Protein 6JQ9 (pdb70)

Structure (mmCIF, N/CA/C/O backbone):
data_6JQ9
#
_entry.id   6JQ9
#
_cell.length_a   83.048
_cell.length_b   121.768
_cell.length_c   124.304
_cell.angle_alpha   90.000
_cell.angle_beta   90.000
_cell.angle_gamma   90.000
#
_symmetry.space_group_name_H-M   'P 21 21 21'
#
loop_
_entity.id
_entity.type
_entity.pdbx_description
1 polymer 'Short ulvan lyase'
2 non-polymer 'CALCIUM ION'
3 non-polymer 'SULFATE ION'
4 water water
#
loop_
_atom_site.group_PDB
_atom_site.id
_atom_site.type_symbol
_atom_site.label_atom_id
_atom_site.label_alt_id
_atom_site.label_comp_id
_atom_site.label_asym_id
_atom_site.label_entity_id
_atom_site.label_seq_id
_atom_site.pdbx_PDB_ins_code
_atom_site.Cartn_x
_atom_site.Cartn_y
_atom_site.Cartn_z
_atom_site.occupancy
_atom_site.B_iso_or_equiv
_atom_site.auth_seq_id
_atom_site.auth_comp_id
_atom_site.auth_asym_id
_atom_site.auth_atom_id
_atom_site.pdbx_PDB_model_num
ATOM 1 N N . SER A 1 2 ? 4.509 -2.569 -18.504 1.00 43.32 40 SER A N 1
ATOM 2 C CA . SER A 1 2 ? 3.275 -1.748 -18.261 1.00 39.66 40 SER A CA 1
ATOM 3 C C . SER A 1 2 ? 3.313 -0.485 -19.135 1.00 36.18 40 SER A C 1
ATOM 4 O O . SER A 1 2 ? 2.405 -0.317 -19.995 1.00 32.45 40 SER A O 1
ATOM 7 N N . GLY A 1 3 ? 4.309 0.367 -18.895 1.00 31.54 41 GLY A N 1
ATOM 8 C CA . GLY A 1 3 ? 4.462 1.705 -19.503 1.00 33.31 41 GLY A CA 1
ATOM 9 C C . GLY A 1 3 ? 3.628 2.763 -18.789 1.00 31.22 41 GLY A C 1
ATOM 10 O O . GLY A 1 3 ? 3.614 3.912 -19.286 1.00 33.70 41 GLY A O 1
ATOM 11 N N . VAL A 1 4 ? 2.950 2.406 -17.690 1.00 29.19 42 VAL A N 1
ATOM 12 C CA . VAL A 1 4 ? 1.970 3.287 -16.971 1.00 29.50 42 VAL A CA 1
ATOM 13 C C . VAL A 1 4 ? 2.662 4.125 -15.889 1.00 27.31 42 VAL A C 1
ATOM 14 O O . VAL A 1 4 ? 3.229 3.557 -14.957 1.00 26.57 42 VAL A O 1
ATOM 18 N N . LEU A 1 5 ? 2.567 5.447 -15.970 1.00 28.63 43 LEU A N 1
ATOM 19 C CA . LEU A 1 5 ? 3.244 6.320 -14.978 1.00 29.52 43 LEU A CA 1
ATOM 20 C C . LEU A 1 5 ? 2.744 7.758 -15.082 1.00 30.35 43 LEU A C 1
ATOM 21 O O . LEU A 1 5 ? 2.110 8.099 -16.099 1.00 29.81 43 LEU A O 1
ATOM 26 N N . LEU A 1 6 ? 3.109 8.584 -14.100 1.00 30.09 44 LEU A N 1
ATOM 27 C CA . LEU A 1 6 ? 2.558 9.951 -13.918 1.00 28.21 44 LEU A CA 1
ATOM 28 C C . LEU A 1 6 ? 3.402 10.930 -14.736 1.00 28.76 44 LEU A C 1
ATOM 29 O O . LEU A 1 6 ? 4.617 10.995 -14.490 1.00 28.31 44 LEU A O 1
ATOM 34 N N . GLU A 1 7 ? 2.803 11.558 -15.747 1.00 26.34 45 GLU A N 1
ATOM 35 C CA . GLU A 1 7 ? 3.494 12.460 -16.705 1.00 27.62 45 GLU A CA 1
ATOM 36 C C . GLU A 1 7 ? 3.577 13.851 -16.063 1.00 29.33 45 GLU A C 1
ATOM 37 O O . GLU A 1 7 ? 4.551 14.576 -16.321 1.00 27.42 45 GLU A O 1
ATOM 43 N N . SER A 1 8 ? 2.573 14.235 -15.273 1.00 25.15 46 SER A N 1
ATOM 44 C CA . SER A 1 8 ? 2.499 15.576 -14.650 1.00 23.79 46 SER A CA 1
ATOM 45 C C . SER A 1 8 ? 1.386 15.603 -13.601 1.00 22.06 46 SER A C 1
ATOM 46 O O . SER A 1 8 ? 0.326 14.937 -13.829 1.00 20.62 46 SER A O 1
ATOM 49 N N . GLN A 1 9 ? 1.620 16.361 -12.529 1.00 20.66 47 GLN A N 1
ATOM 50 C CA . GLN A 1 9 ? 0.591 16.827 -11.573 1.00 21.78 47 GLN A CA 1
ATOM 51 C C . GLN A 1 9 ? 0.688 18.351 -11.473 1.00 21.57 47 GLN A C 1
ATOM 52 O O . GLN A 1 9 ? 1.753 18.861 -11.060 1.00 22.21 47 GLN A O 1
ATOM 58 N N . THR A 1 10 ? -0.426 19.032 -11.703 1.00 20.21 48 THR A N 1
ATOM 59 C CA . THR A 1 10 ? -0.556 20.506 -11.665 1.00 22.49 48 THR A CA 1
ATOM 60 C C . THR A 1 10 ? -1.692 20.881 -10.721 1.00 23.84 48 THR A C 1
ATOM 61 O O . THR A 1 10 ? -2.784 20.324 -10.882 1.00 26.39 48 THR A O 1
ATOM 65 N N . LYS A 1 11 ? -1.458 21.808 -9.794 1.00 24.87 49 LYS A N 1
ATOM 66 C CA . LYS A 1 11 ? -2.541 22.376 -8.951 1.00 27.86 49 LYS A CA 1
ATOM 67 C C . LYS A 1 11 ? -3.329 23.407 -9.780 1.00 25.03 49 LYS A C 1
ATOM 68 O O . LYS A 1 11 ? -2.724 24.296 -10.387 1.00 26.99 49 LYS A O 1
ATOM 74 N N . ILE A 1 12 ? -4.651 23.296 -9.819 1.00 23.66 50 ILE A N 1
ATOM 75 C CA . ILE A 1 12 ? -5.516 24.188 -10.651 1.00 24.45 50 ILE A CA 1
ATOM 76 C C . ILE A 1 12 ? -6.033 25.331 -9.772 1.00 25.19 50 ILE A C 1
ATOM 77 O O . ILE A 1 12 ? -6.257 26.438 -10.320 1.00 25.63 50 ILE A O 1
ATOM 82 N N . THR A 1 13 ? -6.252 25.067 -8.476 1.00 22.99 51 THR A N 1
ATOM 83 C CA . THR A 1 13 ? -6.835 26.027 -7.523 1.00 22.46 51 THR A CA 1
ATOM 84 C C . THR A 1 13 ? -6.763 25.429 -6.124 1.00 22.64 51 THR A C 1
ATOM 85 O O . THR A 1 13 ? -6.789 24.183 -5.999 1.00 19.12 51 THR A O 1
ATOM 89 N N . ASP A 1 14 ? -6.716 26.316 -5.127 1.00 24.51 52 ASP A N 1
ATOM 90 C CA . ASP A 1 14 ? -6.726 25.989 -3.689 1.00 24.69 52 ASP A CA 1
ATOM 91 C C . ASP A 1 14 ? -8.174 25.949 -3.197 1.00 26.37 52 ASP A C 1
ATOM 92 O O . ASP A 1 14 ? -8.378 25.499 -2.070 1.00 26.87 52 ASP A O 1
ATOM 97 N N . GLY A 1 15 ? -9.140 26.436 -3.992 1.00 21.64 53 GLY A N 1
ATOM 98 C CA . GLY A 1 15 ? -10.486 26.704 -3.458 1.00 21.30 53 GLY A CA 1
ATOM 99 C C . GLY A 1 15 ? -11.611 26.379 -4.431 1.00 21.06 53 GLY A C 1
ATOM 100 O O . GLY A 1 15 ? -12.203 27.343 -4.940 1.00 21.26 53 GLY A O 1
ATOM 101 N N . ALA A 1 16 ? -11.959 25.093 -4.590 1.00 19.08 54 ALA A N 1
ATOM 102 C CA . ALA A 1 16 ? -13.202 24.644 -5.277 1.00 18.99 54 ALA A CA 1
ATOM 103 C C . ALA A 1 16 ? -14.268 24.223 -4.252 1.00 19.65 54 ALA A C 1
ATOM 104 O O . ALA A 1 16 ? -13.903 23.818 -3.110 1.00 17.91 54 ALA A O 1
ATOM 106 N N . LEU A 1 17 ? -15.545 24.241 -4.662 1.00 16.87 55 LEU A N 1
ATOM 107 C CA . LEU A 1 17 ? -16.701 23.969 -3.779 1.00 17.06 55 LEU A CA 1
ATOM 108 C C . LEU A 1 17 ? -16.744 22.473 -3.437 1.00 17.33 55 LEU A C 1
ATOM 109 O O . LEU A 1 17 ? -16.480 21.658 -4.335 1.00 16.65 55 LEU A O 1
ATOM 114 N N . HIS A 1 18 ? -17.058 22.145 -2.184 1.00 17.60 56 HIS A N 1
ATOM 115 C CA . HIS A 1 18 ? -17.314 20.775 -1.687 1.00 17.72 56 HIS A CA 1
ATOM 116 C C . HIS A 1 18 ? -18.349 20.879 -0.554 1.00 20.16 56 HIS A C 1
ATOM 117 O O . HIS A 1 18 ? -18.282 21.882 0.157 1.00 20.03 56 HIS A O 1
ATOM 124 N N . PHE A 1 19 ? -19.309 19.952 -0.434 1.00 20.12 57 PHE A N 1
ATOM 125 C CA . PHE A 1 19 ? -20.340 19.996 0.649 1.00 19.63 57 PHE A CA 1
ATOM 126 C C . PHE A 1 19 ? -19.781 19.295 1.893 1.00 20.68 57 PHE A C 1
ATOM 127 O O . PHE A 1 19 ? -19.835 18.074 1.973 1.00 21.10 57 PHE A O 1
ATOM 135 N N . ASP A 1 20 ? -19.274 20.080 2.835 1.00 23.76 58 ASP A N 1
ATOM 136 C CA . ASP A 1 20 ? -18.634 19.622 4.104 1.00 27.15 58 ASP A CA 1
ATOM 137 C C . ASP A 1 20 ? -19.634 19.510 5.271 1.00 28.06 58 ASP A C 1
ATOM 138 O O . ASP A 1 20 ? -19.171 19.134 6.365 1.00 30.44 58 ASP A O 1
ATOM 143 N N . GLY A 1 21 ? -20.927 19.817 5.066 1.00 26.51 59 GLY A N 1
ATOM 144 C CA . GLY A 1 21 ? -21.982 19.834 6.111 1.00 26.77 59 GLY A CA 1
ATOM 145 C C . GLY A 1 21 ? -22.627 18.476 6.305 1.00 25.39 59 GLY A C 1
ATOM 146 O O . GLY A 1 21 ? -21.907 17.481 6.177 1.00 27.75 59 GLY A O 1
ATOM 147 N N . LYS A 1 22 ? -23.927 18.406 6.630 1.00 28.41 60 LYS A N 1
ATOM 148 C CA . LYS A 1 22 ? -24.615 17.094 6.822 1.00 30.07 60 LYS A CA 1
ATOM 149 C C . LYS A 1 22 ? -25.648 16.811 5.721 1.00 27.48 60 LYS A C 1
ATOM 150 O O . LYS A 1 22 ? -26.080 17.740 4.994 1.00 23.06 60 LYS A O 1
ATOM 156 N N . LYS A 1 23 ? -25.963 15.524 5.607 1.00 26.32 61 LYS A N 1
ATOM 157 C CA . LYS A 1 23 ? -26.948 14.960 4.668 1.00 28.69 61 LYS A CA 1
ATOM 158 C C . LYS A 1 23 ? -28.340 15.233 5.239 1.00 29.57 61 LYS A C 1
ATOM 159 O O . LYS A 1 23 ? -28.639 14.756 6.355 1.00 31.89 61 LYS A O 1
ATOM 165 N N . LEU A 1 24 ? -29.129 16.011 4.505 1.00 28.62 62 LEU A N 1
ATOM 166 C CA . LEU A 1 24 ? -30.559 16.272 4.801 1.00 28.92 62 LEU A CA 1
ATOM 167 C C . LEU A 1 24 ? -31.404 15.199 4.109 1.00 29.78 62 LEU A C 1
ATOM 168 O O . LEU A 1 24 ? -30.843 14.407 3.314 1.00 31.83 62 LEU A O 1
ATOM 173 N N . ASN A 1 25 ? -32.672 15.204 4.416 1.00 31.54 63 ASN A N 1
ATOM 174 C CA . ASN A 1 25 ? -33.593 14.271 3.747 1.00 33.65 63 ASN A CA 1
ATOM 175 C C . ASN A 1 25 ? -34.920 14.993 3.562 1.00 36.50 63 ASN A C 1
ATOM 176 O O . ASN A 1 25 ? -35.007 16.200 3.797 1.00 35.83 63 ASN A O 1
ATOM 181 N N . HIS A 1 26 ? -35.955 14.242 3.228 1.00 39.59 64 HIS A N 1
ATOM 182 C CA . HIS A 1 26 ? -37.276 14.872 2.988 1.00 41.82 64 HIS A CA 1
ATOM 183 C C . HIS A 1 26 ? -37.740 15.620 4.239 1.00 45.00 64 HIS A C 1
ATOM 184 O O . HIS A 1 26 ? -38.189 16.758 4.081 1.00 46.32 64 HIS A O 1
ATOM 191 N N . ASN A 1 27 ? -37.523 15.028 5.422 1.00 46.36 65 ASN A N 1
ATOM 192 C CA . ASN A 1 27 ? -37.880 15.591 6.738 1.00 43.65 65 ASN A CA 1
ATOM 193 C C . ASN A 1 27 ? -37.083 16.836 7.106 1.00 42.75 65 ASN A C 1
ATOM 194 O O . ASN A 1 27 ? -37.652 17.617 7.847 1.00 43.32 65 ASN A O 1
ATOM 199 N N . THR A 1 28 ? -35.843 17.012 6.643 1.00 39.34 66 THR A N 1
ATOM 200 C CA . THR A 1 28 ? -35.024 18.142 7.156 1.00 39.00 66 THR A CA 1
ATOM 201 C C . THR A 1 28 ? -34.515 19.139 6.108 1.00 36.91 66 THR A C 1
ATOM 202 O O . THR A 1 28 ? -33.954 20.100 6.495 1.00 36.83 66 THR A O 1
ATOM 206 N N . PHE A 1 29 ? -34.811 18.965 4.831 1.00 39.42 67 PHE A N 1
ATOM 207 C CA . PHE A 1 29 ? -34.201 19.790 3.749 1.00 36.80 67 PHE A CA 1
ATOM 208 C C . PHE A 1 29 ? -34.749 21.224 3.764 1.00 34.81 67 PHE A C 1
ATOM 209 O O . PHE A 1 29 ? -34.056 22.108 3.237 1.00 31.09 67 PHE A O 1
ATOM 217 N N . GLU A 1 30 ? -35.932 21.456 4.350 1.00 34.31 68 GLU A N 1
ATOM 218 C CA . GLU A 1 30 ? -36.522 22.818 4.494 1.00 39.20 68 GLU A CA 1
ATOM 219 C C . GLU A 1 30 ? -35.830 23.583 5.646 1.00 38.13 68 GLU A C 1
ATOM 220 O O . GLU A 1 30 ? -35.982 24.832 5.699 1.00 33.72 68 GLU A O 1
ATOM 226 N N . ASN A 1 31 ? -35.024 22.914 6.482 1.00 39.59 69 ASN A N 1
ATOM 227 C CA . ASN A 1 31 ? -34.231 23.604 7.537 1.00 44.41 69 ASN A CA 1
ATOM 228 C C . ASN A 1 31 ? -32.737 23.262 7.465 1.00 42.12 69 ASN A C 1
ATOM 229 O O . ASN A 1 31 ? -32.210 22.606 8.364 1.00 42.00 69 ASN A O 1
ATOM 234 N N . PRO A 1 32 ? -31.983 23.744 6.444 1.00 42.48 70 PRO A N 1
ATOM 235 C CA . PRO A 1 32 ? -30.541 23.498 6.368 1.00 40.37 70 PRO A CA 1
ATOM 236 C C . PRO A 1 32 ? -29.748 24.410 7.313 1.00 39.95 70 PRO A C 1
ATOM 237 O O . PRO A 1 32 ? -30.244 25.460 7.625 1.00 39.46 70 PRO A O 1
ATOM 241 N N . SER A 1 33 ? -28.539 24.008 7.716 1.00 41.71 71 SER A N 1
ATOM 242 C CA . SER A 1 33 ? -27.621 24.825 8.558 1.00 43.84 71 SER A CA 1
ATOM 243 C C . SER A 1 33 ? -27.335 26.151 7.849 1.00 45.80 71 SER A C 1
ATOM 244 O O . SER A 1 33 ? -27.086 26.128 6.629 1.00 43.48 71 SER A O 1
ATOM 247 N N . LYS A 1 34 ? -27.356 27.260 8.588 1.00 43.60 72 LYS A N 1
ATOM 248 C CA . LYS A 1 34 ? -26.953 28.594 8.076 1.00 41.96 72 LYS A CA 1
ATOM 249 C C . LYS A 1 34 ? -25.517 28.903 8.535 1.00 40.78 72 LYS A C 1
ATOM 250 O O . LYS A 1 34 ? -25.024 29.996 8.200 1.00 38.13 72 LYS A O 1
ATOM 256 N N . SER A 1 35 ? -24.867 27.967 9.240 1.00 41.31 73 SER A N 1
ATOM 257 C CA . SER A 1 35 ? -23.507 28.124 9.828 1.00 43.08 73 SER A CA 1
ATOM 258 C C . SER A 1 35 ? -22.435 27.947 8.738 1.00 41.39 73 SER A C 1
ATOM 259 O O . SER A 1 35 ? -22.773 28.112 7.537 1.00 35.52 73 SER A O 1
ATOM 262 N N . GLN A 1 36 ? -21.194 27.630 9.130 1.00 37.41 74 GLN A N 1
ATOM 263 C CA . GLN A 1 36 ? -20.016 27.584 8.216 1.00 34.46 74 GLN A CA 1
ATOM 264 C C . GLN A 1 36 ? -20.145 26.379 7.277 1.00 30.12 74 GLN A C 1
ATOM 265 O O . GLN A 1 36 ? -19.788 26.542 6.088 1.00 35.73 74 GLN A O 1
ATOM 267 N N . ALA A 1 37 ? -20.619 25.243 7.803 1.00 29.95 75 ALA A N 1
ATOM 268 C CA . ALA A 1 37 ? -20.819 23.924 7.143 1.00 29.89 75 ALA A CA 1
ATOM 269 C C . ALA A 1 37 ? -21.864 24.003 6.011 1.00 28.54 75 ALA A C 1
ATOM 270 O O . ALA A 1 37 ? -22.864 24.732 6.144 1.00 26.64 75 ALA A O 1
ATOM 272 N N . TYR A 1 38 ? -21.661 23.239 4.933 1.00 26.76 76 TYR A N 1
ATOM 273 C CA . TYR A 1 38 ? -22.550 23.220 3.743 1.00 25.05 76 TYR A CA 1
ATOM 274 C C . TYR A 1 38 ? -23.295 21.887 3.684 1.00 23.55 76 TYR A C 1
ATOM 275 O O . TYR A 1 38 ? -22.694 20.885 3.263 1.00 21.68 76 TYR A O 1
ATOM 284 N N . ASP A 1 39 ? -24.568 21.873 4.089 1.00 24.52 77 ASP A N 1
ATOM 285 C CA . ASP A 1 39 ? -25.447 20.676 4.045 1.00 24.72 77 ASP A CA 1
ATOM 286 C C . ASP A 1 39 ? -25.844 20.376 2.587 1.00 24.03 77 ASP A C 1
ATOM 287 O O . ASP A 1 39 ? -25.695 21.273 1.728 1.00 23.01 77 ASP A O 1
ATOM 292 N N . TYR A 1 40 ? -26.313 19.155 2.341 1.00 23.92 78 TYR A N 1
ATOM 293 C CA . TYR A 1 40 ? -26.461 18.535 0.997 1.00 26.62 78 TYR A CA 1
ATOM 294 C C . TYR A 1 40 ? -27.507 17.433 1.106 1.00 25.70 78 TYR A C 1
ATOM 295 O O . TYR A 1 40 ? -27.681 16.884 2.196 1.00 24.57 78 TYR A O 1
ATOM 304 N N . PHE A 1 41 ? -28.161 17.123 -0.015 1.00 24.23 79 PHE A N 1
ATOM 305 C CA . PHE A 1 41 ? -29.328 16.217 -0.099 1.00 25.28 79 PHE A CA 1
ATOM 306 C C . PHE A 1 41 ? -28.924 14.856 -0.682 1.00 22.87 79 PHE A C 1
ATOM 307 O O . PHE A 1 41 ? -29.510 13.870 -0.222 1.00 24.54 79 PHE A O 1
ATOM 315 N N . PHE A 1 42 ? -27.969 14.788 -1.629 1.00 21.55 80 PHE A N 1
ATOM 316 C CA . PHE A 1 42 ? -27.449 13.514 -2.201 1.00 19.82 80 PHE A CA 1
ATOM 317 C C . PHE A 1 42 ? -26.008 13.275 -1.739 1.00 21.96 80 PHE A C 1
ATOM 318 O O . PHE A 1 42 ? -25.807 12.643 -0.661 1.00 19.85 80 PHE A O 1
ATOM 326 N N . GLY A 1 43 ? -25.053 13.740 -2.553 1.00 20.61 81 GLY A N 1
ATOM 327 C CA . GLY A 1 43 ? -23.614 13.523 -2.388 1.00 20.98 81 GLY A CA 1
ATOM 328 C C . GLY A 1 43 ? -22.905 14.805 -2.029 1.00 19.93 81 GLY A C 1
ATOM 329 O O . GLY A 1 43 ? -23.451 15.873 -2.228 1.00 22.71 81 GLY A O 1
ATOM 330 N N . ARG A 1 44 ? -21.743 14.650 -1.466 1.00 19.45 82 ARG A N 1
ATOM 331 C CA A ARG A 1 44 ? -20.911 15.896 -1.157 0.50 19.83 82 ARG A CA 1
ATOM 332 C CA B ARG A 1 44 ? -20.940 15.867 -1.216 0.50 19.83 82 ARG A CA 1
ATOM 333 C C . ARG A 1 44 ? -20.061 16.456 -2.390 1.00 21.18 82 ARG A C 1
ATOM 334 O O . ARG A 1 44 ? -19.614 17.662 -2.469 1.00 21.62 82 ARG A O 1
ATOM 349 N N . ASN A 1 45 ? -20.077 15.671 -3.486 1.00 22.30 83 ASN A N 1
ATOM 350 C CA . ASN A 1 45 ? -19.132 16.019 -4.586 1.00 21.88 83 ASN A CA 1
ATOM 351 C C . ASN A 1 45 ? -19.825 16.917 -5.602 1.00 21.62 83 ASN A C 1
ATOM 352 O O . ASN A 1 45 ? -20.970 16.574 -6.014 1.00 22.20 83 ASN A O 1
ATOM 357 N N . ILE A 1 46 ? -19.176 18.001 -6.026 1.00 21.48 84 ILE A N 1
ATOM 358 C CA . ILE A 1 46 ? -19.772 18.889 -7.073 1.00 21.94 84 ILE A CA 1
ATOM 359 C C . ILE A 1 46 ? -18.665 19.409 -7.979 1.00 21.69 84 ILE A C 1
ATOM 360 O O . ILE A 1 46 ? -18.986 19.704 -9.126 1.00 22.00 84 ILE A O 1
ATOM 365 N N . SER A 1 47 ? -17.427 19.526 -7.482 1.00 20.34 85 SER A N 1
ATOM 366 C CA . SER A 1 47 ? -16.240 19.954 -8.263 1.00 21.26 85 SER A CA 1
ATOM 367 C C . SER A 1 47 ? -15.377 18.719 -8.584 1.00 20.84 85 SER A C 1
ATOM 368 O O . SER A 1 47 ? -15.412 17.771 -7.796 1.00 19.52 85 SER A O 1
ATOM 371 N N . ALA A 1 48 ? -14.644 18.704 -9.706 1.00 23.01 86 ALA A N 1
ATOM 372 C CA . ALA A 1 48 ? -13.949 17.482 -10.179 1.00 18.95 86 ALA A CA 1
ATOM 373 C C . ALA A 1 48 ? -14.953 16.315 -10.221 1.00 20.28 86 ALA A C 1
ATOM 374 O O . ALA A 1 48 ? -14.661 15.223 -9.674 1.00 21.57 86 ALA A O 1
ATOM 376 N N . HIS A 1 49 ? -16.097 16.554 -10.881 1.00 20.30 87 HIS A N 1
ATOM 377 C CA . HIS A 1 49 ? -17.298 15.691 -10.950 1.00 21.01 87 HIS A CA 1
ATOM 378 C C . HIS A 1 49 ? -18.042 15.904 -12.276 1.00 16.74 87 HIS A C 1
ATOM 379 O O . HIS A 1 49 ? -18.248 17.062 -12.668 1.00 14.82 87 HIS A O 1
ATOM 386 N N . GLY A 1 50 ? -18.427 14.821 -12.929 1.00 16.06 88 GLY A N 1
ATOM 387 C CA . GLY A 1 50 ? -19.110 14.903 -14.226 1.00 14.61 88 GLY A CA 1
ATOM 388 C C . GLY A 1 50 ? -18.111 15.150 -15.342 1.00 14.62 88 GLY A C 1
ATOM 389 O O . GLY A 1 50 ? -16.911 14.912 -15.138 1.00 13.56 88 GLY A O 1
ATOM 390 N N . ASP A 1 51 ? -18.599 15.688 -16.463 1.00 14.56 89 ASP A N 1
ATOM 391 C CA . ASP A 1 51 ? -17.831 15.833 -17.725 1.00 15.62 89 ASP A CA 1
ATOM 392 C C . ASP A 1 51 ? -17.110 17.173 -17.659 1.00 15.53 89 ASP A C 1
ATOM 393 O O . ASP A 1 51 ? -17.351 18.028 -18.538 1.00 15.28 89 ASP A O 1
ATOM 398 N N . ALA A 1 52 ? -16.218 17.311 -16.673 1.00 14.78 90 ALA A N 1
ATOM 399 C CA . ALA A 1 52 ? -15.578 18.589 -16.253 1.00 14.80 90 ALA A CA 1
ATOM 400 C C . ALA A 1 52 ? -14.109 18.717 -16.697 1.00 14.20 90 ALA A C 1
ATOM 401 O O . ALA A 1 52 ? -13.481 19.731 -16.282 1.00 16.99 90 ALA A O 1
ATOM 403 N N . VAL A 1 53 ? -13.591 17.836 -17.550 1.00 14.72 91 VAL A N 1
ATOM 404 C CA . VAL A 1 53 ? -12.163 17.905 -18.010 1.00 15.94 91 VAL A CA 1
ATOM 405 C C . VAL A 1 53 ? -11.949 17.468 -19.461 1.00 17.79 91 VAL A C 1
ATOM 406 O O . VAL A 1 53 ? -12.202 16.306 -19.760 1.00 17.58 91 VAL A O 1
ATOM 410 N N . LYS A 1 54 ? -11.403 18.347 -20.303 1.00 17.02 92 LYS A N 1
ATOM 411 C CA . LYS A 1 54 ? -11.256 18.062 -21.746 1.00 18.09 92 LYS A CA 1
ATOM 412 C C . LYS A 1 54 ? -9.932 18.612 -22.258 1.00 17.28 92 LYS A C 1
ATOM 413 O O . LYS A 1 54 ? -9.653 19.820 -22.186 1.00 15.58 92 LYS A O 1
ATOM 419 N N . PRO A 1 55 ? -9.116 17.753 -22.873 1.00 17.24 93 PRO A N 1
ATOM 420 C CA . PRO A 1 55 ? -7.883 18.201 -23.503 1.00 17.83 93 PRO A CA 1
ATOM 421 C C . PRO A 1 55 ? -8.268 18.793 -24.852 1.00 19.58 93 PRO A C 1
ATOM 422 O O . PRO A 1 55 ? -9.277 18.372 -25.403 1.00 19.64 93 PRO A O 1
ATOM 426 N N . TYR A 1 56 ? -7.535 19.799 -25.296 1.00 22.06 94 TYR A N 1
ATOM 427 C CA . TYR A 1 56 ? -7.690 20.402 -26.646 1.00 21.86 94 TYR A CA 1
ATOM 428 C C . TYR A 1 56 ? -6.299 20.847 -27.123 1.00 21.32 94 TYR A C 1
ATOM 429 O O . TYR A 1 56 ? -5.761 21.775 -26.537 1.00 22.56 94 TYR A O 1
ATOM 438 N N . LYS A 1 57 ? -5.752 20.215 -28.161 1.00 23.33 95 LYS A N 1
ATOM 439 C CA . LYS A 1 57 ? -4.389 20.503 -28.680 1.00 23.82 95 LYS A CA 1
ATOM 440 C C . LYS A 1 57 ? -3.440 20.333 -27.487 1.00 22.50 95 LYS A C 1
ATOM 441 O O . LYS A 1 57 ? -3.537 19.292 -26.836 1.00 24.49 95 LYS A O 1
ATOM 447 N N . HIS A 1 58 ? -2.677 21.363 -27.122 1.00 23.14 96 HIS A N 1
ATOM 448 C CA . HIS A 1 58 ? -1.720 21.335 -25.976 1.00 23.04 96 HIS A CA 1
ATOM 449 C C . HIS A 1 58 ? -2.336 21.886 -24.689 1.00 21.55 96 HIS A C 1
ATOM 450 O O . HIS A 1 58 ? -1.600 22.048 -23.707 1.00 22.76 96 HIS A O 1
ATOM 457 N N . PHE A 1 59 ? -3.620 22.198 -24.666 1.00 21.84 97 PHE A N 1
ATOM 458 C CA . PHE A 1 59 ? -4.289 22.673 -23.422 1.00 20.61 97 PHE A CA 1
ATOM 459 C C . PHE A 1 59 ? -5.108 21.554 -22.771 1.00 22.68 97 PHE A C 1
ATOM 460 O O . PHE A 1 59 ? -5.524 20.602 -23.510 1.00 23.23 97 PHE A O 1
ATOM 468 N N . VAL A 1 60 ? -5.396 21.704 -21.468 1.00 19.66 98 VAL A N 1
ATOM 469 C CA . VAL A 1 60 ? -6.511 21.012 -20.755 1.00 21.25 98 VAL A CA 1
ATOM 470 C C . VAL A 1 60 ? -7.506 22.043 -20.220 1.00 18.05 98 VAL A C 1
ATOM 471 O O . VAL A 1 60 ? -7.070 22.974 -19.547 1.00 20.15 98 VAL A O 1
ATOM 475 N N . PHE A 1 61 ? -8.799 21.928 -20.549 1.00 15.81 99 PHE A N 1
ATOM 476 C CA . PHE A 1 61 ? -9.850 22.810 -20.021 1.00 16.31 99 PHE A CA 1
ATOM 477 C C . PHE A 1 61 ? -10.515 22.071 -18.861 1.00 16.21 99 PHE A C 1
ATOM 478 O O . PHE A 1 61 ? -10.709 20.852 -18.940 1.00 16.45 99 PHE A O 1
ATOM 486 N N . MET A 1 62 ? -10.851 22.795 -17.823 1.00 16.05 100 MET A N 1
ATOM 487 C CA . MET A 1 62 ? -11.478 22.193 -16.623 1.00 15.74 100 MET A CA 1
ATOM 488 C C . MET A 1 62 ? -12.542 23.131 -16.091 1.00 14.47 100 MET A C 1
ATOM 489 O O . MET A 1 62 ? -12.282 24.328 -16.037 1.00 15.93 100 MET A O 1
ATOM 494 N N . THR A 1 63 ? -13.659 22.586 -15.625 1.00 14.41 101 THR A N 1
ATOM 495 C CA . THR A 1 63 ? -14.738 23.354 -14.956 1.00 13.49 101 THR A CA 1
ATOM 496 C C . THR A 1 63 ? -14.770 22.975 -13.475 1.00 13.39 101 THR A C 1
ATOM 497 O O . THR A 1 63 ? -14.365 21.889 -13.144 1.00 13.02 101 THR A O 1
ATOM 501 N N . TRP A 1 64 ? -15.231 23.898 -12.644 1.00 14.95 102 TRP A N 1
ATOM 502 C CA . TRP A 1 64 ? -15.388 23.654 -11.197 1.00 15.40 102 TRP A CA 1
ATOM 503 C C . TRP A 1 64 ? -16.240 24.777 -10.639 1.00 15.80 102 TRP A C 1
ATOM 504 O O . TRP A 1 64 ? -16.417 25.792 -11.315 1.00 17.69 102 TRP A O 1
ATOM 515 N N . TYR A 1 65 ? -16.729 24.599 -9.423 1.00 14.01 103 TYR A N 1
ATOM 516 C CA . TYR A 1 65 ? -17.478 25.695 -8.795 1.00 15.84 103 TYR A CA 1
ATOM 517 C C . TYR A 1 65 ? -16.523 26.328 -7.796 1.00 17.09 103 TYR A C 1
ATOM 518 O O . TYR A 1 65 ? -15.815 25.633 -7.154 1.00 17.52 103 TYR A O 1
ATOM 527 N N . LYS A 1 66 ? -16.598 27.636 -7.676 1.00 19.93 104 LYS A N 1
ATOM 528 C CA . LYS A 1 66 ? -15.674 28.372 -6.810 1.00 20.84 104 LYS A CA 1
ATOM 529 C C . LYS A 1 66 ? -16.016 28.077 -5.358 1.00 20.51 104 LYS A C 1
ATOM 530 O O . LYS A 1 66 ? -17.143 28.112 -4.961 1.00 19.71 104 LYS A O 1
ATOM 536 N N . GLY A 1 67 ? -14.960 27.777 -4.646 1.00 22.11 105 GLY A N 1
ATOM 537 C CA . GLY A 1 67 ? -14.985 27.469 -3.230 1.00 23.27 105 GLY A CA 1
ATOM 538 C C . GLY A 1 67 ? -15.310 28.678 -2.418 1.00 24.29 105 GLY A C 1
ATOM 539 O O . GLY A 1 67 ? -14.831 29.770 -2.714 1.00 20.65 105 GLY A O 1
ATOM 540 N N . GLY A 1 68 ? -16.028 28.306 -1.374 1.00 29.37 106 GLY A N 1
ATOM 541 C CA . GLY A 1 68 ? -16.728 29.055 -0.354 1.00 30.77 106 GLY A CA 1
ATOM 542 C C . GLY A 1 68 ? -18.211 28.732 -0.473 1.00 27.39 106 GLY A C 1
ATOM 543 O O . GLY A 1 68 ? -18.735 28.923 -1.541 1.00 26.41 106 GLY A O 1
ATOM 544 N N . LYS 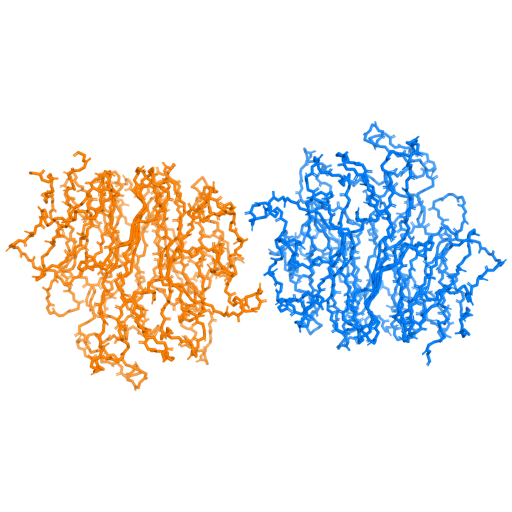A 1 69 ? -18.817 28.207 0.581 1.00 25.44 107 LYS A N 1
ATOM 545 C CA . LYS A 1 69 ? -20.280 28.047 0.638 1.00 26.73 107 LYS A CA 1
ATOM 546 C C . LYS A 1 69 ? -20.957 29.344 0.158 1.00 25.71 107 LYS A C 1
ATOM 547 O O . LYS A 1 69 ? -22.020 29.253 -0.431 1.00 22.18 107 LYS A O 1
ATOM 553 N N . GLU A 1 70 ? -20.326 30.492 0.379 1.00 29.25 108 GLU A N 1
ATOM 554 C CA . GLU A 1 70 ? -20.894 31.816 -0.044 1.00 26.66 108 GLU A CA 1
ATOM 555 C C . GLU A 1 70 ? -20.481 32.259 -1.481 1.00 27.74 108 GLU A C 1
ATOM 556 O O . GLU A 1 70 ? -20.893 33.366 -1.912 1.00 24.23 108 GLU A O 1
ATOM 559 N N . GLU A 1 71 ? -19.731 31.461 -2.242 1.00 24.95 109 GLU A N 1
ATOM 560 C CA . GLU A 1 71 ? -19.166 31.870 -3.560 1.00 26.63 109 GLU A CA 1
ATOM 561 C C . GLU A 1 71 ? -19.934 31.132 -4.679 1.00 28.29 109 GLU A C 1
ATOM 562 O O . GLU A 1 71 ? -20.989 31.667 -5.125 1.00 29.05 109 GLU A O 1
ATOM 568 N N . ARG A 1 72 ? -19.475 29.928 -5.044 1.00 24.72 110 ARG A N 1
ATOM 569 C CA . ARG A 1 72 ? -20.229 28.907 -5.817 1.00 22.95 110 ARG A CA 1
ATOM 570 C C . ARG A 1 72 ? -20.249 29.275 -7.294 1.00 23.25 110 ARG A C 1
ATOM 571 O O . ARG A 1 72 ? -21.008 28.614 -8.041 1.00 24.02 110 ARG A O 1
ATOM 579 N N . ASN A 1 73 ? -19.421 30.234 -7.713 1.00 20.83 111 ASN A N 1
ATOM 580 C CA . ASN A 1 73 ? -19.376 30.687 -9.122 1.00 21.26 111 ASN A CA 1
ATOM 581 C C . ASN A 1 73 ? -18.968 29.534 -10.053 1.00 20.33 111 ASN A C 1
ATOM 582 O O . ASN A 1 73 ? -17.942 28.862 -9.787 1.00 17.29 111 ASN A O 1
ATOM 587 N N . VAL A 1 74 ? -19.672 29.389 -11.186 1.00 17.87 112 VAL A N 1
ATOM 588 C CA . VAL A 1 74 ? -19.178 28.552 -12.309 1.00 18.81 112 VAL A CA 1
ATOM 589 C C . VAL A 1 74 ? -17.825 29.120 -12.762 1.00 18.35 112 VAL A C 1
ATOM 590 O O . VAL A 1 74 ? -17.704 30.375 -13.020 1.00 17.26 112 VAL A O 1
ATOM 594 N N . MET A 1 75 ? -16.838 28.237 -12.869 1.00 17.47 113 MET A N 1
ATOM 595 C CA . MET A 1 75 ? -15.452 28.584 -13.275 1.00 17.51 113 MET A CA 1
ATOM 596 C C . MET A 1 75 ? -14.994 27.705 -14.442 1.00 17.84 113 MET A C 1
ATOM 597 O O . MET A 1 75 ? -15.359 26.503 -14.502 1.00 17.68 113 MET A O 1
ATOM 602 N N . LEU A 1 76 ? -14.181 28.293 -15.315 1.00 15.47 114 LEU A N 1
ATOM 603 C CA . LEU A 1 76 ? -13.526 27.600 -16.438 1.00 15.53 114 LEU A CA 1
ATOM 604 C C . LEU A 1 76 ? -12.037 27.945 -16.398 1.00 16.85 114 LEU A C 1
ATOM 605 O O . LEU A 1 76 ? -11.703 29.148 -16.561 1.00 17.48 114 LEU A O 1
ATOM 610 N N . SER A 1 77 ? -11.190 26.935 -16.238 1.00 15.46 115 SER A N 1
ATOM 611 C CA . SER A 1 77 ? -9.714 27.087 -16.321 1.00 16.41 115 SER A CA 1
ATOM 612 C C . SER A 1 77 ? -9.170 26.476 -17.616 1.00 18.98 115 SER A C 1
ATOM 613 O O . SER A 1 77 ? -9.552 25.327 -17.929 1.00 15.35 115 SER A O 1
ATOM 616 N N . ARG A 1 78 ? -8.166 27.137 -18.210 1.00 18.29 116 ARG A N 1
ATOM 617 C CA . ARG A 1 78 ? -7.337 26.584 -19.295 1.00 19.60 116 ARG A CA 1
ATOM 618 C C . ARG A 1 78 ? -5.914 26.402 -18.772 1.00 20.37 116 ARG A C 1
ATOM 619 O O . ARG A 1 78 ? -5.314 27.393 -18.368 1.00 17.66 116 ARG A O 1
ATOM 627 N N . PHE A 1 79 ? -5.423 25.177 -18.837 1.00 19.33 117 PHE A N 1
ATOM 628 C CA . PHE A 1 79 ? -4.039 24.801 -18.486 1.00 21.40 117 PHE A CA 1
ATOM 629 C C . PHE A 1 79 ? -3.262 24.640 -19.790 1.00 21.96 117 PHE A C 1
ATOM 630 O O . PHE A 1 79 ? -3.609 23.769 -20.588 1.00 20.12 117 PHE A O 1
ATOM 638 N N . ASN A 1 80 ? -2.233 25.470 -19.983 1.00 20.99 118 ASN A N 1
ATOM 639 C CA . ASN A 1 80 ? -1.219 25.317 -21.056 1.00 22.45 118 ASN A CA 1
ATOM 640 C C . ASN A 1 80 ? -0.167 24.310 -20.578 1.00 21.86 118 ASN A C 1
ATOM 641 O O . ASN A 1 80 ? 0.666 24.677 -19.739 1.00 23.56 118 ASN A O 1
ATOM 646 N N . THR A 1 81 ? -0.236 23.067 -21.059 1.00 22.31 119 THR A N 1
ATOM 647 C CA . THR A 1 81 ? 0.647 21.981 -20.581 1.00 25.77 119 THR A CA 1
ATOM 648 C C . THR A 1 81 ? 2.107 22.322 -20.924 1.00 27.25 119 THR A C 1
ATOM 649 O O . THR A 1 81 ? 2.993 21.701 -20.318 1.00 31.95 119 THR A O 1
ATOM 653 N N . LYS A 1 82 ? 2.346 23.285 -21.832 1.00 28.53 120 LYS A N 1
ATOM 654 C CA . LYS A 1 82 ? 3.709 23.642 -22.319 1.00 30.83 120 LYS A CA 1
ATOM 655 C C . LYS A 1 82 ? 4.321 24.698 -21.402 1.00 32.64 120 LYS A C 1
ATOM 656 O O . LYS A 1 82 ? 5.529 24.578 -21.095 1.00 31.24 120 LYS A O 1
ATOM 662 N N . THR A 1 83 ? 3.534 25.708 -21.034 1.00 29.32 121 THR A N 1
ATOM 663 C CA . THR A 1 83 ? 3.991 26.903 -20.282 1.00 30.70 121 THR A CA 1
ATOM 664 C C . THR A 1 83 ? 3.706 26.714 -18.792 1.00 29.38 121 THR A C 1
ATOM 665 O O . THR A 1 83 ? 4.377 27.386 -18.005 1.00 31.40 121 THR A O 1
ATOM 669 N N . GLY A 1 84 ? 2.752 25.841 -18.434 1.00 30.39 122 GLY A N 1
ATOM 670 C CA . GLY A 1 84 ? 2.364 25.554 -17.041 1.00 29.02 122 GLY A CA 1
ATOM 671 C C . GLY A 1 84 ? 1.297 26.513 -16.545 1.00 28.15 122 GLY A C 1
ATOM 672 O O . GLY A 1 84 ? 0.927 26.429 -15.382 1.00 26.32 122 GLY A O 1
ATOM 673 N N . VAL A 1 85 ? 0.854 27.440 -17.398 1.00 28.10 123 VAL A N 1
ATOM 674 C CA . VAL A 1 85 ? -0.039 28.560 -17.009 1.00 25.52 123 VAL A CA 1
ATOM 675 C C . VAL A 1 85 ? -1.488 28.046 -16.938 1.00 25.55 123 VAL A C 1
ATOM 676 O O . VAL A 1 85 ? -1.943 27.345 -17.866 1.00 25.35 123 VAL A O 1
ATOM 680 N N . VAL A 1 86 ? -2.112 28.282 -15.793 1.00 23.88 124 VAL A N 1
ATOM 681 C CA . VAL A 1 86 ? -3.575 28.137 -15.555 1.00 23.40 124 VAL A CA 1
ATOM 682 C C . VAL A 1 86 ? -4.171 29.533 -15.646 1.00 24.93 124 VAL A C 1
ATOM 683 O O . VAL A 1 86 ? -3.672 30.427 -14.958 1.00 25.03 124 VAL A O 1
ATOM 687 N N . LYS A 1 87 ? -5.119 29.729 -16.554 1.00 24.52 125 LYS A N 1
ATOM 688 C CA . LYS A 1 87 ? -5.867 30.998 -16.693 1.00 25.22 125 LYS A CA 1
ATOM 689 C C . LYS A 1 87 ? -7.339 30.655 -16.491 1.00 23.81 125 LYS A C 1
ATOM 690 O O . LYS A 1 87 ? -7.782 29.704 -17.151 1.00 23.58 125 LYS A O 1
ATOM 696 N N . THR A 1 88 ? -8.009 31.331 -15.546 1.00 22.62 126 THR A N 1
ATOM 697 C CA . THR A 1 88 ? -9.373 31.014 -15.062 1.00 20.91 126 THR A CA 1
ATOM 698 C C . THR A 1 88 ? -10.360 32.133 -15.409 1.00 20.55 126 THR A C 1
ATOM 699 O O . THR A 1 88 ? -10.053 33.349 -15.250 1.00 17.20 126 THR A O 1
ATOM 703 N N . ILE A 1 89 ? -11.531 31.723 -15.879 1.00 19.56 127 ILE A N 1
ATOM 704 C CA . ILE A 1 89 ? -12.645 32.649 -16.174 1.00 18.82 127 ILE A CA 1
ATOM 705 C C . ILE A 1 89 ? -13.668 32.415 -15.060 1.00 19.10 127 ILE A C 1
ATOM 706 O O . ILE A 1 89 ? -13.960 31.237 -14.767 1.00 20.05 127 ILE A O 1
ATOM 711 N N . GLN A 1 90 ? -14.085 33.479 -14.383 1.00 21.17 128 GLN A N 1
ATOM 712 C CA . GLN A 1 90 ? -15.187 33.422 -13.382 1.00 21.25 128 GLN A CA 1
ATOM 713 C C . GLN A 1 90 ? -16.504 33.857 -14.034 1.00 21.06 128 GLN A C 1
ATOM 714 O O . GLN A 1 90 ? -16.590 35.028 -14.462 1.00 18.86 128 GLN A O 1
ATOM 720 N N . PHE A 1 91 ? -17.505 32.970 -14.043 1.00 19.28 129 PHE A N 1
ATOM 721 C CA . PHE A 1 91 ? -18.863 33.222 -14.586 1.00 19.67 129 PHE A CA 1
ATOM 722 C C . PHE A 1 91 ? -19.728 33.808 -13.471 1.00 20.57 129 PHE A C 1
ATOM 723 O O . PHE A 1 91 ? -19.462 33.622 -12.285 1.00 20.06 129 PHE A O 1
ATOM 731 N N . PRO A 1 92 ? -20.767 34.593 -13.822 1.00 21.67 130 PRO A N 1
ATOM 732 C CA . PRO A 1 92 ? -21.669 35.154 -12.813 1.00 22.46 130 PRO A CA 1
ATOM 733 C C . PRO A 1 92 ? -22.561 34.125 -12.108 1.00 23.58 130 PRO A C 1
ATOM 734 O O . PRO A 1 92 ? -22.952 34.354 -10.956 1.00 22.61 130 PRO A O 1
ATOM 738 N N . HIS A 1 93 ? -22.912 33.036 -12.800 1.00 21.31 131 HIS A N 1
ATOM 739 C CA . HIS A 1 93 ? -23.877 32.046 -12.279 1.00 21.26 131 HIS A CA 1
ATOM 740 C C . HIS A 1 93 ? -23.236 31.355 -11.089 1.00 20.46 131 HIS A C 1
ATOM 741 O O . HIS A 1 93 ? -22.037 31.029 -11.204 1.00 16.91 131 HIS A O 1
ATOM 748 N N . ARG A 1 94 ? -24.012 31.168 -10.023 1.00 18.65 132 ARG A N 1
ATOM 749 C CA . ARG A 1 94 ? -23.562 30.548 -8.756 1.00 19.66 132 ARG A CA 1
ATOM 750 C C . ARG A 1 94 ? -24.491 29.365 -8.461 1.00 20.97 132 ARG A C 1
ATOM 751 O O . ARG A 1 94 ? -25.754 29.484 -8.708 1.00 20.29 132 ARG A O 1
ATOM 759 N N . HIS A 1 95 ? -23.922 28.241 -8.007 1.00 19.73 133 HIS A N 1
ATOM 760 C CA . HIS A 1 95 ? -24.670 27.001 -7.694 1.00 19.35 133 HIS A CA 1
ATOM 761 C C . HIS A 1 95 ? -25.966 27.326 -6.936 1.00 20.41 133 HIS A C 1
ATOM 762 O O . HIS A 1 95 ? -25.902 27.990 -5.844 1.00 18.39 133 HIS A O 1
ATOM 769 N N . THR A 1 96 ? -27.109 26.889 -7.495 1.00 19.73 134 THR A N 1
ATOM 770 C CA . THR A 1 96 ? -28.468 27.213 -6.973 1.00 20.73 134 THR A CA 1
ATOM 771 C C . THR A 1 96 ? -29.035 26.110 -6.086 1.00 19.79 134 THR A C 1
ATOM 772 O O . THR A 1 96 ? -30.033 26.369 -5.478 1.00 21.69 134 THR A O 1
ATOM 776 N N . GLY A 1 97 ? -28.388 24.957 -5.949 1.00 22.57 135 GLY A N 1
ATOM 777 C CA . GLY A 1 97 ? -28.632 24.035 -4.814 1.00 20.55 135 GLY A CA 1
ATOM 778 C C . GLY A 1 97 ? -29.878 23.193 -5.024 1.00 22.59 135 GLY A C 1
ATOM 779 O O . GLY A 1 97 ? -30.465 23.246 -6.140 1.00 21.47 135 GLY A O 1
ATOM 780 N N . PHE A 1 98 ? -30.261 22.397 -4.025 1.00 20.38 136 PHE A N 1
ATOM 781 C CA . PHE A 1 98 ? -31.368 21.423 -4.145 1.00 21.65 136 PHE A CA 1
ATOM 782 C C . PHE A 1 98 ? -32.687 22.187 -4.347 1.00 21.78 136 PHE A C 1
ATOM 783 O O . PHE A 1 98 ? -33.066 23.080 -3.546 1.00 18.39 136 PHE A O 1
ATOM 791 N N . ARG A 1 99 ? -33.293 21.974 -5.516 1.00 21.95 137 ARG A N 1
ATOM 792 C CA . ARG A 1 99 ? -34.538 22.649 -5.956 1.00 21.39 137 ARG A CA 1
ATOM 793 C C . ARG A 1 99 ? -34.412 24.173 -5.836 1.00 21.50 137 ARG A C 1
ATOM 794 O O . ARG A 1 99 ? -35.435 24.858 -5.645 1.00 22.64 137 ARG A O 1
ATOM 802 N N . GLY A 1 100 ? -33.208 24.705 -6.021 1.00 20.60 138 GLY A N 1
ATOM 803 C CA . GLY A 1 100 ? -32.969 26.154 -6.092 1.00 21.28 138 GLY A CA 1
ATOM 804 C C . GLY A 1 100 ? -32.779 26.804 -4.730 1.00 20.88 138 GLY A C 1
ATOM 805 O O . GLY A 1 100 ? -32.764 28.060 -4.700 1.00 21.50 138 GLY A O 1
ATOM 806 N N . ASP A 1 101 ? -32.584 26.015 -3.667 1.00 23.57 139 ASP A N 1
ATOM 807 C CA . ASP A 1 101 ? -32.129 26.524 -2.342 1.00 22.03 139 ASP A CA 1
ATOM 808 C C . ASP A 1 101 ? -30.600 26.386 -2.249 1.00 20.42 139 ASP A C 1
ATOM 809 O O . ASP A 1 101 ? -30.068 25.284 -2.164 1.00 17.45 139 ASP A O 1
ATOM 814 N N . PRO A 1 102 ? -29.832 27.483 -2.274 1.00 21.90 140 PRO A N 1
ATOM 815 C CA . PRO A 1 102 ? -28.375 27.386 -2.375 1.00 23.42 140 PRO A CA 1
ATOM 816 C C . PRO A 1 102 ? -27.739 26.995 -1.021 1.00 23.35 140 PRO A C 1
ATOM 817 O O . PRO A 1 102 ? -26.559 26.770 -0.982 1.00 25.28 140 PRO A O 1
ATOM 821 N N . LEU A 1 103 ? -28.549 26.861 0.036 1.00 24.19 141 LEU A N 1
ATOM 822 C CA . LEU A 1 103 ? -28.113 26.344 1.359 1.00 24.00 141 LEU A CA 1
ATOM 823 C C . LEU A 1 103 ? -28.072 24.815 1.357 1.00 24.02 141 LEU A C 1
ATOM 824 O O . LEU A 1 103 ? -27.563 24.278 2.317 1.00 26.45 141 LEU A O 1
ATOM 829 N N . VAL A 1 104 ? -28.571 24.139 0.313 1.00 25.02 142 VAL A N 1
ATOM 830 C CA . VAL A 1 104 ? -28.542 22.640 0.237 1.00 24.04 142 VAL A CA 1
ATOM 831 C C . VAL A 1 104 ? -27.768 22.206 -1.016 1.00 22.57 142 VAL A C 1
ATOM 832 O O . VAL A 1 104 ? -28.317 22.359 -2.124 1.00 21.44 142 VAL A O 1
ATOM 836 N N . GLY A 1 105 ? -26.538 21.694 -0.852 1.00 21.74 143 GLY A N 1
ATOM 837 C CA . GLY A 1 105 ? -25.666 21.270 -1.960 1.00 21.55 143 GLY A CA 1
ATOM 838 C C . GLY A 1 105 ? -26.335 20.211 -2.819 1.00 19.71 143 GLY A C 1
ATOM 839 O O . GLY A 1 105 ? -26.830 19.260 -2.247 1.00 17.86 143 GLY A O 1
ATOM 840 N N . GLU A 1 106 ? -26.219 20.303 -4.157 1.00 20.35 144 GLU A N 1
ATOM 841 C CA . GLU A 1 106 ? -26.905 19.368 -5.086 1.00 20.84 144 GLU A CA 1
ATOM 842 C C . GLU A 1 106 ? -25.831 18.724 -5.974 1.00 21.20 144 GLU A C 1
ATOM 843 O O . GLU A 1 106 ? -25.426 19.405 -6.952 1.00 21.14 144 GLU A O 1
ATOM 849 N N . SER A 1 107 ? -25.388 17.486 -5.670 1.00 18.28 145 SER A N 1
ATOM 850 C CA . SER A 1 107 ? -24.260 16.794 -6.369 1.00 18.50 145 SER A CA 1
ATOM 851 C C . SER A 1 107 ? -24.624 16.412 -7.817 1.00 16.76 145 SER A C 1
ATOM 852 O O . SER A 1 107 ? -23.747 15.929 -8.553 1.00 16.70 145 SER A O 1
ATOM 855 N N . HIS A 1 108 ? -25.880 16.523 -8.226 1.00 15.71 146 HIS A N 1
ATOM 856 C CA . HIS A 1 108 ? -26.259 16.207 -9.623 1.00 16.16 146 HIS A CA 1
ATOM 857 C C . HIS A 1 108 ? -25.783 17.309 -10.571 1.00 15.60 146 HIS A C 1
ATOM 858 O O . HIS A 1 108 ? -25.712 17.029 -11.818 1.00 15.19 146 HIS A O 1
ATOM 865 N N . ASN A 1 109 ? -25.453 18.493 -10.031 1.00 15.66 147 ASN A N 1
ATOM 866 C CA . ASN A 1 109 ? -25.448 19.803 -10.770 1.00 15.12 147 ASN A CA 1
ATOM 867 C C . ASN A 1 109 ? -24.052 20.109 -11.355 1.00 14.86 147 ASN A C 1
ATOM 868 O O . ASN A 1 109 ? -23.548 21.243 -11.287 1.00 15.46 147 ASN A O 1
ATOM 873 N N . THR A 1 110 ? -23.475 19.133 -12.035 1.00 13.84 148 THR A N 1
ATOM 874 C CA . THR A 1 110 ? -22.099 19.189 -12.579 1.00 18.27 148 THR A CA 1
ATOM 875 C C . THR A 1 110 ? -22.032 20.227 -13.707 1.00 17.09 148 THR A C 1
ATOM 876 O O . THR A 1 110 ? -23.080 20.587 -14.215 1.00 16.34 148 THR A O 1
ATOM 880 N N . ILE A 1 111 ? -20.830 20.633 -14.090 1.00 17.04 149 ILE A N 1
ATOM 881 C CA . ILE A 1 111 ? -20.547 21.526 -15.246 1.00 16.60 149 ILE A CA 1
ATOM 882 C C . ILE A 1 111 ? -19.913 20.709 -16.362 1.00 16.21 149 ILE A C 1
ATOM 883 O O . ILE A 1 111 ? -18.693 20.463 -16.255 1.00 17.01 149 ILE A O 1
ATOM 888 N N . GLY A 1 112 ? -20.704 20.296 -17.343 1.00 14.76 150 GLY A N 1
ATOM 889 C CA . GLY A 1 112 ? -20.246 19.557 -18.521 1.00 15.99 150 GLY A CA 1
ATOM 890 C C . GLY A 1 112 ? -19.605 20.500 -19.524 1.00 15.35 150 GLY A C 1
ATOM 891 O O . GLY A 1 112 ? -20.111 21.654 -19.697 1.00 14.32 150 GLY A O 1
ATOM 892 N N . LEU A 1 113 ? -18.505 20.063 -20.139 1.00 17.69 151 LEU A N 1
ATOM 893 C CA . LEU A 1 113 ? -17.580 20.922 -20.904 1.00 16.03 151 LEU A CA 1
ATOM 894 C C . LEU A 1 113 ? -17.252 20.245 -22.240 1.00 15.34 151 LEU A C 1
ATOM 895 O O . LEU A 1 113 ? -17.085 19.030 -22.255 1.00 12.98 151 LEU A O 1
ATOM 900 N N . ALA A 1 114 ? -17.059 21.032 -23.290 1.00 14.09 152 ALA A N 1
ATOM 901 C CA . ALA A 1 114 ? -16.541 20.543 -24.591 1.00 15.54 152 ALA A CA 1
ATOM 902 C C . ALA A 1 114 ? -15.909 21.691 -25.364 1.00 15.67 152 ALA A C 1
ATOM 903 O O . ALA A 1 114 ? -16.325 22.857 -25.175 1.00 15.63 152 ALA A O 1
ATOM 905 N N . VAL A 1 115 ? -14.989 21.343 -26.249 1.00 15.44 153 VAL A N 1
ATOM 906 C CA . VAL A 1 115 ? -14.372 22.343 -27.147 1.00 16.76 153 VAL A CA 1
ATOM 907 C C . VAL A 1 115 ? -14.454 21.767 -28.548 1.00 18.67 153 VAL A C 1
ATOM 908 O O . VAL A 1 115 ? -13.977 20.627 -28.699 1.00 20.44 153 VAL A O 1
ATOM 912 N N . SER A 1 116 ? -15.064 22.498 -29.487 1.00 19.95 154 SER A N 1
ATOM 913 C CA . SER A 1 116 ? -15.126 22.135 -30.928 1.00 19.90 154 SER A CA 1
ATOM 914 C C . SER A 1 116 ? -13.709 22.161 -31.519 1.00 19.37 154 SER A C 1
ATOM 915 O O . SER A 1 116 ? -13.057 23.195 -31.493 1.00 21.11 154 SER A O 1
ATOM 918 N N . PRO A 1 117 ? -13.184 21.044 -32.061 1.00 19.71 155 PRO A N 1
ATOM 919 C CA . PRO A 1 117 ? -11.907 21.072 -32.793 1.00 20.84 155 PRO A CA 1
ATOM 920 C C . PRO A 1 117 ? -12.053 21.719 -34.179 1.00 22.74 155 PRO A C 1
ATOM 921 O O . PRO A 1 117 ? -11.036 21.940 -34.834 1.00 26.80 155 PRO A O 1
ATOM 925 N N . LEU A 1 118 ? -13.289 21.956 -34.631 1.00 22.72 156 LEU A N 1
ATOM 926 C CA . LEU A 1 118 ? -13.558 22.504 -35.989 1.00 22.62 156 LEU A CA 1
ATOM 927 C C . LEU A 1 118 ? -13.533 24.037 -35.950 1.00 23.15 156 LEU A C 1
ATOM 928 O O . LEU A 1 118 ? -13.112 24.639 -36.979 1.00 24.66 156 LEU A O 1
ATOM 933 N N . ASN A 1 119 ? -13.997 24.677 -34.876 1.00 18.81 157 ASN A N 1
ATOM 934 C CA . ASN A 1 119 ? -14.033 26.165 -34.879 1.00 19.39 157 ASN A CA 1
ATOM 935 C C . ASN A 1 119 ? -13.500 26.751 -33.578 1.00 20.40 157 ASN A C 1
ATOM 936 O O . ASN A 1 119 ? -13.555 27.982 -33.439 1.00 23.25 157 ASN A O 1
ATOM 941 N N . GLY A 1 120 ? -13.034 25.916 -32.651 1.00 23.32 158 GLY A N 1
ATOM 942 C CA . GLY A 1 120 ? -12.412 26.372 -31.393 1.00 22.78 158 GLY A CA 1
ATOM 943 C C . GLY A 1 120 ? -13.401 27.034 -30.449 1.00 21.53 158 GLY A C 1
ATOM 944 O O . GLY A 1 120 ? -12.965 27.769 -29.548 1.00 22.97 158 GLY A O 1
ATOM 945 N N . THR A 1 121 ? -14.690 26.769 -30.591 1.00 19.53 159 THR A N 1
ATOM 946 C CA . THR A 1 121 ? -15.723 27.216 -29.618 1.00 18.13 159 THR A CA 1
ATOM 947 C C . THR A 1 121 ? -15.663 26.359 -28.351 1.00 16.77 159 THR A C 1
ATOM 948 O O . THR A 1 121 ? -15.289 25.170 -28.421 1.00 15.19 159 THR A O 1
ATOM 952 N N . ILE A 1 122 ? -16.127 26.945 -27.248 1.00 17.30 160 ILE A N 1
ATOM 953 C CA . ILE A 1 122 ? -16.225 26.294 -25.917 1.00 16.10 160 ILE A CA 1
ATOM 954 C C . ILE A 1 122 ? -17.706 26.239 -25.509 1.00 16.00 160 ILE A C 1
ATOM 955 O O . ILE A 1 122 ? -18.401 27.208 -25.732 1.00 14.72 160 ILE A O 1
ATOM 960 N N . HIS A 1 123 ? -18.142 25.117 -24.932 1.00 14.53 161 HIS A N 1
ATOM 961 C CA . HIS A 1 123 ? -19.555 24.847 -24.563 1.00 16.21 161 HIS A CA 1
ATOM 962 C C . HIS A 1 123 ? -19.577 24.370 -23.120 1.00 16.54 161 HIS A C 1
ATOM 963 O O . HIS A 1 123 ? -18.723 23.555 -22.764 1.00 17.40 161 HIS A O 1
ATOM 970 N N . MET A 1 124 ? -20.519 24.883 -22.343 1.00 15.89 162 MET A N 1
ATOM 971 C CA . MET A 1 124 ? -20.731 24.437 -20.949 1.00 15.90 162 MET A CA 1
ATOM 972 C C . MET A 1 124 ? -22.239 24.325 -20.763 1.00 15.01 162 MET A C 1
ATOM 973 O O . MET A 1 124 ? -22.923 25.250 -21.115 1.00 14.39 162 MET A O 1
ATOM 978 N N . VAL A 1 125 ? -22.685 23.235 -20.149 1.00 14.49 163 VAL A N 1
ATOM 979 C CA . VAL A 1 125 ? -24.083 23.011 -19.701 1.00 15.34 163 VAL A CA 1
ATOM 980 C C . VAL A 1 125 ? -23.964 22.614 -18.232 1.00 15.17 163 VAL A C 1
ATOM 981 O O . VAL A 1 125 ? -23.140 21.717 -17.919 1.00 15.09 163 VAL A O 1
ATOM 985 N N . TYR A 1 126 ? -24.648 23.335 -17.364 1.00 14.97 164 TYR A N 1
ATOM 986 C CA . TYR A 1 126 ? -24.275 23.304 -15.931 1.00 14.20 164 TYR A CA 1
ATOM 987 C C . TYR A 1 126 ? -25.493 23.543 -15.057 1.00 14.75 164 TYR A C 1
ATOM 988 O O . TYR A 1 126 ? -26.550 24.063 -15.533 1.00 13.94 164 TYR A O 1
ATOM 997 N N . ASP A 1 127 ? -25.357 23.036 -13.834 1.00 14.99 165 ASP A N 1
ATOM 998 C CA . ASP A 1 127 ? -26.238 23.295 -12.661 1.00 13.91 165 ASP A CA 1
ATOM 999 C C . ASP A 1 127 ? -27.703 22.958 -12.960 1.00 14.60 165 ASP A C 1
ATOM 1000 O O . ASP A 1 127 ? -28.587 23.806 -12.742 1.00 14.45 165 ASP A O 1
ATOM 1005 N N . MET A 1 128 ? -27.970 21.706 -13.348 1.00 14.16 166 MET A N 1
ATOM 1006 C CA . MET A 1 128 ? -29.289 21.253 -13.833 1.00 13.44 166 MET A CA 1
ATOM 1007 C C . MET A 1 128 ? -29.692 19.944 -13.161 1.00 14.27 166 MET A C 1
ATOM 1008 O O . MET A 1 128 ? -28.883 19.054 -13.144 1.00 15.62 166 MET A O 1
ATOM 1013 N N . HIS A 1 129 ? -30.910 19.861 -12.619 1.00 15.64 167 HIS A N 1
ATOM 1014 C CA . HIS A 1 129 ? -31.522 18.599 -12.122 1.00 13.97 167 HIS A CA 1
ATOM 1015 C C . HIS A 1 129 ? -33.024 18.603 -12.419 1.00 13.74 167 HIS A C 1
ATOM 1016 O O . HIS A 1 129 ? -33.818 18.702 -11.503 1.00 16.37 167 HIS A O 1
ATOM 1023 N N . ALA A 1 130 ? -33.371 18.381 -13.686 1.00 15.72 168 ALA A N 1
ATOM 1024 C CA . ALA A 1 130 ? -34.746 18.124 -14.170 1.00 14.06 168 ALA A CA 1
ATOM 1025 C C . ALA A 1 130 ? -35.638 19.355 -14.008 1.00 14.52 168 ALA A C 1
ATOM 1026 O O . ALA A 1 130 ? -36.838 19.215 -13.683 1.00 16.34 168 ALA A O 1
ATOM 1028 N N . TYR A 1 131 ? -35.077 20.540 -14.165 1.00 14.62 169 TYR A N 1
ATOM 1029 C CA . TYR A 1 131 ? -35.830 21.785 -13.886 1.00 15.47 169 TYR A CA 1
ATOM 1030 C C . TYR A 1 131 ? -36.801 22.066 -15.033 1.00 16.10 169 TYR A C 1
ATOM 1031 O O . TYR A 1 131 ? -36.485 21.686 -16.197 1.00 16.20 169 TYR A O 1
ATOM 1040 N N . VAL A 1 132 ? -37.905 22.744 -14.701 1.00 17.35 170 VAL A N 1
ATOM 1041 C CA . VAL A 1 132 ? -38.933 23.228 -15.665 1.00 17.27 170 VAL A CA 1
ATOM 1042 C C . VAL A 1 132 ? -39.395 24.616 -15.233 1.00 19.76 170 VAL A C 1
ATOM 1043 O O . VAL A 1 132 ? -39.136 24.972 -14.054 1.00 19.27 170 VAL A O 1
ATOM 1047 N N . ASP A 1 133 ? -40.100 25.321 -16.117 1.00 20.54 171 ASP A N 1
ATOM 1048 C CA . ASP A 1 133 ? -40.912 26.503 -15.719 1.00 22.51 171 ASP A CA 1
ATOM 1049 C C . ASP A 1 133 ? -42.048 25.976 -14.830 1.00 23.66 171 ASP A C 1
ATOM 1050 O O . ASP A 1 133 ? -42.790 25.070 -15.282 1.00 24.86 171 ASP A O 1
ATOM 1055 N N . ASP A 1 134 ? -42.179 26.497 -13.604 1.00 26.38 172 ASP A N 1
ATOM 1056 C CA . ASP A 1 134 ? -43.349 26.201 -12.724 1.00 25.68 172 ASP A CA 1
ATOM 1057 C C . ASP A 1 134 ? -43.660 27.448 -11.877 1.00 28.90 172 ASP A C 1
ATOM 1058 O O . ASP A 1 134 ? -43.071 28.526 -12.156 1.00 27.32 172 ASP A O 1
ATOM 1063 N N . ASP A 1 135 ? -44.605 27.347 -10.933 1.00 33.28 173 ASP A N 1
ATOM 1064 C CA . ASP A 1 135 ? -45.054 28.513 -10.120 1.00 34.22 173 ASP A CA 1
ATOM 1065 C C . ASP A 1 135 ? -44.810 28.212 -8.637 1.00 38.16 173 ASP A C 1
ATOM 1066 O O . ASP A 1 135 ? -44.309 27.105 -8.331 1.00 34.93 173 ASP A O 1
ATOM 1071 N N . GLU A 1 136 ? -45.125 29.181 -7.763 1.00 40.20 174 GLU A N 1
ATOM 1072 C CA . GLU A 1 136 ? -44.978 29.097 -6.283 1.00 40.80 174 GLU A CA 1
ATOM 1073 C C . GLU A 1 136 ? -45.465 27.733 -5.777 1.00 38.96 174 GLU A C 1
ATOM 1074 O O . GLU A 1 136 ? -44.849 27.211 -4.836 1.00 40.07 174 GLU A O 1
ATOM 1077 N N . THR A 1 137 ? -46.509 27.164 -6.389 1.00 38.64 175 THR A N 1
ATOM 1078 C CA . THR A 1 137 ? -47.134 25.889 -5.942 1.00 40.54 175 THR A CA 1
ATOM 1079 C C . THR A 1 137 ? -46.328 24.688 -6.433 1.00 38.28 175 THR A C 1
ATOM 1080 O O . THR A 1 137 ? -46.652 23.559 -6.035 1.00 38.95 175 THR A O 1
ATOM 1084 N N . GLY A 1 138 ? -45.350 24.907 -7.307 1.00 38.23 176 GLY A N 1
ATOM 1085 C CA . GLY A 1 138 ? -44.582 23.811 -7.915 1.00 36.30 176 GLY A CA 1
ATOM 1086 C C . GLY A 1 138 ? -43.514 23.319 -6.962 1.00 33.48 176 GLY A C 1
ATOM 1087 O O . GLY A 1 138 ? -43.253 23.998 -5.958 1.00 35.06 176 GLY A O 1
ATOM 1088 N N . ARG A 1 139 ? -42.954 22.154 -7.265 1.00 29.49 177 ARG A N 1
ATOM 1089 C CA . ARG A 1 139 ? -41.806 21.556 -6.556 1.00 32.45 177 ARG A CA 1
ATOM 1090 C C . ARG A 1 139 ? -40.629 22.541 -6.550 1.00 27.89 177 ARG A C 1
ATOM 1091 O O . ARG A 1 139 ? -39.915 22.585 -5.565 1.00 26.61 177 ARG A O 1
ATOM 1099 N N . PHE A 1 140 ? -40.445 23.327 -7.611 1.00 25.52 178 PHE A N 1
ATOM 1100 C CA . PHE A 1 140 ? -39.275 24.226 -7.768 1.00 23.69 178 PHE A CA 1
ATOM 1101 C C . PHE A 1 140 ? -39.636 25.645 -7.310 1.00 24.96 178 PHE A C 1
ATOM 1102 O O . PHE A 1 140 ? -38.729 26.501 -7.295 1.00 25.72 178 PHE A O 1
ATOM 1110 N N . LYS A 1 141 ? -40.914 25.902 -6.969 1.00 25.45 179 LYS A N 1
ATOM 1111 C CA . LYS A 1 141 ? -41.414 27.197 -6.423 1.00 26.13 179 LYS A CA 1
ATOM 1112 C C . LYS A 1 141 ? -41.076 28.377 -7.343 1.00 25.34 179 LYS A C 1
ATOM 1113 O O . LYS A 1 141 ? -40.879 29.483 -6.806 1.00 29.94 179 LYS A O 1
ATOM 1119 N N . GLY A 1 142 ? -41.043 28.168 -8.673 1.00 27.17 180 GLY A N 1
ATOM 1120 C CA . GLY A 1 142 ? -40.884 29.206 -9.719 1.00 24.80 180 GLY A CA 1
ATOM 1121 C C . GLY A 1 142 ? -39.445 29.639 -9.915 1.00 23.20 180 GLY A C 1
ATOM 1122 O O . GLY A 1 142 ? -39.198 30.620 -10.652 1.00 23.92 180 GLY A O 1
ATOM 1123 N N . ARG A 1 143 ? -38.504 28.901 -9.344 1.00 22.98 181 ARG A N 1
ATOM 1124 C CA . ARG A 1 143 ? -37.095 29.352 -9.205 1.00 23.20 181 ARG A CA 1
ATOM 1125 C C . ARG A 1 143 ? -36.332 29.188 -10.533 1.00 23.24 181 ARG A C 1
ATOM 1126 O O . ARG A 1 143 ? -35.200 29.732 -10.635 1.00 23.06 181 ARG A O 1
ATOM 1134 N N . PHE A 1 144 ? -36.923 28.531 -11.530 1.00 22.05 182 PHE A N 1
ATOM 1135 C CA . PHE A 1 144 ? -36.219 28.142 -12.775 1.00 20.04 182 PHE A CA 1
ATOM 1136 C C . PHE A 1 144 ? -36.917 28.712 -14.011 1.00 23.07 182 PHE A C 1
ATOM 1137 O O . PHE A 1 144 ? -36.525 28.355 -15.139 1.00 21.81 182 PHE A O 1
ATOM 1145 N N . VAL A 1 145 ? -37.820 29.679 -13.821 1.00 20.69 183 VAL A N 1
ATOM 1146 C CA . VAL A 1 145 ? -38.537 30.323 -14.945 1.00 22.56 183 VAL A CA 1
ATOM 1147 C C . VAL A 1 145 ? -37.489 30.963 -15.873 1.00 21.16 183 VAL A C 1
ATOM 1148 O O . VAL A 1 145 ? -36.624 31.752 -15.417 1.00 18.01 183 VAL A O 1
ATOM 1152 N N . ASP A 1 146 ? -37.560 30.592 -17.144 1.00 19.60 184 ASP A N 1
ATOM 1153 C CA . ASP A 1 146 ? -36.706 31.111 -18.249 1.00 18.77 184 ASP A CA 1
ATOM 1154 C C . ASP A 1 146 ? -35.237 30.723 -18.003 1.00 18.96 184 ASP A C 1
ATOM 1155 O O . ASP A 1 146 ? -34.358 31.403 -18.574 1.00 18.98 184 ASP A O 1
ATOM 1160 N N . ASP A 1 147 ? -34.962 29.683 -17.198 1.00 17.37 185 ASP A N 1
ATOM 1161 C CA . ASP A 1 147 ? -33.573 29.366 -16.751 1.00 16.98 185 ASP A CA 1
ATOM 1162 C C . ASP A 1 147 ? -33.478 27.903 -16.324 1.00 15.43 185 ASP A C 1
ATOM 1163 O O . ASP A 1 147 ? -32.690 27.608 -15.429 1.00 14.99 185 ASP A O 1
ATOM 1168 N N . PHE A 1 148 ? -34.296 27.043 -16.915 1.00 15.70 186 PHE A N 1
ATOM 1169 C CA . PHE A 1 148 ? -34.406 25.610 -16.521 1.00 16.16 186 PHE A CA 1
ATOM 1170 C C . PHE A 1 148 ? -33.414 24.733 -17.287 1.00 17.00 186 PHE A C 1
ATOM 1171 O O . PHE A 1 148 ? -33.259 23.540 -16.911 1.00 18.24 186 PHE A O 1
ATOM 1179 N N . PHE A 1 149 ? -32.804 25.272 -18.347 1.00 16.61 187 PHE A N 1
ATOM 1180 C CA . PHE A 1 149 ? -31.696 24.674 -19.121 1.00 14.83 187 PHE A CA 1
ATOM 1181 C C . PHE A 1 149 ? -30.667 25.789 -19.173 1.00 14.65 187 PHE A C 1
ATOM 1182 O O . PHE A 1 149 ? -31.099 26.943 -19.469 1.00 16.91 187 PHE A O 1
ATOM 1190 N N . ARG A 1 150 ? -29.411 25.481 -18.813 1.00 13.81 188 ARG A N 1
ATOM 1191 C CA . ARG A 1 150 ? -28.296 26.458 -18.586 1.00 14.03 188 ARG A CA 1
ATOM 1192 C C . ARG A 1 150 ? -27.069 26.162 -19.466 1.00 15.07 188 ARG A C 1
ATOM 1193 O O . ARG A 1 150 ? -26.308 25.319 -19.144 1.00 15.26 188 ARG A O 1
ATOM 1201 N N . TYR A 1 151 ? -26.958 26.909 -20.547 1.00 13.09 189 TYR A N 1
ATOM 1202 C CA . TYR A 1 151 ? -25.923 26.722 -21.585 1.00 13.72 189 TYR A CA 1
ATOM 1203 C C . TYR A 1 151 ? -25.132 28.022 -21.740 1.00 14.48 189 TYR A C 1
ATOM 1204 O O . TYR A 1 151 ? -25.754 29.085 -21.971 1.00 15.07 189 TYR A O 1
ATOM 1213 N N . SER A 1 152 ? -23.811 27.914 -21.670 1.00 14.84 190 SER A N 1
ATOM 1214 C CA . SER A 1 152 ? -22.855 29.014 -21.994 1.00 14.69 190 SER A CA 1
ATOM 1215 C C . SER A 1 152 ? -21.934 28.560 -23.128 1.00 15.65 190 SER A C 1
ATOM 1216 O O . SER A 1 152 ? -21.612 27.365 -23.246 1.00 14.45 190 SER A O 1
ATOM 1219 N N . PHE A 1 153 ? -21.581 29.485 -24.004 1.00 15.09 191 PHE A N 1
ATOM 1220 C CA . PHE A 1 153 ? -20.760 29.163 -25.192 1.00 16.68 191 PHE A CA 1
ATOM 1221 C C . PHE A 1 153 ? -20.002 30.401 -25.653 1.00 15.87 191 PHE A C 1
ATOM 1222 O O . PHE A 1 153 ? -20.442 31.530 -25.380 1.00 16.03 191 PHE A O 1
ATOM 1230 N N . SER A 1 154 ? -18.894 30.175 -26.358 1.00 15.81 192 SER A N 1
ATOM 1231 C CA . SER A 1 154 ? -17.977 31.262 -26.747 1.00 18.42 192 SER A CA 1
ATOM 1232 C C . SER A 1 154 ? -18.036 31.483 -28.265 1.00 19.60 192 SER A C 1
ATOM 1233 O O . SER A 1 154 ? -18.555 30.644 -29.022 1.00 18.24 192 SER A O 1
ATOM 1236 N N . VAL A 1 155 ? -17.514 32.619 -28.696 1.00 20.11 193 VAL A N 1
ATOM 1237 C CA . VAL A 1 155 ? -17.270 32.889 -30.143 1.00 22.28 193 VAL A CA 1
ATOM 1238 C C . VAL A 1 155 ? -16.236 31.884 -30.656 1.00 21.88 193 VAL A C 1
ATOM 1239 O O . VAL A 1 155 ? -15.511 31.258 -29.853 1.00 21.94 193 VAL A O 1
ATOM 1243 N N . ALA A 1 156 ? -16.207 31.699 -31.967 1.00 23.25 194 ALA A N 1
ATOM 1244 C CA . ALA A 1 156 ? -15.211 30.892 -32.696 1.00 23.52 194 ALA A CA 1
ATOM 1245 C C . ALA A 1 156 ? -13.809 31.361 -32.298 1.00 22.12 194 ALA A C 1
ATOM 1246 O O . ALA A 1 156 ? -13.635 32.588 -32.006 1.00 21.52 194 ALA A O 1
ATOM 1248 N N . GLY A 1 157 ? -12.871 30.421 -32.225 1.00 21.78 195 GLY A N 1
ATOM 1249 C CA . GLY A 1 157 ? -11.437 30.666 -31.962 1.00 23.27 195 GLY A CA 1
ATOM 1250 C C . GLY A 1 157 ? -11.105 30.915 -30.485 1.00 22.70 195 GLY A C 1
ATOM 1251 O O . GLY A 1 157 ? -9.907 31.024 -30.182 1.00 23.31 195 GLY A O 1
ATOM 1252 N N . ALA A 1 158 ? -12.077 31.003 -29.570 1.00 22.16 196 ALA A N 1
ATOM 1253 C CA . ALA A 1 158 ? -11.808 31.390 -28.154 1.00 21.71 196 ALA A CA 1
ATOM 1254 C C . ALA A 1 158 ? -10.842 30.405 -27.482 1.00 22.92 196 ALA A C 1
ATOM 1255 O O . ALA A 1 158 ? -9.995 30.833 -26.691 1.00 22.73 196 ALA A O 1
ATOM 1257 N N . ALA A 1 159 ? -10.979 29.110 -27.736 1.00 23.11 197 ALA A N 1
ATOM 1258 C CA . ALA A 1 159 ? -10.173 28.076 -27.054 1.00 22.14 197 ALA A CA 1
ATOM 1259 C C . ALA A 1 159 ? -8.677 28.347 -27.264 1.00 24.15 197 ALA A C 1
ATOM 1260 O O . ALA A 1 159 ? -7.897 27.934 -26.403 1.00 21.32 197 ALA A O 1
ATOM 1262 N N . ASP A 1 160 ? -8.307 29.042 -28.355 1.00 26.34 198 ASP A N 1
ATOM 1263 C CA . ASP A 1 160 ? -6.917 29.215 -28.859 1.00 25.63 198 ASP A CA 1
ATOM 1264 C C . ASP A 1 160 ? -6.330 30.609 -28.576 1.00 27.49 198 ASP A C 1
ATOM 1265 O O . ASP A 1 160 ? -5.146 30.816 -28.930 1.00 31.55 198 ASP A O 1
ATOM 1270 N N . VAL A 1 161 ? -7.077 31.544 -27.993 1.00 26.86 199 VAL A N 1
ATOM 1271 C CA . VAL A 1 161 ? -6.591 32.950 -27.830 1.00 26.99 199 VAL A CA 1
ATOM 1272 C C . VAL A 1 161 ? -5.426 32.957 -26.837 1.00 26.67 199 VAL A C 1
ATOM 1273 O O . VAL A 1 161 ? -5.226 31.989 -26.095 1.00 23.78 199 VAL A O 1
ATOM 1277 N N . PRO A 1 162 ? -4.575 34.012 -26.829 1.00 28.57 200 PRO A N 1
ATOM 1278 C CA . PRO A 1 162 ? -3.595 34.214 -25.752 1.00 29.53 200 PRO A CA 1
ATOM 1279 C C . PRO A 1 162 ? -4.226 34.301 -24.357 1.00 27.59 200 PRO A C 1
ATOM 1280 O O . PRO A 1 162 ? -5.362 34.727 -24.266 1.00 26.46 200 PRO A O 1
ATOM 1284 N N . ASP A 1 163 ? -3.471 33.957 -23.306 1.00 26.80 201 ASP A N 1
ATOM 1285 C CA . ASP A 1 163 ? -3.973 33.938 -21.896 1.00 28.56 201 ASP A CA 1
ATOM 1286 C C . ASP A 1 163 ? -4.658 35.266 -21.556 1.00 28.48 201 ASP A C 1
ATOM 1287 O O . ASP A 1 163 ? -5.719 35.226 -20.909 1.00 24.40 201 ASP A O 1
ATOM 1292 N N . ASP A 1 164 ? -4.047 36.395 -21.960 1.00 31.77 202 ASP A N 1
ATOM 1293 C CA . ASP A 1 164 ? -4.543 37.788 -21.763 1.00 34.04 202 ASP A CA 1
ATOM 1294 C C . ASP A 1 164 ? -5.987 37.919 -22.249 1.00 31.22 202 ASP A C 1
ATOM 1295 O O . ASP A 1 164 ? -6.828 38.539 -21.501 1.00 31.13 202 ASP A O 1
ATOM 1300 N N . GLU A 1 165 ? -6.236 37.379 -23.448 1.00 28.61 203 GLU A N 1
ATOM 1301 C CA . GLU A 1 165 ? -7.526 37.398 -24.174 1.00 29.10 203 GLU A CA 1
ATOM 1302 C C . GLU A 1 165 ? -8.462 36.298 -23.627 1.00 27.80 203 GLU A C 1
ATOM 1303 O O . GLU A 1 165 ? -9.668 36.343 -23.958 1.00 26.18 203 GLU A O 1
ATOM 1309 N N . PHE A 1 166 ? -7.975 35.345 -22.819 1.00 22.81 204 PHE A N 1
ATOM 1310 C CA . PHE A 1 166 ? -8.825 34.223 -22.327 1.00 23.91 204 PHE A CA 1
ATOM 1311 C C . PHE A 1 166 ? -9.674 34.725 -21.156 1.00 23.17 204 PHE A C 1
ATOM 1312 O O . PHE A 1 166 ? -9.332 34.509 -19.975 1.00 24.20 204 PHE A O 1
ATOM 1320 N N . THR A 1 167 ? -10.790 35.372 -21.488 1.00 21.07 205 THR A N 1
ATOM 1321 C CA . THR A 1 167 ? -11.642 36.117 -20.534 1.00 20.67 205 THR A CA 1
ATOM 1322 C C . THR A 1 167 ? -13.119 35.824 -20.817 1.00 19.02 205 THR A C 1
ATOM 1323 O O . THR A 1 167 ? -13.394 35.259 -21.865 1.00 20.72 205 THR A O 1
ATOM 1327 N N . LEU A 1 168 ? -14.001 36.215 -19.888 1.00 20.22 206 LEU A N 1
ATOM 1328 C CA . LEU A 1 168 ? -15.483 36.139 -19.988 1.00 22.85 206 LEU A CA 1
ATOM 1329 C C . LEU A 1 168 ? -15.962 36.820 -21.275 1.00 25.00 206 LEU A C 1
ATOM 1330 O O . LEU A 1 168 ? -17.004 36.433 -21.845 1.00 27.31 206 LEU A O 1
ATOM 1335 N N . GLU A 1 169 ? -15.261 37.867 -21.677 1.00 26.07 207 GLU A N 1
ATOM 1336 C CA . GLU A 1 169 ? -15.615 38.668 -22.866 1.00 26.89 207 GLU A CA 1
ATOM 1337 C C . GLU A 1 169 ? -15.591 37.771 -24.123 1.00 25.99 207 GLU A C 1
ATOM 1338 O O . GLU A 1 169 ? -16.113 38.234 -25.126 1.00 23.09 207 GLU A O 1
ATOM 1344 N N . GLN A 1 170 ? -15.041 36.542 -24.075 1.00 23.76 208 GLN A N 1
ATOM 1345 C CA . GLN A 1 170 ? -15.106 35.543 -25.188 1.00 23.29 208 GLN A CA 1
ATOM 1346 C C . GLN A 1 170 ? -16.455 34.811 -25.231 1.00 22.33 208 GLN A C 1
ATOM 1347 O O . GLN A 1 170 ? -16.729 34.141 -26.255 1.00 23.48 208 GLN A O 1
ATOM 1353 N N . PHE A 1 171 ? -17.284 34.943 -24.194 1.00 20.17 209 PHE A N 1
ATOM 1354 C CA . PHE A 1 171 ? -18.565 34.195 -24.050 1.00 21.81 209 PHE A CA 1
ATOM 1355 C C . PHE A 1 171 ? -19.764 35.067 -24.446 1.00 21.38 209 PHE A C 1
ATOM 1356 O O . PHE A 1 171 ? -19.758 36.308 -24.171 1.00 22.82 209 PHE A O 1
ATOM 1364 N N . VAL A 1 172 ? -20.754 34.429 -25.076 1.00 20.27 210 VAL A N 1
ATOM 1365 C CA . VAL A 1 172 ? -21.928 35.091 -25.727 1.00 21.66 210 VAL A CA 1
ATOM 1366 C C . VAL A 1 172 ? -23.036 35.280 -24.690 1.00 21.68 210 VAL A C 1
ATOM 1367 O O . VAL A 1 172 ? -23.464 34.295 -24.055 1.00 21.36 210 VAL A O 1
ATOM 1371 N N . LYS A 1 173 ? -23.479 36.522 -24.491 1.00 19.38 211 LYS A N 1
ATOM 1372 C CA . LYS A 1 173 ? -24.532 36.833 -23.492 1.00 19.11 211 LYS A CA 1
ATOM 1373 C C . LYS A 1 173 ? -25.906 36.437 -24.057 1.00 17.30 211 LYS A C 1
ATOM 1374 O O . LYS A 1 173 ? -26.080 36.359 -25.289 1.00 17.70 211 LYS A O 1
ATOM 1380 N N . ASP A 1 174 ? -26.841 36.165 -23.155 1.00 18.82 212 ASP A N 1
ATOM 1381 C CA . ASP A 1 174 ? -28.285 35.994 -23.472 1.00 18.79 212 ASP A CA 1
ATOM 1382 C C . ASP A 1 174 ? -28.878 37.381 -23.717 1.00 20.82 212 ASP A C 1
ATOM 1383 O O . ASP A 1 174 ? -29.001 38.125 -22.737 1.00 20.71 212 ASP A O 1
ATOM 1388 N N . THR A 1 175 ? -29.197 37.701 -24.983 1.00 22.79 213 THR A N 1
ATOM 1389 C CA . THR A 1 175 ? -29.858 38.968 -25.406 1.00 25.57 213 THR A CA 1
ATOM 1390 C C . THR A 1 175 ? -31.263 38.664 -25.974 1.00 24.35 213 THR A C 1
ATOM 1391 O O . THR A 1 175 ? -31.834 39.545 -26.619 1.00 23.88 213 THR A O 1
ATOM 1395 N N . SER A 1 176 ? -31.782 37.459 -25.730 1.00 23.24 214 SER A N 1
ATOM 1396 C CA . SER A 1 176 ? -33.173 37.007 -25.998 1.00 24.12 214 SER A CA 1
ATOM 1397 C C . SER A 1 176 ? -34.201 37.868 -25.253 1.00 23.49 214 SER A C 1
ATOM 1398 O O . SER A 1 176 ? -33.823 38.618 -24.334 1.00 21.36 214 SER A O 1
ATOM 1401 N N . GLU A 1 177 ? -35.471 37.768 -25.674 1.00 23.98 215 GLU A N 1
ATOM 1402 C CA . GLU A 1 177 ? -36.637 38.392 -25.001 1.00 24.59 215 GLU A CA 1
ATOM 1403 C C . GLU A 1 177 ? -36.698 37.884 -23.552 1.00 26.73 215 GLU A C 1
ATOM 1404 O O . GLU A 1 177 ? -37.304 38.563 -22.710 1.00 29.41 215 GLU A O 1
ATOM 1406 N N . LEU A 1 178 ? -36.101 36.717 -23.247 1.00 24.76 216 LEU A N 1
ATOM 1407 C CA . LEU A 1 178 ? -36.183 36.114 -21.894 1.00 22.67 216 LEU A CA 1
ATOM 1408 C C . LEU A 1 178 ? -34.914 36.422 -21.075 1.00 22.00 216 LEU A C 1
ATOM 1409 O O . LEU A 1 178 ? -34.878 35.995 -19.900 1.00 20.68 216 LEU A O 1
ATOM 1414 N N . SER A 1 179 ? -33.970 37.207 -21.611 1.00 23.11 217 SER A N 1
ATOM 1415 C CA . SER A 1 179 ? -32.720 37.612 -20.908 1.00 22.83 217 SER A CA 1
ATOM 1416 C C . SER A 1 179 ? -33.019 38.108 -19.485 1.00 23.85 217 SER A C 1
ATOM 1417 O O . SER A 1 179 ? -33.927 38.960 -19.305 1.00 23.32 217 SER A O 1
ATOM 1420 N N . GLN A 1 180 ? -32.251 37.642 -18.497 1.00 21.44 218 GLN A N 1
ATOM 1421 C CA . GLN A 1 180 ? -32.340 38.158 -17.107 1.00 24.15 218 GLN A CA 1
ATOM 1422 C C . GLN A 1 180 ? -31.373 39.347 -16.942 1.00 25.13 218 GLN A C 1
ATOM 1423 O O . GLN A 1 180 ? -31.231 39.800 -15.817 1.00 24.79 218 GLN A O 1
ATOM 1429 N N . GLY A 1 181 ? -30.708 39.806 -18.012 1.00 24.30 219 GLY A N 1
ATOM 1430 C CA . GLY A 1 181 ? -30.036 41.128 -18.004 1.00 25.20 219 GLY A CA 1
ATOM 1431 C C . GLY A 1 181 ? -28.549 41.096 -18.324 1.00 22.75 219 GLY A C 1
ATOM 1432 O O . GLY A 1 181 ? -28.096 40.152 -18.951 1.00 19.72 219 GLY A O 1
ATOM 1433 N N . ALA A 1 182 ? -27.819 42.149 -17.932 1.00 20.57 220 ALA A N 1
ATOM 1434 C CA . ALA A 1 182 ? -26.492 42.487 -18.484 1.00 22.39 220 ALA A CA 1
ATOM 1435 C C . ALA A 1 182 ? -25.456 41.434 -18.073 1.00 22.56 220 ALA A C 1
ATOM 1436 O O . ALA A 1 182 ? -24.418 41.417 -18.722 1.00 22.88 220 ALA A O 1
ATOM 1438 N N . ASP A 1 183 ? -25.751 40.585 -17.083 1.00 21.79 221 ASP A N 1
ATOM 1439 C CA . ASP A 1 183 ? -24.809 39.561 -16.554 1.00 23.47 221 ASP A CA 1
ATOM 1440 C C . ASP A 1 183 ? -25.314 38.147 -16.873 1.00 22.99 221 ASP A C 1
ATOM 1441 O O . ASP A 1 183 ? -24.785 37.172 -16.292 1.00 24.51 221 ASP A O 1
ATOM 1446 N N . ASP A 1 184 ? -26.350 38.027 -17.697 1.00 21.66 222 ASP A N 1
ATOM 1447 C CA . ASP A 1 184 ? -26.951 36.701 -18.011 1.00 19.86 222 ASP A CA 1
ATOM 1448 C C . ASP A 1 184 ? -26.186 36.080 -19.185 1.00 19.97 222 ASP A C 1
ATOM 1449 O O . ASP A 1 184 ? -26.272 36.616 -20.336 1.00 16.83 222 ASP A O 1
ATOM 1454 N N . TYR A 1 185 ? -25.433 35.003 -18.899 1.00 18.39 223 TYR A N 1
ATOM 1455 C CA . TYR A 1 185 ? -24.617 34.248 -19.888 1.00 18.05 223 TYR A CA 1
ATOM 1456 C C . TYR A 1 185 ? -25.259 32.880 -20.143 1.00 16.11 223 TYR A C 1
ATOM 1457 O O . TYR A 1 185 ? -24.629 32.076 -20.880 1.00 17.53 223 TYR A O 1
ATOM 1466 N N . LYS A 1 186 ? -26.460 32.637 -19.596 1.00 16.87 224 LYS A N 1
ATOM 1467 C CA . LYS A 1 186 ? -27.133 31.305 -19.641 1.00 16.07 224 LYS A CA 1
ATOM 1468 C C . LYS A 1 186 ? -28.244 31.308 -20.689 1.00 16.97 224 LYS A C 1
ATOM 1469 O O . LYS A 1 186 ? -29.221 32.025 -20.458 1.00 17.34 224 LYS A O 1
ATOM 1475 N N . HIS A 1 187 ? -28.053 30.503 -21.744 1.00 17.37 225 HIS A N 1
ATOM 1476 C CA . HIS A 1 187 ? -28.961 30.276 -22.891 1.00 19.37 225 HIS A CA 1
ATOM 1477 C C . HIS A 1 187 ? -29.921 29.133 -22.554 1.00 18.94 225 HIS A C 1
ATOM 1478 O O . HIS A 1 187 ? -29.461 28.104 -21.992 1.00 16.74 225 HIS A O 1
ATOM 1485 N N . LEU A 1 188 ? -31.193 29.287 -22.918 1.00 17.49 226 LEU A N 1
ATOM 1486 C CA . LEU A 1 188 ? -32.246 28.324 -22.519 1.00 17.68 226 LEU A CA 1
ATOM 1487 C C . LEU A 1 188 ? -32.318 27.172 -23.542 1.00 16.76 226 LEU A C 1
ATOM 1488 O O . LEU A 1 188 ? -32.839 26.124 -23.194 1.00 19.76 226 LEU A O 1
ATOM 1493 N N . THR A 1 189 ? -31.780 27.361 -24.746 1.00 15.92 227 THR A N 1
ATOM 1494 C CA . THR A 1 189 ? -31.688 26.331 -25.797 1.00 15.22 227 THR A CA 1
ATOM 1495 C C . THR A 1 189 ? -30.252 26.337 -26.331 1.00 15.36 227 THR A C 1
ATOM 1496 O O . THR A 1 189 ? -29.530 27.326 -26.201 1.00 17.50 227 THR A O 1
ATOM 1500 N N . MET A 1 190 ? -29.853 25.236 -26.911 1.00 13.25 228 MET A N 1
ATOM 1501 C CA . MET A 1 190 ? -28.566 25.137 -27.637 1.00 13.57 228 MET A CA 1
ATOM 1502 C C . MET A 1 190 ? -28.846 25.453 -29.121 1.00 14.25 228 MET A C 1
ATOM 1503 O O . MET A 1 190 ? -27.871 25.548 -29.898 1.00 14.41 228 MET A O 1
ATOM 1508 N N . THR A 1 191 ? -30.122 25.615 -29.517 1.00 14.95 229 THR A N 1
ATOM 1509 C CA . THR A 1 191 ? -30.472 25.846 -30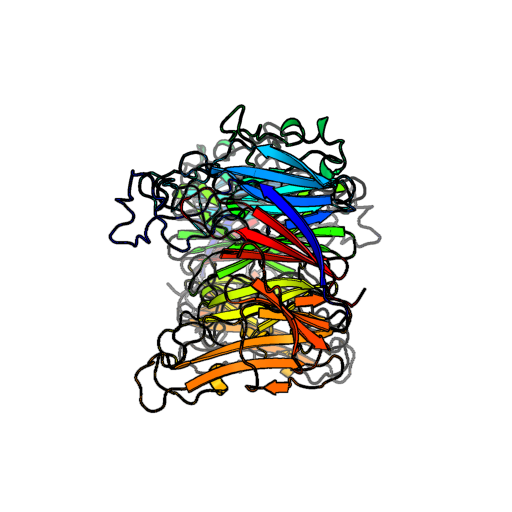.947 1.00 15.62 229 THR A CA 1
ATOM 1510 C C . THR A 1 191 ? -30.360 27.340 -31.247 1.00 17.18 229 THR A C 1
ATOM 1511 O O . THR A 1 191 ? -30.167 27.686 -32.443 1.00 19.22 229 THR A O 1
ATOM 1515 N N . GLY A 1 192 ? -30.509 28.160 -30.209 1.00 16.77 230 GLY A N 1
ATOM 1516 C CA . GLY A 1 192 ? -30.534 29.632 -30.335 1.00 19.09 230 GLY A CA 1
ATOM 1517 C C . GLY A 1 192 ? -31.896 30.116 -30.749 1.00 18.70 230 GLY A C 1
ATOM 1518 O O . GLY A 1 192 ? -32.054 31.316 -31.026 1.00 21.51 230 GLY A O 1
ATOM 1519 N N . ASN A 1 193 ? -32.857 29.212 -30.799 1.00 22.28 231 ASN A N 1
ATOM 1520 C CA . ASN A 1 193 ? -34.268 29.548 -31.081 1.00 21.83 231 ASN A CA 1
ATOM 1521 C C . ASN A 1 193 ? -35.092 29.196 -29.844 1.00 21.58 231 ASN A C 1
ATOM 1522 O O . ASN A 1 193 ? -35.196 28.004 -29.538 1.00 20.33 231 ASN A O 1
ATOM 1527 N N . LEU A 1 194 ? -35.686 30.194 -29.187 1.00 22.68 232 LEU A N 1
ATOM 1528 C CA . LEU A 1 194 ? -36.536 29.972 -27.975 1.00 23.58 232 LEU A CA 1
ATOM 1529 C C . LEU A 1 194 ? -37.798 29.174 -28.331 1.00 21.93 232 LEU A C 1
ATOM 1530 O O . LEU A 1 194 ? -38.420 28.607 -27.392 1.00 19.74 232 LEU A O 1
ATOM 1535 N N . GLN A 1 195 ? -38.166 29.113 -29.621 1.00 24.05 233 GLN A N 1
ATOM 1536 C CA . GLN A 1 195 ? -39.304 28.282 -30.101 1.00 23.19 233 GLN A CA 1
ATOM 1537 C C . GLN A 1 195 ? -39.093 26.846 -29.603 1.00 22.48 233 GLN A C 1
ATOM 1538 O O . GLN A 1 195 ? -40.084 26.134 -29.422 1.00 24.20 233 GLN A O 1
ATOM 1540 N N . ASP A 1 196 ? -37.832 26.461 -29.376 1.00 21.34 234 ASP A N 1
ATOM 1541 C CA . ASP A 1 196 ? -37.395 25.085 -29.012 1.00 19.16 234 ASP A CA 1
ATOM 1542 C C . ASP A 1 196 ? -37.312 24.887 -27.479 1.00 17.92 234 ASP A C 1
ATOM 1543 O O . ASP A 1 196 ? -36.879 23.821 -27.087 1.00 18.28 234 ASP A O 1
ATOM 1548 N N . LYS A 1 197 ? -37.743 25.810 -26.614 1.00 17.12 235 LYS A N 1
ATOM 1549 C CA . LYS A 1 197 ? -37.428 25.705 -25.162 1.00 20.07 235 LYS A CA 1
ATOM 1550 C C . LYS A 1 197 ? -37.999 24.423 -24.528 1.00 21.34 235 LYS A C 1
ATOM 1551 O O . LYS A 1 197 ? -37.304 23.817 -23.714 1.00 19.02 235 LYS A O 1
ATOM 1557 N N . GLU A 1 198 ? -39.184 23.953 -24.911 1.00 21.95 236 GLU A N 1
ATOM 1558 C CA . GLU A 1 198 ? -39.790 22.754 -24.273 1.00 21.35 236 GLU A CA 1
ATOM 1559 C C . GLU A 1 198 ? -38.943 21.502 -24.541 1.00 18.15 236 GLU A C 1
ATOM 1560 O O . GLU A 1 198 ? -38.988 20.561 -23.717 1.00 19.11 236 GLU A O 1
ATOM 1566 N N . ASN A 1 199 ? -38.209 21.468 -25.666 1.00 16.25 237 ASN A N 1
ATOM 1567 C CA . ASN A 1 199 ? -37.376 20.303 -26.095 1.00 16.20 237 ASN A CA 1
ATOM 1568 C C . ASN A 1 199 ? -36.148 20.228 -25.190 1.00 14.02 237 ASN A C 1
ATOM 1569 O O . ASN A 1 199 ? -35.501 19.207 -25.180 1.00 13.44 237 ASN A O 1
ATOM 1574 N N . PHE A 1 200 ? -35.847 21.324 -24.495 1.00 14.34 238 PHE A N 1
ATOM 1575 C CA . PHE A 1 200 ? -34.690 21.482 -23.569 1.00 13.81 238 PHE A CA 1
ATOM 1576 C C . PHE A 1 200 ? -35.199 21.423 -22.112 1.00 14.64 238 PHE A C 1
ATOM 1577 O O . PHE A 1 200 ? -34.413 21.721 -21.180 1.00 14.69 238 PHE A O 1
ATOM 1585 N N . SER A 1 201 ? -36.428 20.986 -21.883 1.00 13.24 239 SER A N 1
ATOM 1586 C CA . SER A 1 201 ? -37.082 20.996 -20.541 1.00 15.23 239 SER A CA 1
ATOM 1587 C C . SER A 1 201 ? -36.812 19.710 -19.753 1.00 13.58 239 SER A C 1
ATOM 1588 O O . SER A 1 201 ? -36.877 18.639 -20.344 1.00 13.24 239 SER A O 1
ATOM 1591 N N . ALA A 1 202 ? -36.627 19.783 -18.422 1.00 15.08 240 ALA A N 1
ATOM 1592 C CA . ALA A 1 202 ? -36.625 18.608 -17.507 1.00 14.34 240 ALA A CA 1
ATOM 1593 C C . ALA A 1 202 ? -35.461 17.650 -17.773 1.00 15.28 240 ALA A C 1
ATOM 1594 O O . ALA A 1 202 ? -35.676 16.372 -17.727 1.00 16.55 240 ALA A O 1
ATOM 1596 N N . LEU A 1 203 ? -34.253 18.177 -17.945 1.00 13.01 241 LEU A N 1
ATOM 1597 C CA . LEU A 1 203 ? -33.084 17.348 -18.313 1.00 11.47 241 LEU A CA 1
ATOM 1598 C C . LEU A 1 203 ? -32.019 17.425 -17.214 1.00 11.87 241 LEU A C 1
ATOM 1599 O O . LEU A 1 203 ? -32.007 18.438 -16.502 1.00 13.39 241 LEU A O 1
ATOM 1604 N N . THR A 1 204 ? -31.180 16.394 -17.118 1.00 11.54 242 THR A N 1
ATOM 1605 C CA . THR A 1 204 ? -30.068 16.223 -16.129 1.00 12.01 242 THR A CA 1
ATOM 1606 C C . THR A 1 204 ? -28.875 15.521 -16.792 1.00 14.08 242 THR A C 1
ATOM 1607 O O . THR A 1 204 ? -29.169 14.719 -17.731 1.00 14.04 242 THR A O 1
ATOM 1611 N N . TYR A 1 205 ? -27.629 15.736 -16.287 1.00 12.10 243 TYR A N 1
ATOM 1612 C CA . TYR A 1 205 ? -26.339 15.023 -16.609 1.00 13.75 243 TYR A CA 1
ATOM 1613 C C . TYR A 1 205 ? -25.836 15.387 -17.998 1.00 13.78 243 TYR A C 1
ATOM 1614 O O . TYR A 1 205 ? -25.953 14.614 -18.959 1.00 12.76 243 TYR A O 1
ATOM 1623 N N . PRO A 1 206 ? -25.197 16.559 -18.125 1.00 13.86 244 PRO A N 1
ATOM 1624 C CA . PRO A 1 206 ? -24.656 16.984 -19.406 1.00 14.43 244 PRO A CA 1
ATOM 1625 C C . PRO A 1 206 ? -23.382 16.187 -19.658 1.00 13.40 244 PRO A C 1
ATOM 1626 O O . PRO A 1 206 ? -22.567 16.052 -18.765 1.00 15.61 244 PRO A O 1
ATOM 1630 N N . LYS A 1 207 ? -23.276 15.638 -20.857 1.00 13.63 245 LYS A N 1
ATOM 1631 C CA . LYS A 1 207 ? -22.135 14.810 -21.265 1.00 13.44 245 LYS A CA 1
ATOM 1632 C C . LYS A 1 207 ? -21.828 15.102 -22.731 1.00 13.87 245 LYS A C 1
ATOM 1633 O O . LYS A 1 207 ? -22.746 14.956 -23.538 1.00 13.93 245 LYS A O 1
ATOM 1639 N N . PHE A 1 208 ? -20.569 15.374 -23.049 1.00 13.42 246 PHE A N 1
ATOM 1640 C CA . PHE A 1 208 ? -20.170 15.670 -24.444 1.00 14.70 246 PHE A CA 1
ATOM 1641 C C . PHE A 1 208 ? -19.222 14.603 -24.990 1.00 14.46 246 PHE A C 1
ATOM 1642 O O . PHE A 1 208 ? -18.407 14.060 -24.259 1.00 14.19 246 PHE A O 1
ATOM 1650 N N . TYR A 1 209 ? -19.224 14.428 -26.319 1.00 13.79 247 TYR A N 1
ATOM 1651 C CA . TYR A 1 209 ? -18.305 13.551 -27.050 1.00 15.04 247 TYR A CA 1
ATOM 1652 C C . TYR A 1 209 ? -17.804 14.293 -28.288 1.00 15.83 247 TYR A C 1
ATOM 1653 O O . TYR A 1 209 ? -18.502 15.165 -28.826 1.00 16.50 247 TYR A O 1
ATOM 1662 N N . THR A 1 210 ? -16.644 13.868 -28.772 1.00 18.19 248 THR A N 1
ATOM 1663 C CA . THR A 1 210 ? -16.080 14.380 -30.048 1.00 19.48 248 THR A CA 1
ATOM 1664 C C . THR A 1 210 ? -16.070 13.226 -31.066 1.00 21.32 248 THR A C 1
ATOM 1665 O O . THR A 1 210 ? -15.380 12.220 -30.820 1.00 22.75 248 THR A O 1
ATOM 1669 N N . SER A 1 211 ? -16.781 13.368 -32.183 1.00 21.22 249 SER A N 1
ATOM 1670 C CA . SER A 1 211 ? -16.830 12.322 -33.232 1.00 22.86 249 SER A CA 1
ATOM 1671 C C . SER A 1 211 ? -15.441 12.189 -33.893 1.00 23.29 249 SER A C 1
ATOM 1672 O O . SER A 1 211 ? -14.605 13.109 -33.788 1.00 24.33 249 SER A O 1
ATOM 1675 N N . ASP A 1 212 ? -15.195 11.065 -34.552 1.00 24.59 250 ASP A N 1
ATOM 1676 C CA . ASP A 1 212 ? -13.944 10.809 -35.317 1.00 28.28 250 ASP A CA 1
ATOM 1677 C C . ASP A 1 212 ? -13.672 11.912 -36.356 1.00 27.62 250 ASP A C 1
ATOM 1678 O O . ASP A 1 212 ? -12.488 12.102 -36.679 1.00 29.50 250 ASP A O 1
ATOM 1683 N N . ASP A 1 213 ? -14.709 12.581 -36.874 1.00 28.05 251 ASP A N 1
ATOM 1684 C CA . ASP A 1 213 ? -14.590 13.699 -37.853 1.00 31.78 251 ASP A CA 1
ATOM 1685 C C . ASP A 1 213 ? -14.676 15.052 -37.132 1.00 30.62 251 ASP A C 1
ATOM 1686 O O . ASP A 1 213 ? -14.878 16.072 -37.834 1.00 29.74 251 ASP A O 1
ATOM 1691 N N . GLY A 1 214 ? -14.621 15.067 -35.792 1.00 25.44 252 GLY A N 1
ATOM 1692 C CA . GLY A 1 214 ? -14.466 16.301 -35.000 1.00 25.42 252 GLY A CA 1
ATOM 1693 C C . GLY A 1 214 ? -15.774 17.032 -34.746 1.00 23.24 252 GLY A C 1
ATOM 1694 O O . GLY A 1 214 ? -15.723 18.228 -34.359 1.00 21.88 252 GLY A O 1
ATOM 1695 N N . GLU A 1 215 ? -16.899 16.347 -34.934 1.00 24.07 253 GLU A N 1
ATOM 1696 C CA . GLU A 1 215 ? -18.259 16.837 -34.595 1.00 24.73 253 GLU A CA 1
ATOM 1697 C C . GLU A 1 215 ? -18.485 16.620 -33.095 1.00 21.15 253 GLU A C 1
ATOM 1698 O O . GLU A 1 215 ? -18.142 15.525 -32.601 1.00 25.09 253 GLU A O 1
ATOM 1704 N N . LEU A 1 216 ? -19.034 17.613 -32.409 1.00 19.50 254 LEU A N 1
ATOM 1705 C CA . LEU A 1 216 ? -19.445 17.446 -30.992 1.00 16.84 254 LEU A CA 1
ATOM 1706 C C . LEU A 1 216 ? -20.835 16.816 -30.977 1.00 17.93 254 LEU A C 1
ATOM 1707 O O . LEU A 1 216 ? -21.686 17.231 -31.783 1.00 16.49 254 LEU A O 1
ATOM 1712 N N . LEU A 1 217 ? -20.997 15.790 -30.141 1.00 17.65 255 LEU A N 1
ATOM 1713 C CA . LEU A 1 217 ? -22.270 15.183 -29.724 1.00 17.75 255 LEU A CA 1
ATOM 1714 C C . LEU A 1 217 ? -22.435 15.469 -28.240 1.00 17.57 255 LEU A C 1
ATOM 1715 O O . LEU A 1 217 ? -21.414 15.671 -27.573 1.00 16.78 255 LEU A O 1
ATOM 1720 N N . HIS A 1 218 ? -23.685 15.497 -27.792 1.00 15.42 256 HIS A N 1
ATOM 1721 C CA . HIS A 1 218 ? -24.122 15.785 -26.409 1.00 14.69 256 HIS A CA 1
ATOM 1722 C C . HIS A 1 218 ? -25.326 14.916 -26.129 1.00 14.70 256 HIS A C 1
ATOM 1723 O O . HIS A 1 218 ? -26.178 14.723 -27.079 1.00 14.07 256 HIS A O 1
ATOM 1730 N N . TYR A 1 219 ? -25.455 14.448 -24.892 1.00 13.91 257 TYR A N 1
ATOM 1731 C CA . TYR A 1 219 ? -26.692 13.818 -24.451 1.00 12.00 257 TYR A CA 1
ATOM 1732 C C . TYR A 1 219 ? -26.898 14.085 -22.967 1.00 12.67 257 TYR A C 1
ATOM 1733 O O . TYR A 1 219 ? -25.944 14.371 -22.298 1.00 11.78 257 TYR A O 1
ATOM 1742 N N . MET A 1 220 ? -28.169 14.087 -22.598 1.00 12.72 258 MET A N 1
ATOM 1743 C CA . MET A 1 220 ? -28.690 14.229 -21.223 1.00 13.16 258 MET A CA 1
ATOM 1744 C C . MET A 1 220 ? -29.801 13.205 -21.059 1.00 16.97 258 MET A C 1
ATOM 1745 O O . MET A 1 220 ? -30.115 12.527 -22.066 1.00 13.96 258 MET A O 1
ATOM 1750 N N . ARG A 1 221 ? -30.389 13.170 -19.853 1.00 15.82 259 ARG A N 1
ATOM 1751 C CA . ARG A 1 221 ? -31.244 12.115 -19.315 1.00 17.48 259 ARG A CA 1
ATOM 1752 C C . ARG A 1 221 ? -32.538 12.790 -18.850 1.00 15.12 259 ARG A C 1
ATOM 1753 O O . ARG A 1 221 ? -32.447 13.885 -18.219 1.00 15.61 259 ARG A O 1
ATOM 1761 N N . TRP A 1 222 ? -33.680 12.238 -19.245 1.00 14.89 260 TRP A N 1
ATOM 1762 C CA . TRP A 1 222 ? -35.035 12.628 -18.761 1.00 14.99 260 TRP A CA 1
ATOM 1763 C C . TRP A 1 222 ? -35.575 11.586 -17.785 1.00 15.61 260 TRP A C 1
ATOM 1764 O O . TRP A 1 222 ? -35.411 10.368 -18.015 1.00 13.79 260 TRP A O 1
ATOM 1775 N N . GLY A 1 223 ? -36.267 12.040 -16.757 1.00 17.03 261 GLY A N 1
ATOM 1776 C CA . GLY A 1 223 ? -36.961 11.131 -15.841 1.00 20.47 261 GLY A CA 1
ATOM 1777 C C . GLY A 1 223 ? -35.997 10.540 -14.844 1.00 22.08 261 GLY A C 1
ATOM 1778 O O . GLY A 1 223 ? -34.909 11.100 -14.647 1.00 26.38 261 GLY A O 1
ATOM 1779 N N . GLY A 1 224 ? -36.387 9.424 -14.241 1.00 26.88 262 GLY A N 1
ATOM 1780 C CA . GLY A 1 224 ? -35.656 8.810 -13.115 1.00 24.55 262 GLY A CA 1
ATOM 1781 C C . GLY A 1 224 ? -36.308 7.512 -12.751 1.00 23.58 262 GLY A C 1
ATOM 1782 O O . GLY A 1 224 ? -37.268 7.150 -13.426 1.00 25.63 262 GLY A O 1
ATOM 1783 N N . ASN A 1 225 ? -35.797 6.820 -11.742 1.00 24.02 263 ASN A N 1
ATOM 1784 C CA . ASN A 1 225 ? -36.505 5.668 -11.132 1.00 24.57 263 ASN A CA 1
ATOM 1785 C C . ASN A 1 225 ? -36.942 4.747 -12.271 1.00 22.31 263 ASN A C 1
ATOM 1786 O O . ASN A 1 225 ? -36.033 4.295 -12.982 1.00 20.62 263 ASN A O 1
ATOM 1791 N N . ASN A 1 226 ? -38.250 4.512 -12.478 1.00 17.66 264 ASN A N 1
ATOM 1792 C CA . ASN A 1 226 ? -38.665 3.402 -13.371 1.00 16.92 264 ASN A CA 1
ATOM 1793 C C . ASN A 1 226 ? -39.234 3.971 -14.659 1.00 13.76 264 ASN A C 1
ATOM 1794 O O . ASN A 1 226 ? -39.973 3.234 -15.273 1.00 12.69 264 ASN A O 1
ATOM 1799 N N . ASN A 1 227 ? -38.869 5.205 -15.039 1.00 13.43 265 ASN A N 1
ATOM 1800 C CA . ASN A 1 227 ? -39.432 5.822 -16.264 1.00 14.33 265 ASN A CA 1
ATOM 1801 C C . ASN A 1 227 ? -38.489 6.910 -16.757 1.00 14.37 265 ASN A C 1
ATOM 1802 O O . ASN A 1 227 ? -38.594 8.043 -16.216 1.00 14.77 265 ASN A O 1
ATOM 1807 N N . GLY A 1 228 ? -37.589 6.583 -17.727 1.00 13.46 266 GLY A N 1
ATOM 1808 C CA . GLY A 1 228 ? -36.544 7.503 -18.177 1.00 13.90 266 GLY A CA 1
ATOM 1809 C C . GLY A 1 228 ? -36.279 7.367 -19.672 1.00 14.17 266 GLY A C 1
ATOM 1810 O O . GLY A 1 228 ? -36.703 6.395 -20.322 1.00 11.27 266 GLY A O 1
ATOM 1811 N N . ALA A 1 229 ? -35.609 8.360 -20.213 1.00 14.16 267 ALA A N 1
ATOM 1812 C CA . ALA A 1 229 ? -35.191 8.344 -21.617 1.00 13.79 267 ALA A CA 1
ATOM 1813 C C . ALA A 1 229 ? -33.865 9.079 -21.710 1.00 14.69 267 ALA A C 1
ATOM 1814 O O . ALA A 1 229 ? -33.682 10.049 -20.935 1.00 14.21 267 ALA A O 1
ATOM 1816 N N . TYR A 1 230 ? -33.011 8.677 -22.667 1.00 13.25 268 TYR A N 1
ATOM 1817 C CA . TYR A 1 230 ? -31.837 9.455 -23.084 1.00 13.72 268 TYR A CA 1
ATOM 1818 C C . TYR A 1 230 ? -32.161 10.278 -24.334 1.00 14.04 268 TYR A C 1
ATOM 1819 O O . TYR A 1 230 ? -32.896 9.794 -25.188 1.00 11.23 268 TYR A O 1
ATOM 1828 N N . TYR A 1 231 ? -31.657 11.505 -24.377 1.00 14.28 269 TYR A N 1
ATOM 1829 C CA . TYR A 1 231 ? -31.868 12.469 -25.495 1.00 14.79 269 TYR A CA 1
ATOM 1830 C C . TYR A 1 231 ? -30.506 12.927 -25.961 1.00 13.50 269 TYR A C 1
ATOM 1831 O O . TYR A 1 231 ? -29.657 13.280 -25.134 1.00 12.34 269 TYR A O 1
ATOM 1840 N N . PHE A 1 232 ? -30.290 13.022 -27.279 1.00 12.15 270 PHE A N 1
ATOM 1841 C CA . PHE A 1 232 ? -28.954 13.372 -27.803 1.00 12.59 270 PHE A CA 1
ATOM 1842 C C . PHE A 1 232 ? -29.128 14.425 -28.895 1.00 13.59 270 PHE A C 1
ATOM 1843 O O . PHE A 1 232 ? -30.259 14.499 -29.482 1.00 11.00 270 PHE A O 1
ATOM 1851 N N . ASN A 1 233 ? -28.082 15.220 -29.111 1.00 14.94 271 ASN A N 1
ATOM 1852 C CA . ASN A 1 233 ? -28.056 16.254 -30.185 1.00 15.13 271 ASN A CA 1
ATOM 1853 C C . ASN A 1 233 ? -26.613 16.444 -30.686 1.00 15.71 271 ASN A C 1
ATOM 1854 O O . ASN A 1 233 ? -25.724 15.700 -30.295 1.00 14.63 271 ASN A O 1
ATOM 1859 N N . LYS A 1 234 ? -26.403 17.381 -31.609 1.00 16.10 272 LYS A N 1
ATOM 1860 C CA . LYS A 1 234 ? -25.125 17.460 -32.361 1.00 17.25 272 LYS A CA 1
ATOM 1861 C C . LYS A 1 234 ? -24.817 18.930 -32.644 1.00 16.08 272 LYS A C 1
ATOM 1862 O O . LYS A 1 234 ? -25.776 19.712 -32.766 1.00 15.99 272 LYS A O 1
ATOM 1868 N N . TYR A 1 235 ? -23.533 19.282 -32.689 1.00 14.92 273 TYR A N 1
ATOM 1869 C CA . TYR A 1 235 ? -23.107 20.680 -32.899 1.00 14.42 273 TYR A CA 1
ATOM 1870 C C . TYR A 1 235 ? -22.952 20.893 -34.413 1.00 17.43 273 TYR A C 1
ATOM 1871 O O . TYR A 1 235 ? -22.264 20.079 -35.087 1.00 17.08 273 TYR A O 1
ATOM 1880 N N . ASP A 1 236 ? -23.612 21.927 -34.927 1.00 21.25 274 ASP A N 1
ATOM 1881 C CA . ASP A 1 236 ? -23.501 22.432 -36.330 1.00 23.13 274 ASP A CA 1
ATOM 1882 C C . ASP A 1 236 ? -22.471 23.566 -36.285 1.00 22.58 274 ASP A C 1
ATOM 1883 O O . ASP A 1 236 ? -22.852 24.734 -35.966 1.00 22.75 274 ASP A O 1
ATOM 1888 N N . ALA A 1 237 ? -21.200 23.206 -36.500 1.00 22.97 275 ALA A N 1
ATOM 1889 C CA . ALA A 1 237 ? -20.038 24.099 -36.346 1.00 24.08 275 ALA A CA 1
ATOM 1890 C C . ALA A 1 237 ? -20.223 25.264 -37.315 1.00 25.85 275 ALA A C 1
ATOM 1891 O O . ALA A 1 237 ? -19.940 26.413 -36.925 1.00 26.12 275 ALA A O 1
ATOM 1893 N N . LYS A 1 238 ? -20.735 24.979 -38.513 1.00 26.65 276 LYS A N 1
ATOM 1894 C CA . LYS A 1 238 ? -20.795 26.003 -39.593 1.00 30.85 276 LYS A CA 1
ATOM 1895 C C . LYS A 1 238 ? -21.765 27.102 -39.178 1.00 26.79 276 LYS A C 1
ATOM 1896 O O . LYS A 1 238 ? -21.394 28.283 -39.352 1.00 29.13 276 LYS A O 1
ATOM 1902 N N . ASN A 1 239 ? -22.928 26.744 -38.620 1.00 24.76 277 ASN A N 1
ATOM 1903 C CA . ASN A 1 239 ? -23.977 27.710 -38.207 1.00 24.02 277 ASN A CA 1
ATOM 1904 C C . ASN A 1 239 ? -23.886 28.054 -36.702 1.00 21.80 277 ASN A C 1
ATOM 1905 O O . ASN A 1 239 ? -24.734 28.822 -36.255 1.00 23.32 277 ASN A O 1
ATOM 1910 N N . GLN A 1 240 ? -22.866 27.577 -35.968 1.00 19.69 278 GLN A N 1
ATOM 1911 C CA . GLN A 1 240 ? -22.628 27.889 -34.525 1.00 18.73 278 GLN A CA 1
ATOM 1912 C C . GLN A 1 240 ? -23.954 27.749 -33.777 1.00 18.00 278 GLN A C 1
ATOM 1913 O O . GLN A 1 240 ? -24.416 28.705 -33.141 1.00 17.72 278 GLN A O 1
ATOM 1919 N N . LYS A 1 241 ? -24.527 26.548 -33.861 1.00 17.37 279 LYS A N 1
ATOM 1920 C CA . LYS A 1 241 ? -25.695 26.156 -33.053 1.00 18.93 279 LYS A CA 1
ATOM 1921 C C . LYS A 1 241 ? -25.778 24.637 -33.046 1.00 17.09 279 LYS A C 1
ATOM 1922 O O . LYS A 1 241 ? -25.106 23.980 -33.839 1.00 16.03 279 LYS A O 1
ATOM 1928 N N . TRP A 1 242 ? -26.578 24.133 -32.131 1.00 17.45 280 TRP A N 1
ATOM 1929 C CA . TRP A 1 242 ? -26.872 22.683 -31.987 1.00 15.01 280 TRP A CA 1
ATOM 1930 C C . TRP A 1 242 ? -28.245 22.362 -32.566 1.00 14.84 280 TRP A C 1
ATOM 1931 O O . TRP A 1 242 ? -29.115 23.274 -32.690 1.00 14.53 280 TRP A O 1
ATOM 1942 N N . THR A 1 243 ? -28.462 21.074 -32.825 1.00 15.08 281 THR A N 1
ATOM 1943 C CA . THR A 1 243 ? -29.767 20.525 -33.220 1.00 15.95 281 THR A CA 1
ATOM 1944 C C . THR A 1 243 ? -30.613 20.358 -31.961 1.00 14.72 281 THR A C 1
ATOM 1945 O O . THR A 1 243 ? -30.074 20.356 -30.850 1.00 13.30 281 THR A O 1
ATOM 1949 N N . ARG A 1 244 ? -31.904 20.169 -32.166 1.00 16.39 282 ARG A N 1
ATOM 1950 C CA . ARG A 1 244 ? -32.871 19.786 -31.113 1.00 15.61 282 ARG A CA 1
ATOM 1951 C C . ARG A 1 244 ? -32.477 18.401 -30.592 1.00 15.40 282 ARG A C 1
ATOM 1952 O O . ARG A 1 244 ? -31.889 17.634 -31.390 1.00 14.73 282 ARG A O 1
ATOM 1960 N N . PHE A 1 245 ? -32.737 18.124 -29.311 1.00 13.09 283 PHE A N 1
ATOM 1961 C CA . PHE A 1 245 ? -32.680 16.759 -28.733 1.00 12.47 283 PHE A CA 1
ATOM 1962 C C . PHE A 1 245 ? -33.613 15.780 -29.457 1.00 12.83 283 PHE A C 1
ATOM 1963 O O . PHE A 1 245 ? -34.821 16.086 -29.684 1.00 14.51 283 PHE A O 1
ATOM 1971 N N . THR A 1 246 ? -33.089 14.571 -29.688 1.00 12.96 284 THR A N 1
ATOM 1972 C CA . THR A 1 246 ? -33.783 13.392 -30.246 1.00 13.61 284 THR A CA 1
ATOM 1973 C C . THR A 1 246 ? -33.667 12.264 -29.242 1.00 12.37 284 THR A C 1
ATOM 1974 O O . THR A 1 246 ? -32.580 12.054 -28.687 1.00 11.88 284 THR A O 1
ATOM 1978 N N . PRO A 1 247 ? -34.761 11.497 -29.030 1.00 13.14 285 PRO A N 1
ATOM 1979 C CA . PRO A 1 247 ? -34.776 10.401 -28.062 1.00 14.73 285 PRO A CA 1
ATOM 1980 C C . PRO A 1 247 ? -34.081 9.142 -28.563 1.00 14.88 285 PRO A C 1
ATOM 1981 O O . PRO A 1 247 ? -34.227 8.805 -29.756 1.00 13.72 285 PRO A O 1
ATOM 1985 N N . PHE A 1 248 ? -33.442 8.416 -27.643 1.00 13.47 286 PHE A N 1
ATOM 1986 C CA . PHE A 1 248 ? -32.912 7.050 -27.893 1.00 13.65 286 PHE A CA 1
ATOM 1987 C C . PHE A 1 248 ? -34.102 6.111 -27.739 1.00 15.81 286 PHE A C 1
ATOM 1988 O O . PHE A 1 248 ? -34.298 5.206 -28.590 1.00 16.33 286 PHE A O 1
ATOM 1996 N N . ASN A 1 249 ? -34.892 6.329 -26.683 1.00 14.72 287 ASN A N 1
ATOM 1997 C CA . ASN A 1 249 ? -36.052 5.461 -26.344 1.00 14.87 287 ASN A CA 1
ATOM 1998 C C . ASN A 1 249 ? -37.269 6.331 -26.004 1.00 12.33 287 ASN A C 1
ATOM 1999 O O . ASN A 1 249 ? -37.070 7.563 -25.710 1.00 12.64 287 ASN A O 1
ATOM 2004 N N . HIS A 1 250 ? -38.486 5.787 -26.107 1.00 12.86 288 HIS A N 1
ATOM 2005 C CA . HIS A 1 250 ? -39.718 6.485 -25.660 1.00 13.47 288 HIS A CA 1
ATOM 2006 C C . HIS A 1 250 ? -39.685 6.422 -24.132 1.00 12.32 288 HIS A C 1
ATOM 2007 O O . HIS A 1 250 ? -39.361 5.356 -23.662 1.00 11.88 288 HIS A O 1
ATOM 2014 N N . LYS A 1 251 ? -39.989 7.514 -23.446 1.00 13.96 289 LYS A N 1
ATOM 2015 C CA . LYS A 1 251 ? -40.517 7.480 -22.052 1.00 14.91 289 LYS A CA 1
ATOM 2016 C C . LYS A 1 251 ? -41.960 6.939 -22.103 1.00 15.43 289 LYS A C 1
ATOM 2017 O O . LYS A 1 251 ? -42.532 6.781 -23.223 1.00 16.13 289 LYS A O 1
ATOM 2023 N N . ASP A 1 252 ? -42.540 6.653 -20.942 1.00 13.37 290 ASP A N 1
ATOM 2024 C CA . ASP A 1 252 ? -43.932 6.180 -20.781 1.00 17.27 290 ASP A CA 1
ATOM 2025 C C . ASP A 1 252 ? -44.077 4.975 -21.711 1.00 16.52 290 ASP A C 1
ATOM 2026 O O . ASP A 1 252 ? -45.020 4.929 -22.509 1.00 16.17 290 ASP A O 1
ATOM 2031 N N . GLN A 1 253 ? -43.161 4.025 -21.592 1.00 16.69 291 GLN A N 1
ATOM 2032 C CA . GLN A 1 253 ? -43.083 2.914 -22.577 1.00 15.89 291 GLN A CA 1
ATOM 2033 C C . GLN A 1 253 ? -44.388 2.125 -22.544 1.00 16.96 291 GLN A C 1
ATOM 2034 O O . GLN A 1 253 ? -44.727 1.577 -23.613 1.00 14.94 291 GLN A O 1
ATOM 2040 N N . LYS A 1 254 ? -45.101 2.058 -21.405 1.00 15.14 292 LYS A N 1
ATOM 2041 C CA . LYS A 1 254 ? -46.382 1.316 -21.344 1.00 19.94 292 LYS A CA 1
ATOM 2042 C C . LYS A 1 254 ? -47.422 1.961 -22.280 1.00 17.99 292 LYS A C 1
ATOM 2043 O O . LYS A 1 254 ? -48.283 1.243 -22.704 1.00 23.30 292 LYS A O 1
ATOM 2049 N N . THR A 1 255 ? -47.372 3.263 -22.568 1.00 17.25 293 THR A N 1
ATOM 2050 C CA . THR A 1 255 ? -48.362 3.930 -23.462 1.00 16.49 293 THR A CA 1
ATOM 2051 C C . THR A 1 255 ? -47.917 3.762 -24.926 1.00 16.92 293 THR A C 1
ATOM 2052 O O . THR A 1 255 ? -48.772 4.012 -25.829 1.00 17.41 293 THR A O 1
ATOM 2056 N N . HIS A 1 256 ? -46.671 3.310 -25.153 1.00 14.94 294 HIS A N 1
ATOM 2057 C CA . HIS A 1 256 ? -46.094 3.147 -26.518 1.00 15.34 294 HIS A CA 1
ATOM 2058 C C . HIS A 1 256 ? -45.992 1.669 -26.874 1.00 15.43 294 HIS A C 1
ATOM 2059 O O . HIS A 1 256 ? -45.334 1.380 -27.881 1.00 17.42 294 HIS A O 1
ATOM 2066 N N . GLY A 1 257 ? -46.616 0.816 -26.070 1.00 18.31 295 GLY A N 1
ATOM 2067 C CA . GLY A 1 257 ? -46.906 -0.587 -26.420 1.00 19.77 295 GLY A CA 1
ATOM 2068 C C . GLY A 1 257 ? -46.211 -1.584 -25.517 1.00 21.16 295 GLY A C 1
ATOM 2069 O O . GLY A 1 257 ? -46.322 -2.813 -25.783 1.00 20.31 295 GLY A O 1
ATOM 2070 N N . ASN A 1 258 ? -45.399 -1.124 -24.569 1.00 20.59 296 ASN A N 1
ATOM 2071 C CA . ASN A 1 258 ? -44.593 -2.049 -23.733 1.00 18.49 296 ASN A CA 1
ATOM 2072 C C . ASN A 1 258 ? -45.480 -2.535 -22.585 1.00 17.28 296 ASN A C 1
ATOM 2073 O O . ASN A 1 258 ? -46.416 -1.832 -22.248 1.00 20.06 296 ASN A O 1
ATOM 2078 N N . ALA A 1 259 ? -45.129 -3.648 -21.928 1.00 17.49 297 ALA A N 1
ATOM 2079 C CA . ALA A 1 259 ? -45.850 -4.196 -20.745 1.00 17.45 297 ALA A CA 1
ATOM 2080 C C . ALA A 1 259 ? -45.651 -3.348 -19.484 1.00 19.15 297 ALA A C 1
ATOM 2081 O O . ALA A 1 259 ? -46.512 -3.418 -18.542 1.00 18.98 297 ALA A O 1
ATOM 2083 N N . TYR A 1 260 ? -44.543 -2.602 -19.417 1.00 18.32 298 TYR A N 1
ATOM 2084 C CA . TYR A 1 260 ? -44.138 -1.783 -18.247 1.00 18.66 298 TYR A CA 1
ATOM 2085 C C . TYR A 1 260 ? -43.296 -0.587 -18.684 1.00 14.80 298 TYR A C 1
ATOM 2086 O O . TYR A 1 260 ? -42.669 -0.573 -19.778 1.00 16.16 298 TYR A O 1
ATOM 2095 N N . ASN A 1 261 ? -43.300 0.449 -17.857 1.00 15.39 299 ASN A N 1
ATOM 2096 C CA . ASN A 1 261 ? -42.299 1.540 -17.957 1.00 15.35 299 ASN A CA 1
ATOM 2097 C C . ASN A 1 261 ? -40.950 1.015 -17.488 1.00 14.10 299 ASN A C 1
ATOM 2098 O O . ASN A 1 261 ? -40.928 0.079 -16.666 1.00 13.33 299 ASN A O 1
ATOM 2103 N N . TRP A 1 262 ? -39.878 1.557 -18.032 1.00 13.18 300 TRP A N 1
ATOM 2104 C CA . TRP A 1 262 ? -38.526 1.284 -17.486 1.00 13.86 300 TRP A CA 1
ATOM 2105 C C . TRP A 1 262 ? -37.734 2.583 -17.440 1.00 15.52 300 TRP A C 1
ATOM 2106 O O . TRP A 1 262 ? -37.939 3.468 -18.338 1.00 16.09 300 TRP A O 1
ATOM 2117 N N . GLY A 1 263 ? -36.801 2.648 -16.478 1.00 15.50 301 GLY A N 1
ATOM 2118 C CA . GLY A 1 263 ? -35.716 3.634 -16.453 1.00 15.15 301 GLY A CA 1
ATOM 2119 C C . GLY A 1 263 ? -34.439 3.024 -16.993 1.00 15.03 301 GLY A C 1
ATOM 2120 O O . GLY A 1 263 ? -34.342 1.779 -17.095 1.00 15.84 301 GLY A O 1
ATOM 2121 N N . LEU A 1 264 ? -33.468 3.870 -17.320 1.00 16.57 302 LEU A N 1
ATOM 2122 C CA . LEU A 1 264 ? -32.107 3.452 -17.731 1.00 15.97 302 LEU A CA 1
ATOM 2123 C C . LEU A 1 264 ? -31.072 3.850 -16.688 1.00 15.99 302 LEU A C 1
ATOM 2124 O O . LEU A 1 264 ? -31.121 5.023 -16.258 1.00 15.87 302 LEU A O 1
ATOM 2129 N N . TYR A 1 265 ? -30.127 2.943 -16.399 1.00 15.68 303 TYR A N 1
ATOM 2130 C CA . TYR A 1 265 ? -28.958 3.149 -15.485 1.00 16.02 303 TYR A CA 1
ATOM 2131 C C . TYR A 1 265 ? -27.681 2.692 -16.178 1.00 14.64 303 TYR A C 1
ATOM 2132 O O . TYR A 1 265 ? -27.445 1.532 -16.253 1.00 14.81 303 TYR A O 1
ATOM 2141 N N . GLY A 1 266 ? -26.931 3.656 -16.695 1.00 13.75 304 GLY A N 1
ATOM 2142 C CA . GLY A 1 266 ? -25.751 3.379 -17.523 1.00 11.19 304 GLY A CA 1
ATOM 2143 C C . GLY A 1 266 ? -25.452 4.580 -18.379 1.00 11.17 304 GLY A C 1
ATOM 2144 O O . GLY A 1 266 ? -25.698 5.656 -17.907 1.00 11.74 304 GLY A O 1
ATOM 2145 N N . GLN A 1 267 ? -24.914 4.408 -19.600 1.00 11.00 305 GLN A N 1
ATOM 2146 C CA . GLN A 1 267 ? -24.527 5.623 -20.335 1.00 12.16 305 GLN A CA 1
ATOM 2147 C C . GLN A 1 267 ? -24.613 5.462 -21.850 1.00 12.09 305 GLN A C 1
ATOM 2148 O O . GLN A 1 267 ? -24.533 4.374 -22.310 1.00 11.67 305 GLN A O 1
ATOM 2154 N N . MET A 1 268 ? -24.797 6.579 -22.543 1.00 12.19 306 MET A N 1
ATOM 2155 C CA . MET A 1 268 ? -24.519 6.602 -24.002 1.00 14.54 306 MET A CA 1
ATOM 2156 C C . MET A 1 268 ? -23.038 7.012 -24.132 1.00 15.11 306 MET A C 1
ATOM 2157 O O . MET A 1 268 ? -22.582 7.770 -23.323 1.00 13.23 306 MET A O 1
ATOM 2162 N N . LYS A 1 269 ? -22.304 6.480 -25.110 1.00 16.18 307 LYS A N 1
ATOM 2163 C CA . LYS A 1 269 ? -20.876 6.819 -25.305 1.00 14.23 307 LYS A CA 1
ATOM 2164 C C . LYS A 1 269 ? -20.558 6.781 -26.795 1.00 15.67 307 LYS A C 1
ATOM 2165 O O . LYS A 1 269 ? -21.063 5.912 -27.448 1.00 14.34 307 LYS A O 1
ATOM 2171 N N . TYR A 1 270 ? -19.864 7.801 -27.285 1.00 16.29 308 TYR A N 1
ATOM 2172 C CA . TYR A 1 270 ? -19.340 7.738 -28.664 1.00 16.20 308 TYR A CA 1
ATOM 2173 C C . TYR A 1 270 ? -18.024 7.003 -28.550 1.00 17.47 308 TYR A C 1
ATOM 2174 O O . TYR A 1 270 ? -17.114 7.543 -27.948 1.00 17.70 308 TYR A O 1
ATOM 2183 N N . ILE A 1 271 ? -17.959 5.786 -29.067 1.00 19.84 309 ILE A N 1
ATOM 2184 C CA . ILE A 1 271 ? -16.829 4.869 -28.784 1.00 25.16 309 ILE A CA 1
ATOM 2185 C C . ILE A 1 271 ? -16.644 4.032 -30.036 1.00 28.19 309 ILE A C 1
ATOM 2186 O O . ILE A 1 271 ? -17.655 3.530 -30.607 1.00 27.21 309 ILE A O 1
ATOM 2191 N N . ASN A 1 272 ? -15.389 3.961 -30.457 1.00 26.19 310 ASN A N 1
ATOM 2192 C CA . ASN A 1 272 ? -14.966 3.113 -31.574 1.00 26.64 310 ASN A CA 1
ATOM 2193 C C . ASN A 1 272 ? -15.833 3.514 -32.771 1.00 23.55 310 ASN A C 1
ATOM 2194 O O . ASN A 1 272 ? -16.314 2.607 -33.485 1.00 25.21 310 ASN A O 1
ATOM 2199 N N . GLY A 1 273 ? -16.056 4.827 -32.931 1.00 20.85 311 GLY A N 1
ATOM 2200 C CA . GLY A 1 273 ? -16.484 5.480 -34.182 1.00 19.76 311 GLY A CA 1
ATOM 2201 C C . GLY A 1 273 ? -17.990 5.532 -34.367 1.00 18.44 311 GLY A C 1
ATOM 2202 O O . GLY A 1 273 ? -18.435 5.886 -35.459 1.00 22.16 311 GLY A O 1
ATOM 2203 N N . LYS A 1 274 ? -18.766 5.204 -33.337 1.00 15.05 312 LYS A N 1
ATOM 2204 C CA . LYS A 1 274 ? -20.247 5.178 -33.413 1.00 15.87 312 LYS A CA 1
ATOM 2205 C C . LYS A 1 274 ? -20.816 5.654 -32.082 1.00 14.15 312 LYS A C 1
ATOM 2206 O O . LYS A 1 274 ? -20.174 5.424 -31.079 1.00 15.10 312 LYS A O 1
ATOM 2212 N N . LEU A 1 275 ? -21.995 6.264 -32.108 1.00 15.17 313 LEU A N 1
ATOM 2213 C CA . LEU A 1 275 ? -22.794 6.492 -30.879 1.00 15.17 313 LEU A CA 1
ATOM 2214 C C . LEU A 1 275 ? -23.364 5.150 -30.440 1.00 15.40 313 LEU A C 1
ATOM 2215 O O . LEU A 1 275 ? -23.970 4.424 -31.275 1.00 14.70 313 LEU A O 1
ATOM 2220 N N . ARG A 1 276 ? -23.190 4.823 -29.174 1.00 13.37 314 ARG A N 1
ATOM 2221 C CA . ARG A 1 276 ? -23.566 3.502 -28.648 1.00 12.93 314 ARG A CA 1
ATOM 2222 C C . ARG A 1 276 ? -24.112 3.753 -27.250 1.00 12.42 314 ARG A C 1
ATOM 2223 O O . ARG A 1 276 ? -24.010 4.883 -26.733 1.00 12.17 314 ARG A O 1
ATOM 2231 N N . VAL A 1 277 ? -24.732 2.743 -26.691 1.00 12.23 315 VAL A N 1
ATOM 2232 C CA . VAL A 1 277 ? -25.379 2.858 -25.361 1.00 11.95 315 VAL A CA 1
ATOM 2233 C C . VAL A 1 277 ? -25.278 1.496 -24.685 1.00 12.65 315 VAL A C 1
ATOM 2234 O O . VAL A 1 277 ? -25.238 0.533 -25.329 1.00 13.67 315 VAL A O 1
ATOM 2238 N N . GLY A 1 278 ? -25.276 1.505 -23.375 1.00 11.69 316 GLY A N 1
ATOM 2239 C CA . GLY A 1 278 ? -25.152 0.283 -22.596 1.00 12.48 316 GLY A CA 1
ATOM 2240 C C . GLY A 1 278 ? -25.614 0.648 -21.212 1.00 11.18 316 GLY A C 1
ATOM 2241 O O . GLY A 1 278 ? -25.269 1.695 -20.739 1.00 12.05 316 GLY A O 1
ATOM 2242 N N . PHE A 1 279 ? -26.489 -0.167 -20.692 1.00 13.83 317 PHE A N 1
ATOM 2243 C CA . PHE A 1 279 ? -27.141 0.162 -19.414 1.00 12.52 317 PHE A CA 1
ATOM 2244 C C . PHE A 1 279 ? -27.798 -1.067 -18.812 1.00 12.97 317 PHE A C 1
ATOM 2245 O O . PHE A 1 279 ? -27.786 -2.085 -19.430 1.00 13.11 317 PHE A O 1
ATOM 2253 N N . GLN A 1 280 ? -28.349 -0.862 -17.627 1.00 11.30 318 GLN A N 1
ATOM 2254 C CA . GLN A 1 280 ? -29.205 -1.810 -16.888 1.00 13.67 318 GLN A CA 1
ATOM 2255 C C . GLN A 1 280 ? -30.569 -1.125 -16.719 1.00 13.25 318 GLN A C 1
ATOM 2256 O O . GLN A 1 280 ? -30.573 0.068 -16.481 1.00 15.23 318 GLN A O 1
ATOM 2262 N N . GLN A 1 281 ? -31.670 -1.847 -16.866 1.00 13.05 319 GLN A N 1
ATOM 2263 C CA . GLN A 1 281 ? -32.958 -1.118 -16.779 1.00 12.07 319 GLN A CA 1
ATOM 2264 C C . GLN A 1 281 ? -33.538 -1.202 -15.368 1.00 11.07 319 GLN A C 1
ATOM 2265 O O . GLN A 1 281 ? -33.204 -2.117 -14.665 1.00 10.28 319 GLN A O 1
ATOM 2271 N N . ARG A 1 282 ? -34.372 -0.229 -15.028 1.00 10.65 320 ARG A N 1
ATOM 2272 C CA . ARG A 1 282 ? -35.235 -0.450 -13.836 1.00 11.29 320 ARG A CA 1
ATOM 2273 C C . ARG A 1 282 ? -36.698 -0.436 -14.272 1.00 11.18 320 ARG A C 1
ATOM 2274 O O . ARG A 1 282 ? -37.194 0.653 -14.574 1.00 10.61 320 ARG A O 1
ATOM 2282 N N . SER A 1 283 ? -37.317 -1.614 -14.294 1.00 11.60 321 SER A N 1
ATOM 2283 C CA . SER A 1 283 ? -38.743 -1.838 -14.641 1.00 12.78 321 SER A CA 1
ATOM 2284 C C . SER A 1 283 ? -39.612 -1.244 -13.537 1.00 14.50 321 SER A C 1
ATOM 2285 O O . SER A 1 283 ? -39.217 -1.341 -12.336 1.00 13.85 321 SER A O 1
ATOM 2288 N N . ALA A 1 284 ? -40.795 -0.738 -13.880 1.00 14.89 322 ALA A N 1
ATOM 2289 C CA . ALA A 1 284 ? -41.785 -0.288 -12.866 1.00 16.47 322 ALA A CA 1
ATOM 2290 C C . ALA A 1 284 ? -42.449 -1.493 -12.193 1.00 17.71 322 ALA A C 1
ATOM 2291 O O . ALA A 1 284 ? -43.228 -1.275 -11.299 1.00 20.84 322 ALA A O 1
ATOM 2293 N N . ASN A 1 285 ? -42.178 -2.720 -12.630 1.00 18.96 323 ASN A N 1
ATOM 2294 C CA . ASN A 1 285 ? -42.760 -3.936 -12.027 1.00 19.19 323 ASN A CA 1
ATOM 2295 C C . ASN A 1 285 ? -42.131 -4.134 -10.657 1.00 18.21 323 ASN A C 1
ATOM 2296 O O . ASN A 1 285 ? -40.877 -4.326 -10.592 1.00 19.34 323 ASN A O 1
ATOM 2301 N N . ASN A 1 286 ? -42.959 -4.103 -9.612 1.00 17.51 324 ASN A N 1
ATOM 2302 C CA . ASN A 1 286 ? -42.456 -4.182 -8.207 1.00 17.13 324 ASN A CA 1
ATOM 2303 C C . ASN A 1 286 ? -42.850 -5.529 -7.582 1.00 18.29 324 ASN A C 1
ATOM 2304 O O . ASN A 1 286 ? -42.698 -5.692 -6.350 1.00 15.84 324 ASN A O 1
ATOM 2309 N N . ASP A 1 287 ? -43.237 -6.512 -8.386 1.00 18.12 325 ASP A N 1
ATOM 2310 C CA . ASP A 1 287 ? -43.605 -7.850 -7.853 1.00 21.70 325 ASP A CA 1
ATOM 2311 C C . ASP A 1 287 ? -42.577 -8.900 -8.295 1.00 20.38 325 ASP A C 1
ATOM 2312 O O . ASP A 1 287 ? -42.595 -9.968 -7.754 1.00 18.20 325 ASP A O 1
ATOM 2317 N N . ASP A 1 288 ? -41.658 -8.553 -9.206 1.00 18.84 326 ASP A N 1
ATOM 2318 C CA . ASP A 1 288 ? -40.606 -9.505 -9.665 1.00 20.28 326 ASP A CA 1
ATOM 2319 C C . ASP A 1 288 ? -39.449 -9.528 -8.666 1.00 20.05 326 ASP A C 1
ATOM 2320 O O . ASP A 1 288 ? -39.429 -8.725 -7.810 1.00 22.26 326 ASP A O 1
ATOM 2325 N N . ARG A 1 289 ? -38.502 -10.447 -8.859 1.00 21.78 327 ARG A N 1
ATOM 2326 C CA . ARG A 1 289 ? -37.330 -10.668 -7.966 1.00 22.18 327 ARG A CA 1
ATOM 2327 C C . ARG A 1 289 ? -36.327 -9.505 -7.926 1.00 20.38 327 ARG A C 1
ATOM 2328 O O . ARG A 1 289 ? -35.610 -9.437 -7.019 1.00 16.84 327 ARG A O 1
ATOM 2336 N N . PHE A 1 290 ? -36.340 -8.607 -8.906 1.00 20.24 328 PHE A N 1
ATOM 2337 C CA . PHE A 1 290 ? -35.360 -7.502 -8.951 1.00 18.30 328 PHE A CA 1
ATOM 2338 C C . PHE A 1 290 ? -35.901 -6.274 -8.220 1.00 19.49 328 PHE A C 1
ATOM 2339 O O . PHE A 1 290 ? -36.783 -5.672 -8.737 1.00 15.66 328 PHE A O 1
ATOM 2347 N N . LYS A 1 291 ? -35.293 -5.903 -7.099 1.00 17.78 329 LYS A N 1
ATOM 2348 C CA . LYS A 1 291 ? -35.779 -4.733 -6.306 1.00 21.05 329 LYS A CA 1
ATOM 2349 C C . LYS A 1 291 ? -35.522 -3.442 -7.109 1.00 18.61 329 LYS A C 1
ATOM 2350 O O . LYS A 1 291 ? -36.434 -2.565 -7.115 1.00 17.76 329 LYS A O 1
ATOM 2356 N N . TYR A 1 292 ? -34.410 -3.375 -7.847 1.00 17.33 330 TYR A N 1
ATOM 2357 C CA . TYR A 1 292 ? -34.016 -2.181 -8.649 1.00 17.69 330 TYR A CA 1
ATOM 2358 C C . TYR A 1 292 ? -33.765 -2.576 -10.101 1.00 15.64 330 TYR A C 1
ATOM 2359 O O . TYR A 1 292 ? -34.746 -2.904 -10.799 1.00 16.42 330 TYR A O 1
ATOM 2368 N N . GLN A 1 293 ? -32.496 -2.682 -10.495 1.00 17.07 331 GLN A N 1
ATOM 2369 C CA . GLN A 1 293 ? -32.115 -2.931 -11.902 1.00 17.68 331 GLN A CA 1
ATOM 2370 C C . GLN A 1 293 ? -32.198 -4.426 -12.226 1.00 15.57 331 GLN A C 1
ATOM 2371 O O . GLN A 1 293 ? -32.275 -5.251 -11.299 1.00 13.38 331 GLN A O 1
ATOM 2377 N N . ASN A 1 294 ? -32.242 -4.727 -13.528 1.00 14.81 332 ASN A N 1
ATOM 2378 C CA . ASN A 1 294 ? -32.026 -6.094 -14.056 1.00 12.96 332 ASN A CA 1
ATOM 2379 C C . ASN A 1 294 ? -31.417 -5.948 -15.453 1.00 13.90 332 ASN A C 1
ATOM 2380 O O . ASN A 1 294 ? -31.553 -4.827 -16.042 1.00 12.28 332 ASN A O 1
ATOM 2385 N N . GLY A 1 295 ? -30.858 -7.027 -15.983 1.00 13.42 333 GLY A N 1
ATOM 2386 C CA . GLY A 1 295 ? -30.423 -7.079 -17.395 1.00 16.86 333 GLY A CA 1
ATOM 2387 C C . GLY A 1 295 ? -29.171 -6.282 -17.676 1.00 17.22 333 GLY A C 1
ATOM 2388 O O . GLY A 1 295 ? -28.769 -5.399 -16.851 1.00 23.29 333 GLY A O 1
ATOM 2389 N N . VAL A 1 296 ? -28.557 -6.598 -18.820 1.00 18.55 334 VAL A N 1
ATOM 2390 C CA . VAL A 1 296 ? -27.592 -5.727 -19.511 1.00 16.38 334 VAL A CA 1
ATOM 2391 C C . VAL A 1 296 ? -28.061 -5.549 -20.954 1.00 16.45 334 VAL A C 1
ATOM 2392 O O . VAL A 1 296 ? -28.397 -6.537 -21.620 1.00 13.43 334 VAL A O 1
ATOM 2396 N N . TYR A 1 297 ? -27.990 -4.306 -21.433 1.00 14.27 335 TYR A N 1
ATOM 2397 C CA . TYR A 1 297 ? -28.519 -3.852 -22.738 1.00 14.15 335 TYR A CA 1
ATOM 2398 C C . TYR A 1 297 ? -27.472 -3.017 -23.478 1.00 13.60 335 TYR A C 1
ATOM 2399 O O . TYR A 1 297 ? -26.735 -2.251 -22.829 1.00 17.13 335 TYR A O 1
ATOM 2408 N N . TYR A 1 298 ? -27.396 -3.170 -24.792 1.00 13.98 336 TYR A N 1
ATOM 2409 C CA . TYR A 1 298 ? -26.345 -2.556 -25.613 1.00 13.97 336 TYR A CA 1
ATOM 2410 C C . TYR A 1 298 ? -26.909 -2.396 -27.014 1.00 12.34 336 TYR A C 1
ATOM 2411 O O . TYR A 1 298 ? -27.532 -3.333 -27.541 1.00 11.60 336 TYR A O 1
ATOM 2420 N N . ALA A 1 299 ? -26.747 -1.207 -27.545 1.00 11.61 337 ALA A N 1
ATOM 2421 C CA . ALA A 1 299 ? -27.015 -0.970 -28.979 1.00 14.38 337 ALA A CA 1
ATOM 2422 C C . ALA A 1 299 ? -26.067 0.065 -29.555 1.00 14.10 337 ALA A C 1
ATOM 2423 O O . ALA A 1 299 ? -25.378 0.771 -28.815 1.00 15.83 337 ALA A O 1
ATOM 2425 N N . TYR A 1 300 ? -26.021 0.141 -30.875 1.00 13.51 338 TYR A N 1
ATOM 2426 C CA . TYR A 1 300 ? -25.175 1.118 -31.584 1.00 14.52 338 TYR A CA 1
ATOM 2427 C C . TYR A 1 300 ? -25.911 1.588 -32.835 1.00 14.64 338 TYR A C 1
ATOM 2428 O O . TYR A 1 300 ? -26.794 0.854 -33.284 1.00 14.43 338 TYR A O 1
ATOM 2437 N N . SER A 1 301 ? -25.534 2.761 -33.350 1.00 15.97 339 SER A N 1
ATOM 2438 C CA . SER A 1 301 ? -26.142 3.420 -34.526 1.00 14.52 339 SER A CA 1
ATOM 2439 C C . SER A 1 301 ? -25.069 3.487 -35.623 1.00 14.98 339 SER A C 1
ATOM 2440 O O . SER A 1 301 ? -23.883 3.958 -35.311 1.00 13.62 339 SER A O 1
ATOM 2443 N N . ASP A 1 302 ? -25.486 3.116 -36.840 1.00 15.90 340 ASP A N 1
ATOM 2444 C CA . ASP A 1 302 ? -24.671 3.233 -38.075 1.00 18.62 340 ASP A CA 1
ATOM 2445 C C . ASP A 1 302 ? -24.824 4.658 -38.616 1.00 20.79 340 ASP A C 1
ATOM 2446 O O . ASP A 1 302 ? -24.036 5.053 -39.497 1.00 20.87 340 ASP A O 1
ATOM 2451 N N . HIS A 1 303 ? -25.772 5.431 -38.086 1.00 19.67 341 HIS A N 1
ATOM 2452 C CA . HIS A 1 303 ? -25.985 6.846 -38.479 1.00 21.26 341 HIS A CA 1
ATOM 2453 C C . HIS A 1 303 ? -24.971 7.689 -37.715 1.00 24.50 341 HIS A C 1
ATOM 2454 O O . HIS A 1 303 ? -24.854 7.557 -36.496 1.00 21.40 341 HIS A O 1
ATOM 2461 N N . PRO A 1 304 ? -24.243 8.594 -38.413 1.00 26.75 342 PRO A N 1
ATOM 2462 C CA . PRO A 1 304 ? -23.257 9.473 -37.781 1.00 27.99 342 PRO A CA 1
ATOM 2463 C C . PRO A 1 304 ? -23.757 10.215 -36.529 1.00 26.49 342 PRO A C 1
ATOM 2464 O O . PRO A 1 304 ? -22.997 10.343 -35.588 1.00 27.37 342 PRO A O 1
ATOM 2468 N N . ASP A 1 305 ? -25.011 10.690 -36.566 1.00 25.51 343 ASP A N 1
ATOM 2469 C CA . ASP A 1 305 ? -25.642 11.583 -35.551 1.00 25.01 343 ASP A CA 1
ATOM 2470 C C . ASP A 1 305 ? -26.565 10.764 -34.630 1.00 24.15 343 ASP A C 1
ATOM 2471 O O . ASP A 1 305 ? -27.219 11.381 -33.725 1.00 22.83 343 ASP A O 1
ATOM 2476 N N . GLY A 1 306 ? -26.670 9.448 -34.870 1.00 18.77 344 GLY A N 1
ATOM 2477 C CA . GLY A 1 306 ? -27.551 8.540 -34.114 1.00 19.05 344 GLY A CA 1
ATOM 2478 C C . GLY A 1 306 ? -29.012 8.599 -34.531 1.00 18.48 344 GLY A C 1
ATOM 2479 O O . GLY A 1 306 ? -29.814 8.000 -33.843 1.00 15.65 344 GLY A O 1
ATOM 2480 N N . LEU A 1 307 ? -29.371 9.242 -35.649 1.00 17.76 345 LEU A N 1
ATOM 2481 C CA . LEU A 1 307 ? -30.799 9.379 -36.052 1.00 16.90 345 LEU A CA 1
ATOM 2482 C C . LEU A 1 307 ? -31.315 8.135 -36.779 1.00 16.50 345 LEU A C 1
ATOM 2483 O O . LEU A 1 307 ? -31.740 8.242 -37.982 1.00 18.87 345 LEU A O 1
ATOM 2488 N N . GLY A 1 308 ? -31.355 7.001 -36.099 1.00 15.46 346 GLY A N 1
ATOM 2489 C CA . GLY A 1 308 ? -31.804 5.711 -36.659 1.00 16.22 346 GLY A CA 1
ATOM 2490 C C . GLY A 1 308 ? -30.671 4.780 -37.065 1.00 17.39 346 GLY A C 1
ATOM 2491 O O . GLY A 1 308 ? -29.512 4.985 -36.640 1.00 18.90 346 GLY A O 1
ATOM 2492 N N . ASN A 1 309 ? -30.984 3.750 -37.870 1.00 17.06 347 ASN A N 1
ATOM 2493 C CA . ASN A 1 309 ? -30.072 2.634 -38.190 1.00 18.09 347 ASN A CA 1
ATOM 2494 C C . ASN A 1 309 ? -29.439 2.097 -36.898 1.00 16.85 347 ASN A C 1
ATOM 2495 O O . ASN A 1 309 ? -28.203 1.899 -36.856 1.00 14.82 347 ASN A O 1
ATOM 2500 N N . TRP A 1 310 ? -30.247 1.876 -35.854 1.00 16.12 348 TRP A N 1
ATOM 2501 C CA . TRP A 1 310 ? -29.723 1.309 -34.589 1.00 13.78 348 TRP A CA 1
ATOM 2502 C C . TRP A 1 310 ? -29.736 -0.216 -34.733 1.00 15.46 348 TRP A C 1
ATOM 2503 O O . TRP A 1 310 ? -30.640 -0.730 -35.451 1.00 16.00 348 TRP A O 1
ATOM 2514 N N . LYS A 1 311 ? -28.758 -0.862 -34.117 1.00 15.82 349 LYS A N 1
ATOM 2515 C CA . LYS A 1 311 ? -28.575 -2.337 -34.144 1.00 17.40 349 LYS A CA 1
ATOM 2516 C C . LYS A 1 311 ? -28.297 -2.847 -32.724 1.00 16.83 349 LYS A C 1
ATOM 2517 O O . LYS A 1 311 ? -27.746 -2.096 -31.867 1.00 18.59 349 LYS A O 1
ATOM 2523 N N . ASN A 1 312 ? -28.590 -4.117 -32.455 1.00 16.33 350 ASN A N 1
ATOM 2524 C CA . ASN A 1 312 ? -28.162 -4.751 -31.180 1.00 16.75 350 ASN A CA 1
ATOM 2525 C C . ASN A 1 312 ? -26.775 -5.365 -31.428 1.00 15.54 350 ASN A C 1
ATOM 2526 O O . ASN A 1 312 ? -26.253 -5.222 -32.543 1.00 17.04 350 ASN A O 1
ATOM 2531 N N . VAL A 1 313 ? -26.254 -6.145 -30.500 1.00 16.00 351 VAL A N 1
ATOM 2532 C CA . VAL A 1 313 ? -24.858 -6.678 -30.525 1.00 18.90 351 VAL A CA 1
ATOM 2533 C C . VAL A 1 313 ? -24.734 -7.708 -31.673 1.00 20.47 351 VAL A C 1
ATOM 2534 O O . VAL A 1 313 ? -23.632 -7.799 -32.295 1.00 20.70 351 VAL A O 1
ATOM 2538 N N . ASP A 1 314 ? -25.840 -8.390 -31.992 1.00 21.47 352 ASP A N 1
ATOM 2539 C CA . ASP A 1 314 ? -25.953 -9.426 -33.059 1.00 23.02 352 ASP A CA 1
ATOM 2540 C C . ASP A 1 314 ? -26.359 -8.780 -34.386 1.00 23.22 352 ASP A C 1
ATOM 2541 O O . ASP A 1 314 ? -26.584 -9.535 -35.351 1.00 24.91 352 ASP A O 1
ATOM 2546 N N . GLY A 1 315 ? -26.393 -7.447 -34.455 1.00 19.89 353 GLY A N 1
ATOM 2547 C CA . GLY A 1 315 ? -26.539 -6.687 -35.709 1.00 21.44 353 GLY A CA 1
ATOM 2548 C C . GLY A 1 315 ? -27.988 -6.67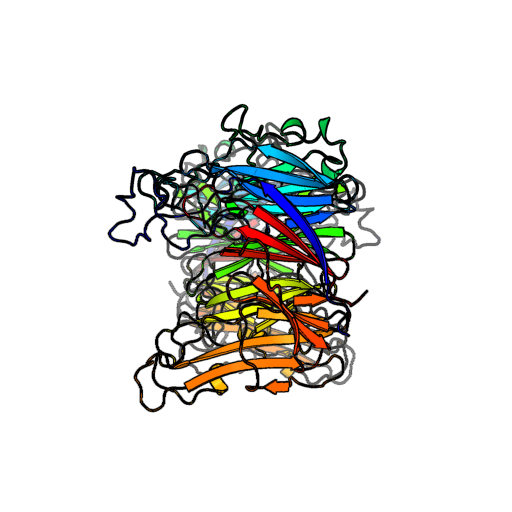6 -36.176 1.00 19.08 353 GLY A C 1
ATOM 2549 O O . GLY A 1 315 ? -28.216 -6.200 -37.282 1.00 23.11 353 GLY A O 1
ATOM 2550 N N . GLU A 1 316 ? -28.899 -7.198 -35.353 1.00 19.26 354 GLU A N 1
ATOM 2551 C CA . GLU A 1 316 ? -30.379 -7.173 -35.543 1.00 20.85 354 GLU A CA 1
ATOM 2552 C C . GLU A 1 316 ? -30.858 -5.719 -35.417 1.00 19.87 354 GLU A C 1
ATOM 2553 O O . GLU A 1 316 ? -30.413 -5.027 -34.452 1.00 18.60 354 GLU A O 1
ATOM 2559 N N . ASP A 1 317 ? -31.684 -5.289 -36.387 1.00 19.01 355 ASP A N 1
ATOM 2560 C CA . ASP A 1 317 ? -32.248 -3.919 -36.487 1.00 18.25 355 ASP A CA 1
ATOM 2561 C C . ASP A 1 317 ? -33.035 -3.681 -35.196 1.00 16.39 355 ASP A C 1
ATOM 2562 O O . ASP A 1 317 ? -33.853 -4.534 -34.830 1.00 16.84 355 ASP A O 1
ATOM 2567 N N . MET A 1 318 ? -32.836 -2.532 -34.556 1.00 16.04 356 MET A N 1
ATOM 2568 C CA . MET A 1 318 ? -33.526 -2.151 -33.288 1.00 15.98 356 MET A CA 1
ATOM 2569 C C . MET A 1 318 ? -34.678 -1.181 -33.627 1.00 15.75 356 MET A C 1
ATOM 2570 O O . MET A 1 318 ? -34.453 -0.249 -34.403 1.00 15.90 356 MET A O 1
ATOM 2575 N N . THR A 1 319 ? -35.866 -1.367 -33.053 1.00 17.72 357 THR A N 1
ATOM 2576 C CA . THR A 1 319 ? -37.002 -0.395 -33.077 1.00 15.20 357 THR A CA 1
ATOM 2577 C C . THR A 1 319 ? -36.532 0.935 -32.469 1.00 17.54 357 THR A C 1
ATOM 2578 O O . THR A 1 319 ? -36.158 0.945 -31.309 1.00 14.19 357 THR A O 1
ATOM 2582 N N . TRP A 1 320 ? -36.628 2.028 -33.208 1.00 16.24 358 TRP A N 1
ATOM 2583 C CA . TRP A 1 320 ? -36.139 3.343 -32.735 1.00 16.18 358 TRP A CA 1
ATOM 2584 C C . TRP A 1 320 ? -37.160 4.444 -33.030 1.00 15.92 358 TRP A C 1
ATOM 2585 O O . TRP A 1 320 ? -37.598 4.607 -34.181 1.00 18.21 358 TRP A O 1
ATOM 2596 N N . PRO A 1 321 ? -37.549 5.283 -32.022 1.00 15.22 359 PRO A N 1
ATOM 2597 C CA . PRO A 1 321 ? -37.117 5.148 -30.622 1.00 15.23 359 PRO A CA 1
ATOM 2598 C C . PRO A 1 321 ? -37.505 3.817 -29.991 1.00 14.15 359 PRO A C 1
ATOM 2599 O O . PRO A 1 321 ? -38.572 3.336 -30.289 1.00 15.62 359 PRO A O 1
ATOM 2603 N N . LEU A 1 322 ? -36.668 3.292 -29.100 1.00 14.02 360 LEU A N 1
ATOM 2604 C CA . LEU A 1 322 ? -36.837 1.957 -28.493 1.00 13.77 360 LEU A CA 1
ATOM 2605 C C . LEU A 1 322 ? -38.017 1.998 -27.521 1.00 14.41 360 LEU A C 1
ATOM 2606 O O . LEU A 1 322 ? -38.085 2.973 -26.739 1.00 15.40 360 LEU A O 1
ATOM 2611 N N . VAL A 1 323 ? -38.862 0.950 -27.541 1.00 13.95 361 VAL A N 1
ATOM 2612 C CA . VAL A 1 323 ? -39.977 0.737 -26.565 1.00 14.00 361 VAL A CA 1
ATOM 2613 C C . VAL A 1 323 ? -39.672 -0.479 -25.660 1.00 14.13 361 VAL A C 1
ATOM 2614 O O . VAL A 1 323 ? -39.950 -0.435 -24.398 1.00 10.28 361 VAL A O 1
ATOM 2618 N N . ASN A 1 324 ? -39.256 -1.586 -26.280 1.00 14.72 362 ASN A N 1
ATOM 2619 C CA . ASN A 1 324 ? -39.117 -2.895 -25.580 1.00 15.06 362 ASN A CA 1
ATOM 2620 C C . ASN A 1 324 ? -37.630 -3.197 -25.429 1.00 14.40 362 ASN A C 1
ATOM 2621 O O . ASN A 1 324 ? -36.942 -3.463 -26.435 1.00 15.25 362 ASN A O 1
ATOM 2626 N N . SER A 1 325 ? -37.155 -3.088 -24.217 1.00 14.30 363 SER A N 1
ATOM 2627 C CA . SER A 1 325 ? -35.719 -3.291 -23.858 1.00 14.16 363 SER A CA 1
ATOM 2628 C C . SER A 1 325 ? -35.260 -4.732 -24.210 1.00 14.84 363 SER A C 1
ATOM 2629 O O . SER A 1 325 ? -34.021 -4.957 -24.384 1.00 15.68 363 SER A O 1
ATOM 2632 N N . ASP A 1 326 ? -36.197 -5.666 -24.485 1.00 16.03 364 ASP A N 1
ATOM 2633 C CA . ASP A 1 326 ? -35.841 -7.077 -24.796 1.00 16.56 364 ASP A CA 1
ATOM 2634 C C . ASP A 1 326 ? -35.106 -7.166 -26.136 1.00 16.69 364 ASP A C 1
ATOM 2635 O O . ASP A 1 326 ? -34.340 -8.121 -26.285 1.00 19.58 364 ASP A O 1
ATOM 2640 N N . GLU A 1 327 ? -35.268 -6.191 -27.027 1.00 13.60 365 GLU A N 1
ATOM 2641 C CA . GLU A 1 327 ? -34.653 -6.177 -28.390 1.00 15.94 365 GLU A CA 1
ATOM 2642 C C . GLU A 1 327 ? -33.126 -6.171 -28.304 1.00 15.41 365 GLU A C 1
ATOM 2643 O O . GLU A 1 327 ? -32.481 -6.633 -29.294 1.00 18.21 365 GLU A O 1
ATOM 2649 N N . ILE A 1 328 ? -32.577 -5.565 -27.241 1.00 13.63 366 ILE A N 1
ATOM 2650 C CA . ILE A 1 328 ? -31.123 -5.249 -27.112 1.00 12.65 366 ILE A CA 1
ATOM 2651 C C . ILE A 1 328 ? -30.569 -5.811 -25.796 1.00 13.98 366 ILE A C 1
ATOM 2652 O O . ILE A 1 328 ? -29.447 -5.383 -25.298 1.00 12.86 366 ILE A O 1
ATOM 2657 N N . LYS A 1 329 ? -31.186 -6.860 -25.279 1.00 15.73 367 LYS A N 1
ATOM 2658 C CA . LYS A 1 329 ? -30.678 -7.434 -24.015 1.00 16.54 367 LYS A CA 1
ATOM 2659 C C . LYS A 1 329 ? -29.576 -8.458 -24.307 1.00 18.41 367 LYS A C 1
ATOM 2660 O O . LYS A 1 329 ? -29.797 -9.321 -25.168 1.00 17.92 367 LYS A O 1
ATOM 2666 N N . ILE A 1 330 ? -28.445 -8.367 -23.603 1.00 16.40 368 ILE A N 1
ATOM 2667 C CA . ILE A 1 330 ? -27.269 -9.270 -23.795 1.00 18.89 368 ILE A CA 1
ATOM 2668 C C . ILE A 1 330 ? -27.357 -10.458 -22.835 1.00 16.85 368 ILE A C 1
ATOM 2669 O O . ILE A 1 330 ? -27.235 -11.606 -23.315 1.00 18.23 368 ILE A O 1
ATOM 2674 N N . PHE A 1 331 ? -27.545 -10.223 -21.535 1.00 16.79 369 PHE A N 1
ATOM 2675 C CA . PHE A 1 331 ? -27.661 -11.307 -20.516 1.00 15.25 369 PHE A CA 1
ATOM 2676 C C . PHE A 1 331 ? -28.367 -10.759 -19.283 1.00 14.87 369 PHE A C 1
ATOM 2677 O O . PHE A 1 331 ? -28.574 -9.527 -19.219 1.00 14.59 369 PHE A O 1
ATOM 2685 N N . GLU A 1 332 ? -28.705 -11.642 -18.344 1.00 13.88 370 GLU A N 1
ATOM 2686 C CA . GLU A 1 332 ? -29.361 -11.303 -17.048 1.00 15.81 370 GLU A CA 1
ATOM 2687 C C . GLU A 1 332 ? -28.413 -11.609 -15.884 1.00 16.98 370 GLU A C 1
ATOM 2688 O O . GLU A 1 332 ? -28.230 -12.761 -15.487 1.00 14.80 370 GLU A O 1
ATOM 2694 N N . PRO A 1 333 ? -27.810 -10.577 -15.262 1.00 15.85 371 PRO A N 1
ATOM 2695 C CA . PRO A 1 333 ? -27.015 -10.795 -14.056 1.00 18.75 371 PRO A CA 1
ATOM 2696 C C . PRO A 1 333 ? -27.767 -11.568 -12.963 1.00 21.19 371 PRO A C 1
ATOM 2697 O O . PRO A 1 333 ? -27.129 -12.282 -12.245 1.00 22.86 371 PRO A O 1
ATOM 2701 N N . GLY A 1 334 ? -29.099 -11.442 -12.929 1.00 19.06 372 GLY A N 1
ATOM 2702 C CA . GLY A 1 334 ? -30.026 -12.217 -12.085 1.00 20.71 372 GLY A CA 1
ATOM 2703 C C . GLY A 1 334 ? -29.840 -13.719 -12.169 1.00 18.16 372 GLY A C 1
ATOM 2704 O O . GLY A 1 334 ? -30.281 -14.413 -11.242 1.00 19.07 372 GLY A O 1
ATOM 2705 N N . ASP A 1 335 ? -29.275 -14.211 -13.255 1.00 19.59 373 ASP A N 1
ATOM 2706 C CA . ASP A 1 335 ? -29.082 -15.667 -13.475 1.00 19.61 373 ASP A CA 1
ATOM 2707 C C . ASP A 1 335 ? -28.045 -16.187 -12.460 1.00 23.57 373 ASP A C 1
ATOM 2708 O O . ASP A 1 335 ? -28.068 -17.426 -12.185 1.00 20.07 373 ASP A O 1
ATOM 2713 N N . TYR A 1 336 ? -27.185 -15.285 -11.933 1.00 22.28 374 TYR A N 1
ATOM 2714 C CA . TYR A 1 336 ? -25.952 -15.616 -11.158 1.00 25.50 374 TYR A CA 1
ATOM 2715 C C . TYR A 1 336 ? -26.253 -15.650 -9.660 1.00 27.72 374 TYR A C 1
ATOM 2716 O O . TYR A 1 336 ? -25.298 -15.648 -8.863 1.00 28.20 374 TYR A O 1
ATOM 2725 N N . ILE A 1 337 ? -27.540 -15.697 -9.310 1.00 29.47 375 ILE A N 1
ATOM 2726 C CA . ILE A 1 337 ? -28.056 -15.764 -7.915 1.00 28.01 375 ILE A CA 1
ATOM 2727 C C . ILE A 1 337 ? -29.417 -16.453 -7.975 1.00 29.29 375 ILE A C 1
ATOM 2728 O O . ILE A 1 337 ? -30.145 -16.182 -8.938 1.00 29.24 375 ILE A O 1
ATOM 2733 N N . ASP A 1 338 ? -29.728 -17.370 -7.054 1.00 27.61 376 ASP A N 1
ATOM 2734 C CA . ASP A 1 338 ? -30.888 -18.282 -7.243 1.00 28.24 376 ASP A CA 1
ATOM 2735 C C . ASP A 1 338 ? -32.032 -17.953 -6.275 1.00 25.97 376 ASP A C 1
ATOM 2736 O O . ASP A 1 338 ? -32.815 -18.866 -5.928 1.00 28.99 376 ASP A O 1
ATOM 2741 N N . HIS A 1 339 ? -32.123 -16.701 -5.846 1.00 24.00 377 HIS A N 1
ATOM 2742 C CA . HIS A 1 339 ? -33.291 -16.190 -5.091 1.00 23.15 377 HIS A CA 1
ATOM 2743 C C . HIS A 1 339 ? -34.498 -16.092 -6.032 1.00 21.96 377 HIS A C 1
ATOM 2744 O O . HIS A 1 339 ? -34.328 -15.625 -7.182 1.00 22.54 377 HIS A O 1
ATOM 2751 N N . THR A 1 340 ? -35.682 -16.472 -5.567 1.00 23.18 378 THR A N 1
ATOM 2752 C CA . THR A 1 340 ? -36.913 -16.414 -6.407 1.00 25.70 378 THR A CA 1
ATOM 2753 C C . THR A 1 340 ? -37.946 -15.396 -5.891 1.00 26.21 378 THR A C 1
ATOM 2754 O O . THR A 1 340 ? -38.835 -15.037 -6.693 1.00 27.09 378 THR A O 1
ATOM 2758 N N . ALA A 1 341 ? -37.826 -14.915 -4.652 1.00 26.52 379 ALA A N 1
ATOM 2759 C CA . ALA A 1 341 ? -38.902 -14.174 -3.952 1.00 25.11 379 ALA A CA 1
ATOM 2760 C C . ALA A 1 341 ? -38.940 -12.744 -4.479 1.00 24.88 379 ALA A C 1
ATOM 2761 O O . ALA A 1 341 ? -37.906 -12.211 -4.832 1.00 19.74 379 ALA A O 1
ATOM 2763 N N . PRO A 1 342 ? -40.117 -12.087 -4.543 1.00 21.52 380 PRO A N 1
ATOM 2764 C CA . PRO A 1 342 ? -40.184 -10.685 -4.975 1.00 21.40 380 PRO A CA 1
ATOM 2765 C C . PRO A 1 342 ? -39.099 -9.832 -4.282 1.00 19.70 380 PRO A C 1
ATOM 2766 O O . PRO A 1 342 ? -38.825 -10.024 -3.139 1.00 18.49 380 PRO A O 1
ATOM 2770 N N . ASN A 1 343 ? -38.435 -8.977 -5.066 1.00 19.46 381 ASN A N 1
ATOM 2771 C CA . ASN A 1 343 ? -37.484 -7.947 -4.602 1.00 17.27 381 ASN A CA 1
ATOM 2772 C C . ASN A 1 343 ? -36.225 -8.550 -3.944 1.00 16.66 381 ASN A C 1
ATOM 2773 O O . ASN A 1 343 ? -35.534 -7.787 -3.268 1.00 15.39 381 ASN A O 1
ATOM 2778 N N . SER A 1 344 ? -35.922 -9.846 -4.131 1.00 16.78 382 SER A N 1
ATOM 2779 C CA . SER A 1 344 ? -34.790 -10.546 -3.459 1.00 17.85 382 SER A CA 1
ATOM 2780 C C . SER A 1 344 ? -33.430 -10.253 -4.073 1.00 17.11 382 SER A C 1
ATOM 2781 O O . SER A 1 344 ? -32.416 -10.604 -3.430 1.00 18.28 382 SER A O 1
ATOM 2784 N N . VAL A 1 345 ? -33.384 -9.678 -5.270 1.00 16.36 383 VAL A N 1
ATOM 2785 C CA . VAL A 1 345 ? -32.122 -9.504 -6.042 1.00 15.36 383 VAL A CA 1
ATOM 2786 C C . VAL A 1 345 ? -31.854 -8.010 -6.184 1.00 15.28 383 VAL A C 1
ATOM 2787 O O . VAL A 1 345 ? -32.686 -7.264 -6.715 1.00 13.25 383 VAL A O 1
ATOM 2791 N N . HIS A 1 346 ? -30.670 -7.612 -5.727 1.00 16.54 384 HIS A N 1
ATOM 2792 C CA . HIS A 1 346 ? -30.230 -6.204 -5.623 1.00 17.01 384 HIS A CA 1
ATOM 2793 C C . HIS A 1 346 ? -29.158 -5.941 -6.679 1.00 16.34 384 HIS A C 1
ATOM 2794 O O . HIS A 1 346 ? -28.016 -6.432 -6.528 1.00 18.63 384 HIS A O 1
ATOM 2801 N N . ILE A 1 347 ? -29.479 -5.131 -7.683 1.00 15.77 385 ILE A N 1
ATOM 2802 C CA . ILE A 1 347 ? -28.518 -4.679 -8.722 1.00 17.01 385 ILE A CA 1
ATOM 2803 C C . ILE A 1 347 ? -28.643 -3.153 -8.776 1.00 17.94 385 ILE A C 1
ATOM 2804 O O . ILE A 1 347 ? -29.755 -2.678 -9.098 1.00 14.61 385 ILE A O 1
ATOM 2809 N N . VAL A 1 348 ? -27.589 -2.458 -8.338 1.00 17.31 386 VAL A N 1
ATOM 2810 C CA . VAL A 1 348 ? -27.474 -0.969 -8.377 1.00 17.30 386 VAL A CA 1
ATOM 2811 C C . VAL A 1 348 ? -26.054 -0.591 -8.767 1.00 17.58 386 VAL A C 1
ATOM 2812 O O . VAL A 1 348 ? -25.855 -0.023 -9.835 1.00 19.33 386 VAL A O 1
ATOM 2816 N N . THR A 1 349 ? -25.101 -0.786 -7.872 1.00 21.61 387 THR A N 1
ATOM 2817 C CA . THR A 1 349 ? -23.716 -0.322 -8.076 1.00 21.31 387 THR A CA 1
ATOM 2818 C C . THR A 1 349 ? -22.988 -1.293 -9.002 1.00 21.70 387 THR A C 1
ATOM 2819 O O . THR A 1 349 ? -23.364 -2.479 -9.042 1.00 19.78 387 THR A O 1
ATOM 2823 N N . GLY A 1 350 ? -21.919 -0.818 -9.642 1.00 19.13 388 GLY A N 1
ATOM 2824 C CA . GLY A 1 350 ? -20.867 -1.678 -10.214 1.00 17.96 388 GLY A CA 1
ATOM 2825 C C . GLY A 1 350 ? -20.918 -1.821 -11.715 1.00 16.54 388 GLY A C 1
ATOM 2826 O O . GLY A 1 350 ? -20.118 -2.663 -12.226 1.00 15.76 388 GLY A O 1
ATOM 2827 N N . PHE A 1 351 ? -21.758 -1.036 -12.419 1.00 13.60 389 PHE A N 1
ATOM 2828 C CA . PHE A 1 351 ? -22.015 -1.252 -13.858 1.00 13.66 389 PHE A CA 1
ATOM 2829 C C . PHE A 1 351 ? -21.278 -0.213 -14.699 1.00 13.39 389 PHE A C 1
ATOM 2830 O O . PHE A 1 351 ? -21.359 1.017 -14.413 1.00 11.87 389 PHE A O 1
ATOM 2838 N N . ASP A 1 352 ? -20.650 -0.676 -15.772 1.00 13.37 390 ASP A N 1
ATOM 2839 C CA . ASP A 1 352 ? -20.102 0.215 -16.838 1.00 13.59 390 ASP A CA 1
ATOM 2840 C C . ASP A 1 352 ? -19.731 -0.672 -18.008 1.00 11.75 390 ASP A C 1
ATOM 2841 O O . ASP A 1 352 ? -19.848 -1.875 -17.885 1.00 9.51 390 ASP A O 1
ATOM 2846 N N . TRP A 1 353 ? -19.214 -0.113 -19.102 1.00 12.90 391 TRP A N 1
ATOM 2847 C CA . TRP A 1 353 ? -19.122 -0.877 -20.364 1.00 13.60 391 TRP A CA 1
ATOM 2848 C C . TRP A 1 353 ? -18.195 -0.091 -21.278 1.00 15.35 391 TRP A C 1
ATOM 2849 O O . TRP A 1 353 ? -18.046 1.142 -21.036 1.00 15.48 391 TRP A O 1
ATOM 2860 N N . THR A 1 354 ? -17.498 -0.774 -22.182 1.00 14.12 392 THR A N 1
ATOM 2861 C CA . THR A 1 354 ? -16.638 -0.093 -23.161 1.00 16.33 392 THR A CA 1
ATOM 2862 C C . THR A 1 354 ? -16.493 -0.983 -24.377 1.00 15.80 392 THR A C 1
ATOM 2863 O O . THR A 1 354 ? -16.753 -2.208 -24.306 1.00 16.03 392 THR A O 1
ATOM 2867 N N . VAL A 1 355 ? -16.127 -0.362 -25.481 1.00 18.42 393 VAL A N 1
ATOM 2868 C CA . VAL A 1 355 ? -15.817 -1.102 -26.725 1.00 18.41 393 VAL A CA 1
ATOM 2869 C C . VAL A 1 355 ? -14.406 -0.658 -27.107 1.00 19.18 393 VAL A C 1
ATOM 2870 O O . VAL A 1 355 ? -14.137 0.546 -27.104 1.00 18.45 393 VAL A O 1
ATOM 2874 N N . THR A 1 356 ? -13.510 -1.601 -27.356 1.00 19.83 394 THR A N 1
ATOM 2875 C CA . THR A 1 356 ? -12.098 -1.278 -27.632 1.00 19.15 394 THR A CA 1
ATOM 2876 C C . THR A 1 356 ? -11.990 -0.862 -29.109 1.00 19.68 394 THR A C 1
ATOM 2877 O O . THR A 1 356 ? -12.970 -1.107 -29.912 1.00 19.64 394 THR A O 1
ATOM 2881 N N . GLU A 1 357 ? -10.868 -0.250 -29.485 1.00 18.85 395 GLU A N 1
ATOM 2882 C CA . GLU A 1 357 ? -10.589 0.095 -30.907 1.00 21.27 395 GLU A CA 1
ATOM 2883 C C . GLU A 1 357 ? -10.802 -1.175 -31.742 1.00 22.63 395 GLU A C 1
ATOM 2884 O O . GLU A 1 357 ? -11.187 -1.028 -32.923 1.00 26.02 395 GLU A O 1
ATOM 2886 N N . ASN A 1 358 ? -10.586 -2.344 -31.121 1.00 23.65 396 ASN A N 1
ATOM 2887 C CA . ASN A 1 358 ? -10.546 -3.697 -31.746 1.00 26.44 396 ASN A CA 1
ATOM 2888 C C . ASN A 1 358 ? -11.950 -4.316 -31.781 1.00 27.63 396 ASN A C 1
ATOM 2889 O O . ASN A 1 358 ? -12.082 -5.461 -32.269 1.00 30.78 396 ASN A O 1
ATOM 2894 N N . ASP A 1 359 ? -12.966 -3.598 -31.303 1.00 26.67 397 ASP A N 1
ATOM 2895 C CA . ASP A 1 359 ? -14.380 -4.058 -31.262 1.00 25.87 397 ASP A CA 1
ATOM 2896 C C . ASP A 1 359 ? -14.535 -5.194 -30.237 1.00 24.81 397 ASP A C 1
ATOM 2897 O O . ASP A 1 359 ? -15.445 -5.995 -30.448 1.00 24.64 397 ASP A O 1
ATOM 2902 N N . ASP A 1 360 ? -13.716 -5.246 -29.163 1.00 22.20 398 ASP A N 1
ATOM 2903 C CA . ASP A 1 360 ? -13.958 -6.118 -27.974 1.00 20.83 398 ASP A CA 1
ATOM 2904 C C . ASP A 1 360 ? -14.983 -5.435 -27.059 1.00 22.04 398 ASP A C 1
ATOM 2905 O O . ASP A 1 360 ? -14.769 -4.259 -26.692 1.00 22.89 398 ASP A O 1
ATOM 2910 N N . VAL A 1 361 ? -16.082 -6.126 -26.745 1.00 21.69 399 VAL A N 1
ATOM 2911 C CA . VAL A 1 361 ? -17.250 -5.512 -26.047 1.00 19.68 399 VAL A CA 1
ATOM 2912 C C . VAL A 1 361 ? -17.191 -5.985 -24.598 1.00 18.11 399 VAL A C 1
ATOM 2913 O O . VAL A 1 361 ? -17.161 -7.225 -24.350 1.00 21.04 399 VAL A O 1
ATOM 2917 N N . HIS A 1 362 ? -17.121 -5.044 -23.654 1.00 18.04 400 HIS A N 1
ATOM 2918 C CA . HIS A 1 362 ? -16.936 -5.374 -22.218 1.00 16.35 400 HIS A CA 1
ATOM 2919 C C . HIS A 1 362 ? -18.057 -4.773 -21.378 1.00 16.10 400 HIS A C 1
ATOM 2920 O O . HIS A 1 362 ? -18.306 -3.574 -21.600 1.00 15.40 400 HIS A O 1
ATOM 2927 N N . PHE A 1 363 ? -18.580 -5.548 -20.415 1.00 13.85 401 PHE A N 1
ATOM 2928 C CA . PHE A 1 363 ? -19.602 -5.132 -19.424 1.00 15.59 401 PHE A CA 1
ATOM 2929 C C . PHE A 1 363 ? -19.151 -5.588 -18.031 1.00 16.42 401 PHE A C 1
ATOM 2930 O O . PHE A 1 363 ? -18.714 -6.740 -17.837 1.00 17.49 401 PHE A O 1
ATOM 2938 N N . ILE A 1 364 ? -19.252 -4.682 -17.065 1.00 14.78 402 ILE A N 1
ATOM 2939 C CA . ILE A 1 364 ? -19.020 -5.046 -15.646 1.00 14.38 402 ILE A CA 1
ATOM 2940 C C . ILE A 1 364 ? -20.317 -4.774 -14.891 1.00 16.22 402 ILE A C 1
ATOM 2941 O O . ILE A 1 364 ? -21.026 -3.806 -15.182 1.00 17.12 402 ILE A O 1
ATOM 2946 N N . THR A 1 365 ? -20.655 -5.667 -13.987 1.00 13.53 403 THR A N 1
ATOM 2947 C CA . THR A 1 365 ? -21.813 -5.517 -13.123 1.00 17.44 403 THR A CA 1
ATOM 2948 C C . THR A 1 365 ? -21.494 -6.244 -11.821 1.00 17.38 403 THR A C 1
ATOM 2949 O O . THR A 1 365 ? -20.326 -6.687 -11.635 1.00 18.30 403 THR A O 1
ATOM 2953 N N . HIS A 1 366 ? -22.513 -6.334 -10.991 1.00 18.65 404 HIS A N 1
ATOM 2954 C CA . HIS A 1 366 ? -22.496 -6.703 -9.542 1.00 19.77 404 HIS A CA 1
ATOM 2955 C C . HIS A 1 366 ? -23.919 -7.034 -9.142 1.00 21.39 404 HIS A C 1
ATOM 2956 O O . HIS A 1 366 ? -24.833 -6.328 -9.658 1.00 17.97 404 HIS A O 1
ATOM 2963 N N . VAL A 1 367 ? -24.116 -8.074 -8.316 1.00 18.63 405 VAL A N 1
ATOM 2964 C CA . VAL A 1 367 ? -25.457 -8.549 -7.900 1.00 19.64 405 VAL A CA 1
ATOM 2965 C C . VAL A 1 367 ? -25.280 -9.134 -6.515 1.00 20.09 405 VAL A C 1
ATOM 2966 O O . VAL A 1 367 ? -24.266 -9.803 -6.272 1.00 20.14 405 VAL A O 1
ATOM 2970 N N . ARG A 1 368 ? -26.221 -8.834 -5.635 1.00 18.70 406 ARG A N 1
ATOM 2971 C CA . ARG A 1 368 ? -26.228 -9.404 -4.270 1.00 19.69 406 ARG A CA 1
ATOM 2972 C C . ARG A 1 368 ? -27.673 -9.634 -3.862 1.00 20.84 406 ARG A C 1
ATOM 2973 O O . ARG A 1 368 ? -28.567 -9.088 -4.554 1.00 16.13 406 ARG A O 1
ATOM 2981 N N . SER A 1 369 ? -27.854 -10.418 -2.798 1.00 21.53 407 SER A N 1
ATOM 2982 C CA . SER A 1 369 ? -29.101 -10.525 -2.016 1.00 21.65 407 SER A CA 1
ATOM 2983 C C . SER A 1 369 ? -29.483 -9.136 -1.519 1.00 20.40 407 SER A C 1
ATOM 2984 O O . SER A 1 369 ? -28.612 -8.405 -0.924 1.00 20.16 407 SER A O 1
ATOM 2987 N N . THR A 1 370 ? -30.767 -8.798 -1.699 1.00 20.05 408 THR A N 1
ATOM 2988 C CA . THR A 1 370 ? -31.412 -7.619 -1.073 1.00 21.47 408 THR A CA 1
ATOM 2989 C C . THR A 1 370 ? -31.269 -7.756 0.450 1.00 24.52 408 THR A C 1
ATOM 2990 O O . THR A 1 370 ? -30.910 -6.766 1.126 1.00 25.04 408 THR A O 1
ATOM 2994 N N . ASP A 1 371 ? -31.520 -8.959 0.956 1.00 26.05 409 ASP A N 1
ATOM 2995 C CA . ASP A 1 371 ? -31.506 -9.259 2.408 1.00 28.85 409 ASP A CA 1
ATOM 2996 C C . ASP A 1 371 ? -30.094 -9.674 2.821 1.00 30.92 409 ASP A C 1
ATOM 2997 O O . ASP A 1 371 ? -29.733 -10.837 2.588 1.00 32.52 409 ASP A O 1
ATOM 3002 N N . THR A 1 372 ? -29.338 -8.774 3.450 1.00 35.27 410 THR A N 1
ATOM 3003 C CA . THR A 1 372 ? -27.901 -8.993 3.759 1.00 39.79 410 THR A CA 1
ATOM 3004 C C . THR A 1 372 ? -27.748 -9.951 4.945 1.00 42.23 410 THR A C 1
ATOM 3005 O O . THR A 1 372 ? -26.649 -10.476 5.096 1.00 41.83 410 THR A O 1
ATOM 3009 N N . LYS A 1 373 ? -28.816 -10.169 5.719 1.00 45.43 411 LYS A N 1
ATOM 3010 C CA . LYS A 1 373 ? -28.808 -10.950 6.988 1.00 43.24 411 LYS A CA 1
ATOM 3011 C C . LYS A 1 373 ? -29.249 -12.401 6.741 1.00 44.01 411 LYS A C 1
ATOM 3012 O O . LYS A 1 373 ? -29.075 -13.206 7.658 1.00 45.06 411 LYS A O 1
ATOM 3014 N N . ARG A 1 374 ? -29.768 -12.746 5.552 1.00 42.51 412 ARG A N 1
ATOM 3015 C CA . ARG A 1 374 ? -30.248 -14.124 5.248 1.00 38.95 412 ARG A CA 1
ATOM 3016 C C . ARG A 1 374 ? -29.066 -15.098 5.243 1.00 42.84 412 ARG A C 1
ATOM 3017 O O . ARG A 1 374 ? -27.974 -14.714 4.773 1.00 35.39 412 ARG A O 1
ATOM 3025 N N . SER A 1 375 ? -29.309 -16.330 5.694 1.00 43.22 413 SER A N 1
ATOM 3026 C CA . SER A 1 375 ? -28.299 -17.405 5.881 1.00 42.43 413 SER A CA 1
ATOM 3027 C C . SER A 1 375 ? -27.579 -17.744 4.563 1.00 43.30 413 SER A C 1
ATOM 3028 O O . SER A 1 375 ? -26.338 -17.884 4.595 1.00 49.90 413 SER A O 1
ATOM 3031 N N . ASP A 1 376 ? -28.319 -17.867 3.448 1.00 42.18 414 ASP A N 1
ATOM 3032 C CA . ASP A 1 376 ? -27.803 -18.189 2.086 1.00 34.04 414 ASP A CA 1
ATOM 3033 C C . ASP A 1 376 ? -27.544 -16.912 1.278 1.00 31.83 414 ASP A C 1
ATOM 3034 O O . ASP A 1 376 ? -27.849 -16.908 0.065 1.00 37.11 414 ASP A O 1
ATOM 3039 N N . TYR A 1 377 ? -26.950 -15.899 1.890 1.00 25.68 415 TYR A N 1
ATOM 3040 C CA . TYR A 1 377 ? -26.584 -14.621 1.230 1.00 25.94 415 TYR A CA 1
ATOM 3041 C C . TYR A 1 377 ? -25.621 -14.893 0.066 1.00 27.16 415 TYR A C 1
ATOM 3042 O O . TYR A 1 377 ? -24.808 -15.829 0.147 1.00 27.02 415 TYR A O 1
ATOM 3051 N N . LYS A 1 378 ? -25.718 -14.110 -1.016 1.00 23.98 416 LYS A N 1
ATOM 3052 C CA . LYS A 1 378 ? -24.797 -14.208 -2.165 1.00 24.77 416 LYS A CA 1
ATOM 3053 C C . LYS A 1 378 ? -24.492 -12.797 -2.653 1.00 25.65 416 LYS A C 1
ATOM 3054 O O . LYS A 1 378 ? -25.412 -11.918 -2.644 1.00 22.94 416 LYS A O 1
ATOM 3056 N N . GLU A 1 379 ? -23.234 -12.597 -3.020 1.00 24.01 417 GLU A N 1
ATOM 3057 C CA . GLU A 1 379 ? -22.704 -11.343 -3.609 1.00 24.47 417 GLU A CA 1
ATOM 3058 C C . GLU A 1 379 ? -21.718 -11.753 -4.694 1.00 24.00 417 GLU A C 1
ATOM 3059 O O . GLU A 1 379 ? -20.912 -12.648 -4.433 1.00 25.14 417 GLU A O 1
ATOM 3065 N N . VAL A 1 380 ? -21.797 -11.165 -5.888 1.00 22.43 418 VAL A N 1
ATOM 3066 C CA . VAL A 1 380 ? -20.885 -11.549 -6.982 1.00 22.50 418 VAL A CA 1
ATOM 3067 C C . VAL A 1 380 ? -20.618 -10.303 -7.832 1.00 23.03 418 VAL A C 1
ATOM 3068 O O . VAL A 1 380 ? -21.533 -9.511 -8.021 1.00 20.00 418 VAL A O 1
ATOM 3072 N N . SER A 1 381 ? -19.387 -10.134 -8.293 1.00 21.02 419 SER A N 1
ATOM 3073 C CA . SER A 1 381 ? -19.062 -9.220 -9.409 1.00 20.76 419 SER A CA 1
ATOM 3074 C C . SER A 1 381 ? -18.982 -10.051 -10.699 1.00 20.78 419 SER A C 1
ATOM 3075 O O . SER A 1 381 ? -18.751 -11.272 -10.624 1.00 21.96 419 SER A O 1
ATOM 3078 N N . ILE A 1 382 ? -19.228 -9.414 -11.843 1.00 19.17 420 ILE A N 1
ATOM 3079 C CA . ILE A 1 382 ? -19.346 -10.087 -13.149 1.00 16.65 420 ILE A CA 1
ATOM 3080 C C . ILE A 1 382 ? -18.618 -9.228 -14.160 1.00 18.32 420 ILE A C 1
ATOM 3081 O O . ILE A 1 382 ? -18.937 -7.998 -14.233 1.00 15.15 420 ILE A O 1
ATOM 3086 N N . HIS A 1 383 ? -17.744 -9.873 -14.954 1.00 16.39 421 HIS A N 1
ATOM 3087 C CA . HIS A 1 383 ? -17.174 -9.339 -16.206 1.00 18.37 421 HIS A CA 1
ATOM 3088 C C . HIS A 1 383 ? -17.708 -10.203 -17.352 1.00 21.37 421 HIS A C 1
ATOM 3089 O O . HIS A 1 383 ? -17.507 -11.464 -17.322 1.00 21.82 421 HIS A O 1
ATOM 3096 N N . ALA A 1 384 ? -18.427 -9.554 -18.259 1.00 18.20 422 ALA A N 1
ATOM 3097 C CA . ALA A 1 384 ? -18.975 -10.129 -19.497 1.00 17.10 422 ALA A CA 1
ATOM 3098 C C . ALA A 1 384 ? -18.270 -9.483 -20.670 1.00 18.71 422 ALA A C 1
ATOM 3099 O O . ALA A 1 384 ? -18.329 -8.237 -20.807 1.00 18.99 422 ALA A O 1
ATOM 3101 N N . PHE A 1 385 ? -17.617 -10.281 -21.509 1.00 18.12 423 PHE A N 1
ATOM 3102 C CA . PHE A 1 385 ? -16.825 -9.703 -22.609 1.00 18.58 423 PHE A CA 1
ATOM 3103 C C . PHE A 1 385 ? -16.942 -10.593 -23.833 1.00 19.47 423 PHE A C 1
ATOM 3104 O O . PHE A 1 385 ? -17.040 -11.836 -23.703 1.00 17.57 423 PHE A O 1
ATOM 3112 N N . LYS A 1 386 ? -16.967 -9.945 -24.985 1.00 22.59 424 LYS A N 1
ATOM 3113 C CA . LYS A 1 386 ? -16.970 -10.666 -26.269 1.00 23.81 424 LYS A CA 1
ATOM 3114 C C . LYS A 1 386 ? -15.754 -10.183 -27.022 1.00 21.83 424 LYS A C 1
ATOM 3115 O O . LYS A 1 386 ? -15.696 -9.011 -27.384 1.00 20.54 424 LYS A O 1
ATOM 3121 N N . PRO A 1 387 ? -14.700 -11.026 -27.112 1.00 26.64 425 PRO A N 1
ATOM 3122 C CA . PRO A 1 387 ? -13.537 -10.715 -27.928 1.00 28.13 425 PRO A CA 1
ATOM 3123 C C . PRO A 1 387 ? -13.967 -10.462 -29.377 1.00 29.82 425 PRO A C 1
ATOM 3124 O O . PRO A 1 387 ? -14.987 -10.982 -29.804 1.00 36.25 425 PRO A O 1
ATOM 3128 N N . ALA A 1 388 ? -13.196 -9.659 -30.099 1.00 32.89 426 ALA A N 1
ATOM 3129 C CA . ALA A 1 388 ? -13.570 -9.122 -31.426 1.00 39.18 426 ALA A CA 1
ATOM 3130 C C . ALA A 1 388 ? -14.155 -10.234 -32.318 1.00 41.22 426 ALA A C 1
ATOM 3131 O O . ALA A 1 388 ? -15.183 -9.978 -32.989 1.00 46.71 426 ALA A O 1
ATOM 3133 N N . ASN A 1 389 ? -13.555 -11.425 -32.323 1.00 36.12 427 ASN A N 1
ATOM 3134 C CA . ASN A 1 389 ? -13.922 -12.485 -33.302 1.00 40.31 427 ASN A CA 1
ATOM 3135 C C . ASN A 1 389 ? -14.449 -13.712 -32.552 1.00 36.84 427 ASN A C 1
ATOM 3136 O O . ASN A 1 389 ? -14.139 -14.857 -32.939 1.00 35.86 427 ASN A O 1
ATOM 3141 N N . ALA A 1 390 ? -15.309 -13.483 -31.564 1.00 34.42 428 ALA A N 1
ATOM 3142 C CA . ALA A 1 390 ? -15.966 -14.561 -30.795 1.00 35.07 428 ALA A CA 1
ATOM 3143 C C . ALA A 1 390 ? -17.463 -14.578 -31.119 1.00 35.10 428 ALA A C 1
ATOM 3144 O O . ALA A 1 390 ? -18.000 -13.526 -31.500 1.00 34.36 428 ALA A O 1
ATOM 3146 N N . VAL A 1 391 ? -18.098 -15.743 -30.974 1.00 36.72 429 VAL A N 1
ATOM 3147 C CA . VAL A 1 391 ? -19.556 -15.973 -31.222 1.00 40.68 429 VAL A CA 1
ATOM 3148 C C . VAL A 1 391 ? -20.341 -15.285 -30.109 1.00 39.95 429 VAL A C 1
ATOM 3149 O O . VAL A 1 391 ? -21.213 -14.428 -30.388 1.00 40.72 429 VAL A O 1
ATOM 3153 N N . ASP A 1 392 ? -20.015 -15.681 -28.884 1.00 40.01 430 ASP A N 1
ATOM 3154 C CA . ASP A 1 392 ? -20.831 -15.454 -27.666 1.00 37.70 430 ASP A CA 1
ATOM 3155 C C . ASP A 1 392 ? -19.982 -14.701 -26.641 1.00 30.52 430 ASP A C 1
ATOM 3156 O O . ASP A 1 392 ? -18.743 -14.598 -26.842 1.00 26.24 430 ASP A O 1
ATOM 3161 N N . PHE A 1 393 ? -20.629 -14.223 -25.577 1.00 26.88 431 PHE A N 1
ATOM 3162 C CA . PHE A 1 393 ? -19.952 -13.591 -24.413 1.00 22.50 431 PHE A CA 1
ATOM 3163 C C . PHE A 1 393 ? -19.291 -14.685 -23.571 1.00 20.82 431 PHE A C 1
ATOM 3164 O O . PHE A 1 393 ? -19.820 -15.807 -23.481 1.00 18.95 431 PHE A O 1
ATOM 3172 N N . THR A 1 394 ? -18.108 -14.380 -23.046 1.00 19.50 432 THR A N 1
ATOM 3173 C CA . THR A 1 394 ? -17.534 -15.039 -21.842 1.00 21.79 432 THR A CA 1
ATOM 3174 C C . THR A 1 394 ? -18.009 -14.276 -20.614 1.00 19.46 432 THR A C 1
ATOM 3175 O O . THR A 1 394 ? -17.780 -13.029 -20.576 1.00 19.59 432 THR A O 1
ATOM 3179 N N . ILE A 1 395 ? -18.635 -14.970 -19.670 1.00 21.02 433 ILE A N 1
ATOM 3180 C CA . ILE A 1 395 ? -19.202 -14.341 -18.429 1.00 19.06 433 ILE A CA 1
ATOM 3181 C C . ILE A 1 395 ? -18.634 -15.014 -17.181 1.00 18.77 433 ILE A C 1
ATOM 3182 O O . ILE A 1 395 ? -18.801 -16.263 -16.973 1.00 18.32 433 ILE A O 1
ATOM 3187 N N . THR A 1 396 ? -17.920 -14.199 -16.412 1.00 17.44 434 THR A N 1
ATOM 3188 C CA . THR A 1 396 ? -17.086 -14.653 -15.284 1.00 21.18 434 THR A CA 1
ATOM 3189 C C . THR A 1 396 ? -17.458 -13.916 -13.995 1.00 19.58 434 THR A C 1
ATOM 3190 O O . THR A 1 396 ? -17.674 -12.680 -14.022 1.00 22.23 434 THR A O 1
ATOM 3194 N N . THR A 1 397 ? -17.503 -14.639 -12.891 1.00 19.83 435 THR A N 1
ATOM 3195 C CA . THR A 1 397 ? -17.523 -14.065 -11.527 1.00 21.61 435 THR A CA 1
ATOM 3196 C C . THR A 1 397 ? -16.107 -13.920 -10.946 1.00 20.74 435 THR A C 1
ATOM 3197 O O . THR A 1 397 ? -16.023 -13.416 -9.834 1.00 19.87 435 THR A O 1
ATOM 3201 N N . ASP A 1 398 ? -15.052 -14.358 -11.641 1.00 22.55 436 ASP A N 1
ATOM 3202 C CA . ASP A 1 398 ? -13.636 -14.239 -11.171 1.00 24.04 436 ASP A CA 1
ATOM 3203 C C . ASP A 1 398 ? -13.172 -12.804 -11.404 1.00 23.80 436 ASP A C 1
ATOM 3204 O O . ASP A 1 398 ? -12.316 -12.565 -12.279 1.00 23.26 436 ASP A O 1
ATOM 3209 N N . PHE A 1 399 ? -13.735 -11.882 -10.650 1.00 21.98 437 PHE A N 1
ATOM 3210 C CA . PHE A 1 399 ? -13.634 -10.432 -10.914 1.00 21.93 437 PHE A CA 1
ATOM 3211 C C . PHE A 1 399 ? -13.903 -9.727 -9.590 1.00 24.36 437 PHE A C 1
ATOM 3212 O O . PHE A 1 399 ? -14.805 -10.167 -8.902 1.00 24.50 437 PHE A O 1
ATOM 3220 N N . THR A 1 400 ? -13.129 -8.720 -9.191 1.00 27.71 438 THR A N 1
ATOM 3221 C CA . THR A 1 400 ? -13.373 -8.122 -7.855 1.00 29.75 438 THR A CA 1
ATOM 3222 C C . THR A 1 400 ? -14.312 -6.914 -7.957 1.00 27.74 438 THR A C 1
ATOM 3223 O O . THR A 1 400 ? -14.729 -6.464 -6.896 1.00 30.62 438 THR A O 1
ATOM 3227 N N . GLY A 1 401 ? -14.681 -6.455 -9.157 1.00 26.57 439 GLY A N 1
ATOM 3228 C CA . GLY A 1 401 ? -15.676 -5.370 -9.322 1.00 23.83 439 GLY A CA 1
ATOM 3229 C C . GLY A 1 401 ? -14.992 -4.019 -9.390 1.00 22.56 439 GLY A C 1
ATOM 3230 O O . GLY A 1 401 ? -13.808 -3.930 -9.047 1.00 22.68 439 GLY A O 1
ATOM 3231 N N . ALA A 1 402 ? -15.700 -3.025 -9.895 1.00 24.08 440 ALA A N 1
ATOM 3232 C CA . ALA A 1 402 ? -15.223 -1.649 -10.157 1.00 21.24 440 ALA A CA 1
ATOM 3233 C C . ALA A 1 402 ? -16.433 -0.797 -10.541 1.00 19.40 440 ALA A C 1
ATOM 3234 O O . ALA A 1 402 ? -17.516 -1.343 -10.751 1.00 19.82 440 ALA A O 1
ATOM 3236 N N . ASP A 1 403 ? -16.265 0.511 -10.576 1.00 18.40 441 ASP A N 1
ATOM 3237 C CA . ASP A 1 403 ? -17.391 1.433 -10.848 1.00 21.07 441 ASP A CA 1
ATOM 3238 C C . ASP A 1 403 ? -17.302 1.926 -12.286 1.00 20.59 441 ASP A C 1
ATOM 3239 O O . ASP A 1 403 ? -18.281 2.492 -12.742 1.00 17.71 441 ASP A O 1
ATOM 3244 N N . SER A 1 404 ? -16.155 1.732 -12.935 1.00 19.19 442 SER A N 1
ATOM 3245 C CA . SER A 1 404 ? -15.899 2.309 -14.263 1.00 20.37 442 SER A CA 1
ATOM 3246 C C . SER A 1 404 ? -15.042 1.337 -15.068 1.00 20.64 442 SER A C 1
ATOM 3247 O O . SER A 1 404 ? -14.320 0.556 -14.432 1.00 21.37 442 SER A O 1
ATOM 3250 N N . ILE A 1 405 ? -15.101 1.380 -16.399 1.00 17.48 443 ILE A N 1
ATOM 3251 C CA . ILE A 1 405 ? -14.090 0.667 -17.208 1.00 17.21 443 ILE A CA 1
ATOM 3252 C C . ILE A 1 405 ? -13.669 1.629 -18.320 1.00 18.32 443 ILE A C 1
ATOM 3253 O O . ILE A 1 405 ? -14.551 2.361 -18.825 1.00 18.99 443 ILE A O 1
ATOM 3258 N N . TYR A 1 406 ? -12.382 1.656 -18.656 1.00 14.90 444 TYR A N 1
ATOM 3259 C CA . TYR A 1 406 ? -11.838 2.522 -19.738 1.00 17.26 444 TYR A CA 1
ATOM 3260 C C . TYR A 1 406 ? -11.102 1.683 -20.773 1.00 15.51 444 TYR A C 1
ATOM 3261 O O . TYR A 1 406 ? -10.889 0.520 -20.564 1.00 16.18 444 TYR A O 1
ATOM 3270 N N . THR A 1 407 ? -10.784 2.278 -21.918 1.00 17.64 445 THR A N 1
ATOM 3271 C CA . THR A 1 407 ? -10.025 1.613 -22.999 1.00 18.75 445 THR A CA 1
ATOM 3272 C C . THR A 1 407 ? -9.131 2.665 -23.626 1.00 21.59 445 THR A C 1
ATOM 3273 O O . THR A 1 407 ? -9.538 3.848 -23.696 1.00 22.48 445 THR A O 1
ATOM 3277 N N . SER A 1 408 ? -7.938 2.244 -24.019 1.00 21.49 446 SER A N 1
ATOM 3278 C CA . SER A 1 408 ? -7.004 3.020 -24.856 1.00 22.01 446 SER A CA 1
ATOM 3279 C C . SER A 1 408 ? -6.192 1.985 -25.626 1.00 23.20 446 SER A C 1
ATOM 3280 O O . SER A 1 408 ? -5.832 0.975 -25.019 1.00 26.10 446 SER A O 1
ATOM 3283 N N . GLY A 1 409 ? -5.948 2.199 -26.916 1.00 23.95 447 GLY A N 1
ATOM 3284 C CA . GLY A 1 409 ? -5.147 1.265 -27.724 1.00 26.10 447 GLY A CA 1
ATOM 3285 C C . GLY A 1 409 ? -5.621 -0.171 -27.548 1.00 25.13 447 GLY A C 1
ATOM 3286 O O . GLY A 1 409 ? -6.831 -0.406 -27.623 1.00 28.33 447 GLY A O 1
ATOM 3287 N N . ASP A 1 410 ? -4.697 -1.099 -27.297 1.00 25.31 448 ASP A N 1
ATOM 3288 C CA . ASP A 1 410 ? -4.959 -2.563 -27.269 1.00 25.81 448 ASP A CA 1
ATOM 3289 C C . ASP A 1 410 ? -5.637 -2.990 -25.963 1.00 23.61 448 ASP A C 1
ATOM 3290 O O . ASP A 1 410 ? -5.766 -4.216 -25.737 1.00 24.64 448 ASP A O 1
ATOM 3295 N N . SER A 1 411 ? -5.999 -2.055 -25.090 1.00 24.08 449 SER A N 1
ATOM 3296 C CA . SER A 1 411 ? -6.172 -2.380 -23.653 1.00 21.45 449 SER A CA 1
ATOM 3297 C C . SER A 1 411 ? -7.438 -1.770 -23.037 1.00 21.25 449 SER A C 1
ATOM 3298 O O . SER A 1 411 ? -7.998 -0.760 -23.588 1.00 21.13 449 SER A O 1
ATOM 3301 N N . ILE A 1 412 ? -7.856 -2.395 -21.934 1.00 16.88 450 ILE A N 1
ATOM 3302 C CA . ILE A 1 412 ? -8.923 -1.904 -21.016 1.00 17.77 450 ILE A CA 1
ATOM 3303 C C . ILE A 1 412 ? -8.281 -1.608 -19.657 1.00 18.03 450 ILE A C 1
ATOM 3304 O O . ILE A 1 412 ? -7.186 -2.163 -19.335 1.00 18.15 450 ILE A O 1
ATOM 3309 N N . PHE A 1 413 ? -8.886 -0.689 -18.909 1.00 16.26 451 PHE A N 1
ATOM 3310 C CA . PHE A 1 413 ? -8.313 -0.203 -17.631 1.00 16.90 451 PHE A CA 1
ATOM 3311 C C . PHE A 1 413 ? -9.402 -0.092 -16.574 1.00 16.61 451 PHE A C 1
ATOM 3312 O O . PHE A 1 413 ? -10.565 0.283 -16.872 1.00 17.38 451 PHE A O 1
ATOM 3320 N N . ILE A 1 414 ? -9.023 -0.395 -15.343 1.00 15.88 452 ILE A N 1
ATOM 3321 C CA . ILE A 1 414 ? -9.735 0.058 -14.119 1.00 16.17 452 ILE A CA 1
ATOM 3322 C C . ILE A 1 414 ? -8.882 1.183 -13.533 1.00 16.34 452 ILE A C 1
ATOM 3323 O O . ILE A 1 414 ? -7.743 0.932 -13.179 1.00 18.12 452 ILE A O 1
ATOM 3328 N N . ILE A 1 415 ? -9.424 2.382 -13.412 1.00 18.30 453 ILE A N 1
ATOM 3329 C CA . ILE A 1 415 ? -8.717 3.512 -12.744 1.00 16.68 453 ILE A CA 1
ATOM 3330 C C . ILE A 1 415 ? -9.588 4.051 -11.616 1.00 18.25 453 ILE A C 1
ATOM 3331 O O . ILE A 1 415 ? -10.816 4.244 -11.803 1.00 18.05 453 ILE A O 1
ATOM 3336 N N . GLY A 1 416 ? -8.995 4.290 -10.454 1.00 20.47 454 GLY A N 1
ATOM 3337 C CA . GLY A 1 416 ? -9.759 4.788 -9.303 1.00 20.90 454 GLY A CA 1
ATOM 3338 C C . GLY A 1 416 ? -8.862 5.232 -8.159 1.00 20.58 454 GLY A C 1
ATOM 3339 O O . GLY A 1 416 ? -7.646 5.403 -8.364 1.00 18.39 454 GLY A O 1
ATOM 3340 N N . LEU A 1 417 ? -9.450 5.418 -6.981 1.00 19.39 455 LEU A N 1
ATOM 3341 C CA . LEU A 1 417 ? -8.682 5.766 -5.756 1.00 18.58 455 LEU A CA 1
ATOM 3342 C C . LEU A 1 417 ? -8.666 4.560 -4.835 1.00 19.27 455 LEU A C 1
ATOM 3343 O O . LEU A 1 417 ? -9.648 3.862 -4.828 1.00 22.67 455 LEU A O 1
ATOM 3348 N N . LYS A 1 418 ? -7.548 4.330 -4.149 1.00 20.38 456 LYS A N 1
ATOM 3349 C CA . LYS A 1 418 ? -7.437 3.375 -3.010 1.00 23.18 456 LYS A CA 1
ATOM 3350 C C . LYS A 1 418 ? -6.668 4.049 -1.870 1.00 25.75 456 LYS A C 1
ATOM 3351 O O . LYS A 1 418 ? -5.498 4.451 -2.085 1.00 23.07 456 LYS A O 1
ATOM 3357 N N . ASN A 1 419 ? -7.303 4.152 -0.695 1.00 27.73 457 ASN A N 1
ATOM 3358 C CA . ASN A 1 419 ? -6.826 4.951 0.463 1.00 26.87 457 ASN A CA 1
ATOM 3359 C C . ASN A 1 419 ? -6.233 6.264 -0.074 1.00 25.69 457 ASN A C 1
ATOM 3360 O O . ASN A 1 419 ? -5.086 6.587 0.235 1.00 27.61 457 ASN A O 1
ATOM 3365 N N . GLY A 1 420 ? -6.962 6.977 -0.920 1.00 24.16 458 GLY A N 1
ATOM 3366 C CA . GLY A 1 420 ? -6.579 8.350 -1.304 1.00 21.98 458 GLY A CA 1
ATOM 3367 C C . GLY A 1 420 ? -5.650 8.438 -2.511 1.00 20.24 458 GLY A C 1
ATOM 3368 O O . GLY A 1 420 ? -5.403 9.571 -2.927 1.00 22.26 458 GLY A O 1
ATOM 3369 N N . TYR A 1 421 ? -5.168 7.337 -3.101 1.00 17.27 459 TYR A N 1
ATOM 3370 C CA . TYR A 1 421 ? -4.150 7.419 -4.188 1.00 17.18 459 TYR A CA 1
ATOM 3371 C C . TYR A 1 421 ? -4.626 6.747 -5.471 1.00 14.69 459 TYR A C 1
ATOM 3372 O O . TYR A 1 421 ? -5.014 5.588 -5.482 1.00 15.24 459 TYR A O 1
ATOM 3381 N N . PRO A 1 422 ? -4.477 7.408 -6.636 1.00 14.28 460 PRO A N 1
ATOM 3382 C CA . PRO A 1 422 ? -4.840 6.777 -7.905 1.00 16.69 460 PRO A CA 1
ATOM 3383 C C . PRO A 1 422 ? -4.092 5.454 -8.128 1.00 17.07 460 PRO A C 1
ATOM 3384 O O . PRO A 1 422 ? -2.924 5.334 -7.802 1.00 14.97 460 PRO A O 1
ATOM 3388 N N . PHE A 1 423 ? -4.800 4.473 -8.679 1.00 18.62 461 PHE A N 1
ATOM 3389 C CA . PHE A 1 423 ? -4.233 3.203 -9.214 1.00 19.58 461 PHE A CA 1
ATOM 3390 C C . PHE A 1 423 ? -4.755 2.977 -10.639 1.00 18.95 461 PHE A C 1
ATOM 3391 O O . PHE A 1 423 ? -5.837 3.503 -10.949 1.00 17.35 461 PHE A O 1
ATOM 3399 N N . VAL A 1 424 ? -3.981 2.276 -11.482 1.00 17.19 462 VAL A N 1
ATOM 3400 C CA . VAL A 1 424 ? -4.425 1.744 -12.795 1.00 16.86 462 VAL A CA 1
ATOM 3401 C C . VAL A 1 424 ? -4.297 0.216 -12.747 1.00 18.68 462 VAL A C 1
ATOM 3402 O O . VAL A 1 424 ? -3.227 -0.274 -12.323 1.00 18.12 462 VAL A O 1
ATOM 3406 N N . GLU A 1 425 ? -5.355 -0.488 -13.147 1.00 19.01 463 GLU A N 1
ATOM 3407 C CA . GLU A 1 425 ? -5.344 -1.929 -13.503 1.00 22.14 463 GLU A CA 1
ATOM 3408 C C . GLU A 1 425 ? -5.447 -1.999 -15.025 1.00 22.11 463 GLU A C 1
ATOM 3409 O O . GLU A 1 425 ? -6.225 -1.204 -15.611 1.00 18.89 463 GLU A O 1
ATOM 3415 N N . LYS A 1 426 ? -4.665 -2.886 -15.639 1.00 20.80 464 LYS A N 1
ATOM 3416 C CA . LYS A 1 426 ? -4.533 -2.988 -17.110 1.00 22.40 464 LYS A CA 1
ATOM 3417 C C . LYS A 1 426 ? -4.721 -4.461 -17.492 1.00 22.88 464 LYS A C 1
ATOM 3418 O O . LYS A 1 426 ? -4.190 -5.331 -16.755 1.00 24.11 464 LYS A O 1
ATOM 3424 N N . ALA A 1 427 ? -5.532 -4.700 -18.525 1.00 21.17 465 ALA A N 1
ATOM 3425 C CA . ALA A 1 427 ? -5.758 -6.005 -19.201 1.00 21.66 465 ALA A CA 1
ATOM 3426 C C . ALA A 1 427 ? -5.883 -5.796 -20.710 1.00 20.60 465 ALA A C 1
ATOM 3427 O O . ALA A 1 427 ? -6.235 -4.699 -21.173 1.00 20.19 465 ALA A O 1
ATOM 3429 N N . LYS A 1 428 ? -5.484 -6.800 -21.472 1.00 18.84 466 LYS A N 1
ATOM 3430 C CA . LYS A 1 428 ? -5.659 -6.780 -22.940 1.00 20.80 466 LYS A CA 1
ATOM 3431 C C . LYS A 1 428 ? -7.172 -6.725 -23.153 1.00 19.78 466 LYS A C 1
ATOM 3432 O O . LYS A 1 428 ? -7.879 -7.353 -22.347 1.00 22.31 466 LYS A O 1
ATOM 3435 N N . GLY A 1 429 ? -7.600 -5.950 -24.140 1.00 21.02 467 GLY A N 1
ATOM 3436 C CA . GLY A 1 429 ? -8.969 -5.966 -24.679 1.00 20.38 467 GLY A CA 1
ATOM 3437 C C . GLY A 1 429 ? -9.380 -7.379 -24.990 1.00 20.66 467 GLY A C 1
ATOM 3438 O O . GLY A 1 429 ? -8.529 -8.153 -25.448 1.00 19.87 467 GLY A O 1
ATOM 3439 N N . GLY A 1 430 ? -10.629 -7.736 -24.685 1.00 20.90 468 GLY A N 1
ATOM 3440 C CA . GLY A 1 430 ? -11.157 -9.099 -24.871 1.00 21.65 468 GLY A CA 1
ATOM 3441 C C . GLY A 1 430 ? -10.599 -10.122 -23.901 1.00 19.61 468 GLY A C 1
ATOM 3442 O O . GLY A 1 430 ? -10.743 -11.346 -24.158 1.00 18.15 468 GLY A O 1
ATOM 3443 N N . SER A 1 431 ? -9.949 -9.705 -22.822 1.00 20.86 469 SER A N 1
ATOM 3444 C CA . SER A 1 431 ? -9.499 -10.638 -21.755 1.00 20.23 469 SER A CA 1
ATOM 3445 C C . SER A 1 431 ? -10.167 -10.245 -20.445 1.00 21.66 469 SER A C 1
ATOM 3446 O O . SER A 1 431 ? -10.668 -9.106 -20.379 1.00 22.96 469 SER A O 1
ATOM 3449 N N . ASN A 1 432 ? -10.019 -11.095 -19.434 1.00 19.08 470 ASN A N 1
ATOM 3450 C CA . ASN A 1 432 ? -10.277 -10.814 -18.001 1.00 20.40 470 ASN A CA 1
ATOM 3451 C C . ASN A 1 432 ? -8.981 -10.783 -17.150 1.00 20.75 470 ASN A C 1
ATOM 3452 O O . ASN A 1 432 ? -9.084 -11.057 -15.943 1.00 22.64 470 ASN A O 1
ATOM 3457 N N . ASP A 1 433 ? -7.812 -10.507 -17.728 1.00 20.25 471 ASP A N 1
ATOM 3458 C CA . ASP A 1 433 ? -6.503 -10.646 -17.018 1.00 22.23 471 ASP A CA 1
ATOM 3459 C C . ASP A 1 433 ? -6.015 -9.302 -16.466 1.00 21.55 471 ASP A C 1
ATOM 3460 O O . ASP A 1 433 ? -5.008 -8.774 -17.031 1.00 22.28 471 ASP A O 1
ATOM 3465 N N . PHE A 1 434 ? -6.744 -8.749 -15.483 1.00 23.47 472 PHE A N 1
ATOM 3466 C CA . PHE A 1 434 ? -6.475 -7.445 -14.811 1.00 24.60 472 PHE A CA 1
ATOM 3467 C C . PHE A 1 434 ? -5.254 -7.634 -13.882 1.00 26.16 472 PHE A C 1
ATOM 3468 O O . PHE A 1 434 ? -5.117 -8.667 -13.190 1.00 23.81 472 PHE A O 1
ATOM 3476 N N . GLU A 1 435 ? -4.323 -6.682 -13.932 1.00 24.74 473 GLU A N 1
ATOM 3477 C CA . GLU A 1 435 ? -3.201 -6.604 -12.968 1.00 24.37 473 GLU A CA 1
ATOM 3478 C C . GLU A 1 435 ? -3.076 -5.150 -12.535 1.00 23.38 473 GLU A C 1
ATOM 3479 O O . GLU A 1 435 ? -3.149 -4.286 -13.435 1.00 24.72 473 GLU A O 1
ATOM 3481 N N . VAL A 1 436 ? -2.826 -4.879 -11.257 1.00 26.90 474 VAL A N 1
ATOM 3482 C CA . VAL A 1 436 ? -2.377 -3.519 -10.839 1.00 28.11 474 VAL A CA 1
ATOM 3483 C C . VAL A 1 436 ? -1.016 -3.291 -11.489 1.00 24.39 474 VAL A C 1
ATOM 3484 O O . VAL A 1 436 ? -0.182 -4.177 -11.382 1.00 27.61 474 VAL A O 1
ATOM 3488 N N . VAL A 1 437 ? -0.856 -2.166 -12.184 1.00 23.75 475 VAL A N 1
ATOM 3489 C CA . VAL A 1 437 ? 0.394 -1.775 -12.901 1.00 21.73 475 VAL A CA 1
ATOM 3490 C C . VAL A 1 437 ? 0.831 -0.385 -12.437 1.00 21.28 475 VAL A C 1
ATOM 3491 O O . VAL A 1 437 ? 1.883 0.053 -12.887 1.00 21.38 475 VAL A O 1
ATOM 3495 N N . TYR A 1 438 ? 0.015 0.316 -11.646 1.00 20.04 476 TYR A N 1
ATOM 3496 C CA . TYR A 1 438 ? 0.345 1.660 -11.139 1.00 20.08 476 TYR A CA 1
ATOM 3497 C C . TYR A 1 438 ? -0.382 1.921 -9.841 1.00 20.89 476 TYR A C 1
ATOM 3498 O O . TYR A 1 438 ? -1.592 1.693 -9.738 1.00 18.05 476 TYR A O 1
ATOM 3507 N N . GLN A 1 439 ? 0.357 2.426 -8.870 1.00 20.36 477 GLN A N 1
ATOM 3508 C CA . GLN A 1 439 ? -0.249 2.820 -7.589 1.00 18.94 477 GLN A CA 1
ATOM 3509 C C . GLN A 1 439 ? 0.586 3.961 -7.028 1.00 20.44 477 GLN A C 1
ATOM 3510 O O . GLN A 1 439 ? 1.752 3.711 -6.665 1.00 24.11 477 GLN A O 1
ATOM 3516 N N . GLN A 1 440 ? 0.041 5.173 -7.007 1.00 18.76 478 GLN A N 1
ATOM 3517 C CA . GLN A 1 440 ? 0.681 6.301 -6.298 1.00 19.51 478 GLN A CA 1
ATOM 3518 C C . GLN A 1 440 ? 0.738 5.916 -4.812 1.00 18.96 478 GLN A C 1
ATOM 3519 O O . GLN A 1 440 ? -0.128 5.211 -4.374 1.00 19.97 478 GLN A O 1
ATOM 3525 N N . ALA A 1 441 ? 1.792 6.262 -4.088 1.00 20.95 479 ALA A N 1
ATOM 3526 C CA . ALA A 1 441 ? 1.972 5.780 -2.690 1.00 21.40 479 ALA A CA 1
ATOM 3527 C C . ALA A 1 441 ? 2.503 6.872 -1.750 1.00 20.12 479 ALA A C 1
ATOM 3528 O O . ALA A 1 441 ? 2.697 6.591 -0.589 1.00 18.21 479 ALA A O 1
ATOM 3530 N N . SER A 1 442 ? 2.628 8.109 -2.195 1.00 17.83 480 SER A N 1
ATOM 3531 C CA . SER A 1 442 ? 2.928 9.232 -1.297 1.00 18.55 480 SER A CA 1
ATOM 3532 C C . SER A 1 442 ? 2.449 10.520 -1.936 1.00 18.95 480 SER A C 1
ATOM 3533 O O . SER A 1 442 ? 2.326 10.540 -3.178 1.00 22.29 480 SER A O 1
ATOM 3536 N N . GLY A 1 443 ? 2.373 11.574 -1.133 1.00 17.57 481 GLY A N 1
ATOM 3537 C CA . GLY A 1 443 ? 1.917 12.911 -1.556 1.00 17.85 481 GLY A CA 1
ATOM 3538 C C . GLY A 1 443 ? 0.552 13.158 -0.971 1.00 18.42 481 GLY A C 1
ATOM 3539 O O . GLY A 1 443 ? 0.118 12.270 -0.238 1.00 16.99 481 GLY A O 1
ATOM 3540 N N . VAL A 1 444 ? -0.047 14.333 -1.234 1.00 19.28 482 VAL A N 1
ATOM 3541 C CA . VAL A 1 444 ? -1.415 14.661 -0.756 1.00 22.33 482 VAL A CA 1
ATOM 3542 C C . VAL A 1 444 ? -2.352 13.594 -1.307 1.00 19.90 482 VAL A C 1
ATOM 3543 O O . VAL A 1 444 ? -2.128 13.142 -2.435 1.00 24.63 482 VAL A O 1
ATOM 3547 N N . LYS A 1 445 ? -3.345 13.217 -0.518 1.00 20.52 483 LYS A N 1
ATOM 3548 C CA . LYS A 1 445 ? -4.401 12.244 -0.891 1.00 20.64 483 LYS A CA 1
ATOM 3549 C C . LYS A 1 445 ? -5.609 12.986 -1.468 1.00 20.14 483 LYS A C 1
ATOM 3550 O O . LYS A 1 445 ? -5.760 14.199 -1.210 1.00 20.15 483 LYS A O 1
ATOM 3556 N N . PHE A 1 446 ? -6.428 12.286 -2.244 1.00 22.35 484 PHE A N 1
ATOM 3557 C CA . PHE A 1 446 ? -7.632 12.857 -2.893 1.00 20.34 484 PHE A CA 1
ATOM 3558 C C . PHE A 1 446 ? -8.902 12.264 -2.300 1.00 21.96 484 PHE A C 1
ATOM 3559 O O . PHE A 1 446 ? -8.919 11.070 -1.898 1.00 24.82 484 PHE A O 1
ATOM 3567 N N . ASP A 1 447 ? -9.968 13.061 -2.340 1.00 21.33 485 ASP A N 1
ATOM 3568 C CA . ASP A 1 447 ? -11.338 12.652 -1.925 1.00 20.71 485 ASP A CA 1
ATOM 3569 C C . ASP A 1 447 ? -12.029 11.961 -3.106 1.00 19.56 485 ASP A C 1
ATOM 3570 O O . ASP A 1 447 ? -12.554 10.874 -2.913 1.00 19.32 485 ASP A O 1
ATOM 3575 N N . HIS A 1 448 ? -11.931 12.523 -4.321 1.00 17.08 486 HIS A N 1
ATOM 3576 C CA . HIS A 1 448 ? -12.794 12.105 -5.450 1.00 17.08 486 HIS A CA 1
ATOM 3577 C C . HIS A 1 448 ? -12.192 12.713 -6.716 1.00 16.73 486 HIS A C 1
ATOM 3578 O O . HIS A 1 448 ? -11.334 13.619 -6.584 1.00 16.92 486 HIS A O 1
ATOM 3585 N N . GLY A 1 449 ? -12.596 12.223 -7.880 1.00 17.85 487 GLY A N 1
ATOM 3586 C CA . GLY A 1 449 ? -12.355 12.918 -9.156 1.00 17.39 487 GLY A CA 1
ATOM 3587 C C . GLY A 1 449 ? -13.110 12.374 -10.348 1.00 18.60 487 GLY A C 1
ATOM 3588 O O . GLY A 1 449 ? -14.035 11.579 -10.198 1.00 17.87 487 GLY A O 1
ATOM 3589 N N . THR A 1 450 ? -12.659 12.773 -11.534 1.00 16.86 488 THR A N 1
ATOM 3590 C CA . THR A 1 450 ? -13.265 12.378 -12.821 1.00 17.48 488 THR A CA 1
ATOM 3591 C C . THR A 1 450 ? -12.146 12.167 -13.833 1.00 17.49 488 THR A C 1
ATOM 3592 O O . THR A 1 450 ? -11.208 12.945 -13.876 1.00 17.05 488 THR A O 1
ATOM 3596 N N . ILE A 1 451 ? -12.318 11.143 -14.641 1.00 18.36 489 ILE A N 1
ATOM 3597 C CA . ILE A 1 451 ? -11.347 10.665 -15.645 1.00 16.39 489 ILE A CA 1
ATOM 3598 C C . ILE A 1 451 ? -11.887 10.971 -17.037 1.00 17.53 489 ILE A C 1
ATOM 3599 O O . ILE A 1 451 ? -13.087 10.681 -17.283 1.00 15.60 489 ILE A O 1
ATOM 3604 N N . HIS A 1 452 ? -11.017 11.483 -17.901 1.00 14.85 490 HIS A N 1
ATOM 3605 C CA . HIS A 1 452 ? -11.193 11.529 -19.368 1.00 16.30 490 HIS A CA 1
ATOM 3606 C C . HIS A 1 452 ? -9.986 10.864 -20.024 1.00 15.36 490 HIS A C 1
ATOM 3607 O O . HIS A 1 452 ? -8.832 11.176 -19.634 1.00 15.44 490 HIS A O 1
ATOM 3614 N N . ILE A 1 453 ? -10.227 9.999 -20.999 1.00 15.99 491 ILE A N 1
ATOM 3615 C CA . ILE A 1 453 ? -9.186 9.259 -21.714 1.00 16.99 491 ILE A CA 1
ATOM 3616 C C . ILE A 1 453 ? -8.991 9.930 -23.076 1.00 18.23 491 ILE A C 1
ATOM 3617 O O . ILE A 1 453 ? -9.998 10.044 -23.832 1.00 19.50 491 ILE A O 1
ATOM 3622 N N . GLU A 1 454 ? -7.791 10.382 -23.387 1.00 17.84 492 GLU A N 1
ATOM 3623 C CA . GLU A 1 454 ? -7.525 10.959 -24.742 1.00 21.52 492 GLU A CA 1
ATOM 3624 C C . GLU A 1 454 ? -6.058 10.725 -25.089 1.00 23.70 492 GLU A C 1
ATOM 3625 O O . GLU A 1 454 ? -5.240 10.750 -24.192 1.00 21.63 492 GLU A O 1
ATOM 3631 N N . ASN A 1 455 ? -5.700 10.526 -26.357 1.00 29.61 493 ASN A N 1
ATOM 3632 C CA . ASN A 1 455 ? -4.255 10.544 -26.709 1.00 30.08 493 ASN A CA 1
ATOM 3633 C C . ASN A 1 455 ? -3.507 9.422 -25.974 1.00 29.11 493 ASN A C 1
ATOM 3634 O O . ASN A 1 455 ? -2.291 9.578 -25.770 1.00 31.10 493 ASN A O 1
ATOM 3639 N N . GLY A 1 456 ? -4.179 8.328 -25.604 1.00 27.03 494 GLY A N 1
ATOM 3640 C CA . GLY A 1 456 ? -3.560 7.200 -24.878 1.00 25.73 494 GLY A CA 1
ATOM 3641 C C . GLY A 1 456 ? -3.103 7.592 -23.485 1.00 24.67 494 GLY A C 1
ATOM 3642 O O . GLY A 1 456 ? -2.173 6.955 -22.937 1.00 25.42 494 GLY A O 1
ATOM 3643 N N . LYS A 1 457 ? -3.677 8.648 -22.926 1.00 21.79 495 LYS A N 1
ATOM 3644 C CA . LYS A 1 457 ? -3.397 9.078 -21.534 1.00 21.51 495 LYS A CA 1
ATOM 3645 C C . LYS A 1 457 ? -4.712 9.140 -20.787 1.00 20.84 495 LYS A C 1
ATOM 3646 O O . LYS A 1 457 ? -5.733 9.187 -21.475 1.00 18.76 495 LYS A O 1
ATOM 3652 N N . ALA A 1 458 ? -4.665 9.114 -19.457 1.00 19.96 496 ALA A N 1
ATOM 3653 C CA . ALA A 1 458 ? -5.820 9.361 -18.560 1.00 17.67 496 ALA A CA 1
ATOM 3654 C C . ALA A 1 458 ? -5.665 10.769 -18.008 1.00 18.55 496 ALA A C 1
ATOM 3655 O O . ALA A 1 458 ? -4.634 11.025 -17.368 1.00 18.44 496 ALA A O 1
ATOM 3657 N N . TYR A 1 459 ? -6.637 11.643 -18.195 1.00 16.11 497 TYR A N 1
ATOM 3658 C CA . TYR A 1 459 ? -6.607 12.938 -17.478 1.00 15.94 497 TYR A CA 1
ATOM 3659 C C . TYR A 1 459 ? -7.442 12.764 -16.223 1.00 14.72 497 TYR A C 1
ATOM 3660 O O . TYR A 1 459 ? -8.638 12.593 -16.349 1.00 16.08 497 TYR A O 1
ATOM 3669 N N . TYR A 1 460 ? -6.771 12.684 -15.075 1.00 13.81 498 TYR A N 1
ATOM 3670 C CA . TYR A 1 460 ? -7.422 12.467 -13.752 1.00 14.15 498 TYR A CA 1
ATOM 3671 C C . TYR A 1 460 ? -7.562 13.811 -13.069 1.00 14.52 498 TYR A C 1
ATOM 3672 O O . TYR A 1 460 ? -6.554 14.357 -12.558 1.00 15.33 498 TYR A O 1
ATOM 3681 N N . TYR A 1 461 ? -8.804 14.293 -13.027 1.00 14.14 499 TYR A N 1
ATOM 3682 C CA . TYR A 1 461 ? -9.183 15.621 -12.469 1.00 15.92 499 TYR A CA 1
ATOM 3683 C C . TYR A 1 461 ? -9.714 15.411 -11.056 1.00 15.51 499 TYR A C 1
ATOM 3684 O O . TYR A 1 461 ? -10.798 14.840 -10.918 1.00 15.63 499 TYR A O 1
ATOM 3693 N N . LEU A 1 462 ? -8.927 15.833 -10.058 1.00 14.90 500 LEU A N 1
ATOM 3694 C CA . LEU A 1 462 ? -9.022 15.374 -8.641 1.00 16.28 500 LEU A CA 1
ATOM 3695 C C . LEU A 1 462 ? -9.228 16.537 -7.683 1.00 16.92 500 LEU A C 1
ATOM 3696 O O . LEU A 1 462 ? -8.637 17.609 -7.935 1.00 17.39 500 LEU A O 1
ATOM 3701 N N . MET A 1 463 ? -9.949 16.276 -6.576 1.00 20.02 501 MET A N 1
ATOM 3702 C CA . MET A 1 463 ? -10.067 17.191 -5.417 1.00 20.60 501 MET A CA 1
ATOM 3703 C C . MET A 1 463 ? -9.310 16.582 -4.228 1.00 21.56 501 MET A C 1
ATOM 3704 O O . MET A 1 463 ? -9.563 15.407 -3.882 1.00 18.67 501 MET A O 1
ATOM 3709 N N . GLU A 1 464 ? -8.424 17.387 -3.636 1.00 21.17 502 GLU A N 1
ATOM 3710 C CA . GLU A 1 464 ? -7.508 16.970 -2.548 1.00 25.12 502 GLU A CA 1
ATOM 3711 C C . GLU A 1 464 ? -8.364 16.779 -1.291 1.00 24.48 502 GLU A C 1
ATOM 3712 O O . GLU A 1 464 ? -9.383 17.524 -1.131 1.00 28.02 502 GLU A O 1
ATOM 3718 N N . LYS A 1 465 ? -8.020 15.807 -0.440 1.00 24.46 503 LYS A N 1
ATOM 3719 C CA . LYS A 1 465 ? -8.714 15.594 0.869 1.00 23.91 503 LYS A CA 1
ATOM 3720 C C . LYS A 1 465 ? -8.527 16.820 1.753 1.00 24.92 503 LYS A C 1
ATOM 3721 O O . LYS A 1 465 ? -7.458 17.426 1.680 1.00 24.30 503 LYS A O 1
ATOM 3727 N N . GLY A 1 466 ? -9.490 17.102 2.630 1.00 27.99 504 GLY A N 1
ATOM 3728 C CA . GLY A 1 466 ? -9.363 18.198 3.603 1.00 30.47 504 GLY A CA 1
ATOM 3729 C C . GLY A 1 466 ? -10.696 18.561 4.218 1.00 31.84 504 GLY A C 1
ATOM 3730 O O . GLY A 1 466 ? -11.728 18.016 3.788 1.00 32.36 504 GLY A O 1
ATOM 3731 N N . ALA A 1 467 ? -10.673 19.489 5.171 1.00 31.58 505 ALA A N 1
ATOM 3732 C CA . ALA A 1 467 ? -11.866 19.913 5.939 1.00 31.40 505 ALA A CA 1
ATOM 3733 C C . ALA A 1 467 ? -12.481 21.141 5.259 1.00 27.95 505 ALA A C 1
ATOM 3734 O O . ALA A 1 467 ? -11.718 21.921 4.674 1.00 29.40 505 ALA A O 1
ATOM 3736 N N . GLY A 1 468 ? -13.809 21.301 5.311 1.00 28.02 506 GLY A N 1
ATOM 3737 C CA . GLY A 1 468 ? -14.474 22.537 4.855 1.00 25.47 506 GLY A CA 1
ATOM 3738 C C . GLY A 1 468 ? -14.903 22.491 3.393 1.00 28.66 506 GLY A C 1
ATOM 3739 O O . GLY A 1 468 ? -14.815 21.404 2.738 1.00 27.08 506 GLY A O 1
ATOM 3740 N N . ASN A 1 469 ? -15.324 23.639 2.872 1.00 25.00 507 ASN A N 1
ATOM 3741 C CA . ASN A 1 469 ? -16.078 23.712 1.598 1.00 24.71 507 ASN A CA 1
ATOM 3742 C C . ASN A 1 469 ? -15.279 24.446 0.514 1.00 24.85 507 ASN A C 1
ATOM 3743 O O . ASN A 1 469 ? -15.884 24.773 -0.531 1.00 23.07 507 ASN A O 1
ATOM 3748 N N . ALA A 1 470 ? -13.953 24.586 0.660 1.00 23.01 508 ALA A N 1
ATOM 3749 C CA . ALA A 1 470 ? -13.082 25.189 -0.375 1.00 22.18 508 ALA A CA 1
ATOM 3750 C C . ALA A 1 470 ? -11.778 24.399 -0.476 1.00 23.46 508 ALA A C 1
ATOM 3751 O O . ALA A 1 470 ? -10.899 24.639 0.359 1.00 23.76 508 ALA A O 1
ATOM 3753 N N . LEU A 1 471 ? -11.645 23.474 -1.431 1.00 20.99 509 LEU A N 1
ATOM 3754 C CA . LEU A 1 471 ? -10.509 22.520 -1.379 1.00 19.63 509 LEU A CA 1
ATOM 3755 C C . LEU A 1 471 ? -9.768 22.518 -2.709 1.00 20.78 509 LEU A C 1
ATOM 3756 O O . LEU A 1 471 ? -10.315 22.899 -3.740 1.00 18.04 509 LEU A O 1
ATOM 3761 N N . PRO A 1 472 ? -8.467 22.158 -2.699 1.00 19.46 510 PRO A N 1
ATOM 3762 C CA . PRO A 1 472 ? -7.636 22.247 -3.891 1.00 19.09 510 PRO A CA 1
ATOM 3763 C C . PRO A 1 472 ? -8.011 21.211 -4.952 1.00 18.28 510 PRO A C 1
ATOM 3764 O O . PRO A 1 472 ? -8.370 20.082 -4.573 1.00 18.70 510 PRO A O 1
ATOM 3768 N N . LEU A 1 473 ? -7.915 21.627 -6.221 1.00 17.45 511 LEU A N 1
ATOM 3769 C CA . LEU A 1 473 ? -8.077 20.764 -7.415 1.00 18.88 511 LEU A CA 1
ATOM 3770 C C . LEU A 1 473 ? -6.711 20.545 -8.066 1.00 17.67 511 LEU A C 1
ATOM 3771 O O . LEU A 1 473 ? -5.894 21.493 -8.144 1.00 19.50 511 LEU A O 1
ATOM 3776 N N . HIS A 1 474 ? -6.437 19.296 -8.421 1.00 17.97 512 HIS A N 1
ATOM 3777 C CA . HIS A 1 474 ? -5.204 18.876 -9.117 1.00 19.42 512 HIS A CA 1
ATOM 3778 C C . HIS A 1 474 ? -5.589 18.133 -10.399 1.00 19.04 512 HIS A C 1
ATOM 3779 O O . HIS A 1 474 ? -6.637 17.486 -10.440 1.00 18.44 512 HIS A O 1
ATOM 3786 N N . LEU A 1 475 ? -4.758 18.221 -11.423 1.00 18.67 513 LEU A N 1
ATOM 3787 C CA . LEU A 1 475 ? -4.922 17.421 -12.645 1.00 17.01 513 LEU A CA 1
ATOM 3788 C C . LEU A 1 475 ? -3.700 16.541 -12.769 1.00 16.31 513 LEU A C 1
ATOM 3789 O O . LEU A 1 475 ? -2.575 17.112 -12.729 1.00 15.08 513 LEU A O 1
ATOM 3794 N N . GLN A 1 476 ? -3.920 15.237 -12.872 1.00 14.67 514 GLN A N 1
ATOM 3795 C CA . GLN A 1 476 ? -2.879 14.256 -13.174 1.00 16.52 514 GLN A CA 1
ATOM 3796 C C . GLN A 1 476 ? -3.048 13.861 -14.631 1.00 17.84 514 GLN A C 1
ATOM 3797 O O . GLN A 1 476 ? -4.221 13.661 -15.061 1.00 17.77 514 GLN A O 1
ATOM 3803 N N . VAL A 1 477 ? -1.933 13.831 -15.352 1.00 15.95 515 VAL A N 1
ATOM 3804 C CA . VAL A 1 477 ? -1.861 13.222 -16.702 1.00 19.19 515 VAL A CA 1
ATOM 3805 C C . VAL A 1 477 ? -1.058 11.950 -16.530 1.00 19.07 515 VAL A C 1
ATOM 3806 O O . VAL A 1 477 ? 0.142 12.012 -16.108 1.00 20.27 515 VAL A O 1
ATOM 3810 N N . ILE A 1 478 ? -1.725 10.831 -16.748 1.00 20.26 516 ILE A N 1
ATOM 3811 C CA . ILE A 1 478 ? -1.110 9.497 -16.541 1.00 20.21 516 ILE A CA 1
ATOM 3812 C C . ILE A 1 478 ? -1.005 8.832 -17.900 1.00 22.57 516 ILE A C 1
ATOM 3813 O O . ILE A 1 478 ? -2.053 8.615 -18.552 1.00 21.19 516 ILE A O 1
ATOM 3818 N N . ASP A 1 479 ? 0.220 8.542 -18.335 1.00 22.45 517 ASP A N 1
ATOM 3819 C CA . ASP A 1 479 ? 0.394 7.837 -19.615 1.00 23.79 517 ASP A CA 1
ATOM 3820 C C . ASP A 1 479 ? -0.042 6.409 -19.324 1.00 21.70 517 ASP A C 1
ATOM 3821 O O . ASP A 1 479 ? 0.341 5.876 -18.249 1.00 18.87 517 ASP A O 1
ATOM 3826 N N . LEU A 1 480 ? -0.831 5.826 -20.222 1.00 21.30 518 LEU A N 1
ATOM 3827 C CA . LEU A 1 480 ? -1.416 4.485 -20.016 1.00 19.88 518 LEU A CA 1
ATOM 3828 C C . LEU A 1 480 ? -0.610 3.384 -20.703 1.00 23.35 518 LEU A C 1
ATOM 3829 O O . LEU A 1 480 ? -1.024 2.207 -20.550 1.00 23.26 518 LEU A O 1
ATOM 3834 N N . GLY A 1 481 ? 0.454 3.735 -21.432 1.00 23.50 519 GLY A N 1
ATOM 3835 C CA . GLY A 1 481 ? 1.457 2.782 -21.956 1.00 26.64 519 GLY A CA 1
ATOM 3836 C C . GLY A 1 481 ? 0.963 2.031 -23.178 1.00 26.96 519 GLY A C 1
ATOM 3837 O O . GLY A 1 481 ? 1.200 0.803 -23.234 1.00 27.02 519 GLY A O 1
ATOM 3838 N N . VAL A 1 482 ? 0.274 2.726 -24.099 1.00 23.60 520 VAL A N 1
ATOM 3839 C CA . VAL A 1 482 ? -0.362 2.132 -25.316 1.00 25.36 520 VAL A CA 1
ATOM 3840 C C . VAL A 1 482 ? 0.082 2.916 -26.558 1.00 27.97 520 VAL A C 1
ATOM 3841 O O . VAL A 1 482 ? -0.226 2.485 -27.684 1.00 30.56 520 VAL A O 1
ATOM 3845 N N . THR A 1 483 ? 0.849 3.975 -26.316 1.00 29.90 521 THR A N 1
ATOM 3846 C CA . THR A 1 483 ? 1.009 5.202 -27.125 1.00 36.11 521 THR A CA 1
ATOM 3847 C C . THR A 1 483 ? 2.235 5.028 -28.036 1.00 41.27 521 THR A C 1
ATOM 3848 O O . THR A 1 483 ? 2.428 5.726 -29.036 1.00 53.21 521 THR A O 1
ATOM 3852 N N . THR B 1 1 ? -90.196 -3.174 -45.627 1.00 47.72 39 THR B N 1
ATOM 3853 C CA . THR B 1 1 ? -89.516 -4.425 -45.214 1.00 46.86 39 THR B CA 1
ATOM 3854 C C . THR B 1 1 ? -88.177 -4.053 -44.563 1.00 49.17 39 THR B C 1
ATOM 3855 O O . THR B 1 1 ? -87.985 -4.378 -43.371 1.00 53.10 39 THR B O 1
ATOM 3857 N N . SER B 1 2 ? -87.313 -3.358 -45.314 1.00 41.63 40 SER B N 1
ATOM 3858 C CA . SER B 1 2 ? -85.962 -2.908 -44.887 1.00 39.82 40 SER B CA 1
ATOM 3859 C C . SER B 1 2 ? -86.039 -1.647 -44.018 1.00 35.18 40 SER B C 1
ATOM 3860 O O . SER B 1 2 ? -85.085 -1.400 -43.253 1.00 35.09 40 SER B O 1
ATOM 3863 N N . GLY B 1 3 ? -87.087 -0.839 -44.192 1.00 31.09 41 GLY B N 1
ATOM 3864 C CA . GLY B 1 3 ? -87.173 0.518 -43.628 1.00 27.77 41 GLY B CA 1
ATOM 3865 C C . GLY B 1 3 ? -86.377 1.550 -44.429 1.00 27.75 41 GLY B C 1
ATOM 3866 O O . GLY B 1 3 ? -86.438 2.732 -44.041 1.00 26.48 41 GLY B O 1
ATOM 3867 N N . VAL B 1 4 ? -85.686 1.169 -45.517 1.00 24.01 42 VAL B N 1
ATOM 3868 C CA . VAL B 1 4 ? -84.824 2.136 -46.277 1.00 23.20 42 VAL B CA 1
ATOM 3869 C C . VAL B 1 4 ? -85.695 3.007 -47.193 1.00 22.57 42 VAL B C 1
ATOM 3870 O O . VAL B 1 4 ? -86.393 2.439 -48.058 1.00 24.60 42 VAL B O 1
ATOM 3874 N N . LEU B 1 5 ? -85.633 4.334 -47.066 1.00 21.06 43 LEU B N 1
ATOM 3875 C CA . LEU B 1 5 ? -86.405 5.229 -47.971 1.00 24.26 43 LEU B CA 1
ATOM 3876 C C . LEU B 1 5 ? -85.722 6.589 -48.151 1.00 25.60 43 LEU B C 1
ATOM 3877 O O . LEU B 1 5 ? -84.977 7.009 -47.249 1.00 28.09 43 LEU B O 1
ATOM 3882 N N . LEU B 1 6 ? -85.944 7.229 -49.304 1.00 25.84 44 LEU B N 1
ATOM 3883 C CA . LEU B 1 6 ? -85.465 8.606 -49.612 1.00 27.04 44 LEU B CA 1
ATOM 3884 C C . LEU B 1 6 ? -86.306 9.604 -48.809 1.00 28.86 44 LEU B C 1
ATOM 3885 O O . LEU B 1 6 ? -87.529 9.653 -49.026 1.00 29.72 44 LEU B O 1
ATOM 3890 N N . GLU B 1 7 ? -85.687 10.349 -47.897 1.00 26.32 45 GLU B N 1
ATOM 3891 C CA . GLU B 1 7 ? -86.391 11.356 -47.081 1.00 28.12 45 GLU B CA 1
ATOM 3892 C C . GLU B 1 7 ? -86.405 12.670 -47.854 1.00 26.32 45 GLU B C 1
ATOM 3893 O O . GLU B 1 7 ? -87.439 13.326 -47.820 1.00 28.32 45 GLU B O 1
ATOM 3899 N N . SER B 1 8 ? -85.340 13.002 -48.591 1.00 23.87 46 SER B N 1
ATOM 3900 C CA . SER B 1 8 ? -85.258 14.291 -49.318 1.00 22.75 46 SER B CA 1
ATOM 3901 C C . SER B 1 8 ? -84.217 14.253 -50.435 1.00 24.39 46 SER B C 1
ATOM 3902 O O . SER B 1 8 ? -83.266 13.437 -50.373 1.00 23.09 46 SER B O 1
ATOM 3905 N N . GLN B 1 9 ? -84.459 15.075 -51.457 1.00 23.80 47 GLN B N 1
ATOM 3906 C CA . GLN B 1 9 ? -83.468 15.465 -52.476 1.00 22.45 47 GLN B CA 1
ATOM 3907 C C . GLN B 1 9 ? -83.601 16.976 -52.642 1.00 21.93 47 GLN B C 1
ATOM 3908 O O . GLN B 1 9 ? -84.739 17.464 -52.832 1.00 22.91 47 GLN B O 1
ATOM 3914 N N . THR B 1 10 ? -82.475 17.664 -52.569 1.00 18.34 48 THR B N 1
ATOM 3915 C CA . THR B 1 10 ? -82.369 19.141 -52.584 1.00 18.94 48 THR B CA 1
ATOM 3916 C C . THR B 1 10 ? -81.247 19.541 -53.550 1.00 21.94 48 THR B C 1
ATOM 3917 O O . THR B 1 10 ? -80.104 19.063 -53.374 1.00 22.44 48 THR B O 1
ATOM 3921 N N . LYS B 1 11 ? -81.521 20.419 -54.515 1.00 23.30 49 LYS B N 1
ATOM 3922 C CA . LYS B 1 11 ? -80.455 20.949 -55.398 1.00 25.26 49 LYS B CA 1
ATOM 3923 C C . LYS B 1 11 ? -79.711 22.042 -54.611 1.00 24.63 49 LYS B C 1
ATOM 3924 O O . LYS B 1 11 ? -80.407 22.914 -54.056 1.00 24.35 49 LYS B O 1
ATOM 3930 N N . ILE B 1 12 ? -78.368 21.999 -54.616 1.00 23.11 50 ILE B N 1
ATOM 3931 C CA . ILE B 1 12 ? -77.454 22.893 -53.834 1.00 23.21 50 ILE B CA 1
ATOM 3932 C C . ILE B 1 12 ? -76.940 24.063 -54.681 1.00 21.58 50 ILE B C 1
ATOM 3933 O O . ILE B 1 12 ? -76.890 25.230 -54.174 1.00 18.58 50 ILE B O 1
ATOM 3938 N N . THR B 1 13 ? -76.466 23.749 -55.885 1.00 20.92 51 THR B N 1
ATOM 3939 C CA . THR B 1 13 ? -76.013 24.693 -56.924 1.00 24.46 51 THR B CA 1
ATOM 3940 C C . THR B 1 13 ? -76.369 24.080 -58.287 1.00 26.72 51 THR B C 1
ATOM 3941 O O . THR B 1 13 ? -76.591 22.858 -58.348 1.00 25.14 51 THR B O 1
ATOM 3945 N N . ASP B 1 14 ? -76.423 24.891 -59.340 1.00 26.58 52 ASP B N 1
ATOM 3946 C CA . ASP B 1 14 ? -76.522 24.408 -60.744 1.00 28.28 52 ASP B CA 1
ATOM 3947 C C . ASP B 1 14 ? -75.113 24.333 -61.378 1.00 27.70 52 ASP B C 1
ATOM 3948 O O . ASP B 1 14 ? -75.010 23.778 -62.487 1.00 25.81 52 ASP B O 1
ATOM 3953 N N . GLY B 1 15 ? -74.048 24.809 -60.711 1.00 26.85 53 GLY B N 1
ATOM 3954 C CA . GLY B 1 15 ? -72.709 24.977 -61.335 1.00 25.77 53 GLY B CA 1
ATOM 3955 C C . GLY B 1 15 ? -71.537 24.698 -60.384 1.00 23.95 53 GLY B C 1
ATOM 3956 O O . GLY B 1 15 ? -70.896 25.674 -59.897 1.00 21.72 53 GLY B O 1
ATOM 3957 N N . ALA B 1 16 ? -71.229 23.421 -60.139 1.00 21.21 54 ALA B N 1
ATOM 3958 C CA . ALA B 1 16 ? -70.025 23.001 -59.366 1.00 21.21 54 ALA B CA 1
ATOM 3959 C C . ALA B 1 16 ? -68.953 22.489 -60.341 1.00 20.92 54 ALA B C 1
ATOM 3960 O O . ALA B 1 16 ? -69.312 22.086 -61.472 1.00 21.60 54 ALA B O 1
ATOM 3962 N N . LEU B 1 17 ? -67.690 22.510 -59.915 1.00 20.71 55 LEU B N 1
ATOM 3963 C CA . LEU B 1 17 ? -66.491 22.269 -60.742 1.00 18.54 55 LEU B CA 1
ATOM 3964 C C . LEU B 1 17 ? -66.296 20.779 -61.020 1.00 21.90 55 LEU B C 1
ATOM 3965 O O . LEU B 1 17 ? -66.389 19.977 -60.094 1.00 16.72 55 LEU B O 1
ATOM 3970 N N . HIS B 1 18 ? -65.990 20.458 -62.286 1.00 21.84 56 HIS B N 1
ATOM 3971 C CA . HIS B 1 18 ? -65.732 19.091 -62.798 1.00 21.30 56 HIS B CA 1
ATOM 3972 C C . HIS B 1 18 ? -64.717 19.191 -63.943 1.00 24.50 56 HIS B C 1
ATOM 3973 O O . HIS B 1 18 ? -64.719 20.213 -64.665 1.00 24.03 56 HIS B O 1
ATOM 3980 N N . PHE B 1 19 ? -63.831 18.211 -64.062 1.00 20.19 57 PHE B N 1
ATOM 3981 C CA . PHE B 1 19 ? -62.757 18.201 -65.078 1.00 21.22 57 PHE B CA 1
ATOM 3982 C C . PHE B 1 19 ? -63.205 17.410 -66.323 1.00 19.84 57 PHE B C 1
ATOM 3983 O O . PHE B 1 19 ? -63.115 16.156 -66.340 1.00 18.66 57 PHE B O 1
ATOM 3991 N N . ASP B 1 20 ? -63.679 18.151 -67.341 1.00 21.80 58 ASP B N 1
ATOM 3992 C CA . ASP B 1 20 ? -64.359 17.621 -68.555 1.00 23.29 58 ASP B CA 1
ATOM 3993 C C . ASP B 1 20 ? -63.386 17.488 -69.733 1.00 26.26 58 ASP B C 1
ATOM 3994 O O . ASP B 1 20 ? -63.839 17.032 -70.808 1.00 26.49 58 ASP B O 1
ATOM 3999 N N . GLY B 1 21 ? -62.112 17.833 -69.557 1.00 25.16 59 GLY B N 1
ATOM 4000 C CA . GLY B 1 21 ? -61.115 17.754 -70.642 1.00 24.59 59 GLY B CA 1
ATOM 4001 C C . GLY B 1 21 ? -60.566 16.356 -70.811 1.00 25.67 59 GLY B C 1
ATOM 4002 O O . GLY B 1 21 ? -61.286 15.381 -70.582 1.00 22.00 59 GLY B O 1
ATOM 4003 N N . LYS B 1 22 ? -59.306 16.277 -71.230 1.00 28.60 60 LYS B N 1
ATOM 4004 C CA . LYS B 1 22 ? -58.599 15.007 -71.452 1.00 29.06 60 LYS B CA 1
ATOM 4005 C C . LYS B 1 22 ? -57.667 14.800 -70.257 1.00 28.15 60 LYS B C 1
ATOM 4006 O O . LYS B 1 22 ? -57.185 15.790 -69.696 1.00 26.02 60 LYS B O 1
ATOM 4008 N N . LYS B 1 23 ? -57.435 13.545 -69.902 1.00 29.33 61 LYS B N 1
ATOM 4009 C CA . LYS B 1 23 ? -56.395 13.145 -68.930 1.00 30.76 61 LYS B CA 1
ATOM 4010 C C . LYS B 1 23 ? -55.010 13.462 -69.508 1.00 32.10 61 LYS B C 1
ATOM 4011 O O . LYS B 1 23 ? -54.741 13.028 -70.656 1.00 27.41 61 LYS B O 1
ATOM 4017 N N . LEU B 1 24 ? -54.168 14.143 -68.725 1.00 29.67 62 LEU B N 1
ATOM 4018 C CA . LEU B 1 24 ? -52.739 14.421 -69.041 1.00 32.30 62 LEU B CA 1
ATOM 4019 C C . LEU B 1 24 ? -51.832 13.421 -68.315 1.00 34.58 62 LEU B C 1
ATOM 4020 O O . LEU B 1 24 ? -52.308 12.770 -67.346 1.00 35.24 62 LEU B O 1
ATOM 4025 N N . ASN B 1 25 ? -50.575 13.329 -68.776 1.00 34.56 63 ASN B N 1
ATOM 4026 C CA . ASN B 1 25 ? -49.520 12.410 -68.266 1.00 31.47 63 ASN B CA 1
ATOM 4027 C C . ASN B 1 25 ? -48.197 13.174 -68.191 1.00 29.01 63 ASN B C 1
ATOM 4028 O O . ASN B 1 25 ? -48.187 14.408 -68.451 1.00 25.27 63 ASN B O 1
ATOM 4033 N N . HIS B 1 26 ? -47.124 12.477 -67.812 1.00 31.85 64 HIS B N 1
ATOM 4034 C CA . HIS B 1 26 ? -45.739 13.019 -67.700 1.00 35.76 64 HIS B CA 1
ATOM 4035 C C . HIS B 1 26 ? -45.444 13.923 -68.901 1.00 37.82 64 HIS B C 1
ATOM 4036 O O . HIS B 1 26 ? -45.002 15.068 -68.705 1.00 36.32 64 HIS B O 1
ATOM 4038 N N . ASN B 1 27 ? -45.742 13.429 -70.103 1.00 42.40 65 ASN B N 1
ATOM 4039 C CA . ASN B 1 27 ? -45.333 14.035 -71.400 1.00 46.69 65 ASN B CA 1
ATOM 4040 C C . ASN B 1 27 ? -46.145 15.298 -71.726 1.00 49.37 65 ASN B C 1
ATOM 4041 O O . ASN B 1 27 ? -45.619 16.124 -72.507 1.00 50.27 65 ASN B O 1
ATOM 4046 N N . THR B 1 28 ? -47.368 15.448 -71.194 1.00 44.76 66 THR B N 1
ATOM 4047 C CA . THR B 1 28 ? -48.380 16.412 -71.715 1.00 45.86 66 THR B CA 1
ATOM 4048 C C . THR B 1 28 ? -48.841 17.444 -70.673 1.00 42.16 66 THR B C 1
ATOM 4049 O O . THR B 1 28 ? -49.512 18.412 -71.103 1.00 41.77 66 THR B O 1
ATOM 4053 N N . PHE B 1 29 ? -48.518 17.290 -69.381 1.00 39.48 67 PHE B N 1
ATOM 4054 C CA . PHE B 1 29 ? -49.130 18.112 -68.299 1.00 37.09 67 PHE B CA 1
ATOM 4055 C C . PHE B 1 29 ? -48.634 19.563 -68.383 1.00 31.94 67 PHE B C 1
ATOM 4056 O O . PHE B 1 29 ? -49.371 20.438 -67.974 1.00 29.58 67 PHE B O 1
ATOM 4064 N N . GLU B 1 30 ? -47.453 19.826 -68.951 1.00 33.94 68 GLU B N 1
ATOM 4065 C CA . GLU B 1 30 ? -46.924 21.213 -69.090 1.00 34.94 68 GLU B CA 1
ATOM 4066 C C . GLU B 1 30 ? -47.609 21.946 -70.265 1.00 40.37 68 GLU B C 1
ATOM 4067 O O . GLU B 1 30 ? -47.464 23.184 -70.349 1.00 41.61 68 GLU B O 1
ATOM 4069 N N . ASN B 1 31 ? -48.358 21.239 -71.119 1.00 38.29 69 ASN B N 1
ATOM 4070 C CA . ASN B 1 31 ? -49.120 21.839 -72.249 1.00 41.05 69 ASN B CA 1
ATOM 4071 C C . ASN B 1 31 ? -50.621 21.580 -72.089 1.00 40.33 69 ASN B C 1
ATOM 4072 O O . ASN B 1 31 ? -51.243 20.971 -72.965 1.00 42.33 69 ASN B O 1
ATOM 4074 N N . PRO B 1 32 ? -51.272 22.057 -71.000 1.00 36.51 70 PRO B N 1
ATOM 4075 C CA . PRO B 1 32 ? -52.714 21.851 -70.821 1.00 38.13 70 PRO B CA 1
ATOM 4076 C C . PRO B 1 32 ? -53.573 22.662 -71.807 1.00 39.38 70 PRO B C 1
ATOM 4077 O O . PRO B 1 32 ? -53.097 23.664 -72.324 1.00 42.36 70 PRO B O 1
ATOM 4081 N N . SER B 1 33 ? -54.814 22.236 -72.044 1.00 40.12 71 SER B N 1
ATOM 4082 C CA . SER B 1 33 ? -55.752 22.939 -72.961 1.00 42.10 71 SER B CA 1
ATOM 4083 C C . SER B 1 33 ? -56.129 24.303 -72.370 1.00 41.41 71 SER B C 1
ATOM 4084 O O . SER B 1 33 ? -56.536 24.358 -71.186 1.00 37.67 71 SER B O 1
ATOM 4087 N N . LYS B 1 34 ? -55.990 25.362 -73.175 1.00 42.72 72 LYS B N 1
ATOM 4088 C CA . LYS B 1 34 ? -56.348 26.759 -72.812 1.00 40.49 72 LYS B CA 1
ATOM 4089 C C . LYS B 1 34 ? -57.747 27.080 -73.373 1.00 43.50 72 LYS B C 1
ATOM 4090 O O . LYS B 1 34 ? -58.206 28.229 -73.208 1.00 40.86 72 LYS B O 1
ATOM 4092 N N . SER B 1 35 ? -58.439 26.092 -73.956 1.00 43.37 73 SER B N 1
ATOM 4093 C CA . SER B 1 35 ? -59.804 26.234 -74.533 1.00 42.97 73 SER B CA 1
ATOM 4094 C C . SER B 1 35 ? -60.874 26.049 -73.438 1.00 45.03 73 SER B C 1
ATOM 4095 O O . SER B 1 35 ? -60.550 26.268 -72.243 1.00 43.41 73 SER B O 1
ATOM 4098 N N . GLN B 1 36 ? -62.110 25.706 -73.826 1.00 42.58 74 GLN B N 1
ATOM 4099 C CA . GLN B 1 36 ? -63.291 25.622 -72.916 1.00 42.92 74 GLN B CA 1
ATOM 4100 C C . GLN B 1 36 ? -63.151 24.440 -71.945 1.00 38.74 74 GLN B C 1
ATOM 4101 O O . GLN B 1 36 ? -63.464 24.616 -70.743 1.00 39.17 74 GLN B O 1
ATOM 4103 N N . ALA B 1 37 ? -62.734 23.278 -72.454 1.00 36.82 75 ALA B N 1
ATOM 4104 C CA . ALA B 1 37 ? -62.691 22.001 -71.703 1.00 34.43 75 ALA B CA 1
ATOM 4105 C C . ALA B 1 37 ? -61.513 22.021 -70.721 1.00 31.24 75 ALA B C 1
ATOM 4106 O O . ALA B 1 37 ? -60.417 22.505 -71.079 1.00 32.88 75 ALA B O 1
ATOM 4108 N N . TYR B 1 38 ? -61.730 21.469 -69.529 1.00 29.23 76 TYR B N 1
ATOM 4109 C CA . TYR B 1 38 ? -60.769 21.461 -68.395 1.00 24.47 76 TYR B CA 1
ATOM 4110 C C . TYR B 1 38 ? -60.011 20.122 -68.386 1.00 22.44 76 TYR B C 1
ATOM 4111 O O . TYR B 1 38 ? -60.634 19.119 -68.052 1.00 22.43 76 TYR B O 1
ATOM 4120 N N . ASP B 1 39 ? -58.720 20.089 -68.745 1.00 21.01 77 ASP B N 1
ATOM 4121 C CA . ASP B 1 39 ? -57.883 18.857 -68.676 1.00 21.49 77 ASP B CA 1
ATOM 4122 C C . ASP B 1 39 ? -57.497 18.582 -67.209 1.00 19.28 77 ASP B C 1
ATOM 4123 O O . ASP B 1 39 ? -57.664 19.480 -66.385 1.00 16.14 77 ASP B O 1
ATOM 4128 N N . TYR B 1 40 ? -57.041 17.370 -66.924 1.00 18.76 78 TYR B N 1
ATOM 4129 C CA . TYR B 1 40 ? -56.805 16.890 -65.532 1.00 22.84 78 TYR B CA 1
ATOM 4130 C C . TYR B 1 40 ? -55.693 15.842 -65.540 1.00 24.26 78 TYR B C 1
ATOM 4131 O O . TYR B 1 40 ? -55.469 15.249 -66.599 1.00 25.95 78 TYR B O 1
ATOM 4140 N N . PHE B 1 41 ? -55.057 15.602 -64.384 1.00 24.09 79 PHE B N 1
ATOM 4141 C CA . PHE B 1 41 ? -53.868 14.714 -64.269 1.00 24.81 79 PHE B CA 1
ATOM 4142 C C . PHE B 1 41 ? -54.234 13.356 -63.667 1.00 23.03 79 PHE B C 1
ATOM 4143 O O . PHE B 1 41 ? -53.615 12.343 -64.059 1.00 19.50 79 PHE B O 1
ATOM 4151 N N . PHE B 1 42 ? -55.189 13.333 -62.732 1.00 22.15 80 PHE B N 1
ATOM 4152 C CA . PHE B 1 42 ? -55.548 12.125 -61.947 1.00 23.37 80 PHE B CA 1
ATOM 4153 C C . PHE B 1 42 ? -56.964 11.725 -62.366 1.00 22.70 80 PHE B C 1
ATOM 4154 O O . PHE B 1 42 ? -57.108 11.025 -63.386 1.00 24.79 80 PHE B O 1
ATOM 4162 N N . GLY B 1 43 ? -57.964 12.197 -61.630 1.00 21.69 81 GLY B N 1
ATOM 4163 C CA . GLY B 1 43 ? -59.401 11.948 -61.874 1.00 21.02 81 GLY B CA 1
ATOM 4164 C C . GLY B 1 43 ? -60.162 13.190 -62.302 1.00 21.30 81 GLY B C 1
ATOM 4165 O O . GLY B 1 43 ? -59.588 14.322 -62.205 1.00 22.51 81 GLY B O 1
ATOM 4166 N N . ARG B 1 44 ? -61.419 12.995 -62.726 1.00 19.53 82 ARG B N 1
ATOM 4167 C CA . ARG B 1 44 ? -62.347 14.080 -63.130 1.00 19.52 82 ARG B CA 1
ATOM 4168 C C . ARG B 1 44 ? -62.941 14.787 -61.919 1.00 19.80 82 ARG B C 1
ATOM 4169 O O . ARG B 1 44 ? -63.270 15.963 -62.088 1.00 17.68 82 ARG B O 1
ATOM 4177 N N . ASN B 1 45 ? -63.067 14.103 -60.763 1.00 19.20 83 ASN B N 1
ATOM 4178 C CA . ASN B 1 45 ? -63.976 14.513 -59.662 1.00 19.89 83 ASN B CA 1
ATOM 4179 C C . ASN B 1 45 ? -63.207 15.437 -58.732 1.00 19.47 83 ASN B C 1
ATOM 4180 O O . ASN B 1 45 ? -62.073 15.064 -58.328 1.00 20.50 83 ASN B O 1
ATOM 4185 N N . ILE B 1 46 ? -63.795 16.583 -58.388 1.00 21.38 84 ILE B N 1
ATOM 4186 C CA . ILE B 1 46 ? -63.285 17.400 -57.253 1.00 19.90 84 ILE B CA 1
ATOM 4187 C C . ILE B 1 46 ? -64.400 17.997 -56.404 1.00 18.74 84 ILE B C 1
ATOM 4188 O O . ILE B 1 46 ? -64.059 18.348 -55.272 1.00 19.81 84 ILE B O 1
ATOM 4193 N N . SER B 1 47 ? -65.646 18.097 -56.887 1.00 16.19 85 SER B N 1
ATOM 4194 C CA . SER B 1 47 ? -66.807 18.558 -56.093 1.00 19.94 85 SER B CA 1
ATOM 4195 C C . SER B 1 47 ? -67.645 17.332 -55.671 1.00 20.36 85 SER B C 1
ATOM 4196 O O . SER B 1 47 ? -67.795 16.388 -56.497 1.00 23.00 85 SER B O 1
ATOM 4199 N N . ALA B 1 48 ? -68.172 17.312 -54.441 1.00 18.92 86 ALA B N 1
ATOM 4200 C CA . ALA B 1 48 ? -68.972 16.174 -53.913 1.00 19.72 86 ALA B CA 1
ATOM 4201 C C . ALA B 1 48 ? -68.040 14.977 -53.908 1.00 18.14 86 ALA B C 1
ATOM 4202 O O . ALA B 1 48 ? -68.414 13.873 -54.414 1.00 19.03 86 ALA B O 1
ATOM 4204 N N . HIS B 1 49 ? -66.828 15.225 -53.394 1.00 19.31 87 HIS B N 1
ATOM 4205 C CA . HIS B 1 49 ? -65.659 14.316 -53.433 1.00 19.12 87 HIS B CA 1
ATOM 4206 C C . HIS B 1 49 ? -64.854 14.591 -52.171 1.00 17.12 87 HIS B C 1
ATOM 4207 O O . HIS B 1 49 ? -64.716 15.794 -51.848 1.00 14.70 87 HIS B O 1
ATOM 4214 N N . GLY B 1 50 ? -64.428 13.542 -51.473 1.00 15.85 88 GLY B N 1
ATOM 4215 C CA . GLY B 1 50 ? -63.757 13.667 -50.154 1.00 16.24 88 GLY B CA 1
ATOM 4216 C C . GLY B 1 50 ? -64.731 14.075 -49.055 1.00 14.43 88 GLY B C 1
ATOM 4217 O O . GLY B 1 50 ? -65.936 13.766 -49.155 1.00 13.11 88 GLY B O 1
ATOM 4218 N N . ASP B 1 51 ? -64.253 14.676 -47.964 1.00 14.53 89 ASP B N 1
ATOM 4219 C CA . ASP B 1 51 ? -65.089 14.779 -46.716 1.00 14.36 89 ASP B CA 1
ATOM 4220 C C . ASP B 1 51 ? -65.904 16.077 -46.701 1.00 15.51 89 ASP B C 1
ATOM 4221 O O . ASP B 1 51 ? -65.741 16.923 -45.735 1.00 15.56 89 ASP B O 1
ATOM 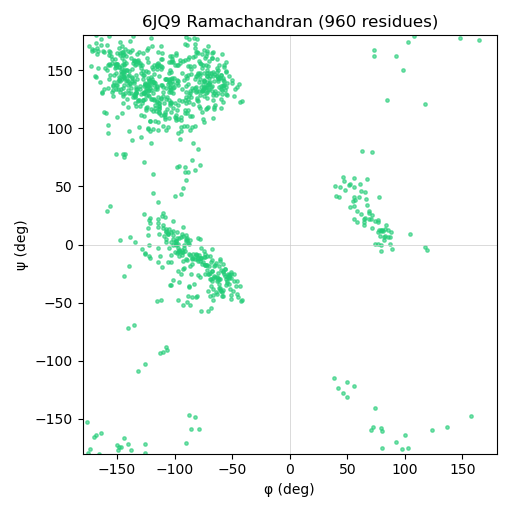4226 N N . ALA B 1 52 ? -66.798 16.219 -47.673 1.00 14.01 90 ALA B N 1
ATOM 4227 C CA . ALA B 1 52 ? -67.378 17.521 -48.053 1.00 15.40 90 ALA B CA 1
ATOM 4228 C C . ALA B 1 52 ? -68.822 17.705 -47.584 1.00 16.06 90 ALA B C 1
ATOM 4229 O O . ALA B 1 52 ? -69.387 18.751 -47.983 1.00 17.47 90 ALA B O 1
ATOM 4231 N N . VAL B 1 53 ? -69.392 16.820 -46.748 1.00 14.73 91 VAL B N 1
ATOM 4232 C CA . VAL B 1 53 ? -70.816 16.935 -46.286 1.00 16.13 91 VAL B CA 1
ATOM 4233 C C . VAL B 1 53 ? -70.925 16.556 -44.801 1.00 15.64 91 VAL B C 1
ATOM 4234 O O . VAL B 1 53 ? -70.652 15.390 -44.500 1.00 16.77 91 VAL B O 1
ATOM 4238 N N . LYS B 1 54 ? -71.358 17.484 -43.941 1.00 16.70 92 LYS B N 1
ATOM 4239 C CA . LYS B 1 54 ? -71.544 17.250 -42.471 1.00 17.05 92 LYS B CA 1
ATOM 4240 C C . LYS B 1 54 ? -72.894 17.787 -41.994 1.00 18.45 92 LYS B C 1
ATOM 4241 O O . LYS B 1 54 ? -73.152 18.982 -42.086 1.00 19.38 92 LYS B O 1
ATOM 4247 N N . PRO B 1 55 ? -73.779 16.930 -41.450 1.00 16.39 93 PRO B N 1
ATOM 4248 C CA . PRO B 1 55 ? -74.980 17.375 -40.739 1.00 17.68 93 PRO B CA 1
ATOM 4249 C C . PRO B 1 55 ? -74.558 17.954 -39.388 1.00 19.04 93 PRO B C 1
ATOM 4250 O O . PRO B 1 55 ? -73.574 17.521 -38.926 1.00 16.50 93 PRO B O 1
ATOM 4254 N N . TYR B 1 56 ? -75.380 18.852 -38.831 1.00 19.13 94 TYR B N 1
ATOM 4255 C CA . TYR B 1 56 ? -75.216 19.565 -37.543 1.00 19.75 94 TYR B CA 1
ATOM 4256 C C . TYR B 1 56 ? -76.600 20.083 -37.168 1.00 20.38 94 TYR B C 1
ATOM 4257 O O . TYR B 1 56 ? -77.164 20.917 -37.932 1.00 17.82 94 TYR B O 1
ATOM 4266 N N . LYS B 1 57 ? -77.162 19.557 -36.080 1.00 22.40 95 LYS B N 1
ATOM 4267 C CA . LYS B 1 57 ? -78.574 19.821 -35.721 1.00 24.24 95 LYS B CA 1
ATOM 4268 C C . LYS B 1 57 ? -79.431 19.641 -36.988 1.00 21.62 95 LYS B C 1
ATOM 4269 O O . LYS B 1 57 ? -79.363 18.559 -37.640 1.00 17.71 95 LYS B O 1
ATOM 4275 N N . HIS B 1 58 ? -80.235 20.652 -37.302 1.00 22.38 96 HIS B N 1
ATOM 4276 C CA . HIS B 1 58 ? -81.239 20.637 -38.390 1.00 22.36 96 HIS B CA 1
ATOM 4277 C C . HIS B 1 58 ? -80.580 21.127 -39.687 1.00 22.26 96 HIS B C 1
ATOM 4278 O O . HIS B 1 58 ? -81.300 21.254 -40.727 1.00 23.95 96 HIS B O 1
ATOM 4285 N N . PHE B 1 59 ? -79.263 21.392 -39.655 1.00 19.66 97 PHE B N 1
ATOM 4286 C CA . PHE B 1 59 ? -78.493 21.877 -40.828 1.00 20.60 97 PHE B CA 1
ATOM 4287 C C . PHE B 1 59 ? -77.740 20.725 -41.491 1.00 19.53 97 PHE B C 1
ATOM 4288 O O . PHE B 1 59 ? -77.476 19.692 -40.859 1.00 17.85 97 PHE B O 1
ATOM 4296 N N . VAL B 1 60 ? -77.456 20.879 -42.783 1.00 19.32 98 VAL B N 1
ATOM 4297 C CA . VAL B 1 60 ? -76.393 20.094 -43.461 1.00 20.05 98 VAL B CA 1
ATOM 4298 C C . VAL B 1 60 ? -75.451 21.056 -44.185 1.00 20.78 98 VAL B C 1
ATOM 4299 O O . VAL B 1 60 ? -75.902 21.871 -45.006 1.00 19.26 98 VAL B O 1
ATOM 4303 N N . PHE B 1 61 ? -74.163 20.972 -43.869 1.00 18.41 99 PHE B N 1
ATOM 4304 C CA . PHE B 1 61 ? -73.118 21.825 -44.473 1.00 19.04 99 PHE B CA 1
ATOM 4305 C C . PHE B 1 61 ? -72.448 21.042 -45.604 1.00 18.42 99 PHE B C 1
ATOM 4306 O O . PHE B 1 61 ? -72.216 19.821 -45.444 1.00 17.40 99 PHE B O 1
ATOM 4314 N N . MET B 1 62 ? -72.173 21.710 -46.716 1.00 17.16 100 MET B N 1
ATOM 4315 C CA . MET B 1 62 ? -71.581 21.089 -47.945 1.00 16.92 100 MET B CA 1
ATOM 4316 C C . MET B 1 62 ? -70.482 21.992 -48.506 1.00 18.05 100 MET B C 1
ATOM 4317 O O . MET B 1 62 ? -70.737 23.207 -48.688 1.00 18.02 100 MET B O 1
ATOM 4322 N N . THR B 1 63 ? -69.276 21.460 -48.723 1.00 16.11 101 THR B N 1
ATOM 4323 C CA . THR B 1 63 ? -68.187 22.236 -49.326 1.00 16.04 101 THR B CA 1
ATOM 4324 C C . THR B 1 63 ? -68.158 21.886 -50.821 1.00 16.81 101 THR B C 1
ATOM 4325 O O . THR B 1 63 ? -68.598 20.776 -51.229 1.00 16.54 101 THR B O 1
ATOM 4329 N N . TRP B 1 64 ? -67.655 22.784 -51.657 1.00 17.75 102 TRP B N 1
ATOM 4330 C CA . TRP B 1 64 ? -67.569 22.532 -53.118 1.00 17.43 102 TRP B CA 1
ATOM 4331 C C . TRP B 1 64 ? -66.729 23.606 -53.796 1.00 17.02 102 TRP B C 1
ATOM 4332 O O . TRP B 1 64 ? -66.432 24.614 -53.148 1.00 14.06 102 TRP B O 1
ATOM 4343 N N . TYR B 1 65 ? -66.362 23.350 -55.056 1.00 16.97 103 TYR B N 1
ATOM 4344 C CA . TYR B 1 65 ? -65.655 24.349 -55.893 1.00 18.10 103 TYR B CA 1
ATOM 4345 C C . TYR B 1 65 ? -66.661 24.922 -56.893 1.00 19.77 103 TYR B C 1
ATOM 4346 O O . TYR B 1 65 ? -67.428 24.136 -57.477 1.00 17.55 103 TYR B O 1
ATOM 4355 N N . LYS B 1 66 ? -66.646 26.243 -57.067 1.00 20.87 104 LYS B N 1
ATOM 4356 C CA . LYS B 1 66 ? -67.577 26.895 -58.010 1.00 22.69 104 LYS B CA 1
ATOM 4357 C C . LYS B 1 66 ? -67.140 26.503 -59.417 1.00 23.71 104 LYS B C 1
ATOM 4358 O O . LYS B 1 66 ? -65.910 26.528 -59.732 1.00 23.50 104 LYS B O 1
ATOM 4364 N N . GLY B 1 67 ? -68.109 26.191 -60.261 1.00 26.32 105 GLY B N 1
ATOM 4365 C CA . GLY B 1 67 ? -67.834 25.609 -61.581 1.00 26.28 105 GLY B CA 1
ATOM 4366 C C . GLY B 1 67 ? -67.677 26.668 -62.644 1.00 31.00 105 GLY B C 1
ATOM 4367 O O . GLY B 1 67 ? -68.018 27.857 -62.391 1.00 28.66 105 GLY B O 1
ATOM 4368 N N . GLY B 1 68 ? -67.270 26.187 -63.821 1.00 34.14 106 GLY B N 1
ATOM 4369 C CA . GLY B 1 68 ? -66.504 26.927 -64.816 1.00 27.38 106 GLY B CA 1
ATOM 4370 C C . GLY B 1 68 ? -65.046 26.848 -64.474 1.00 28.02 106 GLY B C 1
ATOM 4371 O O . GLY B 1 68 ? -64.665 27.269 -63.336 1.00 23.16 106 GLY B O 1
ATOM 4372 N N . LYS B 1 69 ? -64.271 26.367 -65.445 1.00 28.45 107 LYS B N 1
ATOM 4373 C CA . LYS B 1 69 ? -62.789 26.243 -65.428 1.00 28.39 107 LYS B CA 1
ATOM 4374 C C . LYS B 1 69 ? -62.128 27.553 -64.967 1.00 28.17 107 LYS B C 1
ATOM 4375 O O . LYS B 1 69 ? -60.963 27.504 -64.538 1.00 29.10 107 LYS B O 1
ATOM 4381 N N . GLU B 1 70 ? -62.801 28.697 -65.155 1.00 29.09 108 GLU B N 1
ATOM 4382 C CA . GLU B 1 70 ? -62.248 30.050 -64.888 1.00 28.00 108 GLU B CA 1
ATOM 4383 C C . GLU B 1 70 ? -62.733 30.562 -63.517 1.00 27.73 108 GLU B C 1
ATOM 4384 O O . GLU B 1 70 ? -62.392 31.706 -63.169 1.00 24.91 108 GLU B O 1
ATOM 4386 N N . GLU B 1 71 ? -63.491 29.766 -62.747 1.00 28.39 109 GLU B N 1
ATOM 4387 C CA . GLU B 1 71 ? -64.077 30.238 -61.449 1.00 32.08 109 GLU B CA 1
ATOM 4388 C C . GLU B 1 71 ? -63.305 29.574 -60.311 1.00 29.09 109 GLU B C 1
ATOM 4389 O O . GLU B 1 71 ? -62.235 30.117 -59.938 1.00 26.37 109 GLU B O 1
ATOM 4395 N N . ARG B 1 72 ? -63.779 28.410 -59.860 1.00 25.46 110 ARG B N 1
ATOM 4396 C CA . ARG B 1 72 ? -62.978 27.420 -59.069 1.00 24.85 110 ARG B CA 1
ATOM 4397 C C . ARG B 1 72 ? -62.825 27.871 -57.607 1.00 26.11 110 ARG B C 1
ATOM 4398 O O . ARG B 1 72 ? -61.975 27.242 -56.901 1.00 23.31 110 ARG B O 1
ATOM 4406 N N . ASN B 1 73 ? -63.562 28.904 -57.155 1.00 23.58 111 ASN B N 1
ATOM 4407 C CA . ASN B 1 73 ? -63.553 29.373 -55.746 1.00 24.65 111 ASN B CA 1
ATOM 4408 C C . ASN B 1 73 ? -64.044 28.273 -54.810 1.00 22.47 111 ASN B C 1
ATOM 4409 O O . ASN B 1 73 ? -65.011 27.562 -55.158 1.00 18.57 111 ASN B O 1
ATOM 4414 N N . VAL B 1 74 ? -63.441 28.195 -53.631 1.00 21.36 112 VAL B N 1
ATOM 4415 C CA . VAL B 1 74 ? -63.954 27.331 -52.532 1.00 21.06 112 VAL B CA 1
ATOM 4416 C C . VAL B 1 74 ? -65.312 27.870 -52.114 1.00 18.74 112 VAL B C 1
ATOM 4417 O O . VAL B 1 74 ? -65.411 29.114 -51.919 1.00 15.84 112 VAL B O 1
ATOM 4421 N N . MET B 1 75 ? -66.304 26.977 -51.995 1.00 17.91 113 MET B N 1
ATOM 4422 C CA . MET B 1 75 ? -67.684 27.331 -51.586 1.00 18.68 113 MET B CA 1
ATOM 4423 C C . MET B 1 75 ? -68.078 26.535 -50.331 1.00 19.24 113 MET B C 1
ATOM 4424 O O . MET B 1 75 ? -67.749 25.321 -50.247 1.00 19.90 113 MET B O 1
ATOM 4429 N N . LEU B 1 76 ? -68.798 27.183 -49.417 1.00 16.89 114 LEU B N 1
ATOM 4430 C CA . LEU B 1 76 ? -69.462 26.558 -48.239 1.00 18.37 114 LEU B CA 1
ATOM 4431 C C . LEU B 1 76 ? -70.970 26.864 -48.240 1.00 18.71 114 LEU B C 1
ATOM 4432 O O . LEU B 1 76 ? -71.346 28.068 -48.147 1.00 18.49 114 LEU B O 1
ATOM 4437 N N . SER B 1 77 ? -71.802 25.821 -48.314 1.00 18.65 115 SER B N 1
ATOM 4438 C CA . SER B 1 77 ? -73.286 25.913 -48.280 1.00 17.30 115 SER B CA 1
ATOM 4439 C C . SER B 1 77 ? -73.812 25.313 -46.981 1.00 19.45 115 SER B C 1
ATOM 4440 O O . SER B 1 77 ? -73.314 24.225 -46.550 1.00 17.23 115 SER B O 1
ATOM 4443 N N . ARG B 1 78 ? -74.778 26.009 -46.402 1.00 17.64 116 ARG B N 1
ATOM 4444 C CA . ARG B 1 78 ? -75.581 25.574 -45.229 1.00 19.11 116 ARG B CA 1
ATOM 4445 C C . ARG B 1 78 ? -77.016 25.401 -45.739 1.00 21.12 116 ARG B C 1
ATOM 4446 O O . ARG B 1 78 ? -77.650 26.401 -46.190 1.00 21.14 116 ARG B O 1
ATOM 4454 N N . PHE B 1 79 ? -77.491 24.159 -45.723 1.00 21.48 117 PHE B N 1
ATOM 4455 C CA . PHE B 1 79 ? -78.891 23.782 -46.035 1.00 20.20 117 PHE B CA 1
ATOM 4456 C C . PHE B 1 79 ? -79.664 23.670 -44.727 1.00 20.90 117 PHE B C 1
ATOM 4457 O O . PHE B 1 79 ? -79.302 22.850 -43.884 1.00 19.79 117 PHE B O 1
ATOM 4465 N N . ASN B 1 80 ? -80.763 24.415 -44.605 1.00 23.83 118 ASN B N 1
ATOM 4466 C CA . ASN B 1 80 ? -81.636 24.325 -43.412 1.00 23.95 118 ASN B CA 1
ATOM 4467 C C . ASN B 1 80 ? -82.705 23.274 -43.719 1.00 28.04 118 ASN B C 1
ATOM 4468 O O . ASN B 1 80 ? -83.439 23.474 -44.725 1.00 26.27 118 ASN B O 1
ATOM 4473 N N . THR B 1 81 ? -82.739 22.150 -42.977 1.00 25.28 119 THR B N 1
ATOM 4474 C CA . THR B 1 81 ? -83.662 21.031 -43.313 1.00 25.93 119 THR B CA 1
ATOM 4475 C C . THR B 1 81 ? -85.096 21.347 -42.882 1.00 26.70 119 THR B C 1
ATOM 4476 O O . THR B 1 81 ? -85.978 20.553 -43.257 1.00 25.80 119 THR B O 1
ATOM 4480 N N . LYS B 1 82 ? -85.304 22.402 -42.091 1.00 27.39 120 LYS B N 1
ATOM 4481 C CA . LYS B 1 82 ? -86.634 22.764 -41.540 1.00 31.82 120 LYS B CA 1
ATOM 4482 C C . LYS B 1 82 ? -87.325 23.698 -42.536 1.00 33.58 120 LYS B C 1
ATOM 4483 O O . LYS B 1 82 ? -88.483 23.419 -42.900 1.00 32.87 120 LYS B O 1
ATOM 4486 N N . THR B 1 83 ? -86.614 24.743 -42.979 1.00 33.83 121 THR B N 1
ATOM 4487 C CA . THR B 1 83 ? -87.130 25.842 -43.840 1.00 33.86 121 THR B CA 1
ATOM 4488 C C . THR B 1 83 ? -86.840 25.531 -45.312 1.00 36.67 121 THR B C 1
ATOM 4489 O O . THR B 1 83 ? -87.565 26.048 -46.183 1.00 37.44 121 THR B O 1
ATOM 4493 N N . GLY B 1 84 ? -85.810 24.722 -45.571 1.00 33.99 122 GLY B N 1
ATOM 4494 C CA . GLY B 1 84 ? -85.424 24.322 -46.931 1.00 32.32 122 GLY B CA 1
ATOM 4495 C C . GLY B 1 84 ? -84.477 25.325 -47.567 1.00 30.96 122 GLY B C 1
ATOM 4496 O O . GLY B 1 84 ? -84.176 25.148 -48.751 1.00 33.19 122 GLY B O 1
ATOM 4497 N N . VAL B 1 85 ? -84.002 26.339 -46.831 1.00 28.95 123 VAL B N 1
ATOM 4498 C CA . VAL B 1 85 ? -83.127 27.392 -47.417 1.00 29.20 123 VAL B CA 1
ATOM 4499 C C . VAL B 1 85 ? -81.677 26.890 -47.464 1.00 26.73 123 VAL B C 1
ATOM 4500 O O . VAL B 1 85 ? -81.208 26.318 -46.444 1.00 22.30 123 VAL B O 1
ATOM 4504 N N . VAL B 1 86 ? -81.019 27.109 -48.610 1.00 25.17 124 VAL B N 1
ATOM 4505 C CA . VAL B 1 86 ? -79.548 26.922 -48.821 1.00 26.44 124 VAL B CA 1
ATOM 4506 C C . VAL B 1 86 ? -78.899 28.309 -48.850 1.00 25.04 124 VAL B C 1
ATOM 4507 O O . VAL B 1 86 ? -79.323 29.148 -49.697 1.00 25.50 124 VAL B O 1
ATOM 4511 N N . LYS B 1 87 ? -77.911 28.560 -47.991 1.00 23.60 125 LYS B N 1
ATOM 4512 C CA . LYS B 1 87 ? -77.165 29.848 -47.923 1.00 24.74 125 LYS B CA 1
ATOM 4513 C C . LYS B 1 87 ? -75.687 29.504 -48.138 1.00 24.86 125 LYS B C 1
ATOM 4514 O O . LYS B 1 87 ? -75.202 28.583 -47.466 1.00 26.13 125 LYS B O 1
ATOM 4520 N N . THR B 1 88 ? -75.030 30.172 -49.074 1.00 24.27 126 THR B N 1
ATOM 4521 C CA . THR B 1 88 ? -73.680 29.816 -49.558 1.00 21.88 126 THR B CA 1
ATOM 4522 C C . THR B 1 88 ? -72.735 30.976 -49.286 1.00 24.72 126 THR B C 1
ATOM 4523 O O . THR B 1 88 ? -73.190 32.160 -49.389 1.00 22.47 126 THR B O 1
ATOM 4527 N N . ILE B 1 89 ? -71.491 30.645 -48.907 1.00 21.83 127 ILE B N 1
ATOM 4528 C CA . ILE B 1 89 ? -70.346 31.596 -48.758 1.00 22.96 127 ILE B CA 1
ATOM 4529 C C . ILE B 1 89 ? -69.297 31.240 -49.816 1.00 24.48 127 ILE B C 1
ATOM 4530 O O . ILE B 1 89 ? -68.901 30.040 -49.907 1.00 26.06 127 ILE B O 1
ATOM 4535 N N . GLN B 1 90 ? -68.887 32.239 -50.602 1.00 22.81 128 GLN B N 1
ATOM 4536 C CA . GLN B 1 90 ? -67.853 32.142 -51.652 1.00 21.17 128 GLN B CA 1
ATOM 4537 C C . GLN B 1 90 ? -66.546 32.650 -51.051 1.00 22.44 128 GLN B C 1
ATOM 4538 O O . GLN B 1 90 ? -66.494 33.832 -50.634 1.00 18.76 128 GLN B O 1
ATOM 4544 N N . PHE B 1 91 ? -65.555 31.765 -50.945 1.00 21.76 129 PHE B N 1
ATOM 4545 C CA . PHE B 1 91 ? -64.190 32.084 -50.443 1.00 21.26 129 PHE B CA 1
ATOM 4546 C C . PHE B 1 91 ? -63.363 32.661 -51.582 1.00 22.10 129 PHE B C 1
ATOM 4547 O O . PHE B 1 91 ? -63.634 32.370 -52.750 1.00 25.59 129 PHE B O 1
ATOM 4555 N N . PRO B 1 92 ? -62.346 33.497 -51.269 1.00 25.03 130 PRO B N 1
ATOM 4556 C CA . PRO B 1 92 ? -61.399 34.013 -52.271 1.00 26.26 130 PRO B CA 1
ATOM 4557 C C . PRO B 1 92 ? -60.560 32.959 -52.998 1.00 25.70 130 PRO B C 1
ATOM 4558 O O . PRO B 1 92 ? -60.257 33.102 -54.213 1.00 21.04 130 PRO B O 1
ATOM 4562 N N . HIS B 1 93 ? -60.165 31.939 -52.242 1.00 24.31 131 HIS B N 1
ATOM 4563 C CA . HIS B 1 93 ? -59.258 30.879 -52.743 1.00 21.26 131 HIS B CA 1
ATOM 4564 C C . HIS B 1 93 ? -59.889 30.121 -53.903 1.00 20.85 131 HIS B C 1
ATOM 4565 O O . HIS B 1 93 ? -61.046 29.629 -53.750 1.00 20.46 131 HIS B O 1
ATOM 4572 N N . ARG B 1 94 ? -59.131 29.983 -54.998 1.00 20.21 132 ARG B N 1
ATOM 4573 C CA . ARG B 1 94 ? -59.544 29.220 -56.203 1.00 22.78 132 ARG B CA 1
ATOM 4574 C C . ARG B 1 94 ? -58.577 28.044 -56.416 1.00 20.44 132 ARG B C 1
ATOM 4575 O O . ARG B 1 94 ? -57.329 28.242 -56.327 1.00 18.07 132 ARG B O 1
ATOM 4583 N N . HIS B 1 95 ? -59.125 26.869 -56.755 1.00 20.31 133 HIS B N 1
ATOM 4584 C CA . HIS B 1 95 ? -58.370 25.617 -57.027 1.00 18.42 133 HIS B CA 1
ATOM 4585 C C . HIS B 1 95 ? -57.116 25.936 -57.848 1.00 18.03 133 HIS B C 1
ATOM 4586 O O . HIS B 1 95 ? -57.262 26.514 -58.957 1.00 20.74 133 HIS B O 1
ATOM 4593 N N . THR B 1 96 ? -55.938 25.568 -57.348 1.00 17.27 134 THR B N 1
ATOM 4594 C CA . THR B 1 96 ? -54.619 25.892 -57.957 1.00 17.14 134 THR B CA 1
ATOM 4595 C C . THR B 1 96 ? -54.139 24.761 -58.880 1.00 17.97 134 THR B C 1
ATOM 4596 O O . THR B 1 96 ? -53.099 24.949 -59.606 1.00 15.33 134 THR B O 1
ATOM 4600 N N . GLY B 1 97 ? -54.873 23.642 -58.938 1.00 18.86 135 GLY B N 1
ATOM 4601 C CA . GLY B 1 97 ? -54.618 22.545 -59.897 1.00 18.30 135 GLY B CA 1
ATOM 4602 C C . GLY B 1 97 ? -53.343 21.758 -59.597 1.00 21.67 135 GLY B C 1
ATOM 4603 O O . GLY B 1 97 ? -52.832 21.797 -58.415 1.00 20.25 135 GLY B O 1
ATOM 4604 N N . PHE B 1 98 ? -52.823 21.055 -60.616 1.00 22.61 136 PHE B N 1
ATOM 4605 C CA . PHE B 1 98 ? -51.730 20.063 -60.456 1.00 22.16 136 PHE B CA 1
ATOM 4606 C C . PHE B 1 98 ? -50.402 20.804 -60.338 1.00 25.00 136 PHE B C 1
ATOM 4607 O O . PHE B 1 98 ? -50.032 21.526 -61.305 1.00 26.80 136 PHE B O 1
ATOM 4615 N N . ARG B 1 99 ? -49.746 20.603 -59.195 1.00 22.86 137 ARG B N 1
ATOM 4616 C CA . ARG B 1 99 ? -48.566 21.346 -58.691 1.00 23.92 137 ARG B CA 1
ATOM 4617 C C . ARG B 1 99 ? -48.767 22.847 -58.939 1.00 22.98 137 ARG B C 1
ATOM 4618 O O . ARG B 1 99 ? -47.811 23.487 -59.350 1.00 22.98 137 ARG B O 1
ATOM 4626 N N . GLY B 1 100 ? -49.977 23.365 -58.718 1.00 17.87 138 GLY B N 1
ATOM 4627 C CA . GLY B 1 100 ? -50.246 24.822 -58.738 1.00 19.53 138 GLY B CA 1
ATOM 4628 C C . GLY B 1 100 ? -50.383 25.458 -60.129 1.00 20.41 138 GLY B C 1
ATOM 4629 O O . GLY B 1 100 ? -50.372 26.725 -60.172 1.00 18.44 138 GLY B O 1
ATOM 4630 N N . ASP B 1 101 ? -50.518 24.670 -61.210 1.00 22.20 139 ASP B N 1
ATOM 4631 C CA . ASP B 1 101 ? -51.053 25.126 -62.539 1.00 24.91 139 ASP B CA 1
ATOM 4632 C C . ASP B 1 101 ? -52.562 24.890 -62.585 1.00 24.26 139 ASP B C 1
ATOM 4633 O O . ASP B 1 101 ? -53.011 23.760 -62.824 1.00 28.31 139 ASP B O 1
ATOM 4638 N N . PRO B 1 102 ? -53.411 25.929 -62.398 1.00 23.20 140 PRO B N 1
ATOM 4639 C CA . PRO B 1 102 ? -54.853 25.723 -62.400 1.00 23.99 140 PRO B CA 1
ATOM 4640 C C . PRO B 1 102 ? -55.477 25.314 -63.746 1.00 23.36 140 PRO B C 1
ATOM 4641 O O . PRO B 1 102 ? -56.646 25.010 -63.729 1.00 28.87 140 PRO B O 1
ATOM 4645 N N . LEU B 1 103 ? -54.723 25.238 -64.840 1.00 26.71 141 LEU B N 1
ATOM 4646 C CA . LEU B 1 103 ? -55.188 24.655 -66.136 1.00 25.21 141 LEU B CA 1
ATOM 4647 C C . LEU B 1 103 ? -55.246 23.117 -66.091 1.00 24.95 141 LEU B C 1
ATOM 4648 O O . LEU B 1 103 ? -55.852 22.517 -67.007 1.00 24.64 141 LEU B O 1
ATOM 4653 N N . VAL B 1 104 ? -54.616 22.477 -65.104 1.00 24.72 142 VAL B N 1
ATOM 4654 C CA . VAL B 1 104 ? -54.675 20.989 -64.951 1.00 23.96 142 VAL B CA 1
ATOM 4655 C C . VAL B 1 104 ? -55.471 20.657 -63.679 1.00 22.61 142 VAL B C 1
ATOM 4656 O O . VAL B 1 104 ? -54.943 20.952 -62.578 1.00 21.95 142 VAL B O 1
ATOM 4660 N N . GLY B 1 105 ? -56.675 20.082 -63.827 1.00 21.44 143 GLY B N 1
ATOM 4661 C CA . GLY B 1 105 ? -57.525 19.678 -62.684 1.00 22.82 143 GLY B CA 1
ATOM 4662 C C . GLY B 1 105 ? -56.790 18.664 -61.813 1.00 21.47 143 GLY B C 1
ATOM 4663 O O . GLY B 1 105 ? -56.118 17.780 -62.396 1.00 24.03 143 GLY B O 1
ATOM 4664 N N . GLU B 1 106 ? -56.816 18.854 -60.484 1.00 19.34 144 GLU B N 1
ATOM 4665 C CA . GLU B 1 106 ? -56.163 17.968 -59.482 1.00 17.67 144 GLU B CA 1
ATOM 4666 C C . GLU B 1 106 ? -57.219 17.371 -58.533 1.00 17.61 144 GLU B C 1
ATOM 4667 O O . GLU B 1 106 ? -57.598 18.043 -57.542 1.00 19.10 144 GLU B O 1
ATOM 4673 N N . SER B 1 107 ? -57.630 16.127 -58.772 1.00 15.88 145 SER B N 1
ATOM 4674 C CA . SER B 1 107 ? -58.734 15.477 -58.021 1.00 17.58 145 SER B CA 1
ATOM 4675 C C . SER B 1 107 ? -58.358 15.063 -56.576 1.00 15.67 145 SER B C 1
ATOM 4676 O O . SER B 1 107 ? -59.297 14.732 -55.850 1.00 18.09 145 SER B O 1
ATOM 4679 N N . HIS B 1 108 ? -57.097 15.133 -56.121 1.00 17.37 146 HIS B N 1
ATOM 4680 C CA . HIS B 1 108 ? -56.700 14.907 -54.697 1.00 16.73 146 HIS B CA 1
ATOM 4681 C C . HIS B 1 108 ? -57.199 16.030 -53.786 1.00 16.09 146 HIS B C 1
ATOM 4682 O O . HIS B 1 108 ? -57.305 15.816 -52.562 1.00 16.17 146 HIS B O 1
ATOM 4689 N N . ASN B 1 109 ? -57.429 17.210 -54.353 1.00 16.67 147 ASN B N 1
ATOM 4690 C CA . ASN B 1 109 ? -57.449 18.507 -53.646 1.00 16.50 147 ASN B CA 1
ATOM 4691 C C . ASN B 1 109 ? -58.859 18.840 -53.131 1.00 16.25 147 ASN B C 1
ATOM 4692 O O . ASN B 1 109 ? -59.383 19.974 -53.419 1.00 17.68 147 ASN B O 1
ATOM 4697 N N . THR B 1 110 ? -59.446 17.946 -52.337 1.00 14.08 148 THR B N 1
ATOM 4698 C CA . THR B 1 110 ? -60.825 18.048 -51.809 1.00 14.57 148 THR B CA 1
ATOM 4699 C C . THR B 1 110 ? -60.866 19.139 -50.740 1.00 13.41 148 THR B C 1
ATOM 4700 O O . THR B 1 110 ? -59.767 19.603 -50.292 1.00 12.19 148 THR B O 1
ATOM 4704 N N . ILE B 1 111 ? -62.084 19.546 -50.412 1.00 15.57 149 ILE B N 1
ATOM 4705 C CA . ILE B 1 111 ? -62.359 20.487 -49.296 1.00 15.85 149 ILE B CA 1
ATOM 4706 C C . ILE B 1 111 ? -62.964 19.711 -48.139 1.00 15.59 149 ILE B C 1
ATOM 4707 O O . ILE B 1 111 ? -64.192 19.456 -48.142 1.00 16.12 149 ILE B O 1
ATOM 4712 N N . GLY B 1 112 ? -62.140 19.414 -47.135 1.00 15.84 150 GLY B N 1
ATOM 4713 C CA . GLY B 1 112 ? -62.587 18.672 -45.955 1.00 14.53 150 GLY B CA 1
ATOM 4714 C C . GLY B 1 112 ? -63.260 19.620 -44.985 1.00 16.07 150 GLY B C 1
ATOM 4715 O O . GLY B 1 112 ? -62.811 20.775 -44.895 1.00 13.12 150 GLY B O 1
ATOM 4716 N N . LEU B 1 113 ? -64.318 19.163 -44.324 1.00 16.35 151 LEU B N 1
ATOM 4717 C CA . LEU B 1 113 ? -65.247 20.021 -43.545 1.00 16.92 151 LEU B CA 1
ATOM 4718 C C . LEU B 1 113 ? -65.524 19.394 -42.172 1.00 18.24 151 LEU B C 1
ATOM 4719 O O . LEU B 1 113 ? -65.796 18.180 -42.118 1.00 17.41 151 LEU B O 1
ATOM 4724 N N . ALA B 1 114 ? -65.495 20.190 -41.105 1.00 16.45 152 ALA B N 1
ATOM 4725 C CA . ALA B 1 114 ? -66.007 19.782 -39.764 1.00 14.66 152 ALA B CA 1
ATOM 4726 C C . ALA B 1 114 ? -66.670 20.956 -39.045 1.00 15.96 152 ALA B C 1
ATOM 4727 O O . ALA B 1 114 ? -66.260 22.110 -39.226 1.00 14.94 152 ALA B O 1
ATOM 4729 N N . VAL B 1 115 ? -67.702 20.634 -38.261 1.00 18.20 153 VAL B N 1
ATOM 4730 C CA . VAL B 1 115 ? -68.438 21.618 -37.406 1.00 18.31 153 VAL B CA 1
ATOM 4731 C C . VAL B 1 115 ? -68.362 21.109 -35.965 1.00 15.97 153 VAL B C 1
ATOM 4732 O O . VAL B 1 115 ? -68.624 19.900 -35.742 1.00 14.88 153 VAL B O 1
ATOM 4736 N N . SER B 1 116 ? -68.094 22.000 -35.026 1.00 17.35 154 SER B N 1
ATOM 4737 C CA . SER B 1 116 ? -67.966 21.623 -33.595 1.00 20.73 154 SER B CA 1
ATOM 4738 C C . SER B 1 116 ? -69.359 21.646 -33.016 1.00 21.30 154 SER B C 1
ATOM 4739 O O . SER B 1 116 ? -70.038 22.659 -33.146 1.00 22.56 154 SER B O 1
ATOM 4742 N N . PRO B 1 117 ? -69.806 20.549 -32.371 1.00 24.02 155 PRO B N 1
ATOM 4743 C CA . PRO B 1 117 ? -70.993 20.594 -31.521 1.00 23.33 155 PRO B CA 1
ATOM 4744 C C . PRO B 1 117 ? -70.701 21.183 -30.125 1.00 24.50 155 PRO B C 1
ATOM 4745 O O . PRO B 1 117 ? -71.624 21.208 -29.315 1.00 24.11 155 PRO B O 1
ATOM 4749 N N . LEU B 1 118 ? -69.487 21.683 -29.868 1.00 22.05 156 LEU B N 1
ATOM 4750 C CA . LEU B 1 118 ? -69.091 22.240 -28.525 1.00 25.10 156 LEU B CA 1
ATOM 4751 C C . LEU B 1 118 ? -69.124 23.778 -28.510 1.00 25.04 156 LEU B C 1
ATOM 4752 O O . LEU B 1 118 ? -69.331 24.399 -27.418 1.00 23.43 156 LEU B O 1
ATOM 4757 N N . ASN B 1 119 ? -68.858 24.398 -29.649 1.00 24.11 157 ASN B N 1
ATOM 4758 C CA . ASN B 1 119 ? -68.716 25.880 -29.733 1.00 23.37 157 ASN B CA 1
ATOM 4759 C C . ASN B 1 119 ? -69.210 26.398 -31.081 1.00 21.11 157 ASN B C 1
ATOM 4760 O O . ASN B 1 119 ? -69.104 27.612 -31.290 1.00 21.20 157 ASN B O 1
ATOM 4765 N N . GLY B 1 120 ? -69.747 25.521 -31.936 1.00 20.35 158 GLY B N 1
ATOM 4766 C CA . GLY B 1 120 ? -70.310 25.903 -33.246 1.00 18.61 158 GLY B CA 1
ATOM 4767 C C . GLY B 1 120 ? -69.302 26.461 -34.241 1.00 18.37 158 GLY B C 1
ATOM 4768 O O . GLY B 1 120 ? -69.761 27.157 -35.180 1.00 20.59 158 GLY B O 1
ATOM 4769 N N . THR B 1 121 ? -68.001 26.220 -34.054 1.00 16.58 159 THR B N 1
ATOM 4770 C CA . THR B 1 121 ? -66.946 26.648 -34.999 1.00 16.97 159 THR B CA 1
ATOM 4771 C C . THR B 1 121 ? -67.037 25.781 -36.249 1.00 16.70 159 THR B C 1
ATOM 4772 O O . THR B 1 121 ? -67.215 24.532 -36.146 1.00 16.51 159 THR B O 1
ATOM 4776 N N . ILE B 1 122 ? -66.900 26.416 -37.407 1.00 18.91 160 ILE B N 1
ATOM 4777 C CA . ILE B 1 122 ? -66.758 25.700 -38.703 1.00 19.57 160 ILE B CA 1
ATOM 4778 C C . ILE B 1 122 ? -65.257 25.585 -39.095 1.00 19.32 160 ILE B C 1
ATOM 4779 O O . ILE B 1 122 ? -64.472 26.558 -38.968 1.00 18.22 160 ILE B O 1
ATOM 4784 N N . HIS B 1 123 ? -64.834 24.409 -39.580 1.00 16.59 161 HIS B N 1
ATOM 4785 C CA . HIS B 1 123 ? -63.421 24.130 -39.921 1.00 18.55 161 HIS B CA 1
ATOM 4786 C C . HIS B 1 123 ? -63.337 23.625 -41.364 1.00 17.79 161 HIS B C 1
ATOM 4787 O O . HIS B 1 123 ? -64.126 22.710 -41.711 1.00 18.50 161 HIS B O 1
ATOM 4794 N N . MET B 1 124 ? -62.451 24.194 -42.173 1.00 16.95 162 MET B N 1
ATOM 4795 C CA . MET B 1 124 ? -62.234 23.702 -43.556 1.00 17.19 162 MET B CA 1
ATOM 4796 C C . MET B 1 124 ? -60.730 23.579 -43.836 1.00 16.16 162 MET B C 1
ATOM 4797 O O . MET B 1 124 ? -59.951 24.522 -43.561 1.00 18.15 162 MET B O 1
ATOM 4802 N N . VAL B 1 125 ? -60.312 22.440 -44.376 1.00 14.70 163 VAL B N 1
ATOM 4803 C CA . VAL B 1 125 ? -58.908 22.238 -44.824 1.00 15.39 163 VAL B CA 1
ATOM 4804 C C . VAL B 1 125 ? -58.973 21.802 -46.295 1.00 14.71 163 VAL B C 1
ATOM 4805 O O . VAL B 1 125 ? -59.810 20.886 -46.588 1.00 14.05 163 VAL B O 1
ATOM 4809 N N . TYR B 1 126 ? -58.197 22.387 -47.217 1.00 15.47 164 TYR B N 1
ATOM 4810 C CA . TYR B 1 126 ? -58.586 22.294 -48.653 1.00 15.07 164 TYR B CA 1
ATOM 4811 C C . TYR B 1 126 ? -57.438 22.528 -49.634 1.00 14.04 164 TYR B C 1
ATOM 4812 O O . TYR B 1 126 ? -56.484 23.193 -49.293 1.00 15.48 164 TYR B O 1
ATOM 4821 N N . ASP B 1 127 ? -57.544 21.887 -50.798 1.00 14.43 165 ASP B N 1
ATOM 4822 C CA . ASP B 1 127 ? -56.731 22.159 -52.015 1.00 13.10 165 ASP B CA 1
ATOM 4823 C C . ASP B 1 127 ? -55.265 21.787 -51.774 1.00 12.60 165 ASP B C 1
ATOM 4824 O O . ASP B 1 127 ? -54.412 22.623 -52.008 1.00 13.41 165 ASP B O 1
ATOM 4829 N N . MET B 1 128 ? -54.988 20.544 -51.393 1.00 11.32 166 MET B N 1
ATOM 4830 C CA . MET B 1 128 ? -53.691 20.172 -50.783 1.00 13.30 166 MET B CA 1
ATOM 4831 C C . MET B 1 128 ? -53.291 18.826 -51.359 1.00 13.61 166 MET B C 1
ATOM 4832 O O . MET B 1 128 ? -54.137 17.957 -51.334 1.00 15.45 166 MET B O 1
ATOM 4837 N N . HIS B 1 129 ? -52.055 18.722 -51.831 1.00 13.47 167 HIS B N 1
ATOM 4838 C CA . HIS B 1 129 ? -51.411 17.454 -52.250 1.00 15.26 167 HIS B CA 1
ATOM 4839 C C . HIS B 1 129 ? -49.893 17.545 -52.047 1.00 14.36 167 HIS B C 1
ATOM 4840 O O . HIS B 1 129 ? -49.154 17.756 -53.048 1.00 14.10 167 HIS B O 1
ATOM 4847 N N . ALA B 1 130 ? -49.488 17.397 -50.784 1.00 13.98 168 ALA B N 1
ATOM 4848 C CA . ALA B 1 130 ? -48.098 17.163 -50.344 1.00 15.48 168 ALA B CA 1
ATOM 4849 C C . ALA B 1 130 ? -47.275 18.418 -50.661 1.00 16.05 168 ALA B C 1
ATOM 4850 O O . ALA B 1 130 ? -46.067 18.316 -51.030 1.00 16.91 168 ALA B O 1
ATOM 4852 N N . TYR B 1 131 ? -47.910 19.576 -50.445 1.00 16.66 169 TYR B N 1
ATOM 4853 C CA . TYR B 1 131 ? -47.350 20.918 -50.733 1.00 18.13 169 TYR B CA 1
ATOM 4854 C C . TYR B 1 131 ? -46.311 21.239 -49.664 1.00 19.30 169 TYR B C 1
ATOM 4855 O O . TYR B 1 131 ? -46.528 20.876 -48.484 1.00 17.24 169 TYR B O 1
ATOM 4864 N N . VAL B 1 132 ? -45.200 21.865 -50.099 1.00 20.61 170 VAL B N 1
ATOM 4865 C CA . VAL B 1 132 ? -44.107 22.348 -49.205 1.00 21.56 170 VAL B CA 1
ATOM 4866 C C . VAL B 1 132 ? -43.646 23.744 -49.689 1.00 23.24 170 VAL B C 1
ATOM 4867 O O . VAL B 1 132 ? -43.922 24.074 -50.878 1.00 20.67 170 VAL B O 1
ATOM 4871 N N . ASP B 1 133 ? -42.973 24.524 -48.838 1.00 23.99 171 ASP B N 1
ATOM 4872 C CA . ASP B 1 133 ? -42.133 25.676 -49.287 1.00 24.02 171 ASP B CA 1
ATOM 4873 C C . ASP B 1 133 ? -41.028 25.159 -50.233 1.00 24.99 171 ASP B C 1
ATOM 4874 O O . ASP B 1 133 ? -40.151 24.357 -49.785 1.00 23.21 171 ASP B O 1
ATOM 4879 N N . ASP B 1 134 ? -41.010 25.591 -51.491 1.00 24.64 172 ASP B N 1
ATOM 4880 C CA . ASP B 1 134 ? -39.825 25.324 -52.357 1.00 28.60 172 ASP B CA 1
ATOM 4881 C C . ASP B 1 134 ? -39.557 26.570 -53.215 1.00 29.96 172 ASP B C 1
ATOM 4882 O O . ASP B 1 134 ? -40.173 27.625 -52.935 1.00 31.54 172 ASP B O 1
ATOM 4887 N N . ASP B 1 135 ? -38.641 26.484 -54.173 1.00 30.79 173 ASP B N 1
ATOM 4888 C CA . ASP B 1 135 ? -38.287 27.625 -55.057 1.00 34.60 173 ASP B CA 1
ATOM 4889 C C . ASP B 1 135 ? -38.431 27.187 -56.509 1.00 33.89 173 ASP B C 1
ATOM 4890 O O . ASP B 1 135 ? -38.916 26.047 -56.742 1.00 33.39 173 ASP B O 1
ATOM 4895 N N . GLU B 1 136 ? -37.984 28.043 -57.434 1.00 34.97 174 GLU B N 1
ATOM 4896 C CA . GLU B 1 136 ? -38.186 27.911 -58.903 1.00 38.44 174 GLU B CA 1
ATOM 4897 C C . GLU B 1 136 ? -37.676 26.546 -59.381 1.00 37.02 174 GLU B C 1
ATOM 4898 O O . GLU B 1 136 ? -38.269 26.008 -60.345 1.00 38.97 174 GLU B O 1
ATOM 4900 N N . THR B 1 137 ? -36.642 26.012 -58.719 1.00 37.67 175 THR B N 1
ATOM 4901 C CA . THR B 1 137 ? -35.947 24.745 -59.074 1.00 37.96 175 THR B CA 1
ATOM 4902 C C . THR B 1 137 ? -36.695 23.531 -58.499 1.00 38.57 175 THR B C 1
ATOM 4903 O O . THR B 1 137 ? -36.315 22.398 -58.839 1.00 39.47 175 THR B O 1
ATOM 4907 N N . GLY B 1 138 ? -37.713 23.757 -57.665 1.00 40.13 176 GLY B N 1
ATOM 4908 C CA . GLY B 1 138 ? -38.458 22.700 -56.956 1.00 38.61 176 GLY B CA 1
ATOM 4909 C C . GLY B 1 138 ? -39.609 22.157 -57.786 1.00 37.86 176 GLY B C 1
ATOM 4910 O O . GLY B 1 138 ? -40.016 22.826 -58.772 1.00 36.82 176 GLY B O 1
ATOM 4911 N N . ARG B 1 139 ? -40.094 20.969 -57.408 1.00 34.69 177 ARG B N 1
ATOM 4912 C CA . ARG B 1 139 ? -41.335 20.331 -57.917 1.00 35.09 177 ARG B CA 1
ATOM 4913 C C . ARG B 1 139 ? -42.448 21.376 -58.056 1.00 30.72 177 ARG B C 1
ATOM 4914 O O . ARG B 1 139 ? -43.156 21.359 -59.105 1.00 24.27 177 ARG B O 1
ATOM 4922 N N . PHE B 1 140 ? -42.627 22.194 -57.005 1.00 27.72 178 PHE B N 1
ATOM 4923 C CA . PHE B 1 140 ? -43.789 23.110 -56.842 1.00 28.35 178 PHE B CA 1
ATOM 4924 C C . PHE B 1 140 ? -43.423 24.518 -57.321 1.00 28.77 178 PHE B C 1
ATOM 4925 O O . PHE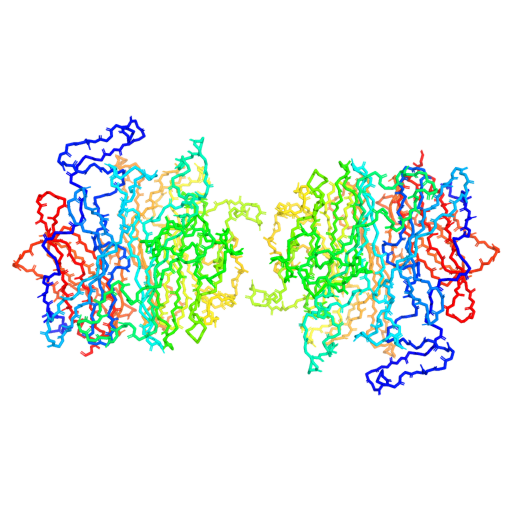 B 1 140 ? -44.333 25.357 -57.402 1.00 24.21 178 PHE B O 1
ATOM 4933 N N . LYS B 1 141 ? -42.159 24.735 -57.698 1.00 28.17 179 LYS B N 1
ATOM 4934 C CA . LYS B 1 141 ? -41.717 25.990 -58.357 1.00 28.74 179 LYS B CA 1
ATOM 4935 C C . LYS B 1 141 ? -42.077 27.175 -57.454 1.00 27.07 179 LYS B C 1
ATOM 4936 O O . LYS B 1 141 ? -42.434 28.238 -58.001 1.00 29.69 179 LYS B O 1
ATOM 4939 N N . GLY B 1 142 ? -41.938 27.018 -56.128 1.00 27.27 180 GLY B N 1
ATOM 4940 C CA . GLY B 1 142 ? -42.258 28.065 -55.139 1.00 25.36 180 GLY B CA 1
ATOM 4941 C C . GLY B 1 142 ? -43.710 28.534 -55.200 1.00 27.60 180 GLY B C 1
ATOM 4942 O O . GLY B 1 142 ? -43.966 29.698 -54.800 1.00 26.06 180 GLY B O 1
ATOM 4943 N N . ARG B 1 143 ? -44.657 27.688 -55.623 1.00 24.31 181 ARG B N 1
ATOM 4944 C CA . ARG B 1 143 ? -46.073 28.124 -55.805 1.00 25.68 181 ARG B CA 1
ATOM 4945 C C . ARG B 1 143 ? -46.887 27.999 -54.501 1.00 24.35 181 ARG B C 1
ATOM 4946 O O . ARG B 1 143 ? -48.030 28.491 -54.489 1.00 27.06 181 ARG B O 1
ATOM 4954 N N . PHE B 1 144 ? -46.352 27.387 -53.439 1.00 23.79 182 PHE B N 1
ATOM 4955 C CA . PHE B 1 144 ? -47.079 27.103 -52.166 1.00 24.12 182 PHE B CA 1
ATOM 4956 C C . PHE B 1 144 ? -46.349 27.729 -50.965 1.00 23.75 182 PHE B C 1
ATOM 4957 O O . PHE B 1 144 ? -46.737 27.541 -49.792 1.00 20.56 182 PHE B O 1
ATOM 4965 N N . VAL B 1 145 ? -45.332 28.531 -51.248 1.00 28.03 183 VAL B N 1
ATOM 4966 C CA . VAL B 1 145 ? -44.557 29.274 -50.218 1.00 26.02 183 VAL B CA 1
ATOM 4967 C C . VAL B 1 145 ? -45.551 29.980 -49.283 1.00 25.12 183 VAL B C 1
ATOM 4968 O O . VAL B 1 145 ? -46.439 30.672 -49.807 1.00 25.61 183 VAL B O 1
ATOM 4972 N N . ASP B 1 146 ? -45.424 29.799 -47.958 1.00 21.35 184 ASP B N 1
ATOM 4973 C CA . ASP B 1 146 ? -46.343 30.362 -46.918 1.00 23.12 184 ASP B CA 1
ATOM 4974 C C . ASP B 1 146 ? -47.800 29.940 -47.195 1.00 21.01 184 ASP B C 1
ATOM 4975 O O . ASP B 1 146 ? -48.746 30.548 -46.626 1.00 23.66 184 ASP B O 1
ATOM 4980 N N . ASP B 1 147 ? -48.027 28.854 -47.949 1.00 20.99 185 ASP B N 1
ATOM 4981 C CA . ASP B 1 147 ? -49.407 28.468 -48.346 1.00 19.85 185 ASP B CA 1
ATOM 4982 C C . ASP B 1 147 ? -49.516 26.976 -48.676 1.00 20.02 185 ASP B C 1
ATOM 4983 O O . ASP B 1 147 ? -50.399 26.678 -49.474 1.00 17.29 185 ASP B O 1
ATOM 4988 N N . PHE B 1 148 ? -48.743 26.109 -48.002 1.00 19.59 186 PHE B N 1
ATOM 4989 C CA . PHE B 1 148 ? -48.644 24.650 -48.314 1.00 19.96 186 PHE B CA 1
ATOM 4990 C C . PHE B 1 148 ? -49.645 23.840 -47.475 1.00 20.98 186 PHE B C 1
ATOM 4991 O O . PHE B 1 148 ? -49.875 22.614 -47.787 1.00 19.74 186 PHE B O 1
ATOM 4999 N N . PHE B 1 149 ? -50.209 24.470 -46.435 1.00 19.10 187 PHE B N 1
ATOM 5000 C CA . PHE B 1 149 ? -51.353 23.975 -45.629 1.00 19.06 187 PHE B CA 1
ATOM 5001 C C . PHE B 1 149 ? -52.405 25.083 -45.599 1.00 18.58 187 PHE B C 1
ATOM 5002 O O . PHE B 1 149 ? -52.100 26.296 -45.361 1.00 17.82 187 PHE B O 1
ATOM 5010 N N . ARG B 1 150 ? -53.644 24.712 -45.899 1.00 17.75 188 ARG B N 1
ATOM 5011 C CA . ARG B 1 150 ? -54.701 25.693 -46.204 1.00 17.84 188 ARG B CA 1
ATOM 5012 C C . ARG B 1 150 ? -55.937 25.406 -45.363 1.00 17.55 188 ARG B C 1
ATOM 5013 O O . ARG B 1 150 ? -56.809 24.581 -45.843 1.00 19.51 188 ARG B O 1
ATOM 5021 N N . TYR B 1 151 ? -55.970 26.082 -44.206 1.00 16.65 189 TYR B N 1
ATOM 5022 C CA . TYR B 1 151 ? -56.961 25.984 -43.112 1.00 15.35 189 TYR B CA 1
ATOM 5023 C C . TYR B 1 151 ? -57.814 27.262 -42.987 1.00 17.35 189 TYR B C 1
ATOM 5024 O O . TYR B 1 151 ? -57.295 28.374 -42.824 1.00 15.11 189 TYR B O 1
ATOM 5033 N N . SER B 1 152 ? -59.134 27.111 -43.035 1.00 17.59 190 SER B N 1
ATOM 5034 C CA . SER B 1 152 ? -60.067 28.258 -42.840 1.00 18.00 190 SER B CA 1
ATOM 5035 C C . SER B 1 152 ? -61.034 27.878 -41.733 1.00 18.68 190 SER B C 1
ATOM 5036 O O . SER B 1 152 ? -61.407 26.674 -41.631 1.00 18.41 190 SER B O 1
ATOM 5039 N N . PHE B 1 153 ? -61.329 28.818 -40.850 1.00 18.53 191 PHE B N 1
ATOM 5040 C CA . PHE B 1 153 ? -62.200 28.495 -39.695 1.00 18.76 191 PHE B CA 1
ATOM 5041 C C . PHE B 1 153 ? -63.009 29.708 -39.216 1.00 17.99 191 PHE B C 1
ATOM 5042 O O . PHE B 1 153 ? -62.658 30.880 -39.444 1.00 19.02 191 PHE B O 1
ATOM 5050 N N . SER B 1 154 ? -64.139 29.415 -38.579 1.00 19.57 192 SER B N 1
ATOM 5051 C CA . SER B 1 154 ? -65.104 30.472 -38.184 1.00 21.76 192 SER B CA 1
ATOM 5052 C C . SER B 1 154 ? -64.871 30.921 -36.729 1.00 21.82 192 SER B C 1
ATOM 5053 O O . SER B 1 154 ? -64.292 30.192 -35.862 1.00 17.14 192 SER B O 1
ATOM 5056 N N . VAL B 1 155 ? -65.370 32.115 -36.451 1.00 22.34 193 VAL B N 1
ATOM 5057 C CA . VAL B 1 155 ? -65.688 32.559 -35.076 1.00 24.97 193 VAL B CA 1
ATOM 5058 C C . VAL B 1 155 ? -66.649 31.535 -34.462 1.00 24.84 193 VAL B C 1
ATOM 5059 O O . VAL B 1 155 ? -67.252 30.762 -35.234 1.00 20.75 193 VAL B O 1
ATOM 5063 N N . ALA B 1 156 ? -66.690 31.477 -33.130 1.00 27.09 194 ALA B N 1
ATOM 5064 C CA . ALA B 1 156 ? -67.563 30.615 -32.302 1.00 24.48 194 ALA B CA 1
ATOM 5065 C C . ALA B 1 156 ? -69.036 30.987 -32.555 1.00 28.26 194 ALA B C 1
ATOM 5066 O O . ALA B 1 156 ? -69.308 32.206 -32.755 1.00 30.08 194 ALA B O 1
ATOM 5068 N N . GLY B 1 157 ? -69.937 29.989 -32.572 1.00 26.02 195 GLY B N 1
ATOM 5069 C CA . GLY B 1 157 ? -71.381 30.102 -32.862 1.00 23.69 195 GLY B CA 1
ATOM 5070 C C . GLY B 1 157 ? -71.722 30.322 -34.337 1.00 21.61 195 GLY B C 1
ATOM 5071 O O . GLY B 1 157 ? -72.923 30.447 -34.655 1.00 19.16 195 GLY B O 1
ATOM 5072 N N . ALA B 1 158 ? -70.734 30.388 -35.244 1.00 22.26 196 ALA B N 1
ATOM 5073 C CA . ALA B 1 158 ? -70.970 30.675 -36.682 1.00 23.25 196 ALA B CA 1
ATOM 5074 C C . ALA B 1 158 ? -71.962 29.665 -37.286 1.00 22.75 196 ALA B C 1
ATOM 5075 O O . ALA B 1 158 ? -72.678 30.030 -38.237 1.00 20.17 196 ALA B O 1
ATOM 5077 N N . ALA B 1 159 ? -72.022 28.449 -36.725 1.00 23.42 197 ALA B N 1
ATOM 5078 C CA . ALA B 1 159 ? -72.875 27.323 -37.173 1.00 25.87 197 ALA B CA 1
ATOM 5079 C C . ALA B 1 159 ? -74.357 27.725 -37.170 1.00 25.73 197 ALA B C 1
ATOM 5080 O O . ALA B 1 159 ? -75.109 27.338 -38.132 1.00 25.86 197 ALA B O 1
ATOM 5082 N N . ASP B 1 160 ? -74.756 28.497 -36.152 1.00 24.42 198 ASP B N 1
ATOM 5083 C CA . ASP B 1 160 ? -76.169 28.673 -35.734 1.00 25.37 198 ASP B CA 1
ATOM 5084 C C . ASP B 1 160 ? -76.691 30.062 -36.122 1.00 26.64 198 ASP B C 1
ATOM 5085 O O . ASP B 1 160 ? -77.839 30.393 -35.742 1.00 26.75 198 ASP B O 1
ATOM 5090 N N . VAL B 1 161 ? -75.924 30.874 -36.838 1.00 23.55 199 VAL B N 1
ATOM 5091 C CA . VAL B 1 161 ? -76.389 32.261 -37.137 1.00 24.92 199 VAL B CA 1
ATOM 5092 C C . VAL B 1 161 ? -77.549 32.209 -38.139 1.00 26.87 199 VAL B C 1
ATOM 5093 O O . VAL B 1 161 ? -77.727 31.248 -38.900 1.00 19.05 199 VAL B O 1
ATOM 5097 N N . PRO B 1 162 ? -78.423 33.242 -38.116 1.00 27.22 200 PRO B N 1
ATOM 5098 C CA . PRO B 1 162 ? -79.533 33.329 -39.054 1.00 25.80 200 PRO B CA 1
ATOM 5099 C C . PRO B 1 162 ? -78.967 33.416 -40.481 1.00 27.46 200 PRO B C 1
ATOM 5100 O O . PRO B 1 162 ? -77.856 33.931 -40.653 1.00 25.72 200 PRO B O 1
ATOM 5104 N N . ASP B 1 163 ? -79.741 32.993 -41.485 1.00 28.34 201 ASP B N 1
ATOM 5105 C CA . ASP B 1 163 ? -79.277 32.962 -42.904 1.00 30.00 201 ASP B CA 1
ATOM 5106 C C . ASP B 1 163 ? -78.584 34.280 -43.308 1.00 29.62 201 ASP B C 1
ATOM 5107 O O . ASP B 1 163 ? -77.597 34.208 -44.085 1.00 25.26 201 ASP B O 1
ATOM 5112 N N . ASP B 1 164 ? -79.053 35.434 -42.798 1.00 29.07 202 ASP B N 1
ATOM 5113 C CA . ASP B 1 164 ? -78.545 36.781 -43.178 1.00 31.32 202 ASP B CA 1
ATOM 5114 C C . ASP B 1 164 ? -77.131 37.048 -42.612 1.00 30.63 202 ASP B C 1
ATOM 5115 O O . ASP B 1 164 ? -76.496 37.969 -43.134 1.00 34.26 202 ASP B O 1
ATOM 5117 N N . GLU B 1 165 ? -76.662 36.293 -41.605 1.00 28.48 203 GLU B N 1
ATOM 5118 C CA . GLU B 1 165 ? -75.362 36.493 -40.885 1.00 33.32 203 GLU B CA 1
ATOM 5119 C C . GLU B 1 165 ? -74.281 35.489 -41.324 1.00 29.07 203 GLU B C 1
ATOM 5120 O O . GLU B 1 165 ? -73.098 35.603 -40.874 1.00 29.66 203 GLU B O 1
ATOM 5126 N N . PHE B 1 166 ? -74.702 34.501 -42.108 1.00 30.34 204 PHE B N 1
ATOM 5127 C CA . PHE B 1 166 ? -73.856 33.384 -42.584 1.00 26.65 204 PHE B CA 1
ATOM 5128 C C . PHE B 1 166 ? -73.116 33.885 -43.823 1.00 24.83 204 PHE B C 1
ATOM 5129 O O . PHE B 1 166 ? -73.647 33.699 -44.968 1.00 26.52 204 PHE B O 1
ATOM 5137 N N . THR B 1 167 ? -71.955 34.508 -43.593 1.00 24.68 205 THR B N 1
ATOM 5138 C CA . THR B 1 167 ? -71.106 35.172 -44.617 1.00 23.14 205 THR B CA 1
ATOM 5139 C C . THR B 1 167 ? -69.628 35.015 -44.255 1.00 22.20 205 THR B C 1
ATOM 5140 O O . THR B 1 167 ? -69.354 34.565 -43.119 1.00 20.97 205 THR B O 1
ATOM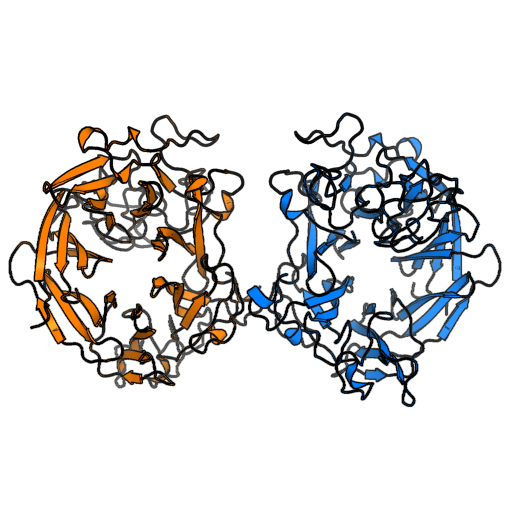 5144 N N . LEU B 1 168 ? -68.742 35.393 -45.186 1.00 26.55 206 LEU B N 1
ATOM 5145 C CA . LEU B 1 168 ? -67.260 35.389 -45.057 1.00 28.06 206 LEU B CA 1
ATOM 5146 C C . LEU B 1 168 ? -66.843 36.156 -43.791 1.00 27.93 206 LEU B C 1
ATOM 5147 O O . LEU B 1 168 ? -65.773 35.849 -43.284 1.00 31.99 206 LEU B O 1
ATOM 5152 N N . GLU B 1 169 ? -67.644 37.139 -43.346 1.00 28.48 207 GLU B N 1
ATOM 5153 C CA . GLU B 1 169 ? -67.492 37.906 -42.076 1.00 29.19 207 GLU B CA 1
ATOM 5154 C C . GLU B 1 169 ? -67.504 36.986 -40.847 1.00 26.72 207 GLU B C 1
ATOM 5155 O O . GLU B 1 169 ? -67.034 37.414 -39.816 1.00 24.32 207 GLU B O 1
ATOM 5157 N N . GLN B 1 170 ? -67.955 35.739 -40.949 1.00 27.36 208 GLN B N 1
ATOM 5158 C CA . GLN B 1 170 ? -67.915 34.807 -39.788 1.00 28.69 208 GLN B CA 1
ATOM 5159 C C . GLN B 1 170 ? -66.549 34.113 -39.755 1.00 26.05 208 GLN B C 1
ATOM 5160 O O . GLN B 1 170 ? -66.259 33.465 -38.723 1.00 27.78 208 GLN B O 1
ATOM 5166 N N . PHE B 1 171 ? -65.734 34.275 -40.804 1.00 25.85 209 PHE B N 1
ATOM 5167 C CA . PHE B 1 171 ? -64.436 33.566 -40.983 1.00 27.04 209 PHE B CA 1
ATOM 5168 C C . PHE B 1 171 ? -63.252 34.475 -40.625 1.00 29.83 209 PHE B C 1
ATOM 5169 O O . PHE B 1 171 ? -63.172 35.682 -41.035 1.00 26.45 209 PHE B O 1
ATOM 5177 N N . VAL B 1 172 ? -62.304 33.832 -39.934 1.00 25.07 210 VAL B N 1
ATOM 5178 C CA . VAL B 1 172 ? -61.133 34.436 -39.248 1.00 27.78 210 VAL B CA 1
ATOM 5179 C C . VAL B 1 172 ? -60.031 34.617 -40.278 1.00 28.55 210 VAL B C 1
ATOM 5180 O O . VAL B 1 172 ? -59.566 33.615 -40.867 1.00 28.26 210 VAL B O 1
ATOM 5184 N N . LYS B 1 173 ? -59.607 35.865 -40.453 1.00 25.21 211 LYS B N 1
ATOM 5185 C CA . LYS B 1 173 ? -58.580 36.225 -41.449 1.00 24.61 211 LYS B CA 1
ATOM 5186 C C . LYS B 1 173 ? -57.229 35.708 -40.959 1.00 22.58 211 LYS B C 1
ATOM 5187 O O . LYS B 1 173 ? -57.018 35.667 -39.745 1.00 26.81 211 LYS B O 1
ATOM 5193 N N . ASP B 1 174 ? -56.367 35.331 -41.899 1.00 20.76 212 ASP B N 1
ATOM 5194 C CA . ASP B 1 174 ? -54.915 35.204 -41.660 1.00 21.46 212 ASP B CA 1
ATOM 5195 C C . ASP B 1 174 ? -54.381 36.616 -41.406 1.00 23.99 212 ASP B C 1
ATOM 5196 O O . ASP B 1 174 ? -54.380 37.392 -42.375 1.00 24.33 212 ASP B O 1
ATOM 5201 N N . THR B 1 175 ? -54.000 36.937 -40.167 1.00 23.69 213 THR B N 1
ATOM 5202 C CA . THR B 1 175 ? -53.414 38.262 -39.827 1.00 27.37 213 THR B CA 1
ATOM 5203 C C . THR B 1 175 ? -52.013 38.069 -39.230 1.00 29.67 213 THR B C 1
ATOM 5204 O O . THR B 1 175 ? -51.556 38.972 -38.494 1.00 36.16 213 THR B O 1
ATOM 5208 N N . SER B 1 176 ? -51.352 36.944 -39.522 1.00 28.13 214 SER B N 1
ATOM 5209 C CA . SER B 1 176 ? -49.961 36.639 -39.080 1.00 25.41 214 SER B CA 1
ATOM 5210 C C . SER B 1 176 ? -48.953 37.346 -39.992 1.00 25.12 214 SER B C 1
ATOM 5211 O O . SER B 1 176 ? -49.377 38.001 -40.963 1.00 24.10 214 SER B O 1
ATOM 5214 N N . GLU B 1 177 ? -47.661 37.210 -39.671 1.00 29.09 215 GLU B N 1
ATOM 5215 C CA . GLU B 1 177 ? -46.523 37.771 -40.441 1.00 29.92 215 GLU B CA 1
ATOM 5216 C C . GLU B 1 177 ? -46.645 37.387 -41.917 1.00 32.31 215 GLU B C 1
ATOM 5217 O O . GLU B 1 177 ? -46.080 38.111 -42.745 1.00 28.65 215 GLU B O 1
ATOM 5219 N N . LEU B 1 178 ? -47.331 36.280 -42.242 1.00 28.41 216 LEU B N 1
ATOM 5220 C CA . LEU B 1 178 ? -47.229 35.659 -43.585 1.00 28.64 216 LEU B CA 1
ATOM 5221 C C . LEU B 1 178 ? -48.529 35.925 -44.371 1.00 26.20 216 LEU B C 1
ATOM 5222 O O . LEU B 1 178 ? -48.576 35.519 -45.542 1.00 25.68 216 LEU B O 1
ATOM 5227 N N . SER B 1 179 ? -49.491 36.668 -43.801 1.00 25.77 217 SER B N 1
ATOM 5228 C CA . SER B 1 179 ? -50.758 37.079 -44.465 1.00 24.44 217 SER B CA 1
ATOM 5229 C C . SER B 1 179 ? -50.480 37.566 -45.901 1.00 25.65 217 SER B C 1
ATOM 5230 O O . SER B 1 179 ? -49.481 38.314 -46.091 1.00 27.60 217 SER B O 1
ATOM 5233 N N . GLN B 1 180 ? -51.310 37.192 -46.888 1.00 24.25 218 GLN B N 1
ATOM 5234 C CA . GLN B 1 180 ? -51.069 37.543 -48.320 1.00 26.32 218 GLN B CA 1
ATOM 5235 C C . GLN B 1 180 ? -51.878 38.784 -48.750 1.00 25.79 218 GLN B C 1
ATOM 5236 O O . GLN B 1 180 ? -51.621 39.293 -49.868 1.00 26.55 218 GLN B O 1
ATOM 5242 N N . GLY B 1 181 ? -52.764 39.287 -47.893 1.00 24.99 219 GLY B N 1
ATOM 5243 C CA . GLY B 1 181 ? -53.601 40.474 -48.155 1.00 24.32 219 GLY B CA 1
ATOM 5244 C C . GLY B 1 181 ? -54.943 40.339 -47.461 1.00 24.87 219 GLY B C 1
ATOM 5245 O O . GLY B 1 181 ? -55.225 39.241 -46.923 1.00 22.30 219 GLY B O 1
ATOM 5246 N N . ALA B 1 182 ? -55.786 41.367 -47.570 1.00 25.26 220 ALA B N 1
ATOM 5247 C CA . ALA B 1 182 ? -57.105 41.498 -46.904 1.00 25.59 220 ALA B CA 1
ATOM 5248 C C . ALA B 1 182 ? -58.017 40.305 -47.237 1.00 24.92 220 ALA B C 1
ATOM 5249 O O . ALA B 1 182 ? -58.931 40.052 -46.461 1.00 27.97 220 ALA B O 1
ATOM 5251 N N . ASP B 1 183 ? -57.751 39.580 -48.330 1.00 29.42 221 ASP B N 1
ATOM 5252 C CA . ASP B 1 183 ? -58.606 38.448 -48.801 1.00 30.98 221 ASP B CA 1
ATOM 5253 C C . ASP B 1 183 ? -58.033 37.085 -48.354 1.00 28.24 221 ASP B C 1
ATOM 5254 O O . ASP B 1 183 ? -58.619 36.065 -48.752 1.00 28.31 221 ASP B O 1
ATOM 5259 N N . ASP B 1 184 ? -56.911 37.062 -47.623 1.00 28.23 222 ASP B N 1
ATOM 5260 C CA . ASP B 1 184 ? -56.268 35.828 -47.080 1.00 23.94 222 ASP B CA 1
ATOM 5261 C C . ASP B 1 184 ? -57.085 35.289 -45.880 1.00 24.08 222 ASP B C 1
ATOM 5262 O O . ASP B 1 184 ? -56.979 35.826 -44.749 1.00 20.38 222 ASP B O 1
ATOM 5267 N N . TYR B 1 185 ? -57.827 34.189 -46.102 1.00 19.65 223 TYR B N 1
ATOM 5268 C CA . TYR B 1 185 ? -58.551 33.440 -45.047 1.00 21.25 223 TYR B CA 1
ATOM 5269 C C . TYR B 1 185 ? -57.899 32.078 -44.790 1.00 19.78 223 TYR B C 1
ATOM 5270 O O . TYR B 1 185 ? -58.527 31.284 -44.071 1.00 20.57 223 TYR B O 1
ATOM 5279 N N . LYS B 1 186 ? -56.677 31.856 -45.266 1.00 19.67 224 LYS B N 1
ATOM 5280 C CA . LYS B 1 186 ? -56.008 30.534 -45.203 1.00 18.00 224 LYS B CA 1
ATOM 5281 C C . LYS B 1 186 ? -54.922 30.619 -44.124 1.00 16.91 224 LYS B C 1
ATOM 5282 O O . LYS B 1 186 ? -54.036 31.441 -44.295 1.00 17.05 224 LYS B O 1
ATOM 5288 N N . HIS B 1 187 ? -55.039 29.837 -43.062 1.00 16.84 225 HIS B N 1
ATOM 5289 C CA . HIS B 1 187 ? -54.031 29.703 -41.978 1.00 19.33 225 HIS B CA 1
ATOM 5290 C C . HIS B 1 187 ? -53.076 28.565 -42.372 1.00 21.46 225 HIS B C 1
ATOM 5291 O O . HIS B 1 187 ? -53.577 27.501 -42.843 1.00 20.36 225 HIS B O 1
ATOM 5298 N N . LEU B 1 188 ? -51.768 28.753 -42.195 1.00 20.27 226 LEU B N 1
ATOM 5299 C CA . LEU B 1 188 ? -50.738 27.741 -42.548 1.00 21.08 226 LEU B CA 1
ATOM 5300 C C . LEU B 1 188 ? -50.630 26.648 -41.468 1.00 18.94 226 LEU B C 1
ATOM 5301 O O . LEU B 1 188 ? -49.998 25.628 -41.731 1.00 20.16 226 LEU B O 1
ATOM 5306 N N . THR B 1 189 ? -51.200 26.856 -40.288 1.00 18.14 227 THR B N 1
ATOM 5307 C CA . THR B 1 189 ? -51.250 25.826 -39.219 1.00 18.93 227 THR B CA 1
ATOM 5308 C C . THR B 1 189 ? -52.620 25.842 -38.564 1.00 19.18 227 THR B C 1
ATOM 5309 O O . THR B 1 189 ? -53.333 26.856 -38.745 1.00 20.11 227 THR B O 1
ATOM 5313 N N . MET B 1 190 ? -52.937 24.794 -37.797 1.00 16.03 228 MET B N 1
ATOM 5314 C CA . MET B 1 190 ? -54.208 24.687 -37.037 1.00 16.86 228 MET B CA 1
ATOM 5315 C C . MET B 1 190 ? -53.975 25.053 -35.573 1.00 16.93 228 MET B C 1
ATOM 5316 O O . MET B 1 190 ? -54.972 25.091 -34.819 1.00 15.84 228 MET B O 1
ATOM 5321 N N . THR B 1 191 ? -52.744 25.268 -35.179 1.00 16.31 229 THR B N 1
ATOM 5322 C CA . THR B 1 191 ? -52.344 25.549 -33.760 1.00 18.31 229 THR B CA 1
ATOM 5323 C C . THR B 1 191 ? -52.496 27.050 -33.455 1.00 19.11 229 THR B C 1
ATOM 5324 O O . THR B 1 191 ? -52.427 27.455 -32.271 1.00 17.97 229 THR B O 1
ATOM 5328 N N . GLY B 1 192 ? -52.589 27.843 -34.522 1.00 23.90 230 GLY B N 1
ATOM 5329 C CA . GLY B 1 192 ? -52.516 29.317 -34.467 1.00 24.49 230 GLY B CA 1
ATOM 5330 C C . GLY B 1 192 ? -51.102 29.824 -34.278 1.00 25.81 230 GLY B C 1
ATOM 5331 O O . GLY B 1 192 ? -50.974 31.056 -34.174 1.00 29.40 230 GLY B O 1
ATOM 5332 N N . ASN B 1 193 ? -50.083 28.952 -34.193 1.00 29.59 231 ASN B N 1
ATOM 5333 C CA . ASN B 1 193 ? -48.661 29.348 -33.939 1.00 28.85 231 ASN B CA 1
ATOM 5334 C C . ASN B 1 193 ? -47.800 28.963 -35.153 1.00 31.06 231 ASN B C 1
ATOM 5335 O O . ASN B 1 193 ? -47.732 27.751 -35.501 1.00 29.52 231 ASN B O 1
ATOM 5340 N N . LEU B 1 194 ? -47.157 29.952 -35.791 1.00 28.41 232 LEU B N 1
ATOM 5341 C CA . LEU B 1 194 ? -46.292 29.713 -36.976 1.00 28.22 232 LEU B CA 1
ATOM 5342 C C . LEU B 1 194 ? -45.038 28.916 -36.577 1.00 26.73 232 LEU B C 1
ATOM 5343 O O . LEU B 1 194 ? -44.325 28.448 -37.526 1.00 26.29 232 LEU B O 1
ATOM 5348 N N . GLN B 1 195 ? -44.743 28.797 -35.265 1.00 25.16 233 GLN B N 1
ATOM 5349 C CA . GLN B 1 195 ? -43.670 27.907 -34.746 1.00 26.08 233 GLN B CA 1
ATOM 5350 C C . GLN B 1 195 ? -43.887 26.494 -35.286 1.00 26.48 233 GLN B C 1
ATOM 5351 O O . GLN B 1 195 ? -42.901 25.743 -35.379 1.00 26.72 233 GLN B O 1
ATOM 5353 N N . ASP B 1 196 ? -45.128 26.132 -35.616 1.00 21.83 234 ASP B N 1
ATOM 5354 C CA . ASP B 1 196 ? -45.466 24.710 -35.873 1.00 20.86 234 ASP B CA 1
ATOM 5355 C C . ASP B 1 196 ? -45.578 24.451 -37.380 1.00 21.97 234 ASP B C 1
ATOM 5356 O O . ASP B 1 196 ? -45.966 23.346 -37.762 1.00 19.52 234 ASP B O 1
ATOM 5361 N N . LYS B 1 197 ? -45.166 25.381 -38.236 1.00 22.58 235 LYS B N 1
ATOM 5362 C CA . LYS B 1 197 ? -45.478 25.269 -39.688 1.00 22.43 235 LYS B CA 1
ATOM 5363 C C . LYS B 1 197 ? -44.869 23.997 -40.321 1.00 22.27 235 LYS B C 1
ATOM 5364 O O . LYS B 1 197 ? -45.579 23.408 -41.210 1.00 18.33 235 LYS B O 1
ATOM 5370 N N . GLU B 1 198 ? -43.689 23.525 -39.878 1.00 23.06 236 GLU B N 1
ATOM 5371 C CA . GLU B 1 198 ? -43.027 22.304 -40.444 1.00 24.46 236 GLU B CA 1
ATOM 5372 C C . GLU B 1 198 ? -43.912 21.065 -40.207 1.00 21.84 236 GLU B C 1
ATOM 5373 O O . GLU B 1 198 ? -43.964 20.171 -41.069 1.00 18.33 236 GLU B O 1
ATOM 5379 N N . ASN B 1 199 ? -44.479 20.958 -39.006 1.00 20.32 237 ASN B N 1
ATOM 5380 C CA . ASN B 1 199 ? -45.447 19.900 -38.617 1.00 18.64 237 ASN B CA 1
ATOM 5381 C C . ASN B 1 199 ? -46.653 19.825 -39.603 1.00 15.61 237 ASN B C 1
ATOM 5382 O O . ASN B 1 199 ? -47.295 18.758 -39.722 1.00 14.58 237 ASN B O 1
ATOM 5387 N N . PHE B 1 200 ? -46.988 20.904 -40.282 1.00 14.21 238 PHE B N 1
ATOM 5388 C CA . PHE B 1 200 ? -48.204 20.980 -41.150 1.00 15.44 238 PHE B CA 1
ATOM 5389 C C . PHE B 1 200 ? -47.850 20.819 -42.635 1.00 17.50 238 PHE B C 1
ATOM 5390 O O . PHE B 1 200 ? -48.785 21.006 -43.486 1.00 15.82 238 PHE B O 1
ATOM 5398 N N . SER B 1 201 ? -46.598 20.406 -42.928 1.00 17.16 239 SER B N 1
ATOM 5399 C CA . SER B 1 201 ? -45.962 20.385 -44.265 1.00 17.09 239 SER B CA 1
ATOM 5400 C C . SER B 1 201 ? -46.192 19.019 -44.917 1.00 18.25 239 SER B C 1
ATOM 5401 O O . SER B 1 201 ? -46.131 17.991 -44.226 1.00 16.87 239 SER B O 1
ATOM 5404 N N . ALA B 1 202 ? -46.432 19.024 -46.225 1.00 17.89 240 ALA B N 1
ATOM 5405 C CA . ALA B 1 202 ? -46.461 17.802 -47.088 1.00 18.57 240 ALA B CA 1
ATOM 5406 C C . ALA B 1 202 ? -47.552 16.813 -46.659 1.00 16.70 240 ALA B C 1
ATOM 5407 O O . ALA B 1 202 ? -47.239 15.579 -46.609 1.00 17.52 240 ALA B O 1
ATOM 5409 N N . LEU B 1 203 ? -48.804 17.279 -46.518 1.00 14.27 241 LEU B N 1
ATOM 5410 C CA . LEU B 1 203 ? -49.996 16.450 -46.204 1.00 13.19 241 LEU B CA 1
ATOM 5411 C C . LEU B 1 203 ? -51.033 16.441 -47.341 1.00 11.97 241 LEU B C 1
ATOM 5412 O O . LEU B 1 203 ? -51.185 17.442 -48.003 1.00 13.92 241 LEU B O 1
ATOM 5417 N N . THR B 1 204 ? -51.784 15.367 -47.453 1.00 12.20 242 THR B N 1
ATOM 5418 C CA . THR B 1 204 ? -52.906 15.208 -48.440 1.00 13.65 242 THR B CA 1
ATOM 5419 C C . THR B 1 204 ? -54.098 14.586 -47.714 1.00 14.50 242 THR B C 1
ATOM 5420 O O . THR B 1 204 ? -53.847 13.899 -46.677 1.00 15.14 242 THR B O 1
ATOM 5424 N N . TYR B 1 205 ? -55.316 14.744 -48.248 1.00 14.02 243 TYR B N 1
ATOM 5425 C CA . TYR B 1 205 ? -56.596 14.114 -47.808 1.00 14.72 243 TYR B CA 1
ATOM 5426 C C . TYR B 1 205 ? -57.035 14.511 -46.386 1.00 14.46 243 TYR B C 1
ATOM 5427 O O . TYR B 1 205 ? -56.915 13.718 -45.427 1.00 10.27 243 TYR B O 1
ATOM 5436 N N . PRO B 1 206 ? -57.665 15.696 -46.210 1.00 12.67 244 PRO B N 1
ATOM 5437 C CA . PRO B 1 206 ? -58.199 16.085 -44.908 1.00 13.86 244 PRO B CA 1
ATOM 5438 C C . PRO B 1 206 ? -59.498 15.310 -44.628 1.00 14.31 244 PRO B C 1
ATOM 5439 O O . PRO B 1 206 ? -60.398 15.244 -45.466 1.00 16.21 244 PRO B O 1
ATOM 5443 N N . LYS B 1 207 ? -59.601 14.749 -43.428 1.00 13.51 245 LYS B N 1
ATOM 5444 C CA . LYS B 1 207 ? -60.771 13.958 -42.980 1.00 13.64 245 LYS B CA 1
ATOM 5445 C C . LYS B 1 207 ? -60.977 14.229 -41.494 1.00 14.10 245 LYS B C 1
ATOM 5446 O O . LYS B 1 207 ? -60.024 14.260 -40.778 1.00 14.28 245 LYS B O 1
ATOM 5452 N N . PHE B 1 208 ? -62.182 14.593 -41.124 1.00 15.86 246 PHE B N 1
ATOM 5453 C CA . PHE B 1 208 ? -62.573 14.875 -39.728 1.00 15.97 246 PHE B CA 1
ATOM 5454 C C . PHE B 1 208 ? -63.603 13.854 -39.267 1.00 16.39 246 PHE B C 1
ATOM 5455 O O . PHE B 1 208 ? -64.469 13.372 -40.089 1.00 14.43 246 PHE B O 1
ATOM 5463 N N . TYR B 1 209 ? -63.630 13.689 -37.937 1.00 16.41 247 TYR B N 1
ATOM 5464 C CA . TYR B 1 209 ? -64.574 12.881 -37.159 1.00 15.50 247 TYR B CA 1
ATOM 5465 C C . TYR B 1 209 ? -64.907 13.667 -35.906 1.00 15.64 247 TYR B C 1
ATOM 5466 O O . TYR B 1 209 ? -64.113 14.542 -35.510 1.00 13.77 247 TYR B O 1
ATOM 5475 N N . THR B 1 210 ? -66.126 13.445 -35.464 1.00 17.59 248 THR B N 1
ATOM 5476 C CA . THR B 1 210 ? -66.642 13.927 -34.157 1.00 16.40 248 THR B CA 1
ATOM 5477 C C . THR B 1 210 ? -66.611 12.738 -33.216 1.00 16.83 248 THR B C 1
ATOM 5478 O O . THR B 1 210 ? -67.159 11.703 -33.581 1.00 17.32 248 THR B O 1
ATOM 5482 N N . SER B 1 211 ? -66.036 12.922 -32.031 1.00 20.43 249 SER B N 1
ATOM 5483 C CA . SER B 1 211 ? -65.981 11.913 -30.946 1.00 23.16 249 SER B CA 1
ATOM 5484 C C . SER B 1 211 ? -67.373 11.750 -30.335 1.00 24.97 249 SER B C 1
ATOM 5485 O O . SER B 1 211 ? -68.265 12.616 -30.574 1.00 22.78 249 SER B O 1
ATOM 5488 N N . ASP B 1 212 ? -67.531 10.688 -29.546 1.00 24.16 250 ASP B N 1
ATOM 5489 C CA . ASP B 1 212 ? -68.775 10.384 -28.803 1.00 27.62 250 ASP B CA 1
ATOM 5490 C C . ASP B 1 212 ? -69.102 11.557 -27.877 1.00 27.67 250 ASP B C 1
ATOM 5491 O O . ASP B 1 212 ? -70.291 11.700 -27.554 1.00 31.88 250 ASP B O 1
ATOM 5496 N N . ASP B 1 213 ? -68.108 12.361 -27.488 1.00 25.64 251 ASP B N 1
ATOM 5497 C CA . ASP B 1 213 ? -68.282 13.448 -26.477 1.00 27.11 251 ASP B CA 1
ATOM 5498 C C . ASP B 1 213 ? -68.234 14.805 -27.170 1.00 25.30 251 ASP B C 1
ATOM 5499 O O . ASP B 1 213 ? -68.062 15.811 -26.503 1.00 23.03 251 ASP B O 1
ATOM 5504 N N . GLY B 1 214 ? -68.337 14.820 -28.491 1.00 22.07 252 GLY B N 1
ATOM 5505 C CA . GLY B 1 214 ? -68.374 16.064 -29.280 1.00 21.34 252 GLY B CA 1
ATOM 5506 C C . GLY B 1 214 ? -67.027 16.673 -29.589 1.00 19.49 252 GLY B C 1
ATOM 5507 O O . GLY B 1 214 ? -67.036 17.844 -30.029 1.00 20.84 252 GLY B O 1
ATOM 5508 N N . GLU B 1 215 ? -65.905 15.965 -29.397 1.00 19.90 253 GLU B N 1
ATOM 5509 C CA . GLU B 1 215 ? -64.550 16.500 -29.664 1.00 19.87 253 GLU B CA 1
ATOM 5510 C C . GLU B 1 215 ? -64.225 16.300 -31.155 1.00 20.28 253 GLU B C 1
ATOM 5511 O O . GLU B 1 215 ? -64.456 15.186 -31.674 1.00 26.60 253 GLU B O 1
ATOM 5517 N N . LEU B 1 216 ? -63.687 17.297 -31.841 1.00 18.61 254 LEU B N 1
ATOM 5518 C CA . LEU B 1 216 ? -63.291 17.101 -33.268 1.00 17.00 254 LEU B CA 1
ATOM 5519 C C . LEU B 1 216 ? -61.935 16.399 -33.357 1.00 16.43 254 LEU B C 1
ATOM 5520 O O . LEU B 1 216 ? -61.017 16.803 -32.645 1.00 15.61 254 LEU B O 1
ATOM 5525 N N . LEU B 1 217 ? -61.807 15.350 -34.185 1.00 14.65 255 LEU B N 1
ATOM 5526 C CA . LEU B 1 217 ? -60.476 14.781 -34.500 1.00 14.66 255 LEU B CA 1
ATOM 5527 C C . LEU B 1 217 ? -60.213 15.010 -35.983 1.00 15.26 255 LEU B C 1
ATOM 5528 O O . LEU B 1 217 ? -61.233 15.157 -36.732 1.00 14.11 255 LEU B O 1
ATOM 5533 N N . HIS B 1 218 ? -58.940 15.031 -36.389 1.00 13.09 256 HIS B N 1
ATOM 5534 C CA . HIS B 1 218 ? -58.547 15.237 -37.809 1.00 12.79 256 HIS B CA 1
ATOM 5535 C C . HIS B 1 218 ? -57.386 14.318 -38.189 1.00 13.90 256 HIS B C 1
ATOM 5536 O O . HIS B 1 218 ? -56.537 14.076 -37.402 1.00 12.94 256 HIS B O 1
ATOM 5543 N N . TYR B 1 219 ? -57.316 13.828 -39.429 1.00 11.53 257 TYR B N 1
ATOM 5544 C CA . TYR B 1 219 ? -56.111 13.104 -39.847 1.00 11.56 257 TYR B CA 1
ATOM 5545 C C . TYR B 1 219 ? -55.849 13.413 -41.313 1.00 11.73 257 TYR B C 1
ATOM 5546 O O . TYR B 1 219 ? -56.800 13.604 -42.159 1.00 11.44 257 TYR B O 1
ATOM 5555 N N . MET B 1 220 ? -54.560 13.409 -41.632 1.00 12.67 258 MET B N 1
ATOM 5556 C CA . MET B 1 220 ? -54.104 13.512 -43.037 1.00 13.59 258 MET B CA 1
ATOM 5557 C C . MET B 1 220 ? -52.942 12.542 -43.274 1.00 13.92 258 MET B C 1
ATOM 5558 O O . MET B 1 220 ? -52.504 11.800 -42.348 1.00 10.96 258 MET B O 1
ATOM 5563 N N . ARG B 1 221 ? -52.506 12.458 -44.525 1.00 13.31 259 ARG B N 1
ATOM 5564 C CA . ARG B 1 221 ? -51.606 11.366 -44.971 1.00 14.17 259 ARG B CA 1
ATOM 5565 C C . ARG B 1 221 ? -50.328 11.984 -45.549 1.00 15.45 259 ARG B C 1
ATOM 5566 O O . ARG B 1 221 ? -50.376 13.024 -46.222 1.00 15.77 259 ARG B O 1
ATOM 5574 N N . TRP B 1 222 ? -49.209 11.364 -45.257 1.00 14.99 260 TRP B N 1
ATOM 5575 C CA . TRP B 1 222 ? -47.880 11.767 -45.787 1.00 16.98 260 TRP B CA 1
ATOM 5576 C C . TRP B 1 222 ? -47.336 10.673 -46.719 1.00 15.56 260 TRP B C 1
ATOM 5577 O O . TRP B 1 222 ? -47.578 9.491 -46.441 1.00 13.08 260 TRP B O 1
ATOM 5588 N N . GLY B 1 223 ? -46.618 11.034 -47.780 1.00 16.25 261 GLY B N 1
ATOM 5589 C CA . GLY B 1 223 ? -45.947 10.039 -48.623 1.00 16.19 261 GLY B CA 1
ATOM 5590 C C . GLY B 1 223 ? -46.957 9.310 -49.477 1.00 18.15 261 GLY B C 1
ATOM 5591 O O . GLY B 1 223 ? -47.895 9.964 -49.924 1.00 19.21 261 GLY B O 1
ATOM 5592 N N . GLY B 1 224 ? -46.782 8.006 -49.657 1.00 19.33 262 GLY B N 1
ATOM 5593 C CA . GLY B 1 224 ? -47.548 7.163 -50.594 1.00 22.07 262 GLY B CA 1
ATOM 5594 C C . GLY B 1 224 ? -46.607 6.218 -51.324 1.00 23.31 262 GLY B C 1
ATOM 5595 O O . GLY B 1 224 ? -45.512 6.036 -50.842 1.00 22.06 262 GLY B O 1
ATOM 5596 N N . ASN B 1 225 ? -46.967 5.697 -52.503 1.00 23.85 263 ASN B N 1
ATOM 5597 C CA . ASN B 1 225 ? -46.276 4.512 -53.072 1.00 22.09 263 ASN B CA 1
ATOM 5598 C C . ASN B 1 225 ? -45.980 3.569 -51.894 1.00 19.21 263 ASN B C 1
ATOM 5599 O O . ASN B 1 225 ? -46.942 3.081 -51.262 1.00 19.25 263 ASN B O 1
ATOM 5604 N N . ASN B 1 226 ? -44.716 3.338 -51.575 1.00 16.48 264 ASN B N 1
ATOM 5605 C CA . ASN B 1 226 ? -44.308 2.259 -50.634 1.00 15.27 264 ASN B CA 1
ATOM 5606 C C . ASN B 1 226 ? -43.693 2.881 -49.388 1.00 14.15 264 ASN B C 1
ATOM 5607 O O . ASN B 1 226 ? -42.860 2.209 -48.759 1.00 12.77 264 ASN B O 1
ATOM 5612 N N . ASN B 1 227 ? -43.997 4.147 -49.110 1.00 13.19 265 ASN B N 1
ATOM 5613 C CA . ASN B 1 227 ? -43.404 4.821 -47.914 1.00 14.60 265 ASN B CA 1
ATOM 5614 C C . ASN B 1 227 ? -44.307 5.991 -47.533 1.00 14.75 265 ASN B C 1
ATOM 5615 O O . ASN B 1 227 ? -44.196 7.099 -48.151 1.00 15.70 265 ASN B O 1
ATOM 5620 N N . GLY B 1 228 ? -45.081 5.780 -46.490 1.00 16.99 266 GLY B N 1
ATOM 5621 C CA . GLY B 1 228 ? -46.203 6.650 -46.102 1.00 14.94 266 GLY B CA 1
ATOM 5622 C C . GLY B 1 228 ? -46.362 6.673 -44.593 1.00 13.66 266 GLY B C 1
ATOM 5623 O O . GLY B 1 228 ? -45.883 5.734 -43.967 1.00 11.66 266 GLY B O 1
ATOM 5624 N N . ALA B 1 229 ? -47.084 7.657 -44.060 1.00 14.08 267 ALA B N 1
ATOM 5625 C CA . ALA B 1 229 ? -47.626 7.607 -42.671 1.00 14.14 267 ALA B CA 1
ATOM 5626 C C . ALA B 1 229 ? -48.920 8.417 -42.531 1.00 15.09 267 ALA B C 1
ATOM 5627 O O . ALA B 1 229 ? -49.171 9.289 -43.399 1.00 16.96 267 ALA B O 1
ATOM 5629 N N . TYR B 1 230 ? -49.764 8.075 -41.550 1.00 14.46 268 TYR B N 1
ATOM 5630 C CA . TYR B 1 230 ? -50.984 8.836 -41.160 1.00 13.72 268 TYR B CA 1
ATOM 5631 C C . TYR B 1 230 ? -50.657 9.648 -39.904 1.00 13.92 268 TYR B C 1
ATOM 5632 O O . TYR B 1 230 ? -49.906 9.163 -39.103 1.00 14.39 268 TYR B O 1
ATOM 5641 N N . TYR B 1 231 ? -51.064 10.916 -39.920 1.00 13.06 269 TYR B N 1
ATOM 5642 C CA . TYR B 1 231 ? -50.882 11.951 -38.878 1.00 13.44 269 TYR B CA 1
ATOM 5643 C C . TYR B 1 231 ? -52.247 12.424 -38.460 1.00 14.13 269 TYR B C 1
ATOM 5644 O O . TYR B 1 231 ? -53.063 12.658 -39.415 1.00 14.04 269 TYR B O 1
ATOM 5653 N N . PHE B 1 232 ? -52.492 12.547 -37.146 1.00 14.91 270 PHE B N 1
ATOM 5654 C CA . PHE B 1 232 ? -53.794 12.995 -36.643 1.00 13.77 270 PHE B CA 1
ATOM 5655 C C . PHE B 1 232 ? -53.582 14.080 -35.567 1.00 14.54 270 PHE B C 1
ATOM 5656 O O . PHE B 1 232 ? -52.489 14.114 -34.910 1.00 13.86 270 PHE B O 1
ATOM 5664 N N . ASN B 1 233 ? -54.633 14.880 -35.364 1.00 13.51 271 ASN B N 1
ATOM 5665 C CA . ASN B 1 233 ? -54.651 15.947 -34.341 1.00 14.27 271 ASN B CA 1
ATOM 5666 C C . ASN B 1 233 ? -56.080 16.109 -33.841 1.00 14.83 271 ASN B C 1
ATOM 5667 O O . ASN B 1 233 ? -56.968 15.291 -34.198 1.00 13.30 271 ASN B O 1
ATOM 5672 N N . LYS B 1 234 ? -56.273 17.117 -33.010 1.00 16.62 272 LYS B N 1
ATOM 5673 C CA . LYS B 1 234 ? -57.455 17.224 -32.147 1.00 16.46 272 LYS B CA 1
ATOM 5674 C C . LYS B 1 234 ? -57.781 18.700 -31.940 1.00 16.04 272 LYS B C 1
ATOM 5675 O O . LYS B 1 234 ? -56.866 19.485 -31.801 1.00 15.26 272 LYS B O 1
ATOM 5681 N N . TYR B 1 235 ? -59.062 19.034 -31.935 1.00 17.76 273 TYR B N 1
ATOM 5682 C CA . TYR B 1 235 ? -59.543 20.408 -31.667 1.00 19.69 273 TYR B CA 1
ATOM 5683 C C . TYR B 1 235 ? -59.693 20.600 -30.144 1.00 19.43 273 TYR B C 1
ATOM 5684 O O . TYR B 1 235 ? -60.227 19.762 -29.447 1.00 15.82 273 TYR B O 1
ATOM 5693 N N . ASP B 1 236 ? -59.128 21.691 -29.657 1.00 21.57 274 ASP B N 1
ATOM 5694 C CA . ASP B 1 236 ? -59.289 22.164 -28.259 1.00 23.80 274 ASP B CA 1
ATOM 5695 C C . ASP B 1 236 ? -60.386 23.233 -28.279 1.00 23.32 274 ASP B C 1
ATOM 5696 O O . ASP B 1 236 ? -60.053 24.365 -28.595 1.00 25.62 274 ASP B O 1
ATOM 5701 N N . ALA B 1 237 ? -61.648 22.905 -27.990 1.00 25.19 275 ALA B N 1
ATOM 5702 C CA . ALA B 1 237 ? -62.771 23.838 -28.253 1.00 27.41 275 ALA B CA 1
ATOM 5703 C C . ALA B 1 237 ? -62.647 25.072 -27.330 1.00 28.74 275 ALA B C 1
ATOM 5704 O O . ALA B 1 237 ? -62.702 26.202 -27.886 1.00 29.76 275 ALA B O 1
ATOM 5706 N N . LYS B 1 238 ? -62.408 24.892 -26.018 1.00 29.72 276 LYS B N 1
ATOM 5707 C CA . LYS B 1 238 ? -62.237 26.030 -25.054 1.00 27.44 276 LYS B CA 1
ATOM 5708 C C . LYS B 1 238 ? -61.175 27.056 -25.529 1.00 26.61 276 LYS B C 1
ATOM 5709 O O . LYS B 1 238 ? -61.382 28.291 -25.314 1.00 24.85 276 LYS B O 1
ATOM 5712 N N . ASN B 1 239 ? -60.062 26.624 -26.130 1.00 23.84 277 ASN B N 1
ATOM 5713 C CA . ASN B 1 239 ? -58.983 27.548 -26.592 1.00 27.51 277 ASN B CA 1
ATOM 5714 C C . ASN B 1 239 ? -59.063 27.773 -28.128 1.00 22.95 277 ASN B C 1
ATOM 5715 O O . ASN B 1 239 ? -58.335 28.588 -28.626 1.00 20.23 277 ASN B O 1
ATOM 5720 N N . GLN B 1 240 ? -60.076 27.228 -28.809 1.00 24.82 278 GLN B N 1
ATOM 5721 C CA . GLN B 1 240 ? -60.397 27.448 -30.253 1.00 24.04 278 GLN B CA 1
ATOM 5722 C C . GLN B 1 240 ? -59.134 27.314 -31.111 1.00 21.30 278 GLN B C 1
ATOM 5723 O O . GLN B 1 240 ? -58.779 28.235 -31.888 1.00 18.63 278 GLN B O 1
ATOM 5729 N N . LYS B 1 241 ? -58.456 26.186 -30.975 1.00 22.55 279 LYS B N 1
ATOM 5730 C CA . LYS B 1 241 ? -57.413 25.782 -31.931 1.00 23.37 279 LYS B CA 1
ATOM 5731 C C . LYS B 1 241 ? -57.070 24.307 -31.734 1.00 19.74 279 LYS B C 1
ATOM 5732 O O . LYS B 1 241 ? -57.659 23.656 -30.913 1.00 21.07 279 LYS B O 1
ATOM 5738 N N . TRP B 1 242 ? -56.140 23.827 -32.539 1.00 18.08 280 TRP B N 1
ATOM 5739 C CA . TRP B 1 242 ? -55.905 22.367 -32.625 1.00 16.12 280 TRP B CA 1
ATOM 5740 C C . TRP B 1 242 ? -54.514 22.078 -32.081 1.00 15.23 280 TRP B C 1
ATOM 5741 O O . TRP B 1 242 ? -53.686 23.000 -31.999 1.00 17.02 280 TRP B O 1
ATOM 5752 N N . THR B 1 243 ? -54.254 20.800 -31.808 1.00 14.87 281 THR B N 1
ATOM 5753 C CA . THR B 1 243 ? -52.938 20.308 -31.373 1.00 14.07 281 THR B CA 1
ATOM 5754 C C . THR B 1 243 ? -52.063 20.115 -32.618 1.00 14.12 281 THR B C 1
ATOM 5755 O O . THR B 1 243 ? -52.576 20.161 -33.770 1.00 14.98 281 THR B O 1
ATOM 5759 N N . ARG B 1 244 ? -50.772 19.891 -32.424 1.00 13.96 282 ARG B N 1
ATOM 5760 C CA . ARG B 1 244 ? -49.923 19.536 -33.583 1.00 15.29 282 ARG B CA 1
ATOM 5761 C C . ARG B 1 244 ? -50.238 18.106 -33.980 1.00 14.47 282 ARG B C 1
ATOM 5762 O O . ARG B 1 244 ? -50.763 17.360 -33.174 1.00 13.32 282 ARG B O 1
ATOM 5770 N N . PHE B 1 245 ? -49.877 17.761 -35.212 1.00 13.42 283 PHE B N 1
ATOM 5771 C CA . PHE B 1 245 ? -50.046 16.393 -35.742 1.00 14.57 283 PHE B CA 1
ATOM 5772 C C . PHE B 1 245 ? -49.082 15.461 -35.038 1.00 15.16 283 PHE B C 1
ATOM 5773 O O . PHE B 1 245 ? -47.882 15.813 -34.854 1.00 15.46 283 PHE B O 1
ATOM 5781 N N . THR B 1 246 ? -49.597 14.270 -34.747 1.00 15.21 284 THR B N 1
ATOM 5782 C CA . THR B 1 246 ? -48.856 13.113 -34.236 1.00 15.44 284 THR B CA 1
ATOM 5783 C C . THR B 1 246 ? -49.018 11.968 -35.216 1.00 14.18 284 THR B C 1
ATOM 5784 O O . THR B 1 246 ? -50.126 11.757 -35.692 1.00 12.89 284 THR B O 1
ATOM 5788 N N . PRO B 1 247 ? -47.949 11.188 -35.466 1.00 13.53 285 PRO B N 1
ATOM 5789 C CA . PRO B 1 247 ? -48.035 10.012 -36.329 1.00 13.30 285 PRO B CA 1
ATOM 5790 C C . PRO B 1 247 ? -48.797 8.829 -35.734 1.00 13.64 285 PRO B C 1
ATOM 5791 O O . PRO B 1 247 ? -48.793 8.599 -34.530 1.00 14.49 285 PRO B O 1
ATOM 5795 N N . PHE B 1 248 ? -49.505 8.107 -36.611 1.00 12.23 286 PHE B N 1
ATOM 5796 C CA . PHE B 1 248 ? -49.832 6.690 -36.353 1.00 11.78 286 PHE B CA 1
ATOM 5797 C C . PHE B 1 248 ? -48.561 5.834 -36.403 1.00 12.17 286 PHE B C 1
ATOM 5798 O O . PHE B 1 248 ? -48.391 4.959 -35.511 1.00 11.73 286 PHE B O 1
ATOM 5806 N N . ASN B 1 249 ? -47.818 5.921 -37.520 1.00 12.16 287 ASN B N 1
ATOM 5807 C CA . ASN B 1 249 ? -46.682 5.028 -37.846 1.00 11.83 287 ASN B CA 1
ATOM 5808 C C . ASN B 1 249 ? -45.506 5.902 -38.236 1.00 11.89 287 ASN B C 1
ATOM 5809 O O . ASN B 1 249 ? -45.727 7.071 -38.634 1.00 12.44 287 ASN B O 1
ATOM 5814 N N . HIS B 1 250 ? -44.278 5.385 -38.053 1.00 12.79 288 HIS B N 1
ATOM 5815 C CA . HIS B 1 250 ? -43.064 6.048 -38.495 1.00 12.45 288 HIS B CA 1
ATOM 5816 C C . HIS B 1 250 ? -43.008 5.956 -40.018 1.00 14.02 288 HIS B C 1
ATOM 5817 O O . HIS B 1 250 ? -43.247 4.865 -40.560 1.00 13.86 288 HIS B O 1
ATOM 5824 N N . LYS B 1 251 ? -42.756 7.083 -40.652 1.00 13.82 289 LYS B N 1
ATOM 5825 C CA . LYS B 1 251 ? -42.325 7.082 -42.075 1.00 16.83 289 LYS B CA 1
ATOM 5826 C C . LYS B 1 251 ? -40.937 6.441 -42.108 1.00 15.27 289 LYS B C 1
ATOM 5827 O O . LYS B 1 251 ? -40.305 6.385 -41.046 1.00 11.10 289 LYS B O 1
ATOM 5833 N N . ASP B 1 252 ? -40.432 6.049 -43.283 1.00 15.30 290 ASP B N 1
ATOM 5834 C CA . ASP B 1 252 ? -39.029 5.584 -43.417 1.00 15.21 290 ASP B CA 1
ATOM 5835 C C . ASP B 1 252 ? -38.780 4.418 -42.446 1.00 14.02 290 ASP B C 1
ATOM 5836 O O . ASP B 1 252 ? -37.780 4.417 -41.704 1.00 15.73 290 ASP B O 1
ATOM 5841 N N . GLN B 1 253 ? -39.657 3.437 -42.446 1.00 14.10 291 GLN B N 1
ATOM 5842 C CA . GLN B 1 253 ? -39.673 2.325 -41.459 1.00 14.20 291 GLN B CA 1
ATOM 5843 C C . GLN B 1 253 ? -38.294 1.635 -41.434 1.00 14.54 291 GLN B C 1
ATOM 5844 O O . GLN B 1 253 ? -37.905 1.196 -40.395 1.00 13.13 291 GLN B O 1
ATOM 5850 N N . LYS B 1 254 ? -37.568 1.548 -42.553 1.00 15.93 292 LYS B N 1
ATOM 5851 C CA . LYS B 1 254 ? -36.267 0.825 -42.603 1.00 16.20 292 LYS B CA 1
ATOM 5852 C C . LYS B 1 254 ? -35.228 1.531 -41.739 1.00 17.64 292 LYS B C 1
ATOM 5853 O O . LYS B 1 254 ? -34.282 0.844 -41.303 1.00 18.95 292 LYS B O 1
ATOM 5855 N N . THR B 1 255 ? -35.334 2.841 -41.515 1.00 17.64 293 THR B N 1
ATOM 5856 C CA . THR B 1 255 ? -34.387 3.567 -40.611 1.00 16.81 293 THR B CA 1
ATOM 5857 C C . THR B 1 255 ? -34.835 3.460 -39.154 1.00 15.67 293 THR B C 1
ATOM 5858 O O . THR B 1 255 ? -33.999 3.781 -38.304 1.00 14.91 293 THR B O 1
ATOM 5862 N N . HIS B 1 256 ? -36.054 2.986 -38.869 1.00 15.55 294 HIS B N 1
ATOM 5863 C CA . HIS B 1 256 ? -36.604 2.955 -37.480 1.00 13.99 294 HIS B CA 1
ATOM 5864 C C . HIS B 1 256 ? -36.637 1.516 -36.958 1.00 14.06 294 HIS B C 1
ATOM 5865 O O . HIS B 1 256 ? -37.269 1.271 -35.949 1.00 12.86 294 HIS B O 1
ATOM 5872 N N . GLY B 1 257 ? -36.018 0.567 -37.637 1.00 14.80 295 GLY B N 1
ATOM 5873 C CA . GLY B 1 257 ? -35.966 -0.796 -37.080 1.00 15.53 295 GLY B CA 1
ATOM 5874 C C . GLY B 1 257 ? -36.620 -1.847 -37.938 1.00 16.40 295 GLY B C 1
ATOM 5875 O O . GLY B 1 257 ? -36.470 -3.030 -37.542 1.00 17.03 295 GLY B O 1
ATOM 5876 N N . ASN B 1 258 ? -37.273 -1.489 -39.068 1.00 14.09 296 ASN B N 1
ATOM 5877 C CA . ASN B 1 258 ? -37.987 -2.466 -39.914 1.00 14.39 296 ASN B CA 1
ATOM 5878 C C . ASN B 1 258 ? -37.074 -3.031 -40.999 1.00 15.44 296 ASN B C 1
ATOM 5879 O O . ASN B 1 258 ? -36.100 -2.369 -41.387 1.00 14.30 296 ASN B O 1
ATOM 5884 N N . ALA B 1 259 ? -37.444 -4.200 -41.531 1.00 16.94 297 ALA B N 1
ATOM 5885 C CA . ALA B 1 259 ? -36.784 -4.800 -42.710 1.00 16.82 297 ALA B CA 1
ATOM 5886 C C . ALA B 1 259 ? -37.045 -3.978 -43.983 1.00 17.15 297 ALA B C 1
ATOM 5887 O O . ALA B 1 259 ? -36.176 -4.027 -44.899 1.00 17.39 297 ALA B O 1
ATOM 5889 N N . TYR B 1 260 ? -38.206 -3.318 -44.096 1.00 16.83 298 TYR B N 1
ATOM 5890 C CA . TYR B 1 260 ? -38.630 -2.623 -45.333 1.00 16.90 298 TYR B CA 1
ATOM 5891 C C . TYR B 1 260 ? -39.392 -1.342 -45.005 1.00 16.00 298 TYR B C 1
ATOM 5892 O O . TYR B 1 260 ? -39.959 -1.188 -43.917 1.00 15.47 298 TYR B O 1
ATOM 5901 N N . ASN B 1 261 ? -39.364 -0.415 -45.951 1.00 15.33 299 ASN B N 1
ATOM 5902 C CA . ASN B 1 261 ? -40.318 0.713 -45.976 1.00 14.68 299 ASN B CA 1
ATOM 5903 C C . ASN B 1 261 ? -41.681 0.201 -46.427 1.00 13.40 299 ASN B C 1
ATOM 5904 O O . ASN B 1 261 ? -41.759 -0.740 -47.295 1.00 13.08 299 ASN B O 1
ATOM 5909 N N . TRP B 1 262 ? -42.741 0.800 -45.909 1.00 12.83 300 TRP B N 1
ATOM 5910 C CA . TRP B 1 262 ? -44.113 0.478 -46.418 1.00 11.87 300 TRP B CA 1
ATOM 5911 C C . TRP B 1 262 ? -45.051 1.682 -46.454 1.00 13.75 300 TRP B C 1
ATOM 5912 O O . TRP B 1 262 ? -44.909 2.608 -45.621 1.00 13.44 300 TRP B O 1
ATOM 5923 N N . GLY B 1 263 ? -45.970 1.640 -47.437 1.00 12.74 301 GLY B N 1
ATOM 5924 C CA . GLY B 1 263 ? -47.080 2.608 -47.596 1.00 13.11 301 GLY B CA 1
ATOM 5925 C C . GLY B 1 263 ? -48.407 2.022 -47.151 1.00 11.50 301 GLY B C 1
ATOM 5926 O O . GLY B 1 263 ? -48.492 0.779 -46.984 1.00 10.10 301 GLY B O 1
ATOM 5927 N N . LEU B 1 264 ? -49.389 2.890 -46.901 1.00 12.11 302 LEU B N 1
ATOM 5928 C CA . LEU B 1 264 ? -50.704 2.527 -46.299 1.00 12.77 302 LEU B CA 1
ATOM 5929 C C . LEU B 1 264 ? -51.812 2.891 -47.279 1.00 12.65 302 LEU B C 1
ATOM 5930 O O . LEU B 1 264 ? -51.893 4.058 -47.707 1.00 12.52 302 LEU B O 1
ATOM 5935 N N . TYR B 1 265 ? -52.631 1.909 -47.593 1.00 13.24 303 TYR B N 1
ATOM 5936 C CA . TYR B 1 265 ? -53.804 2.028 -48.499 1.00 13.84 303 TYR B CA 1
ATOM 5937 C C . TYR B 1 265 ? -55.021 1.648 -47.678 1.00 13.52 303 TYR B C 1
ATOM 5938 O O . TYR B 1 265 ? -55.440 0.451 -47.557 1.00 13.03 303 TYR B O 1
ATOM 5947 N N . GLY B 1 266 ? -55.540 2.670 -47.014 1.00 14.20 304 GLY B N 1
ATOM 5948 C CA . GLY B 1 266 ? -56.619 2.468 -46.055 1.00 13.52 304 GLY B CA 1
ATOM 5949 C C . GLY B 1 266 ? -57.102 3.782 -45.516 1.00 14.73 304 GLY B C 1
ATOM 5950 O O . GLY B 1 266 ? -56.986 4.819 -46.202 1.00 14.72 304 GLY B O 1
ATOM 5951 N N . GLN B 1 267 ? -57.630 3.740 -44.313 1.00 13.25 305 GLN B N 1
ATOM 5952 C CA . GLN B 1 267 ? -58.238 4.924 -43.708 1.00 13.84 305 GLN B CA 1
ATOM 5953 C C . GLN B 1 267 ? -58.206 4.750 -42.196 1.00 11.00 305 GLN B C 1
ATOM 5954 O O . GLN B 1 267 ? -58.334 3.606 -41.726 1.00 11.84 305 GLN B O 1
ATOM 5960 N N . MET B 1 268 ? -58.033 5.850 -41.484 1.00 11.82 306 MET B N 1
ATOM 5961 C CA . MET B 1 268 ? -58.340 5.940 -40.029 1.00 10.71 306 MET B CA 1
ATOM 5962 C C . MET B 1 268 ? -59.810 6.346 -39.980 1.00 12.43 306 MET B C 1
ATOM 5963 O O . MET B 1 268 ? -60.213 7.143 -40.857 1.00 13.19 306 MET B O 1
ATOM 5968 N N . LYS B 1 269 ? -60.527 5.856 -38.980 1.00 10.69 307 LYS B N 1
ATOM 5969 C CA . LYS B 1 269 ? -61.948 6.169 -38.729 1.00 12.74 307 LYS B CA 1
ATOM 5970 C C . LYS B 1 269 ? -62.113 6.197 -37.216 1.00 12.98 307 LYS B C 1
ATOM 5971 O O . LYS B 1 269 ? -61.637 5.284 -36.583 1.00 12.99 307 LYS B O 1
ATOM 5977 N N . TYR B 1 270 ? -62.712 7.252 -36.693 1.00 13.67 308 TYR B N 1
ATOM 5978 C CA . TYR B 1 270 ? -63.329 7.197 -35.350 1.00 15.52 308 TYR B CA 1
ATOM 5979 C C . TYR B 1 270 ? -64.661 6.440 -35.486 1.00 16.33 308 TYR B C 1
ATOM 5980 O O . TYR B 1 270 ? -65.555 6.897 -36.212 1.00 18.03 308 TYR B O 1
ATOM 5989 N N . ILE B 1 271 ? -64.740 5.266 -34.871 1.00 19.16 309 ILE B N 1
ATOM 5990 C CA . ILE B 1 271 ? -65.940 4.413 -35.043 1.00 21.62 309 ILE B CA 1
ATOM 5991 C C . ILE B 1 271 ? -66.151 3.513 -33.819 1.00 21.17 309 ILE B C 1
ATOM 5992 O O . ILE B 1 271 ? -65.193 3.179 -33.193 1.00 19.45 309 ILE B O 1
ATOM 5997 N N . ASN B 1 272 ? -67.414 3.245 -33.471 1.00 23.99 310 ASN B N 1
ATOM 5998 C CA . ASN B 1 272 ? -67.800 2.516 -32.232 1.00 22.84 310 ASN B CA 1
ATOM 5999 C C . ASN B 1 272 ? -66.966 3.061 -31.071 1.00 22.90 310 ASN B C 1
ATOM 6000 O O . ASN B 1 272 ? -66.289 2.264 -30.386 1.00 23.10 310 ASN B O 1
ATOM 6005 N N . GLY B 1 273 ? -66.918 4.387 -30.932 1.00 21.67 311 GLY B N 1
ATOM 6006 C CA . GLY B 1 273 ? -66.358 5.084 -29.763 1.00 19.52 311 GLY B CA 1
ATOM 6007 C C . GLY B 1 273 ? -64.821 5.074 -29.654 1.00 18.95 311 GLY B C 1
ATOM 6008 O O . GLY B 1 273 ? -64.324 5.353 -28.543 1.00 18.58 311 GLY B O 1
ATOM 6009 N N . LYS B 1 274 ? -64.048 4.842 -30.729 1.00 18.34 312 LYS B N 1
ATOM 6010 C CA . LYS B 1 274 ? -62.566 4.876 -30.626 1.00 15.17 312 LYS B CA 1
ATOM 6011 C C . LYS B 1 274 ? -61.929 5.289 -31.955 1.00 16.14 312 LYS B C 1
ATOM 6012 O O . LYS B 1 274 ? -62.526 5.043 -33.006 1.00 14.38 312 LYS B O 1
ATOM 6018 N N . LEU B 1 275 ? -60.745 5.891 -31.887 1.00 15.47 313 LEU B N 1
ATOM 6019 C CA . LEU B 1 275 ? -59.892 6.066 -33.084 1.00 16.55 313 LEU B CA 1
ATOM 6020 C C . LEU B 1 275 ? -59.375 4.681 -33.465 1.00 15.28 313 LEU B C 1
ATOM 6021 O O . LEU B 1 275 ? -58.843 3.997 -32.586 1.00 16.66 313 LEU B O 1
ATOM 6026 N N . ARG B 1 276 ? -59.437 4.317 -34.753 1.00 14.06 314 ARG B N 1
ATOM 6027 C CA . ARG B 1 276 ? -58.909 3.031 -35.234 1.00 12.95 314 ARG B CA 1
ATOM 6028 C C . ARG B 1 276 ? -58.390 3.215 -36.643 1.00 12.63 314 ARG B C 1
ATOM 6029 O O . ARG B 1 276 ? -58.601 4.294 -37.222 1.00 12.39 314 ARG B O 1
ATOM 6037 N N . VAL B 1 277 ? -57.777 2.174 -37.171 1.00 10.49 315 VAL B N 1
ATOM 6038 C CA . VAL B 1 277 ? -57.216 2.245 -38.549 1.00 10.49 315 VAL B CA 1
ATOM 6039 C C . VAL B 1 277 ? -57.452 0.903 -39.209 1.00 10.52 315 VAL B C 1
ATOM 6040 O O . VAL B 1 277 ? -57.452 -0.100 -38.493 1.00 10.80 315 VAL B O 1
ATOM 6044 N N . GLY B 1 278 ? -57.613 0.913 -40.544 1.00 10.78 316 GLY B N 1
ATOM 6045 C CA . GLY B 1 278 ? -57.608 -0.329 -41.317 1.00 11.35 316 GLY B CA 1
ATOM 6046 C C . GLY B 1 278 ? -56.952 -0.069 -42.647 1.00 11.36 316 GLY B C 1
ATOM 6047 O O . GLY B 1 278 ? -57.224 0.984 -43.251 1.00 10.61 316 GLY B O 1
ATOM 6048 N N . PHE B 1 279 ? -56.063 -0.954 -43.062 1.00 11.15 317 PHE B N 1
ATOM 6049 C CA . PHE B 1 279 ? -55.316 -0.683 -44.314 1.00 11.36 317 PHE B CA 1
ATOM 6050 C C . PHE B 1 279 ? -54.689 -1.932 -44.853 1.00 10.77 317 PHE B C 1
ATOM 6051 O O . PHE B 1 279 ? -54.725 -2.947 -44.187 1.00 10.68 317 PHE B O 1
ATOM 6059 N N . GLN B 1 280 ? -54.248 -1.834 -46.109 1.00 12.34 318 GLN B N 1
ATOM 6060 C CA . GLN B 1 280 ? -53.469 -2.858 -46.818 1.00 13.17 318 GLN B CA 1
ATOM 6061 C C . GLN B 1 280 ? -52.132 -2.161 -47.041 1.00 11.98 318 GLN B C 1
ATOM 6062 O O . GLN B 1 280 ? -52.107 -0.922 -47.294 1.00 12.23 318 GLN B O 1
ATOM 6068 N N . GLN B 1 281 ? -51.042 -2.861 -46.796 1.00 14.32 319 GLN B N 1
ATOM 6069 C CA . GLN B 1 281 ? -49.705 -2.232 -46.975 1.00 11.57 319 GLN B CA 1
ATOM 6070 C C . GLN B 1 281 ? -49.195 -2.348 -48.411 1.00 14.49 319 GLN B C 1
ATOM 6071 O O . GLN B 1 281 ? -49.600 -3.305 -49.116 1.00 13.96 319 GLN B O 1
ATOM 6077 N N . ARG B 1 282 ? -48.323 -1.405 -48.821 1.00 12.38 320 ARG B N 1
ATOM 6078 C CA . ARG B 1 282 ? -47.486 -1.541 -50.045 1.00 14.50 320 ARG B CA 1
ATOM 6079 C C . ARG B 1 282 ? -46.043 -1.606 -49.589 1.00 14.16 320 ARG B C 1
ATOM 6080 O O . ARG B 1 282 ? -45.445 -0.554 -49.282 1.00 15.29 320 ARG B O 1
ATOM 6088 N N . SER B 1 283 ? -45.515 -2.813 -49.506 1.00 15.02 321 SER B N 1
ATOM 6089 C CA . SER B 1 283 ? -44.088 -3.029 -49.182 1.00 15.65 321 SER B CA 1
ATOM 6090 C C . SER B 1 283 ? -43.204 -2.482 -50.298 1.00 16.65 321 SER B C 1
ATOM 6091 O O . SER B 1 283 ? -43.591 -2.601 -51.503 1.00 13.93 321 SER B O 1
ATOM 6094 N N . ALA B 1 284 ? -42.025 -1.966 -49.929 1.00 17.86 322 ALA B N 1
ATOM 6095 C CA . ALA B 1 284 ? -40.986 -1.506 -50.868 1.00 18.41 322 ALA B CA 1
ATOM 6096 C C . ALA B 1 284 ? -40.323 -2.691 -51.568 1.00 18.40 322 ALA B C 1
ATOM 6097 O O . ALA B 1 284 ? -39.545 -2.461 -52.481 1.00 17.61 322 ALA B O 1
ATOM 6099 N N . ASN B 1 285 ? -40.589 -3.905 -51.118 1.00 19.82 323 ASN B N 1
ATOM 6100 C CA . ASN B 1 285 ? -40.023 -5.126 -51.730 1.00 17.92 323 ASN B CA 1
ATOM 6101 C C . ASN B 1 285 ? -40.703 -5.350 -53.094 1.00 17.73 323 ASN B C 1
ATOM 6102 O O . ASN B 1 285 ? -41.939 -5.531 -53.125 1.00 17.82 323 ASN B O 1
ATOM 6107 N N . ASN B 1 286 ? -39.925 -5.316 -54.161 1.00 15.89 324 ASN B N 1
ATOM 6108 C CA . ASN B 1 286 ? -40.407 -5.460 -55.555 1.00 15.07 324 ASN B CA 1
ATOM 6109 C C . ASN B 1 286 ? -40.042 -6.843 -56.074 1.00 16.06 324 ASN B C 1
ATOM 6110 O O . ASN B 1 286 ? -40.172 -7.025 -57.334 1.00 16.90 324 ASN B O 1
ATOM 6115 N N . ASP B 1 287 ? -39.552 -7.739 -55.205 1.00 18.03 325 ASP B N 1
ATOM 6116 C CA . ASP B 1 287 ? -39.133 -9.128 -55.557 1.00 19.80 325 ASP B CA 1
ATOM 6117 C C . ASP B 1 287 ? -40.151 -10.183 -55.066 1.00 20.25 325 ASP B C 1
ATOM 6118 O O . ASP B 1 287 ? -40.118 -11.352 -55.558 1.00 21.12 325 ASP B O 1
ATOM 6123 N N . ASP B 1 288 ? -41.052 -9.824 -54.169 1.00 17.83 326 ASP B N 1
ATOM 6124 C CA . ASP B 1 288 ? -42.072 -10.757 -53.628 1.00 18.49 326 ASP B CA 1
ATOM 6125 C C . ASP B 1 288 ? -43.277 -10.861 -54.582 1.00 20.25 326 ASP B C 1
ATOM 6126 O O . ASP B 1 288 ? -43.267 -10.192 -55.645 1.00 19.59 326 ASP B O 1
ATOM 6131 N N . ARG B 1 289 ? -44.270 -11.700 -54.250 1.00 20.49 327 ARG B N 1
ATOM 6132 C CA . ARG B 1 289 ? -45.392 -12.016 -55.179 1.00 21.03 327 ARG B CA 1
ATOM 6133 C C . ARG B 1 289 ? -46.383 -10.860 -55.322 1.00 18.77 327 ARG B C 1
ATOM 6134 O O . ARG B 1 289 ? -47.111 -10.856 -56.337 1.00 18.18 327 ARG B O 1
ATOM 6142 N N . PHE B 1 290 ? -46.389 -9.892 -54.397 1.00 17.39 328 PHE B N 1
ATOM 6143 C CA . PHE B 1 290 ? -47.364 -8.777 -54.399 1.00 17.10 328 PHE B CA 1
ATOM 6144 C C . PHE B 1 290 ? -46.865 -7.587 -55.219 1.00 16.00 328 PHE B C 1
ATOM 6145 O O . PHE B 1 290 ? -45.871 -6.922 -54.841 1.00 17.89 328 PHE B O 1
ATOM 6153 N N . LYS B 1 291 ? -47.541 -7.317 -56.329 1.00 17.94 329 LYS B N 1
ATOM 6154 C CA . LYS B 1 291 ? -47.101 -6.243 -57.250 1.00 16.94 329 LYS B CA 1
ATOM 6155 C C . LYS B 1 291 ? -47.270 -4.921 -56.511 1.00 15.87 329 LYS B C 1
ATOM 6156 O O . LYS B 1 291 ? -46.453 -4.040 -56.700 1.00 16.16 329 LYS B O 1
ATOM 6162 N N . TYR B 1 292 ? -48.344 -4.814 -55.732 1.00 14.61 330 TYR B N 1
ATOM 6163 C CA . TYR B 1 292 ? -48.793 -3.561 -55.087 1.00 14.74 330 TYR B CA 1
ATOM 6164 C C . TYR B 1 292 ? -49.061 -3.904 -53.624 1.00 13.14 330 TYR B C 1
ATOM 6165 O O . TYR B 1 292 ? -48.105 -4.189 -52.941 1.00 14.94 330 TYR B O 1
ATOM 6174 N N . GLN B 1 293 ? -50.307 -3.946 -53.179 1.00 12.71 331 GLN B N 1
ATOM 6175 C CA . GLN B 1 293 ? -50.608 -4.026 -51.731 1.00 13.17 331 GLN B CA 1
ATOM 6176 C C . GLN B 1 293 ? -50.649 -5.504 -51.354 1.00 13.36 331 GLN B C 1
ATOM 6177 O O . GLN B 1 293 ? -50.765 -6.379 -52.240 1.00 13.59 331 GLN B O 1
ATOM 6183 N N . ASN B 1 294 ? -50.492 -5.764 -50.097 1.00 12.76 332 ASN B N 1
ATOM 6184 C CA . ASN B 1 294 ? -50.682 -7.122 -49.536 1.00 14.85 332 ASN B CA 1
ATOM 6185 C C . ASN B 1 294 ? -51.281 -6.916 -48.158 1.00 13.90 332 ASN B C 1
ATOM 6186 O O . ASN B 1 294 ? -51.109 -5.810 -47.674 1.00 16.51 332 ASN B O 1
ATOM 6191 N N . GLY B 1 295 ? -51.874 -7.963 -47.568 1.00 13.73 333 GLY B N 1
ATOM 6192 C CA . GLY B 1 295 ? -52.365 -7.965 -46.190 1.00 12.92 333 GLY B CA 1
ATOM 6193 C C . GLY B 1 295 ? -53.635 -7.166 -45.887 1.00 14.37 333 GLY B C 1
ATOM 6194 O O . GLY B 1 295 ? -54.047 -6.254 -46.638 1.00 13.66 333 GLY B O 1
ATOM 6195 N N . VAL B 1 296 ? -54.157 -7.430 -44.693 1.00 13.85 334 VAL B N 1
ATOM 6196 C CA . VAL B 1 296 ? -55.239 -6.650 -44.039 1.00 15.02 334 VAL B CA 1
ATOM 6197 C C . VAL B 1 296 ? -54.781 -6.381 -42.619 1.00 14.61 334 VAL B C 1
ATOM 6198 O O . VAL B 1 296 ? -54.364 -7.324 -41.909 1.00 17.41 334 VAL B O 1
ATOM 6202 N N . TYR B 1 297 ? -54.737 -5.104 -42.273 1.00 13.37 335 TYR B N 1
ATOM 6203 C CA . TYR B 1 297 ? -54.097 -4.647 -41.024 1.00 13.08 335 TYR B CA 1
ATOM 6204 C C . TYR B 1 297 ? -55.086 -3.787 -40.258 1.00 13.84 335 TYR B C 1
ATOM 6205 O O . TYR B 1 297 ? -55.852 -3.042 -40.857 1.00 12.79 335 TYR B O 1
ATOM 6214 N N . TYR B 1 298 ? -55.101 -3.894 -38.940 1.00 12.95 336 TYR B N 1
ATOM 6215 C CA . TYR B 1 298 ? -56.098 -3.143 -38.168 1.00 14.72 336 TYR B CA 1
ATOM 6216 C C . TYR B 1 298 ? -55.654 -2.930 -36.737 1.00 14.96 336 TYR B C 1
ATOM 6217 O O . TYR B 1 298 ? -55.104 -3.880 -36.073 1.00 17.11 336 TYR B O 1
ATOM 6226 N N . ALA B 1 299 ? -55.975 -1.749 -36.204 1.00 13.92 337 ALA B N 1
ATOM 6227 C CA . ALA B 1 299 ? -55.664 -1.443 -34.785 1.00 13.28 337 ALA B CA 1
ATOM 6228 C C . ALA B 1 299 ? -56.584 -0.367 -34.235 1.00 14.85 337 ALA B C 1
ATOM 6229 O O . ALA B 1 299 ? -57.099 0.447 -34.991 1.00 14.71 337 ALA B O 1
ATOM 6231 N N . TYR B 1 300 ? -56.795 -0.344 -32.917 1.00 13.82 338 TYR B N 1
ATOM 6232 C CA . TYR B 1 300 ? -57.611 0.710 -32.292 1.00 15.46 338 TYR B CA 1
ATOM 6233 C C . TYR B 1 300 ? -56.849 1.302 -31.120 1.00 14.63 338 TYR B C 1
ATOM 6234 O O . TYR B 1 300 ? -55.927 0.641 -30.637 1.00 17.86 338 TYR B O 1
ATOM 6243 N N . SER B 1 301 ? -57.169 2.544 -30.747 1.00 13.50 339 SER B N 1
ATOM 6244 C CA . SER B 1 301 ? -56.564 3.253 -29.600 1.00 13.79 339 SER B CA 1
ATOM 6245 C C . SER B 1 301 ? -57.547 3.291 -28.445 1.00 14.35 339 SER B C 1
ATOM 6246 O O . SER B 1 301 ? -58.704 3.683 -28.709 1.00 12.97 339 SER B O 1
ATOM 6249 N N . ASP B 1 302 ? -57.037 3.127 -27.223 1.00 16.40 340 ASP B N 1
ATOM 6250 C CA . ASP B 1 302 ? -57.841 3.255 -25.969 1.00 17.80 340 ASP B CA 1
ATOM 6251 C C . ASP B 1 302 ? -57.627 4.633 -25.351 1.00 18.69 340 ASP B C 1
ATOM 6252 O O . ASP B 1 302 ? -58.277 4.915 -24.332 1.00 24.12 340 ASP B O 1
ATOM 6257 N N . HIS B 1 303 ? -56.804 5.460 -25.985 1.00 18.71 341 HIS B N 1
ATOM 6258 C CA . HIS B 1 303 ? -56.600 6.884 -25.640 1.00 20.65 341 HIS B CA 1
ATOM 6259 C C . HIS B 1 303 ? -57.648 7.673 -26.401 1.00 21.55 341 HIS B C 1
ATOM 6260 O O . HIS B 1 303 ? -57.700 7.524 -27.618 1.00 19.08 341 HIS B O 1
ATOM 6267 N N . PRO B 1 304 ? -58.439 8.560 -25.748 1.00 21.58 342 PRO B N 1
ATOM 6268 C CA . PRO B 1 304 ? -59.463 9.346 -26.451 1.00 22.72 342 PRO B CA 1
ATOM 6269 C C . PRO B 1 304 ? -58.932 10.167 -27.641 1.00 25.73 342 PRO B C 1
ATOM 6270 O O . PRO B 1 304 ? -59.698 10.375 -28.587 1.00 28.94 342 PRO B O 1
ATOM 6274 N N . ASP B 1 305 ? -57.665 10.606 -27.596 1.00 23.55 343 ASP B N 1
ATOM 6275 C CA . ASP B 1 305 ? -57.030 11.435 -28.654 1.00 23.96 343 ASP B CA 1
ATOM 6276 C C . ASP B 1 305 ? -56.069 10.631 -29.555 1.00 21.14 343 ASP B C 1
ATOM 6277 O O . ASP B 1 305 ? -55.524 11.236 -30.492 1.00 23.04 343 ASP B O 1
ATOM 6282 N N . GLY B 1 306 ? -55.925 9.318 -29.365 1.00 19.08 344 GLY B N 1
ATOM 6283 C CA . GLY B 1 306 ? -55.032 8.489 -30.197 1.00 17.90 344 GLY B CA 1
ATOM 6284 C C . GLY B 1 306 ? -53.614 8.509 -29.684 1.00 17.82 344 GLY B C 1
ATOM 6285 O O . GLY B 1 306 ? -52.712 7.955 -30.411 1.00 17.04 344 GLY B O 1
ATOM 6286 N N . LEU B 1 307 ? -53.381 9.128 -28.510 1.00 16.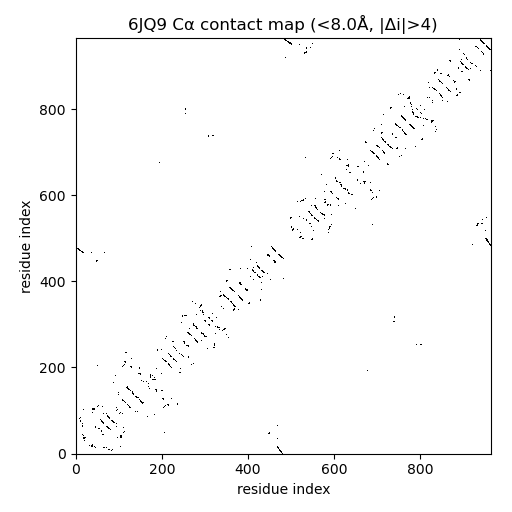63 345 LEU B N 1
ATOM 6287 C CA . LEU B 1 307 ? -51.980 9.376 -28.045 1.00 18.56 345 LEU B CA 1
ATOM 6288 C C . LEU B 1 307 ? -51.527 8.184 -27.203 1.00 19.77 345 LEU B C 1
ATOM 6289 O O . LEU B 1 307 ? -51.395 8.286 -25.972 1.00 19.23 345 LEU B O 1
ATOM 6294 N N . GLY B 1 308 ? -51.386 7.038 -27.870 1.00 19.51 346 GLY B N 1
ATOM 6295 C CA . GLY B 1 308 ? -50.893 5.805 -27.233 1.00 17.93 346 GLY B CA 1
ATOM 6296 C C . GLY B 1 308 ? -51.982 4.811 -26.926 1.00 15.77 346 GLY B C 1
ATOM 6297 O O . GLY B 1 308 ? -53.152 5.024 -27.337 1.00 16.12 346 GLY B O 1
ATOM 6298 N N . ASN B 1 309 ? -51.629 3.712 -26.264 1.00 15.37 347 ASN B N 1
ATOM 6299 C CA . ASN B 1 309 ? -52.601 2.654 -25.888 1.00 15.69 347 ASN B CA 1
ATOM 6300 C C . ASN B 1 309 ? -53.259 2.069 -27.159 1.00 14.29 347 ASN B C 1
ATOM 6301 O O . ASN B 1 309 ? -54.447 1.859 -27.186 1.00 13.40 347 ASN B O 1
ATOM 6306 N N . TRP B 1 310 ? -52.480 1.863 -28.215 1.00 14.52 348 TRP B N 1
ATOM 6307 C CA . TRP B 1 310 ? -52.900 1.169 -29.434 1.00 12.75 348 TRP B CA 1
ATOM 6308 C C . TRP B 1 310 ? -52.880 -0.334 -29.162 1.00 14.06 348 TRP B C 1
ATOM 6309 O O . TRP B 1 310 ? -51.934 -0.788 -28.501 1.00 13.91 348 TRP B O 1
ATOM 6320 N N . LYS B 1 311 ? -53.850 -1.042 -29.725 1.00 14.14 349 LYS B N 1
ATOM 6321 C CA . LYS B 1 311 ? -53.958 -2.521 -29.640 1.00 15.28 349 LYS B CA 1
ATOM 6322 C C . LYS B 1 311 ? -54.446 -3.137 -30.934 1.00 16.20 349 LYS B C 1
ATOM 6323 O O . LYS B 1 311 ? -55.081 -2.436 -31.741 1.00 15.17 349 LYS B O 1
ATOM 6329 N N . ASN B 1 312 ? -54.116 -4.424 -31.126 1.00 17.14 350 ASN B N 1
ATOM 6330 C CA . ASN B 1 312 ? -54.545 -5.191 -32.312 1.00 18.07 350 ASN B CA 1
ATOM 6331 C C . ASN B 1 312 ? -55.888 -5.836 -31.973 1.00 18.03 350 ASN B C 1
ATOM 6332 O O . ASN B 1 312 ? -56.416 -5.550 -30.907 1.00 14.45 350 ASN B O 1
ATOM 6337 N N . VAL B 1 313 ? -56.467 -6.556 -32.920 1.00 18.98 351 VAL B N 1
ATOM 6338 C CA . VAL B 1 313 ? -57.884 -7.011 -32.789 1.00 19.90 351 VAL B CA 1
ATOM 6339 C C . VAL B 1 313 ? -57.977 -7.928 -31.558 1.00 20.73 351 VAL B C 1
ATOM 6340 O O . VAL B 1 313 ? -59.066 -8.048 -30.999 1.00 21.21 351 VAL B O 1
ATOM 6344 N N . ASP B 1 314 ? -56.866 -8.554 -31.169 1.00 23.13 352 ASP B N 1
ATOM 6345 C CA . ASP B 1 314 ? -56.773 -9.513 -30.031 1.00 22.54 352 ASP B CA 1
ATOM 6346 C C . ASP B 1 314 ? -56.507 -8.785 -28.701 1.00 22.76 352 ASP B C 1
ATOM 6347 O O . ASP B 1 314 ? -56.340 -9.457 -27.696 1.00 20.76 352 ASP B O 1
ATOM 6352 N N . GLY B 1 315 ? -56.408 -7.456 -28.688 1.00 19.96 353 GLY B N 1
ATOM 6353 C CA . GLY B 1 315 ? -56.196 -6.665 -27.467 1.00 20.60 353 GLY B CA 1
ATOM 6354 C C . GLY B 1 315 ? -54.733 -6.623 -27.024 1.00 21.54 353 GLY B C 1
ATOM 6355 O O . GLY B 1 315 ? -54.491 -6.151 -25.893 1.00 21.70 353 GLY B O 1
ATOM 6356 N N . GLU B 1 316 ? -53.797 -7.075 -27.862 1.00 24.19 354 GLU B N 1
ATOM 6357 C CA . GLU B 1 316 ? -52.340 -7.066 -27.576 1.00 23.31 354 GLU B CA 1
ATOM 6358 C C . GLU B 1 316 ? -51.823 -5.651 -27.834 1.00 23.20 354 GLU B C 1
ATOM 6359 O O . GLU B 1 316 ? -52.321 -5.012 -28.798 1.00 20.50 354 GLU B O 1
ATOM 6365 N N . ASP B 1 317 ? -50.817 -5.205 -27.074 1.00 20.85 355 ASP B N 1
ATOM 6366 C CA . ASP B 1 317 ? -50.255 -3.827 -27.170 1.00 18.05 355 ASP B CA 1
ATOM 6367 C C . ASP B 1 317 ? -49.524 -3.658 -28.497 1.00 18.17 355 ASP B C 1
ATOM 6368 O O . ASP B 1 317 ? -48.771 -4.576 -28.911 1.00 18.69 355 ASP B O 1
ATOM 6373 N N . MET B 1 318 ? -49.762 -2.522 -29.156 1.00 15.02 356 MET B N 1
ATOM 6374 C CA . MET B 1 318 ? -49.090 -2.161 -30.425 1.00 15.99 356 MET B CA 1
ATOM 6375 C C . MET B 1 318 ? -48.010 -1.133 -30.104 1.00 15.45 356 MET B C 1
ATOM 6376 O O . MET B 1 318 ? -48.287 -0.121 -29.424 1.00 16.01 356 MET B O 1
ATOM 6381 N N . THR B 1 319 ? -46.813 -1.364 -30.622 1.00 15.10 357 THR B N 1
ATOM 6382 C CA . THR B 1 319 ? -45.750 -0.353 -30.637 1.00 17.42 357 THR B CA 1
ATOM 6383 C C . THR B 1 319 ? -46.328 0.889 -31.319 1.00 15.17 357 THR B C 1
ATOM 6384 O O . THR B 1 319 ? -46.770 0.793 -32.482 1.00 15.96 357 THR B O 1
ATOM 6388 N N . TRP B 1 320 ? -46.192 2.036 -30.683 1.00 15.80 358 TRP B N 1
ATOM 6389 C CA . TRP B 1 320 ? -46.730 3.306 -31.207 1.00 15.24 358 TRP B CA 1
ATOM 6390 C C . TRP B 1 320 ? -45.653 4.391 -31.080 1.00 16.04 358 TRP B C 1
ATOM 6391 O O . TRP B 1 320 ? -45.060 4.543 -30.003 1.00 14.58 358 TRP B O 1
ATOM 6402 N N . PRO B 1 321 ? -45.329 5.189 -32.127 1.00 12.89 359 PRO B N 1
ATOM 6403 C CA . PRO B 1 321 ? -45.753 4.923 -33.498 1.00 14.72 359 PRO B CA 1
ATOM 6404 C C . PRO B 1 321 ? -45.185 3.605 -34.061 1.00 14.24 359 PRO B C 1
ATOM 6405 O O . PRO B 1 321 ? -44.088 3.158 -33.693 1.00 13.71 359 PRO B O 1
ATOM 6409 N N . LEU B 1 322 ? -45.924 3.023 -34.991 1.00 13.12 360 LEU B N 1
ATOM 6410 C CA . LEU B 1 322 ? -45.727 1.626 -35.412 1.00 11.99 360 LEU B CA 1
ATOM 6411 C C . LEU B 1 322 ? -44.572 1.593 -36.395 1.00 12.11 360 LEU B C 1
ATOM 6412 O O . LEU B 1 322 ? -44.420 2.585 -37.126 1.00 11.29 360 LEU B O 1
ATOM 6417 N N . VAL B 1 323 ? -43.781 0.518 -36.345 1.00 12.42 361 VAL B N 1
ATOM 6418 C CA . VAL B 1 323 ? -42.652 0.314 -37.288 1.00 13.09 361 VAL B CA 1
ATOM 6419 C C . VAL B 1 323 ? -42.943 -0.914 -38.145 1.00 12.21 361 VAL B C 1
ATOM 6420 O O . VAL B 1 323 ? -42.674 -0.838 -39.376 1.00 15.51 361 VAL B O 1
ATOM 6424 N N . ASN B 1 324 ? -43.331 -2.006 -37.500 1.00 12.64 362 ASN B N 1
ATOM 6425 C CA . ASN B 1 324 ? -43.527 -3.358 -38.069 1.00 13.54 362 ASN B CA 1
ATOM 6426 C C . ASN B 1 324 ? -45.024 -3.621 -38.205 1.00 13.02 362 ASN B C 1
ATOM 6427 O O . ASN B 1 324 ? -45.635 -3.878 -37.207 1.00 12.68 362 ASN B O 1
ATOM 6432 N N . SER B 1 325 ? -45.520 -3.631 -39.441 1.00 14.51 363 SER B N 1
ATOM 6433 C CA . SER B 1 325 ? -46.948 -3.858 -39.817 1.00 14.22 363 SER B CA 1
ATOM 6434 C C . SER B 1 325 ? -47.360 -5.274 -39.371 1.00 14.77 363 SER B C 1
ATOM 6435 O O . SER B 1 325 ? -48.535 -5.478 -38.988 1.00 12.41 363 SER B O 1
ATOM 6438 N N . ASP B 1 326 ? -46.412 -6.206 -39.311 1.00 15.85 364 ASP B N 1
ATOM 6439 C CA . ASP B 1 326 ? -46.691 -7.582 -38.815 1.00 17.22 364 ASP B CA 1
ATOM 6440 C C . ASP B 1 326 ? -47.461 -7.524 -37.484 1.00 14.76 364 ASP B C 1
ATOM 6441 O O . ASP B 1 326 ? -48.263 -8.431 -37.207 1.00 16.74 364 ASP B O 1
ATOM 6446 N N . GLU B 1 327 ? -47.246 -6.511 -36.648 1.00 14.67 365 GLU B N 1
ATOM 6447 C CA . GLU B 1 327 ? -47.919 -6.453 -35.321 1.00 12.69 365 GLU B CA 1
ATOM 6448 C C . GLU B 1 327 ? -49.460 -6.421 -35.417 1.00 14.24 365 GLU B C 1
ATOM 6449 O O . GLU B 1 327 ? -50.146 -6.908 -34.494 1.00 13.47 365 GLU B O 1
ATOM 6455 N N . ILE B 1 328 ? -50.020 -5.880 -36.469 1.00 14.23 366 ILE B N 1
ATOM 6456 C CA . ILE B 1 328 ? -51.507 -5.711 -36.503 1.00 13.70 366 ILE B CA 1
ATOM 6457 C C . ILE B 1 328 ? -52.154 -6.413 -37.687 1.00 16.88 366 ILE B C 1
ATOM 6458 O O . ILE B 1 328 ? -53.324 -6.029 -38.018 1.00 15.68 366 ILE B O 1
ATOM 6463 N N . LYS B 1 329 ? -51.469 -7.396 -38.276 1.00 17.84 367 LYS B N 1
ATOM 6464 C CA . LYS B 1 329 ? -51.969 -8.157 -39.452 1.00 17.56 367 LYS B CA 1
ATOM 6465 C C . LYS B 1 329 ? -53.098 -9.076 -38.958 1.00 19.23 367 LYS B C 1
ATOM 6466 O O . LYS B 1 329 ? -52.879 -9.832 -37.991 1.00 19.89 367 LYS B O 1
ATOM 6472 N N . ILE B 1 330 ? -54.275 -8.997 -39.582 1.00 20.07 368 ILE B N 1
ATOM 6473 C CA . ILE B 1 330 ? -55.431 -9.892 -39.291 1.00 20.20 368 ILE B CA 1
ATOM 6474 C C . ILE B 1 330 ? -55.289 -11.152 -40.151 1.00 19.25 368 ILE B C 1
ATOM 6475 O O . ILE B 1 330 ? -55.394 -12.264 -39.598 1.00 21.67 368 ILE B O 1
ATOM 6480 N N . PHE B 1 331 ? -55.100 -11.001 -41.461 1.00 17.50 369 PHE B N 1
ATOM 6481 C CA . PHE B 1 331 ? -54.929 -12.163 -42.369 1.00 17.88 369 PHE B CA 1
ATOM 6482 C C . PHE B 1 331 ? -54.342 -11.638 -43.666 1.00 16.40 369 PHE B C 1
ATOM 6483 O O . PHE B 1 331 ? -54.206 -10.421 -43.792 1.00 15.35 369 PHE B O 1
ATOM 6491 N N . GLU B 1 332 ? -53.955 -12.543 -44.547 1.00 15.42 370 GLU B N 1
ATOM 6492 C CA . GLU B 1 332 ? -53.410 -12.220 -45.881 1.00 16.96 370 GLU B CA 1
ATOM 6493 C C . GLU B 1 332 ? -54.440 -12.585 -46.950 1.00 16.17 370 GLU B C 1
ATOM 6494 O O . GLU B 1 332 ? -54.597 -13.759 -47.295 1.00 17.55 370 GLU B O 1
ATOM 6500 N N . PRO B 1 333 ? -55.070 -11.614 -47.626 1.00 17.05 371 PRO B N 1
ATOM 6501 C CA . PRO B 1 333 ? -55.877 -11.949 -48.809 1.00 17.55 371 PRO B CA 1
ATOM 6502 C C . PRO B 1 333 ? -55.088 -12.705 -49.893 1.00 18.04 371 PRO B C 1
ATOM 6503 O O . PRO B 1 333 ? -55.705 -13.451 -50.677 1.00 17.83 371 PRO B O 1
ATOM 6507 N N . GLY B 1 334 ? -53.745 -12.600 -49.872 1.00 16.02 372 GLY B N 1
ATOM 6508 C CA . GLY B 1 334 ? -52.858 -13.354 -50.759 1.00 16.31 372 GLY B CA 1
ATOM 6509 C C . GLY B 1 334 ? -53.034 -14.840 -50.582 1.00 16.86 372 GLY B C 1
ATOM 6510 O O . GLY B 1 334 ? -52.662 -15.550 -51.501 1.00 21.52 372 GLY B O 1
ATOM 6511 N N . ASP B 1 335 ? -53.561 -15.283 -49.435 1.00 18.08 373 ASP B N 1
ATOM 6512 C CA . ASP B 1 335 ? -53.764 -16.732 -49.138 1.00 20.25 373 ASP B CA 1
ATOM 6513 C C . ASP B 1 335 ? -54.741 -17.344 -50.155 1.00 18.55 373 ASP B C 1
ATOM 6514 O O . ASP B 1 335 ? -54.749 -18.582 -50.292 1.00 17.30 373 ASP B O 1
ATOM 6519 N N . TYR B 1 336 ? -55.526 -16.530 -50.864 1.00 21.26 374 TYR B N 1
ATOM 6520 C CA . TYR B 1 336 ? -56.698 -16.969 -51.669 1.00 22.26 374 TYR B CA 1
ATOM 6521 C C . TYR B 1 336 ? -56.372 -17.049 -53.166 1.00 24.89 374 TYR B C 1
ATOM 6522 O O . TYR B 1 336 ? -57.306 -17.285 -53.965 1.00 24.17 374 TYR B O 1
ATOM 6531 N N . ILE B 1 337 ? -55.103 -16.893 -53.542 1.00 24.83 375 ILE B N 1
ATOM 6532 C CA . ILE B 1 337 ? -54.615 -16.985 -54.949 1.00 27.16 375 ILE B CA 1
ATOM 6533 C C . ILE B 1 337 ? -53.313 -17.791 -54.975 1.00 27.87 375 ILE B C 1
ATOM 6534 O O . ILE B 1 337 ? -52.509 -17.636 -54.078 1.00 26.58 375 ILE B O 1
ATOM 6539 N N . ASP B 1 338 ? -53.132 -18.640 -55.985 1.00 28.66 376 ASP B N 1
ATOM 6540 C CA . ASP B 1 338 ? -52.085 -19.692 -56.009 1.00 31.21 376 ASP B CA 1
ATOM 6541 C C . ASP B 1 338 ? -50.713 -19.144 -56.425 1.00 25.61 376 ASP B C 1
ATOM 6542 O O . ASP B 1 338 ? -49.738 -19.873 -56.296 1.00 27.30 376 ASP B O 1
ATOM 6547 N N . HIS B 1 339 ? -50.635 -17.901 -56.868 1.00 23.95 377 HIS B N 1
ATOM 6548 C CA . HIS B 1 339 ? -49.475 -17.376 -57.624 1.00 23.25 377 HIS B CA 1
ATOM 6549 C C . HIS B 1 339 ? -48.300 -17.153 -56.663 1.00 23.28 377 HIS B C 1
ATOM 6550 O O . HIS B 1 339 ? -48.525 -16.625 -55.573 1.00 24.74 377 HIS B O 1
ATOM 6557 N N . THR B 1 340 ? -47.110 -17.586 -57.053 1.00 25.14 378 THR B N 1
ATOM 6558 C CA . THR B 1 340 ? -45.857 -17.405 -56.257 1.00 25.70 378 THR B CA 1
ATOM 6559 C C . THR B 1 340 ? -44.788 -16.641 -57.047 1.00 25.90 378 THR B C 1
ATOM 6560 O O . THR B 1 340 ? -43.818 -16.231 -56.404 1.00 30.58 378 THR B O 1
ATOM 6564 N N . ALA B 1 341 ? -44.949 -16.398 -58.355 1.00 24.46 379 ALA B N 1
ATOM 6565 C CA . ALA B 1 341 ? -43.954 -15.637 -59.152 1.00 22.09 379 ALA B CA 1
ATOM 6566 C C . ALA B 1 341 ? -43.927 -14.187 -58.663 1.00 21.55 379 ALA B C 1
ATOM 6567 O O . ALA B 1 341 ? -44.947 -13.695 -58.178 1.00 21.61 379 ALA B O 1
ATOM 6569 N N . PRO B 1 342 ? -42.767 -13.489 -58.717 1.00 21.07 380 PRO B N 1
ATOM 6570 C CA . PRO B 1 342 ? -42.687 -12.087 -58.299 1.00 19.59 380 PRO B CA 1
ATOM 6571 C C . PRO B 1 342 ? -43.720 -11.233 -59.035 1.00 17.92 380 PRO B C 1
ATOM 6572 O O . PRO B 1 342 ? -43.910 -11.382 -60.223 1.00 17.33 380 PRO B O 1
ATOM 6576 N N . ASN B 1 343 ? -44.347 -10.313 -58.315 1.00 15.37 381 ASN B N 1
ATOM 6577 C CA . ASN B 1 343 ? -45.320 -9.355 -58.857 1.00 16.80 381 ASN B CA 1
ATOM 6578 C C . ASN B 1 343 ? -46.514 -10.043 -59.529 1.00 15.65 381 ASN B C 1
ATOM 6579 O O . ASN B 1 343 ? -47.236 -9.354 -60.261 1.00 18.03 381 ASN B O 1
ATOM 6584 N N . SER B 1 344 ? -46.780 -11.318 -59.238 1.00 18.53 382 SER B N 1
ATOM 6585 C CA . SER B 1 344 ? -47.894 -12.085 -59.869 1.00 18.58 382 SER B CA 1
ATOM 6586 C C . SER B 1 344 ? -49.258 -11.843 -59.216 1.00 20.25 382 SER B C 1
ATOM 6587 O O . SER B 1 344 ? -50.275 -12.267 -59.832 1.00 19.51 382 SER B O 1
ATOM 6590 N N . VAL B 1 345 ? -49.302 -11.204 -58.042 1.00 19.51 383 VAL B N 1
ATOM 6591 C CA . VAL B 1 345 ? -50.527 -11.050 -57.196 1.00 16.67 383 VAL B CA 1
ATOM 6592 C C . VAL B 1 345 ? -50.851 -9.561 -57.081 1.00 17.10 383 VAL B C 1
ATOM 6593 O O . VAL B 1 345 ? -49.986 -8.816 -56.661 1.00 16.01 383 VAL B O 1
ATOM 6597 N N . HIS B 1 346 ? -52.014 -9.164 -57.582 1.00 16.10 384 HIS B N 1
ATOM 6598 C CA . HIS B 1 346 ? -52.451 -7.751 -57.734 1.00 14.88 384 HIS B CA 1
ATOM 6599 C C . HIS B 1 346 ? -53.540 -7.460 -56.707 1.00 15.34 384 HIS B C 1
ATOM 6600 O O . HIS B 1 346 ? -54.698 -7.973 -56.899 1.00 12.68 384 HIS B O 1
ATOM 6607 N N . ILE B 1 347 ? -53.233 -6.610 -55.721 1.00 15.91 385 ILE B N 1
ATOM 6608 C CA . ILE B 1 347 ? -54.204 -6.108 -54.700 1.00 15.87 385 ILE B CA 1
ATOM 6609 C C . ILE B 1 347 ? -54.123 -4.584 -54.732 1.00 15.45 385 ILE B C 1
ATOM 6610 O O . ILE B 1 347 ? -53.077 -4.083 -54.327 1.00 15.50 385 ILE B O 1
ATOM 6615 N N . VAL B 1 348 ? -55.182 -3.914 -55.212 1.00 15.30 386 VAL B N 1
ATOM 6616 C CA . VAL B 1 348 ? -55.328 -2.425 -55.195 1.00 16.38 386 VAL B CA 1
ATOM 6617 C C . VAL B 1 348 ? -56.748 -2.063 -54.721 1.00 19.90 386 VAL B C 1
ATOM 6618 O O . VAL B 1 348 ? -56.889 -1.511 -53.638 1.00 17.16 386 VAL B O 1
ATOM 6622 N N . THR B 1 349 ? -57.773 -2.345 -55.530 1.00 19.35 387 THR B N 1
ATOM 6623 C CA . THR B 1 349 ? -59.150 -1.815 -55.326 1.00 20.87 387 THR B CA 1
ATOM 6624 C C . THR B 1 349 ? -59.976 -2.725 -54.407 1.00 18.23 387 THR B C 1
ATOM 6625 O O . THR B 1 349 ? -59.518 -3.806 -54.003 1.00 16.59 387 THR B O 1
ATOM 6629 N N . GLY B 1 350 ? -61.195 -2.272 -54.130 1.00 17.38 388 GLY B N 1
ATOM 6630 C CA . GLY B 1 350 ? -62.246 -2.994 -53.399 1.00 16.24 388 GLY B CA 1
ATOM 6631 C C . GLY B 1 350 ? -61.929 -3.142 -51.913 1.00 13.35 388 GLY B C 1
ATOM 6632 O O . GLY B 1 350 ? -62.435 -4.049 -51.309 1.00 13.80 388 GLY B O 1
ATOM 6633 N N . PHE B 1 351 ? -61.078 -2.315 -51.323 1.00 14.63 389 PHE B N 1
ATOM 6634 C CA . PHE B 1 351 ? -60.768 -2.462 -49.873 1.00 11.87 389 PHE B CA 1
ATOM 6635 C C . PHE B 1 351 ? -61.476 -1.370 -49.062 1.00 13.25 389 PHE B C 1
ATOM 6636 O O . PHE B 1 351 ? -61.443 -0.192 -49.462 1.00 11.88 389 PHE B O 1
ATOM 6644 N N . ASP B 1 352 ? -61.996 -1.769 -47.892 1.00 13.26 390 ASP B N 1
ATOM 6645 C CA . ASP B 1 352 ? -62.584 -0.884 -46.846 1.00 12.20 390 ASP B CA 1
ATOM 6646 C C . ASP B 1 352 ? -62.913 -1.733 -45.634 1.00 11.72 390 ASP B C 1
ATOM 6647 O O . ASP B 1 352 ? -62.805 -2.977 -45.701 1.00 12.03 390 ASP B O 1
ATOM 6652 N N . TRP B 1 353 ? -63.276 -1.103 -44.514 1.00 9.50 391 TRP B N 1
ATOM 6653 C CA . TRP B 1 353 ? -63.507 -1.837 -43.275 1.00 11.09 391 TRP B CA 1
ATOM 6654 C C . TRP B 1 353 ? -64.453 -0.994 -42.431 1.00 11.92 391 TRP B C 1
ATOM 6655 O O . TRP B 1 353 ? -64.553 0.248 -42.688 1.00 11.01 391 TRP B O 1
ATOM 6666 N N . THR B 1 354 ? -65.072 -1.619 -41.448 1.00 15.01 392 THR B N 1
ATOM 6667 C CA . THR B 1 354 ? -65.894 -0.919 -40.430 1.00 14.87 392 THR B CA 1
ATOM 6668 C C . THR B 1 354 ? -66.020 -1.743 -39.159 1.00 14.42 392 THR B C 1
ATOM 6669 O O . THR B 1 354 ? -65.725 -2.961 -39.178 1.00 13.64 392 THR B O 1
ATOM 6673 N N . VAL B 1 355 ? -66.492 -1.074 -38.100 1.00 14.06 393 VAL B N 1
ATOM 6674 C CA . VAL B 1 355 ? -66.866 -1.663 -36.789 1.00 16.32 393 VAL B CA 1
ATOM 6675 C C . VAL B 1 355 ? -68.279 -1.204 -36.439 1.00 18.06 393 VAL B C 1
ATOM 6676 O O . VAL B 1 355 ? -68.491 0.007 -36.316 1.00 16.31 393 VAL B O 1
ATOM 6680 N N . THR B 1 356 ? -69.192 -2.145 -36.235 1.00 18.50 394 THR B N 1
ATOM 6681 C CA . THR B 1 356 ? -70.602 -1.845 -35.858 1.00 20.93 394 THR B CA 1
ATOM 6682 C C . THR B 1 356 ? -70.661 -1.418 -34.393 1.00 22.08 394 THR B C 1
ATOM 6683 O O . THR B 1 356 ? -69.667 -1.597 -33.682 1.00 25.22 394 THR B O 1
ATOM 6687 N N . GLU B 1 357 ? -71.792 -0.868 -33.968 1.00 25.35 395 GLU B N 1
ATOM 6688 C CA . GLU B 1 357 ? -71.994 -0.371 -32.581 1.00 25.22 395 GLU B CA 1
ATOM 6689 C C . GLU B 1 357 ? -72.061 -1.553 -31.591 1.00 25.19 395 GLU B C 1
ATOM 6690 O O . GLU B 1 357 ? -71.874 -1.328 -30.393 1.00 23.89 395 GLU B O 1
ATOM 6696 N N . ASN B 1 358 ? -72.317 -2.753 -32.093 1.00 24.18 396 ASN B N 1
ATOM 6697 C CA . ASN B 1 358 ? -72.276 -4.035 -31.348 1.00 25.90 396 ASN B CA 1
ATOM 6698 C C . ASN B 1 358 ? -70.856 -4.623 -31.348 1.00 26.57 396 ASN B C 1
ATOM 6699 O O . ASN B 1 358 ? -70.707 -5.735 -30.819 1.00 24.87 396 ASN B O 1
ATOM 6704 N N . ASP B 1 359 ? -69.849 -3.933 -31.911 1.00 26.84 397 ASP B N 1
ATOM 6705 C CA . ASP B 1 359 ? -68.423 -4.385 -31.904 1.00 28.72 397 ASP B CA 1
ATOM 6706 C C . ASP B 1 359 ? -68.181 -5.511 -32.931 1.00 25.26 397 ASP B C 1
ATOM 6707 O O . ASP B 1 359 ? -67.178 -6.243 -32.760 1.00 27.57 397 ASP B O 1
ATOM 6712 N N . ASP B 1 360 ? -69.034 -5.674 -33.956 1.00 21.30 398 ASP B N 1
ATOM 6713 C CA . ASP B 1 360 ? -68.771 -6.604 -35.082 1.00 21.09 398 ASP B CA 1
ATOM 6714 C C . ASP B 1 360 ? -67.713 -5.936 -35.979 1.00 19.55 398 ASP B C 1
ATOM 6715 O O . ASP B 1 360 ? -67.847 -4.715 -36.232 1.00 17.79 398 ASP B O 1
ATOM 6720 N N . VAL B 1 361 ? -66.668 -6.666 -36.382 1.00 18.28 399 VAL B N 1
ATOM 6721 C CA . VAL B 1 361 ? -65.568 -6.090 -37.214 1.00 17.87 399 VAL B CA 1
ATOM 6722 C C . VAL B 1 361 ? -65.666 -6.617 -38.649 1.00 17.95 399 VAL B C 1
ATOM 6723 O O . VAL B 1 361 ? -65.667 -7.833 -38.852 1.00 17.43 399 VAL B O 1
ATOM 6727 N N . HIS B 1 362 ? -65.720 -5.724 -39.637 1.00 15.47 400 HIS B N 1
ATOM 6728 C CA . HIS B 1 362 ? -65.863 -6.113 -41.058 1.00 15.64 400 HIS B CA 1
ATOM 6729 C C . HIS B 1 362 ? -64.695 -5.610 -41.906 1.00 14.89 400 HIS B C 1
ATOM 6730 O O . HIS B 1 362 ? -64.433 -4.407 -41.918 1.00 14.17 400 HIS B O 1
ATOM 6737 N N . PHE B 1 363 ? -64.134 -6.481 -42.731 1.00 17.13 401 PHE B N 1
ATOM 6738 C CA . PHE B 1 363 ? -63.263 -6.077 -43.866 1.00 15.96 401 PHE B CA 1
ATOM 6739 C C . PHE B 1 363 ? -63.797 -6.602 -45.183 1.00 16.23 401 PHE B C 1
ATOM 6740 O O . PHE B 1 363 ? -64.290 -7.732 -45.225 1.00 17.45 401 PHE B O 1
ATOM 6748 N N . ILE B 1 364 ? -63.646 -5.798 -46.240 1.00 15.19 402 ILE B N 1
ATOM 6749 C CA . ILE B 1 364 ? -63.784 -6.296 -47.631 1.00 14.73 402 ILE B CA 1
ATOM 6750 C C . ILE B 1 364 ? -62.459 -6.092 -48.342 1.00 14.02 402 ILE B C 1
ATOM 6751 O O . ILE B 1 364 ? -61.833 -5.078 -48.133 1.00 14.65 402 ILE B O 1
ATOM 6756 N N . THR B 1 365 ? -62.164 -6.947 -49.320 1.00 14.26 403 THR B N 1
ATOM 6757 C CA . THR B 1 365 ? -60.963 -6.799 -50.157 1.00 15.96 403 THR B CA 1
ATOM 6758 C C . THR B 1 365 ? -61.238 -7.545 -51.468 1.00 17.90 403 THR B C 1
ATOM 6759 O O . THR B 1 365 ? -62.405 -8.026 -51.693 1.00 16.15 403 THR B O 1
ATOM 6763 N N . HIS B 1 366 ? -60.261 -7.516 -52.362 1.00 19.46 404 HIS B N 1
ATOM 6764 C CA . HIS B 1 366 ? -60.353 -8.067 -53.728 1.00 21.12 404 HIS B CA 1
ATOM 6765 C C . HIS B 1 366 ? -58.939 -8.445 -54.158 1.00 19.87 404 HIS B C 1
ATOM 6766 O O . HIS B 1 366 ? -58.033 -7.640 -53.936 1.00 23.02 404 HIS B O 1
ATOM 6773 N N . VAL B 1 367 ? -58.763 -9.605 -54.781 1.00 19.91 405 VAL B N 1
ATOM 6774 C CA . VAL B 1 367 ? -57.419 -10.075 -55.201 1.00 19.91 405 VAL B CA 1
ATOM 6775 C C . VAL B 1 367 ? -57.544 -10.694 -56.588 1.00 20.66 405 VAL B C 1
ATOM 6776 O O . VAL B 1 367 ? -58.530 -11.431 -56.820 1.00 17.35 405 VAL B O 1
ATOM 6780 N N . ARG B 1 368 ? -56.586 -10.416 -57.471 1.00 19.41 406 ARG B N 1
ATOM 6781 C CA . ARG B 1 368 ? -56.569 -11.032 -58.814 1.00 21.03 406 ARG B CA 1
ATOM 6782 C C . ARG B 1 368 ? -55.143 -11.247 -59.312 1.00 21.86 406 ARG B C 1
ATOM 6783 O O . ARG B 1 368 ? -54.202 -10.693 -58.732 1.00 23.53 406 ARG B O 1
ATOM 6791 N N . SER B 1 369 ? -55.006 -12.073 -60.352 1.00 21.30 407 SER B N 1
ATOM 6792 C CA . SER B 1 369 ? -53.753 -12.233 -61.107 1.00 20.38 407 SER B CA 1
ATOM 6793 C C . SER B 1 369 ? -53.350 -10.879 -61.706 1.00 20.48 407 SER B C 1
ATOM 6794 O O . SER B 1 369 ? -54.209 -10.152 -62.202 1.00 23.92 407 SER B O 1
ATOM 6797 N N . THR B 1 370 ? -52.076 -10.521 -61.632 1.00 23.05 408 THR B N 1
ATOM 6798 C CA . THR B 1 370 ? -51.515 -9.335 -62.322 1.00 23.04 408 THR B CA 1
ATOM 6799 C C . THR B 1 370 ? -51.624 -9.547 -63.834 1.00 24.34 408 THR B C 1
ATOM 6800 O O . THR B 1 370 ? -51.968 -8.586 -64.520 1.00 26.43 408 THR B O 1
ATOM 6804 N N . ASP B 1 371 ? -51.342 -10.768 -64.297 1.00 26.23 409 ASP B N 1
ATOM 6805 C CA . ASP B 1 371 ? -51.415 -11.188 -65.727 1.00 30.11 409 ASP B CA 1
ATOM 6806 C C . ASP B 1 371 ? -52.871 -11.591 -66.008 1.00 29.09 409 ASP B C 1
ATOM 6807 O O . ASP B 1 371 ? -53.266 -12.664 -65.575 1.00 32.54 409 ASP B O 1
ATOM 6812 N N . THR B 1 372 ? -53.667 -10.727 -66.638 1.00 30.70 410 THR B N 1
ATOM 6813 C CA . THR B 1 372 ? -55.102 -11.009 -66.926 1.00 35.08 410 THR B CA 1
ATOM 6814 C C . THR B 1 372 ? -55.208 -12.012 -68.088 1.00 36.80 410 THR B C 1
ATOM 6815 O O . THR B 1 372 ? -56.320 -12.534 -68.307 1.00 41.14 410 THR B O 1
ATOM 6819 N N . LYS B 1 373 ? -54.102 -12.291 -68.786 1.00 39.66 411 LYS B N 1
ATOM 6820 C CA . LYS B 1 373 ? -54.062 -13.183 -69.973 1.00 40.50 411 LYS B CA 1
ATOM 6821 C C . LYS B 1 373 ? -53.751 -14.629 -69.578 1.00 39.15 411 LYS B C 1
ATOM 6822 O O . LYS B 1 373 ? -54.050 -15.524 -70.389 1.00 40.65 411 LYS B O 1
ATOM 6828 N N . ARG B 1 374 ? -53.163 -14.876 -68.407 1.00 36.66 412 ARG B N 1
ATOM 6829 C CA . ARG B 1 374 ? -52.772 -16.253 -68.011 1.00 34.85 412 ARG B CA 1
ATOM 6830 C C . ARG B 1 374 ? -54.001 -17.177 -68.014 1.00 35.10 412 ARG B C 1
ATOM 6831 O O . ARG B 1 374 ? -55.083 -16.738 -67.612 1.00 33.22 412 ARG B O 1
ATOM 6839 N N . SER B 1 375 ? -53.822 -18.424 -68.455 1.00 34.36 413 SER B N 1
ATOM 6840 C CA . SER B 1 375 ? -54.884 -19.458 -68.538 1.00 37.07 413 SER B CA 1
ATOM 6841 C C . SER B 1 375 ? -55.428 -19.795 -67.146 1.00 36.26 413 SER B C 1
ATOM 6842 O O . SER B 1 375 ? -56.625 -20.189 -67.065 1.00 41.28 413 SER B O 1
ATOM 6845 N N . ASP B 1 376 ? -54.586 -19.704 -66.103 1.00 33.97 414 ASP B N 1
ATOM 6846 C CA . ASP B 1 376 ? -54.987 -19.960 -64.691 1.00 29.67 414 ASP B CA 1
ATOM 6847 C C . ASP B 1 376 ? -55.227 -18.621 -63.976 1.00 28.36 414 ASP B C 1
ATOM 6848 O O . ASP B 1 376 ? -54.857 -18.525 -62.834 1.00 29.34 414 ASP B O 1
ATOM 6853 N N . TYR B 1 377 ? -55.869 -17.656 -64.637 1.00 27.20 415 TYR B N 1
ATOM 6854 C CA . TYR B 1 377 ? -56.297 -16.357 -64.063 1.00 25.63 415 TYR B CA 1
ATOM 6855 C C . TYR B 1 377 ? -57.319 -16.618 -62.955 1.00 30.06 415 TYR B C 1
ATOM 6856 O O . TYR B 1 377 ? -58.103 -17.577 -63.036 1.00 25.58 415 TYR B O 1
ATOM 6865 N N . LYS B 1 378 ? -57.265 -15.783 -61.922 1.00 27.49 416 LYS B N 1
ATOM 6866 C CA . LYS B 1 378 ? -58.014 -15.923 -60.661 1.00 30.76 416 LYS B CA 1
ATOM 6867 C C . LYS B 1 378 ? -58.362 -14.501 -60.249 1.00 27.01 416 LYS B C 1
ATOM 6868 O O . LYS B 1 378 ? -57.526 -13.591 -60.474 1.00 25.44 416 LYS B O 1
ATOM 6874 N N . GLU B 1 379 ? -59.590 -14.310 -59.797 1.00 25.23 417 GLU B N 1
ATOM 6875 C CA . GLU B 1 379 ? -60.078 -13.024 -59.244 1.00 23.77 417 GLU B CA 1
ATOM 6876 C C . GLU B 1 379 ? -61.215 -13.346 -58.269 1.00 25.73 417 GLU B C 1
ATOM 6877 O O . GLU B 1 379 ? -62.168 -14.068 -58.647 1.00 23.35 417 GLU B O 1
ATOM 6883 N N . VAL B 1 380 ? -61.097 -12.829 -57.060 1.00 24.34 418 VAL B N 1
ATOM 6884 C CA . VAL B 1 380 ? -62.021 -13.098 -55.932 1.00 24.03 418 VAL B CA 1
ATOM 6885 C C . VAL B 1 380 ? -62.223 -11.789 -55.184 1.00 21.12 418 VAL B C 1
ATOM 6886 O O . VAL B 1 380 ? -61.281 -10.993 -55.146 1.00 21.05 418 VAL B O 1
ATOM 6890 N N . SER B 1 381 ? -63.425 -11.583 -54.664 1.00 19.94 419 SER B N 1
ATOM 6891 C CA . SER B 1 381 ? -63.742 -10.566 -53.634 1.00 19.60 419 SER B CA 1
ATOM 6892 C C . SER B 1 381 ? -63.928 -11.320 -52.311 1.00 19.51 419 SER B C 1
ATOM 6893 O O . SER B 1 381 ? -64.347 -12.535 -52.303 1.00 19.37 419 SER B O 1
ATOM 6896 N N . ILE B 1 382 ? -63.561 -10.664 -51.223 1.00 17.51 420 ILE B N 1
ATOM 6897 C CA . ILE B 1 382 ? -63.417 -11.313 -49.893 1.00 18.29 420 ILE B CA 1
ATOM 6898 C C . ILE B 1 382 ? -64.115 -10.420 -48.885 1.00 15.77 420 ILE B C 1
ATOM 6899 O O . ILE B 1 382 ? -63.958 -9.177 -48.946 1.00 15.13 420 ILE B O 1
ATOM 6904 N N . HIS B 1 383 ? -64.910 -11.049 -48.048 1.00 16.50 421 HIS B N 1
ATOM 6905 C CA . HIS B 1 383 ? -65.523 -10.454 -46.850 1.00 14.90 421 HIS B CA 1
ATOM 6906 C C . HIS B 1 383 ? -65.054 -11.268 -45.643 1.00 17.58 421 HIS B C 1
ATOM 6907 O O . HIS B 1 383 ? -65.280 -12.523 -45.607 1.00 16.06 421 HIS B O 1
ATOM 6914 N N . ALA B 1 384 ? -64.319 -10.590 -44.759 1.00 16.47 422 ALA B N 1
ATOM 6915 C CA . ALA B 1 384 ? -63.783 -11.130 -43.492 1.00 17.61 422 ALA B CA 1
ATOM 6916 C C . ALA B 1 384 ? -64.439 -10.393 -42.330 1.00 16.49 422 ALA B C 1
ATOM 6917 O O . ALA B 1 384 ? -64.361 -9.175 -42.261 1.00 18.73 422 ALA B O 1
ATOM 6919 N N . PHE B 1 385 ? -65.103 -11.103 -41.423 1.00 17.15 423 PHE B N 1
ATOM 6920 C CA . PHE B 1 385 ? -65.902 -10.447 -40.369 1.00 16.38 423 PHE B CA 1
ATOM 6921 C C . PHE B 1 385 ? -65.877 -11.278 -39.104 1.00 16.55 423 PHE B C 1
ATOM 6922 O O . PHE B 1 385 ? -65.844 -12.512 -39.168 1.00 15.19 423 PHE B O 1
ATOM 6930 N N . LYS B 1 386 ? -65.840 -10.560 -37.994 1.00 16.83 424 LYS B N 1
ATOM 6931 C CA . LYS B 1 386 ? -65.762 -11.104 -36.622 1.00 20.14 424 LYS B CA 1
ATOM 6932 C C . LYS B 1 386 ? -66.973 -10.603 -35.839 1.00 20.91 424 LYS B C 1
ATOM 6933 O O . LYS B 1 386 ? -67.009 -9.454 -35.357 1.00 17.44 424 LYS B O 1
ATOM 6939 N N . PRO B 1 387 ? -68.023 -11.458 -35.744 1.00 24.27 425 PRO B N 1
ATOM 6940 C CA . PRO B 1 387 ? -69.196 -11.164 -34.930 1.00 27.04 425 PRO B CA 1
ATOM 6941 C C . PRO B 1 387 ? -68.757 -10.875 -33.489 1.00 29.55 425 PRO B C 1
ATOM 6942 O O . PRO B 1 387 ? -67.747 -11.443 -33.035 1.00 33.09 425 PRO B O 1
ATOM 6946 N N . ALA B 1 388 ? -69.503 -10.007 -32.813 1.00 29.25 426 ALA B N 1
ATOM 6947 C CA . ALA B 1 388 ? -69.172 -9.407 -31.500 1.00 32.41 426 ALA B CA 1
ATOM 6948 C C . ALA B 1 388 ? -68.641 -10.460 -30.504 1.00 35.89 426 ALA B C 1
ATOM 6949 O O . ALA B 1 388 ? -67.603 -10.206 -29.847 1.00 42.42 426 ALA B O 1
ATOM 6951 N N . ASN B 1 389 ? -69.283 -11.618 -30.400 1.00 35.54 427 ASN B N 1
ATOM 6952 C CA . ASN B 1 389 ? -68.935 -12.607 -29.344 1.00 39.55 427 ASN B CA 1
ATOM 6953 C C . ASN B 1 389 ? -68.361 -13.863 -29.993 1.00 39.65 427 ASN B C 1
ATOM 6954 O O . ASN B 1 389 ? -68.596 -14.962 -29.458 1.00 36.99 427 ASN B O 1
ATOM 6959 N N . ALA B 1 390 ? -67.589 -13.687 -31.075 1.00 37.78 428 ALA B N 1
ATOM 6960 C CA . ALA B 1 390 ? -66.875 -14.778 -31.775 1.00 37.27 428 ALA B CA 1
ATOM 6961 C C . ALA B 1 390 ? -65.380 -14.714 -31.448 1.00 37.10 428 ALA B C 1
ATOM 6962 O O . ALA B 1 390 ? -64.886 -13.628 -31.075 1.00 35.56 428 ALA B O 1
ATOM 6964 N N . VAL B 1 391 ? -64.706 -15.853 -31.594 1.00 37.50 429 VAL B N 1
ATOM 6965 C CA . VAL B 1 391 ? -63.266 -16.064 -31.274 1.00 39.67 429 VAL B CA 1
ATOM 6966 C C . VAL B 1 391 ? -62.434 -15.444 -32.394 1.00 38.90 429 VAL B C 1
ATOM 6967 O O . VAL B 1 391 ? -61.610 -14.560 -32.107 1.00 40.59 429 VAL B O 1
ATOM 6969 N N . ASP B 1 392 ? -62.678 -15.892 -33.626 1.00 37.44 430 ASP B N 1
ATOM 6970 C CA . ASP B 1 392 ? -61.838 -15.585 -34.810 1.00 36.27 430 ASP B CA 1
ATOM 6971 C C . ASP B 1 392 ? -62.728 -15.004 -35.902 1.00 27.02 430 ASP B C 1
ATOM 6972 O O . ASP B 1 392 ? -63.953 -14.906 -35.675 1.00 25.00 430 ASP B O 1
ATOM 6977 N N . PHE B 1 393 ? -62.125 -14.677 -37.045 1.00 24.02 431 PHE B N 1
ATOM 6978 C CA . PHE B 1 393 ? -62.829 -14.085 -38.208 1.00 19.97 431 PHE B CA 1
ATOM 6979 C C . PHE B 1 393 ? -63.499 -15.204 -38.986 1.00 18.87 431 PHE B C 1
ATOM 6980 O O . PHE B 1 393 ? -63.007 -16.327 -38.944 1.00 21.43 431 PHE B O 1
ATOM 6988 N N . THR B 1 394 ? -64.669 -14.934 -39.566 1.00 19.25 432 THR B N 1
ATOM 6989 C CA . THR B 1 394 ? -65.240 -15.716 -40.696 1.00 19.17 432 THR B CA 1
ATOM 6990 C C . THR B 1 394 ? -64.757 -15.061 -41.984 1.00 18.72 432 THR B C 1
ATOM 6991 O O . THR B 1 394 ? -64.977 -13.826 -42.121 1.00 18.14 432 THR B O 1
ATOM 6995 N N . ILE B 1 395 ? -64.105 -15.809 -42.873 1.00 18.15 433 ILE B N 1
ATOM 6996 C CA . ILE B 1 395 ? -63.574 -15.232 -44.149 1.00 18.01 433 ILE B CA 1
ATOM 6997 C C . ILE B 1 395 ? -64.243 -15.927 -45.331 1.00 17.08 433 ILE B C 1
ATOM 6998 O O . ILE B 1 395 ? -64.052 -17.176 -45.471 1.00 16.37 433 ILE B O 1
ATOM 7003 N N . THR B 1 396 ? -65.038 -15.182 -46.115 1.00 18.14 434 THR B N 1
ATOM 7004 C CA . THR B 1 396 ? -65.739 -15.711 -47.329 1.00 19.97 434 THR B CA 1
ATOM 7005 C C . THR B 1 396 ? -65.331 -15.051 -48.652 1.00 19.55 434 THR B C 1
ATOM 7006 O O . THR B 1 396 ? -65.259 -13.819 -48.727 1.00 18.25 434 THR B O 1
ATOM 7010 N N . THR B 1 397 ? -65.363 -15.874 -49.699 1.00 20.10 435 THR B N 1
ATOM 7011 C CA . THR B 1 397 ? -65.241 -15.541 -51.138 1.00 21.52 435 THR B CA 1
ATOM 7012 C C . THR B 1 397 ? -66.651 -15.346 -51.745 1.00 21.54 435 THR B C 1
ATOM 7013 O O . THR B 1 397 ? -66.747 -14.806 -52.868 1.00 21.57 435 THR B O 1
ATOM 7017 N N . ASP B 1 398 ? -67.717 -15.672 -51.009 1.00 22.18 436 ASP B N 1
ATOM 7018 C CA . ASP B 1 398 ? -69.128 -15.545 -51.479 1.00 24.93 436 ASP B CA 1
ATOM 7019 C C . ASP B 1 398 ? -69.623 -14.117 -51.226 1.00 22.27 436 ASP B C 1
ATOM 7020 O O . ASP B 1 398 ? -70.426 -13.906 -50.311 1.00 23.36 436 ASP B O 1
ATOM 7025 N N . PHE B 1 399 ? -69.124 -13.185 -52.026 1.00 21.24 437 PHE B N 1
ATOM 7026 C CA . PHE B 1 399 ? -69.233 -11.724 -51.840 1.00 19.43 437 PHE B CA 1
ATOM 7027 C C . PHE B 1 399 ? -68.900 -11.094 -53.200 1.00 19.10 437 PHE B C 1
ATOM 7028 O O . PHE B 1 399 ? -67.937 -11.541 -53.845 1.00 19.13 437 PHE B O 1
ATOM 7036 N N . THR B 1 400 ? -69.715 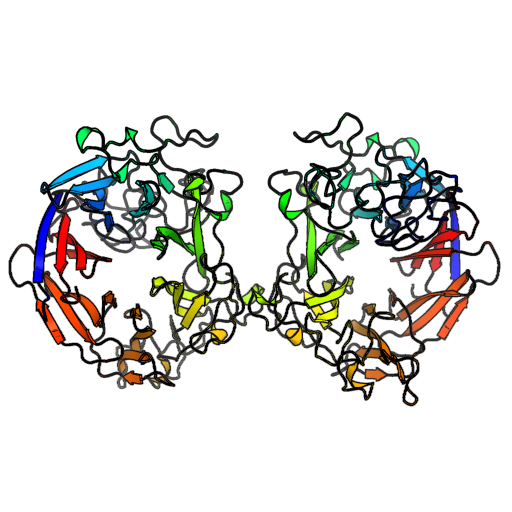-10.166 -53.696 1.00 21.64 438 THR B N 1
ATOM 7037 C CA . THR B 1 400 ? -69.568 -9.675 -55.095 1.00 24.22 438 THR B CA 1
ATOM 7038 C C . THR B 1 400 ? -68.635 -8.459 -55.152 1.00 24.93 438 THR B C 1
ATOM 7039 O O . THR B 1 400 ? -68.304 -8.053 -56.267 1.00 22.64 438 THR B O 1
ATOM 7043 N N . GLY B 1 401 ? -68.179 -7.944 -54.008 1.00 23.15 439 GLY B N 1
ATOM 7044 C CA . GLY B 1 401 ? -67.156 -6.888 -53.950 1.00 22.63 439 GLY B CA 1
ATOM 7045 C C . GLY B 1 401 ? -67.811 -5.538 -53.764 1.00 22.15 439 GLY B C 1
ATOM 7046 O O . GLY B 1 401 ? -68.956 -5.387 -54.218 1.00 20.75 439 GLY B O 1
ATOM 7047 N N . ALA B 1 402 ? -67.141 -4.597 -53.105 1.00 20.18 440 ALA B N 1
ATOM 7048 C CA . ALA B 1 402 ? -67.545 -3.170 -53.096 1.00 18.20 440 ALA B CA 1
ATOM 7049 C C . ALA B 1 402 ? -66.326 -2.267 -52.979 1.00 19.13 440 ALA B C 1
ATOM 7050 O O . ALA B 1 402 ? -65.246 -2.764 -52.603 1.00 18.53 440 ALA B O 1
ATOM 7052 N N . ASP B 1 403 ? -66.503 -0.962 -53.187 1.00 18.82 441 ASP B N 1
ATOM 7053 C CA . ASP B 1 403 ? -65.426 0.016 -52.899 1.00 20.55 441 ASP B CA 1
ATOM 7054 C C . ASP B 1 403 ? -65.535 0.586 -51.474 1.00 18.80 441 ASP B C 1
ATOM 7055 O O . ASP B 1 403 ? -64.525 1.190 -51.020 1.00 17.88 441 ASP B O 1
ATOM 7060 N N . SER B 1 404 ? -66.697 0.525 -50.834 1.00 17.38 442 SER B N 1
ATOM 7061 C CA . SER B 1 404 ? -66.866 0.987 -49.419 1.00 17.62 442 SER B CA 1
ATOM 7062 C C . SER B 1 404 ? -67.809 0.078 -48.651 1.00 17.13 442 SER B C 1
ATOM 7063 O O . SER B 1 404 ? -68.556 -0.660 -49.285 1.00 18.01 442 SER B O 1
ATOM 7066 N N . ILE B 1 405 ? -67.747 0.175 -47.321 1.00 17.34 443 ILE B N 1
ATOM 7067 C CA . ILE B 1 405 ? -68.732 -0.451 -46.391 1.00 16.53 443 ILE B CA 1
ATOM 7068 C C . ILE B 1 405 ? -68.995 0.539 -45.258 1.00 15.69 443 ILE B C 1
ATOM 7069 O O . ILE B 1 405 ? -68.119 1.277 -44.901 1.00 14.40 443 ILE B O 1
ATOM 7074 N N . TYR B 1 406 ? -70.259 0.665 -44.890 1.00 16.58 444 TYR B N 1
ATOM 7075 C CA . TYR B 1 406 ? -70.752 1.672 -43.919 1.00 15.65 444 TYR B CA 1
ATOM 7076 C C . TYR B 1 406 ? -71.533 0.886 -42.883 1.00 16.84 444 TYR B C 1
ATOM 7077 O O . TYR B 1 406 ? -71.902 -0.273 -43.143 1.00 16.93 444 TYR B O 1
ATOM 7086 N N . THR B 1 407 ? -71.814 1.515 -41.751 1.00 16.59 445 THR B N 1
ATOM 7087 C CA . THR B 1 407 ? -72.522 0.888 -40.634 1.00 17.91 445 THR B CA 1
ATOM 7088 C C . THR B 1 407 ? -73.400 1.912 -39.911 1.00 18.60 445 THR B C 1
ATOM 7089 O O . THR B 1 407 ? -73.063 3.128 -39.896 1.00 16.27 445 THR B O 1
ATOM 7093 N N . SER B 1 408 ? -74.538 1.447 -39.398 1.00 18.90 446 SER B N 1
ATOM 7094 C CA . SER B 1 408 ? -75.492 2.274 -38.607 1.00 19.78 446 SER B CA 1
ATOM 7095 C C . SER B 1 408 ? -76.394 1.325 -37.830 1.00 21.63 446 SER B C 1
ATOM 7096 O O . SER B 1 408 ? -76.895 0.353 -38.454 1.00 20.55 446 SER B O 1
ATOM 7099 N N . GLY B 1 409 ? -76.595 1.604 -36.545 1.00 20.00 447 GLY B N 1
ATOM 7100 C CA . GLY B 1 409 ? -77.282 0.684 -35.630 1.00 22.62 447 GLY B CA 1
ATOM 7101 C C . GLY B 1 409 ? -76.852 -0.759 -35.852 1.00 21.74 447 GLY B C 1
ATOM 7102 O O . GLY B 1 409 ? -75.690 -1.056 -35.710 1.00 23.74 447 GLY B O 1
ATOM 7103 N N . ASP B 1 410 ? -77.782 -1.655 -36.133 1.00 23.29 448 ASP B N 1
ATOM 7104 C CA . ASP B 1 410 ? -77.521 -3.105 -35.997 1.00 23.86 448 ASP B CA 1
ATOM 7105 C C . ASP B 1 410 ? -77.054 -3.651 -37.343 1.00 24.40 448 ASP B C 1
ATOM 7106 O O . ASP B 1 410 ? -76.935 -4.850 -37.440 1.00 25.31 448 ASP B O 1
ATOM 7111 N N . SER B 1 411 ? -76.768 -2.794 -38.335 1.00 23.00 449 SER B N 1
ATOM 7112 C CA . SER B 1 411 ? -76.584 -3.247 -39.736 1.00 22.96 449 SER B CA 1
ATOM 7113 C C . SER B 1 411 ? -75.306 -2.698 -40.364 1.00 18.29 449 SER B C 1
ATOM 7114 O O . SER B 1 411 ? -74.815 -1.680 -39.938 1.00 19.20 449 SER B O 1
ATOM 7117 N N . ILE B 1 412 ? -74.937 -3.300 -41.479 1.00 19.11 450 ILE B N 1
ATOM 7118 C CA . ILE B 1 412 ? -73.836 -2.843 -42.375 1.00 19.68 450 ILE B CA 1
ATOM 7119 C C . ILE B 1 412 ? -74.447 -2.652 -43.767 1.00 18.77 450 ILE B C 1
ATOM 7120 O O . ILE B 1 412 ? -75.533 -3.245 -43.996 1.00 16.93 450 ILE B O 1
ATOM 7125 N N . PHE B 1 413 ? -73.830 -1.823 -44.630 1.00 17.51 451 PHE B N 1
ATOM 7126 C CA . PHE B 1 413 ? -74.409 -1.293 -45.895 1.00 16.83 451 PHE B CA 1
ATOM 7127 C C . PHE B 1 413 ? -73.317 -1.158 -46.940 1.00 17.83 451 PHE B C 1
ATOM 7128 O O . PHE B 1 413 ? -72.135 -0.891 -46.558 1.00 17.21 451 PHE B O 1
ATOM 7136 N N . ILE B 1 414 ? -73.671 -1.457 -48.183 1.00 16.39 452 ILE B N 1
ATOM 7137 C CA . ILE B 1 414 ? -72.952 -1.050 -49.413 1.00 17.28 452 ILE B CA 1
ATOM 7138 C C . ILE B 1 414 ? -73.859 -0.057 -50.123 1.00 18.04 452 ILE B C 1
ATOM 7139 O O . ILE B 1 414 ? -75.088 -0.336 -50.259 1.00 18.00 452 ILE B O 1
ATOM 7144 N N . ILE B 1 415 ? -73.306 1.106 -50.415 1.00 16.39 453 ILE B N 1
ATOM 7145 C CA . ILE B 1 415 ? -74.075 2.246 -50.958 1.00 16.34 453 ILE B CA 1
ATOM 7146 C C . ILE B 1 415 ? -73.302 2.772 -52.146 1.00 16.95 453 ILE B C 1
ATOM 7147 O O . ILE B 1 415 ? -72.101 3.008 -51.998 1.00 18.55 453 ILE B O 1
ATOM 7152 N N . GLY B 1 416 ? -73.950 2.849 -53.306 1.00 18.08 454 GLY B N 1
ATOM 7153 C CA . GLY B 1 416 ? -73.304 3.430 -54.488 1.00 17.47 454 GLY B CA 1
ATOM 7154 C C . GLY B 1 416 ? -74.312 3.771 -55.547 1.00 16.58 454 GLY B C 1
ATOM 7155 O O . GLY B 1 416 ? -75.523 3.818 -55.228 1.00 15.03 454 GLY B O 1
ATOM 7156 N N . LEU B 1 417 ? -73.786 3.946 -56.752 1.00 17.39 455 LEU B N 1
ATOM 7157 C CA . LEU B 1 417 ? -74.528 4.289 -57.982 1.00 18.79 455 LEU B CA 1
ATOM 7158 C C . LEU B 1 417 ? -74.517 3.068 -58.899 1.00 19.45 455 LEU B C 1
ATOM 7159 O O . LEU B 1 417 ? -73.442 2.421 -59.058 1.00 19.31 455 LEU B O 1
ATOM 7164 N N . LYS B 1 418 ? -75.697 2.730 -59.385 1.00 17.74 456 LYS B N 1
ATOM 7165 C CA . LYS B 1 418 ? -75.898 1.698 -60.421 1.00 21.86 456 LYS B CA 1
ATOM 7166 C C . LYS B 1 418 ? -76.673 2.390 -61.551 1.00 20.65 456 LYS B C 1
ATOM 7167 O O . LYS B 1 418 ? -77.770 2.905 -61.249 1.00 21.11 456 LYS B O 1
ATOM 7173 N N . ASN B 1 419 ? -76.053 2.500 -62.736 1.00 22.93 457 ASN B N 1
ATOM 7174 C CA . ASN B 1 419 ? -76.571 3.160 -63.959 1.00 22.94 457 ASN B CA 1
ATOM 7175 C C . ASN B 1 419 ? -76.960 4.597 -63.609 1.00 21.49 457 ASN B C 1
ATOM 7176 O O . ASN B 1 419 ? -77.973 5.070 -64.117 1.00 19.86 457 ASN B O 1
ATOM 7181 N N . GLY B 1 420 ? -76.159 5.220 -62.740 1.00 19.72 458 GLY B N 1
ATOM 7182 C CA . GLY B 1 420 ? -76.265 6.636 -62.356 1.00 19.28 458 GLY B CA 1
ATOM 7183 C C . GLY B 1 420 ? -77.295 6.863 -61.270 1.00 17.10 458 GLY B C 1
ATOM 7184 O O . GLY B 1 420 ? -77.522 8.032 -60.972 1.00 17.37 458 GLY B O 1
ATOM 7185 N N . TYR B 1 421 ? -77.872 5.803 -60.679 1.00 17.51 459 TYR B N 1
ATOM 7186 C CA . TYR B 1 421 ? -78.868 5.912 -59.568 1.00 16.62 459 TYR B CA 1
ATOM 7187 C C . TYR B 1 421 ? -78.360 5.266 -58.272 1.00 17.17 459 TYR B C 1
ATOM 7188 O O . TYR B 1 421 ? -77.927 4.113 -58.275 1.00 17.18 459 TYR B O 1
ATOM 7197 N N . PRO B 1 422 ? -78.495 5.935 -57.093 1.00 15.30 460 PRO B N 1
ATOM 7198 C CA . PRO B 1 422 ? -78.245 5.286 -55.825 1.00 15.33 460 PRO B CA 1
ATOM 7199 C C . PRO B 1 422 ? -78.983 3.952 -55.663 1.00 16.72 460 PRO B C 1
ATOM 7200 O O . PRO B 1 422 ? -80.132 3.763 -56.149 1.00 17.15 460 PRO B O 1
ATOM 7204 N N . PHE B 1 423 ? -78.264 3.028 -55.042 1.00 16.46 461 PHE B N 1
ATOM 7205 C CA . PHE B 1 423 ? -78.769 1.751 -54.507 1.00 18.43 461 PHE B CA 1
ATOM 7206 C C . PHE B 1 423 ? -78.235 1.594 -53.088 1.00 18.65 461 PHE B C 1
ATOM 7207 O O . PHE B 1 423 ? -77.159 2.148 -52.756 1.00 18.16 461 PHE B O 1
ATOM 7215 N N . VAL B 1 424 ? -78.908 0.767 -52.299 1.00 17.95 462 VAL B N 1
ATOM 7216 C CA . VAL B 1 424 ? -78.442 0.337 -50.961 1.00 18.37 462 VAL B CA 1
ATOM 7217 C C . VAL B 1 424 ? -78.624 -1.182 -50.824 1.00 18.53 462 VAL B C 1
ATOM 7218 O O . VAL B 1 424 ? -79.743 -1.670 -51.016 1.00 18.81 462 VAL B O 1
ATOM 7222 N N . GLU B 1 425 ? -77.552 -1.873 -50.448 1.00 19.91 463 GLU B N 1
ATOM 7223 C CA . GLU B 1 425 ? -77.593 -3.267 -49.921 1.00 21.63 463 GLU B CA 1
ATOM 7224 C C . GLU B 1 425 ? -77.406 -3.201 -48.407 1.00 20.52 463 GLU B C 1
ATOM 7225 O O . GLU B 1 425 ? -76.621 -2.359 -47.974 1.00 21.26 463 GLU B O 1
ATOM 7231 N N . LYS B 1 426 ? -78.100 -4.056 -47.644 1.00 18.50 464 LYS B N 1
ATOM 7232 C CA . LYS B 1 426 ? -78.136 -4.015 -46.168 1.00 18.66 464 LYS B CA 1
ATOM 7233 C C . LYS B 1 426 ? -78.009 -5.437 -45.624 1.00 21.71 464 LYS B C 1
ATOM 7234 O O . LYS B 1 426 ? -78.573 -6.355 -46.245 1.00 21.21 464 LYS B O 1
ATOM 7240 N N . ALA B 1 427 ? -77.298 -5.585 -44.508 1.00 20.00 465 ALA B N 1
ATOM 7241 C CA . ALA B 1 427 ? -77.076 -6.854 -43.784 1.00 20.34 465 ALA B CA 1
ATOM 7242 C C . ALA B 1 427 ? -77.007 -6.570 -42.288 1.00 21.01 465 ALA B C 1
ATOM 7243 O O . ALA B 1 427 ? -76.617 -5.478 -41.872 1.00 20.01 465 ALA B O 1
ATOM 7245 N N . LYS B 1 428 ? -77.393 -7.542 -41.479 1.00 19.14 466 LYS B N 1
ATOM 7246 C CA . LYS B 1 428 ? -77.120 -7.483 -40.039 1.00 20.28 466 LYS B CA 1
ATOM 7247 C C . LYS B 1 428 ? -75.600 -7.426 -39.854 1.00 16.92 466 LYS B C 1
ATOM 7248 O O . LYS B 1 428 ? -74.890 -8.080 -40.654 1.00 14.45 466 LYS B O 1
ATOM 7251 N N . GLY B 1 429 ? -75.187 -6.647 -38.851 1.00 19.22 467 GLY B N 1
ATOM 7252 C CA . GLY B 1 429 ? -73.820 -6.628 -38.297 1.00 20.71 467 GLY B CA 1
ATOM 7253 C C . GLY B 1 429 ? -73.424 -8.018 -37.858 1.00 23.35 467 GLY B C 1
ATOM 7254 O O . GLY B 1 429 ? -74.251 -8.697 -37.256 1.00 20.98 467 GLY B O 1
ATOM 7255 N N . GLY B 1 430 ? -72.204 -8.432 -38.189 1.00 20.81 468 GLY B N 1
ATOM 7256 C CA . GLY B 1 430 ? -71.715 -9.781 -37.873 1.00 20.99 468 GLY B CA 1
ATOM 7257 C C . GLY B 1 430 ? -72.272 -10.836 -38.784 1.00 20.63 468 GLY B C 1
ATOM 7258 O O . GLY B 1 430 ? -72.169 -12.002 -38.404 1.00 18.89 468 GLY B O 1
ATOM 7259 N N . SER B 1 431 ? -72.784 -10.469 -39.972 1.00 21.38 469 SER B N 1
ATOM 7260 C CA . SER B 1 431 ? -73.271 -11.420 -40.998 1.00 22.91 469 SER B CA 1
ATOM 7261 C C . SER B 1 431 ? -72.732 -11.090 -42.391 1.00 21.53 469 SER B C 1
ATOM 7262 O O . SER B 1 431 ? -72.300 -9.954 -42.668 1.00 22.84 469 SER B O 1
ATOM 7265 N N . ASN B 1 432 ? -72.837 -12.062 -43.280 1.00 21.61 470 ASN B N 1
ATOM 7266 C CA . ASN B 1 432 ? -72.559 -11.859 -44.715 1.00 20.48 470 ASN B CA 1
ATOM 7267 C C . ASN B 1 432 ? -73.873 -11.719 -45.487 1.00 21.20 470 ASN B C 1
ATOM 7268 O O . ASN B 1 432 ? -73.868 -11.976 -46.679 1.00 21.00 470 ASN B O 1
ATOM 7273 N N . ASP B 1 433 ? -74.979 -11.388 -44.828 1.00 20.63 471 ASP B N 1
ATOM 7274 C CA . ASP B 1 433 ? -76.299 -11.587 -45.482 1.00 22.03 471 ASP B CA 1
ATOM 7275 C C . ASP B 1 433 ? -76.755 -10.274 -46.125 1.00 19.26 471 ASP B C 1
ATOM 7276 O O . ASP B 1 433 ? -77.739 -9.722 -45.655 1.00 22.96 471 ASP B O 1
ATOM 7281 N N . PHE B 1 434 ? -76.063 -9.814 -47.169 1.00 22.27 472 PHE B N 1
ATOM 7282 C CA . PHE B 1 434 ? -76.428 -8.609 -47.965 1.00 20.62 472 PHE B CA 1
ATOM 7283 C C . PHE B 1 434 ? -77.602 -8.894 -48.907 1.00 20.67 472 PHE B C 1
ATOM 7284 O O . PHE B 1 434 ? -77.682 -9.947 -49.547 1.00 21.45 472 PHE B O 1
ATOM 7292 N N . GLU B 1 435 ? -78.511 -7.935 -48.969 1.00 20.36 473 GLU B N 1
ATOM 7293 C CA . GLU B 1 435 ? -79.676 -7.915 -49.893 1.00 21.91 473 GLU B CA 1
ATOM 7294 C C . GLU B 1 435 ? -79.815 -6.483 -50.418 1.00 20.61 473 GLU B C 1
ATOM 7295 O O . GLU B 1 435 ? -79.679 -5.562 -49.610 1.00 18.91 473 GLU B O 1
ATOM 7297 N N . VAL B 1 436 ? -80.105 -6.313 -51.705 1.00 21.34 474 VAL B N 1
ATOM 7298 C CA . VAL B 1 436 ? -80.529 -4.995 -52.261 1.00 23.32 474 VAL B CA 1
ATOM 7299 C C . VAL B 1 436 ? -81.891 -4.649 -51.645 1.00 23.64 474 VAL B C 1
ATOM 7300 O O . VAL B 1 436 ? -82.849 -5.435 -51.840 1.00 24.44 474 VAL B O 1
ATOM 7304 N N . VAL B 1 437 ? -81.961 -3.544 -50.905 1.00 19.85 475 VAL B N 1
ATOM 7305 C CA . VAL B 1 437 ? -83.163 -3.107 -50.153 1.00 22.27 475 VAL B CA 1
ATOM 7306 C C . VAL B 1 437 ? -83.722 -1.850 -50.810 1.00 22.69 475 VAL B C 1
ATOM 7307 O O . VAL B 1 437 ? -84.892 -1.559 -50.573 1.00 27.03 475 VAL B O 1
ATOM 7311 N N . TYR B 1 438 ? -82.922 -1.145 -51.607 1.00 21.62 476 TYR B N 1
ATOM 7312 C CA . TYR B 1 438 ? -83.280 0.175 -52.193 1.00 21.01 476 TYR B CA 1
ATOM 7313 C C . TYR B 1 438 ? -82.513 0.383 -53.510 1.00 21.57 476 TYR B C 1
ATOM 7314 O O . TYR B 1 438 ? -81.359 -0.008 -53.594 1.00 20.62 476 TYR B O 1
ATOM 7323 N N . GLN B 1 439 ? -83.176 0.950 -54.526 1.00 22.35 477 GLN B N 1
ATOM 7324 C CA . GLN B 1 439 ? -82.593 1.256 -55.849 1.00 21.63 477 GLN B CA 1
ATOM 7325 C C . GLN B 1 439 ? -83.469 2.324 -56.503 1.00 21.61 477 GLN B C 1
ATOM 7326 O O . GLN B 1 439 ? -84.648 1.997 -56.822 1.00 19.28 477 GLN B O 1
ATOM 7332 N N . GLN B 1 440 ? -82.941 3.537 -56.690 1.00 19.29 478 GLN B N 1
ATOM 7333 C CA . GLN B 1 440 ? -83.637 4.617 -57.434 1.00 17.59 478 GLN B CA 1
ATOM 7334 C C . GLN B 1 440 ? -83.783 4.211 -58.909 1.00 19.11 478 GLN B C 1
ATOM 7335 O O . GLN B 1 440 ? -82.826 3.623 -59.494 1.00 17.50 478 GLN B O 1
ATOM 7341 N N . ALA B 1 441 ? -84.941 4.530 -59.497 1.00 19.80 479 ALA B N 1
ATOM 7342 C CA . ALA B 1 441 ? -85.310 4.071 -60.855 1.00 20.96 479 ALA B CA 1
ATOM 7343 C C . ALA B 1 441 ? -85.694 5.242 -61.781 1.00 19.95 479 ALA B C 1
ATOM 7344 O O . ALA B 1 441 ? -85.835 4.992 -63.020 1.00 20.54 479 ALA B O 1
ATOM 7346 N N . SER B 1 442 ? -85.804 6.462 -61.261 1.00 17.40 480 SER B N 1
ATOM 7347 C CA . SER B 1 442 ? -86.184 7.657 -62.042 1.00 20.73 480 SER B CA 1
ATOM 7348 C C . SER B 1 442 ? -85.694 8.924 -61.351 1.00 19.32 480 SER B C 1
ATOM 7349 O O . SER B 1 442 ? -85.386 8.861 -60.180 1.00 18.60 480 SER B O 1
ATOM 7352 N N . GLY B 1 443 ? -85.666 10.026 -62.100 1.00 20.97 481 GLY B N 1
ATOM 7353 C CA . GLY B 1 443 ? -85.141 11.335 -61.667 1.00 21.23 481 GLY B CA 1
ATOM 7354 C C . GLY B 1 443 ? -83.754 11.565 -62.258 1.00 20.15 481 GLY B C 1
ATOM 7355 O O . GLY B 1 443 ? -83.251 10.640 -62.926 1.00 22.71 481 GLY B O 1
ATOM 7356 N N . VAL B 1 444 ? -83.156 12.746 -62.087 1.00 18.49 482 VAL B N 1
ATOM 7357 C CA . VAL B 1 444 ? -81.815 13.042 -62.699 1.00 20.69 482 VAL B CA 1
ATOM 7358 C C . VAL B 1 444 ? -80.819 11.965 -62.236 1.00 19.21 482 VAL B C 1
ATOM 7359 O O . VAL B 1 444 ? -80.955 11.441 -61.136 1.00 16.48 482 VAL B O 1
ATOM 7363 N N . LYS B 1 445 ? -79.831 11.663 -63.077 1.00 21.32 483 LYS B N 1
ATOM 7364 C CA . LYS B 1 445 ? -78.826 10.611 -62.826 1.00 19.14 483 LYS B CA 1
ATOM 7365 C C . LYS B 1 445 ? -77.552 11.298 -62.365 1.00 20.20 483 LYS B C 1
ATOM 7366 O O . LYS B 1 445 ? -77.376 12.495 -62.715 1.00 21.41 483 LYS B O 1
ATOM 7372 N N . PHE B 1 446 ? -76.699 10.569 -61.644 1.00 20.94 484 PHE B N 1
ATOM 7373 C CA . PHE B 1 446 ? -75.497 11.122 -60.958 1.00 21.02 484 PHE B CA 1
ATOM 7374 C C . PHE B 1 446 ? -74.212 10.508 -61.503 1.00 20.71 484 PHE B C 1
ATOM 7375 O O . PHE B 1 446 ? -74.133 9.305 -61.801 1.00 21.95 484 PHE B O 1
ATOM 7383 N N . ASP B 1 447 ? -73.205 11.362 -61.641 1.00 22.74 485 ASP B N 1
ATOM 7384 C CA . ASP B 1 447 ? -71.853 11.037 -62.152 1.00 23.02 485 ASP B CA 1
ATOM 7385 C C . ASP B 1 447 ? -71.029 10.414 -61.019 1.00 20.70 485 ASP B C 1
ATOM 7386 O O . ASP B 1 447 ? -70.322 9.424 -61.267 1.00 17.15 485 ASP B O 1
ATOM 7391 N N . HIS B 1 448 ? -71.105 11.016 -59.828 1.00 18.35 486 HIS B N 1
ATOM 7392 C CA . HIS B 1 448 ? -70.336 10.585 -58.649 1.00 16.33 486 HIS B CA 1
ATOM 7393 C C . HIS B 1 448 ? -70.870 11.285 -57.409 1.00 16.09 486 HIS B C 1
ATOM 7394 O O . HIS B 1 448 ? -71.600 12.237 -57.528 1.00 16.12 486 HIS B O 1
ATOM 7401 N N . GLY B 1 449 ? -70.372 10.895 -56.258 1.00 14.95 487 GLY B N 1
ATOM 7402 C CA . GLY B 1 449 ? -70.808 11.529 -55.011 1.00 15.99 487 GLY B CA 1
ATOM 7403 C C . GLY B 1 449 ? -69.982 11.007 -53.885 1.00 16.98 487 GLY B C 1
ATOM 7404 O O . GLY B 1 449 ? -69.013 10.251 -54.192 1.00 17.46 487 GLY B O 1
ATOM 7405 N N . THR B 1 450 ? -70.320 11.423 -52.669 1.00 15.95 488 THR B N 1
ATOM 7406 C CA . THR B 1 450 ? -69.578 11.128 -51.416 1.00 15.48 488 THR B CA 1
ATOM 7407 C C . THR B 1 450 ? -70.627 10.947 -50.293 1.00 16.08 488 THR B C 1
ATOM 7408 O O . THR B 1 450 ? -71.676 11.606 -50.377 1.00 15.62 488 THR B O 1
ATOM 7412 N N . ILE B 1 451 ? -70.426 10.027 -49.333 1.00 15.26 489 ILE B N 1
ATOM 7413 C CA . ILE B 1 451 ? -71.500 9.587 -48.381 1.00 16.18 489 ILE B CA 1
ATOM 7414 C C . ILE B 1 451 ? -71.022 9.868 -46.959 1.00 15.54 489 ILE B C 1
ATOM 7415 O O . ILE B 1 451 ? -69.864 9.533 -46.620 1.00 16.99 489 ILE B O 1
ATOM 7420 N N . HIS B 1 452 ? -71.924 10.391 -46.143 1.00 15.76 490 HIS B N 1
ATOM 7421 C CA . HIS B 1 452 ? -71.740 10.564 -44.680 1.00 15.34 490 HIS B CA 1
ATOM 7422 C C . HIS B 1 452 ? -72.873 9.842 -43.992 1.00 15.41 490 HIS B C 1
ATOM 7423 O O . HIS B 1 452 ? -74.068 10.040 -44.430 1.00 14.61 490 HIS B O 1
ATOM 7430 N N . ILE B 1 453 ? -72.543 9.036 -42.972 1.00 16.45 491 ILE B N 1
ATOM 7431 C CA . ILE B 1 453 ? -73.565 8.274 -42.186 1.00 16.89 491 ILE B CA 1
ATOM 7432 C C . ILE B 1 453 ? -73.737 8.968 -40.849 1.00 17.69 491 ILE B C 1
ATOM 7433 O O . ILE B 1 453 ? -72.738 9.208 -40.224 1.00 16.65 491 ILE B O 1
ATOM 7438 N N . GLU B 1 454 ? -74.984 9.236 -40.441 1.00 18.52 492 GLU B N 1
ATOM 7439 C CA . GLU B 1 454 ? -75.320 10.014 -39.220 1.00 19.30 492 GLU B CA 1
ATOM 7440 C C . GLU B 1 454 ? -76.815 9.886 -38.897 1.00 21.36 492 GLU B C 1
ATOM 7441 O O . GLU B 1 454 ? -77.558 9.937 -39.872 1.00 17.80 492 GLU B O 1
ATOM 7447 N N . ASN B 1 455 ? -77.213 9.842 -37.601 1.00 22.10 493 ASN B N 1
ATOM 7448 C CA . ASN B 1 455 ? -78.600 9.675 -37.060 1.00 26.89 493 ASN B CA 1
ATOM 7449 C C . ASN B 1 455 ? -79.393 8.641 -37.882 1.00 26.39 493 ASN B C 1
ATOM 7450 O O . ASN B 1 455 ? -80.592 8.896 -38.162 1.00 25.82 493 ASN B O 1
ATOM 7455 N N . GLY B 1 456 ? -78.775 7.522 -38.271 1.00 21.23 494 GLY B N 1
ATOM 7456 C CA . GLY B 1 456 ? -79.459 6.422 -38.963 1.00 21.50 494 GLY B CA 1
ATOM 7457 C C . GLY B 1 456 ? -79.825 6.785 -40.389 1.00 21.02 494 GLY B C 1
ATOM 7458 O O . GLY B 1 456 ? -80.759 6.152 -40.942 1.00 21.64 494 GLY B O 1
ATOM 7459 N N . LYS B 1 457 ? -79.078 7.731 -40.975 1.00 22.67 495 LYS B N 1
ATOM 7460 C CA . LYS B 1 457 ? -79.233 8.219 -42.364 1.00 20.66 495 LYS B CA 1
ATOM 7461 C C . LYS B 1 457 ? -77.904 8.216 -43.132 1.00 19.26 495 LYS B C 1
ATOM 7462 O O . LYS B 1 457 ? -76.818 8.422 -42.542 1.00 17.36 495 LYS B O 1
ATOM 7468 N N . ALA B 1 458 ? -78.012 7.980 -44.442 1.00 17.70 496 ALA B N 1
ATOM 7469 C CA . ALA B 1 458 ? -76.989 8.298 -45.440 1.00 16.08 496 ALA B CA 1
ATOM 7470 C C . ALA B 1 458 ? -77.289 9.686 -46.020 1.00 14.93 496 ALA B C 1
ATOM 7471 O O . ALA B 1 458 ? -78.400 9.881 -46.553 1.00 18.02 496 ALA B O 1
ATOM 7473 N N . TYR B 1 459 ? -76.306 10.583 -45.928 1.00 14.26 497 TYR B N 1
ATOM 7474 C CA . TYR B 1 459 ? -76.243 11.891 -46.625 1.00 14.39 497 TYR B CA 1
ATOM 7475 C C . TYR B 1 459 ? -75.444 11.622 -47.891 1.00 13.83 497 TYR B C 1
ATOM 7476 O O . TYR B 1 459 ? -74.238 11.431 -47.831 1.00 13.71 497 TYR B O 1
ATOM 7485 N N . TYR B 1 460 ? -76.134 11.481 -49.004 1.00 12.89 498 TYR B N 1
ATOM 7486 C CA . TYR B 1 460 ? -75.458 11.227 -50.289 1.00 12.84 498 TYR B CA 1
ATOM 7487 C C . TYR B 1 460 ? -75.384 12.570 -51.016 1.00 13.40 498 TYR B C 1
ATOM 7488 O O . TYR B 1 460 ? -76.413 13.037 -51.496 1.00 15.87 498 TYR B O 1
ATOM 7497 N N . TYR B 1 461 ? -74.183 13.123 -51.122 1.00 13.10 499 TYR B N 1
ATOM 7498 C CA . TYR B 1 461 ? -73.844 14.443 -51.709 1.00 13.07 499 TYR B CA 1
ATOM 7499 C C . TYR B 1 461 ? -73.361 14.151 -53.129 1.00 14.43 499 TYR B C 1
ATOM 7500 O O . TYR B 1 461 ? -72.373 13.431 -53.286 1.00 15.19 499 TYR B O 1
ATOM 7509 N N . LEU B 1 462 ? -74.140 14.554 -54.115 1.00 17.21 500 LEU B N 1
ATOM 7510 C CA . LEU B 1 462 ? -74.064 13.983 -55.479 1.00 16.53 500 LEU B CA 1
ATOM 7511 C C . LEU B 1 462 ? -73.878 15.090 -56.507 1.00 17.29 500 LEU B C 1
ATOM 7512 O O . LEU B 1 462 ? -74.475 16.172 -56.329 1.00 18.00 500 LEU B O 1
ATOM 7517 N N . MET B 1 463 ? -73.126 14.782 -57.560 1.00 16.53 501 MET B N 1
ATOM 7518 C CA . MET B 1 463 ? -73.041 15.611 -58.783 1.00 17.75 501 MET B CA 1
ATOM 7519 C C . MET B 1 463 ? -73.856 14.935 -59.893 1.00 19.81 501 MET B C 1
ATOM 7520 O O . MET B 1 463 ? -73.661 13.703 -60.147 1.00 19.71 501 MET B O 1
ATOM 7525 N N . GLU B 1 464 ? -74.679 15.745 -60.572 1.00 21.67 502 GLU B N 1
ATOM 7526 C CA . GLU B 1 464 ? -75.575 15.332 -61.682 1.00 23.39 502 GLU B CA 1
ATOM 7527 C C . GLU B 1 464 ? -74.731 15.137 -62.950 1.00 23.07 502 GLU B C 1
ATOM 7528 O O . GLU B 1 464 ? -73.901 15.975 -63.210 1.00 23.59 502 GLU B O 1
ATOM 7534 N N . LYS B 1 465 ? -74.912 14.021 -63.645 1.00 24.37 503 LYS B N 1
ATOM 7535 C CA . LYS B 1 465 ? -74.336 13.729 -64.983 1.00 28.94 503 LYS B CA 1
ATOM 7536 C C . LYS B 1 465 ? -74.719 14.844 -65.969 1.00 29.88 503 LYS B C 1
ATOM 7537 O O . LYS B 1 465 ? -75.922 15.181 -66.086 1.00 28.86 503 LYS B O 1
ATOM 7543 N N . GLY B 1 466 ? -73.719 15.380 -66.667 1.00 27.95 504 GLY B N 1
ATOM 7544 C CA . GLY B 1 466 ? -73.892 16.457 -67.654 1.00 28.67 504 GLY B CA 1
ATOM 7545 C C . GLY B 1 466 ? -72.596 16.693 -68.398 1.00 28.63 504 GLY B C 1
ATOM 7546 O O . GLY B 1 466 ? -71.547 16.191 -67.936 1.00 28.75 504 GLY B O 1
ATOM 7547 N N . ALA B 1 467 ? -72.643 17.433 -69.511 1.00 29.74 505 ALA B N 1
ATOM 7548 C CA . ALA B 1 467 ? -71.423 17.871 -70.225 1.00 30.41 505 ALA B CA 1
ATOM 7549 C C . ALA B 1 467 ? -70.920 19.177 -69.598 1.00 26.23 505 ALA B C 1
ATOM 7550 O O . ALA B 1 467 ? -71.733 19.964 -69.109 1.00 23.97 505 ALA B O 1
ATOM 7552 N N . GLY B 1 468 ? -69.613 19.430 -69.654 1.00 25.85 506 GLY B N 1
ATOM 7553 C CA . GLY B 1 468 ? -69.074 20.733 -69.213 1.00 26.13 506 GLY B CA 1
ATOM 7554 C C . GLY B 1 468 ? -68.541 20.677 -67.790 1.00 25.16 506 GLY B C 1
ATOM 7555 O O . GLY B 1 468 ? -68.499 19.574 -67.195 1.00 22.85 506 GLY B O 1
ATOM 7556 N N . ASN B 1 469 ? -68.102 21.826 -67.272 1.00 23.48 507 ASN B N 1
ATOM 7557 C CA . ASN B 1 469 ? -67.240 21.884 -66.063 1.00 23.82 507 ASN B CA 1
ATOM 7558 C C . ASN B 1 469 ? -67.974 22.714 -65.017 1.00 23.17 507 ASN B C 1
ATOM 7559 O O . ASN B 1 469 ? -67.329 23.168 -64.071 1.00 27.07 507 ASN B O 1
ATOM 7564 N N . ALA B 1 470 ? -69.296 22.870 -65.187 1.00 24.40 508 ALA B N 1
ATOM 7565 C CA . ALA B 1 470 ? -70.206 23.533 -64.224 1.00 23.07 508 ALA B CA 1
ATOM 7566 C C . ALA B 1 470 ? -71.474 22.689 -64.129 1.00 23.72 508 ALA B C 1
ATOM 7567 O O . ALA B 1 470 ? -72.358 22.854 -64.953 1.00 22.80 508 ALA B O 1
ATOM 7569 N N . LEU B 1 471 ? -71.514 21.726 -63.212 1.00 21.72 509 LEU B N 1
ATOM 7570 C CA . LEU B 1 471 ? -72.616 20.740 -63.174 1.00 22.50 509 LEU B CA 1
ATOM 7571 C C . LEU B 1 471 ? -73.307 20.887 -61.826 1.00 22.06 509 LEU B C 1
ATOM 7572 O O . LEU B 1 471 ? -72.682 21.341 -60.869 1.00 19.40 509 LEU B O 1
ATOM 7577 N N . PRO B 1 472 ? -74.618 20.553 -61.732 1.00 22.97 510 PRO B N 1
ATOM 7578 C CA . PRO B 1 472 ? -75.387 20.731 -60.504 1.00 21.97 510 PRO B CA 1
ATOM 7579 C C . PRO B 1 472 ? -74.977 19.749 -59.393 1.00 21.44 510 PRO B C 1
ATOM 7580 O O . PRO B 1 472 ? -74.581 18.647 -59.716 1.00 21.03 510 PRO B O 1
ATOM 7584 N N . LEU B 1 473 ? -75.068 20.176 -58.130 1.00 19.30 511 LEU B N 1
ATOM 7585 C CA . LEU B 1 473 ? -74.932 19.282 -56.962 1.00 19.84 511 LEU B CA 1
ATOM 7586 C C . LEU B 1 473 ? -76.298 19.080 -56.319 1.00 17.54 511 LEU B C 1
ATOM 7587 O O . LEU B 1 473 ? -77.065 20.056 -56.189 1.00 17.71 511 LEU B O 1
ATOM 7592 N N . HIS B 1 474 ? -76.549 17.863 -55.850 1.00 17.43 512 HIS B N 1
ATOM 7593 C CA . HIS B 1 474 ? -77.779 17.534 -55.095 1.00 19.19 512 HIS B CA 1
ATOM 7594 C C . HIS B 1 474 ? -77.392 16.871 -53.781 1.00 17.35 512 HIS B C 1
ATOM 7595 O O . HIS B 1 474 ? -76.331 16.188 -53.725 1.00 19.32 512 HIS B O 1
ATOM 7602 N N . LEU B 1 475 ? -78.226 17.081 -52.777 1.00 17.97 513 LEU B N 1
ATOM 7603 C CA . LEU B 1 475 ? -78.196 16.304 -51.513 1.00 16.85 513 LEU B CA 1
ATOM 7604 C C . LEU B 1 475 ? -79.405 15.383 -51.431 1.00 17.17 513 LEU B C 1
ATOM 7605 O O . LEU B 1 475 ? -80.554 15.889 -51.374 1.00 18.64 513 LEU B O 1
ATOM 7610 N N . GLN B 1 476 ? -79.164 14.067 -51.308 1.00 17.86 514 GLN B N 1
ATOM 7611 C CA . GLN B 1 476 ? -80.198 13.085 -50.891 1.00 16.18 514 GLN B CA 1
ATOM 7612 C C . GLN B 1 476 ? -79.932 12.715 -49.434 1.00 15.73 514 GLN B C 1
ATOM 7613 O O . GLN B 1 476 ? -78.758 12.581 -49.024 1.00 19.35 514 GLN B O 1
ATOM 7619 N N . VAL B 1 477 ? -81.009 12.612 -48.674 1.00 17.34 515 VAL B N 1
ATOM 7620 C CA . VAL B 1 477 ? -81.010 12.058 -47.305 1.00 16.75 515 VAL B CA 1
ATOM 7621 C C . VAL B 1 477 ? -81.817 10.764 -47.358 1.00 17.12 515 VAL B C 1
ATOM 7622 O O . VAL B 1 477 ? -83.056 10.825 -47.598 1.00 18.50 515 VAL B O 1
ATOM 7626 N N . ILE B 1 478 ? -81.161 9.653 -47.077 1.00 17.30 516 ILE B N 1
ATOM 7627 C CA . ILE B 1 478 ? -81.680 8.278 -47.241 1.00 17.82 516 ILE B CA 1
ATOM 7628 C C . ILE B 1 478 ? -81.806 7.696 -45.851 1.00 17.91 516 ILE B C 1
ATOM 7629 O O . ILE B 1 478 ? -80.781 7.502 -45.221 1.00 19.51 516 ILE B O 1
ATOM 7634 N N . ASP B 1 479 ? -83.024 7.437 -45.394 1.00 18.44 517 ASP B N 1
ATOM 7635 C CA . ASP B 1 479 ? -83.244 6.855 -44.051 1.00 17.88 517 ASP B CA 1
ATOM 7636 C C . ASP B 1 479 ? -82.858 5.390 -44.128 1.00 19.18 517 ASP B C 1
ATOM 7637 O O . ASP B 1 479 ? -83.366 4.739 -44.992 1.00 21.04 517 ASP B O 1
ATOM 7642 N N . LEU B 1 480 ? -81.994 4.919 -43.228 1.00 20.21 518 LEU B N 1
ATOM 7643 C CA . LEU B 1 480 ? -81.503 3.521 -43.342 1.00 19.76 518 LEU B CA 1
ATOM 7644 C C . LEU B 1 480 ? -82.363 2.490 -42.599 1.00 21.29 518 LEU B C 1
ATOM 7645 O O . LEU B 1 480 ? -81.976 1.364 -42.614 1.00 21.78 518 LEU B O 1
ATOM 7650 N N . GLY B 1 481 ? -83.495 2.862 -42.009 1.00 23.63 519 GLY B N 1
ATOM 7651 C CA . GLY B 1 481 ? -84.366 1.856 -41.368 1.00 23.88 519 GLY B CA 1
ATOM 7652 C C . GLY B 1 481 ? -83.792 1.226 -40.114 1.00 25.11 519 GLY B C 1
ATOM 7653 O O . GLY B 1 481 ? -84.131 0.098 -39.795 1.00 24.84 519 GLY B O 1
ATOM 7654 N N . VAL B 1 482 ? -82.931 1.952 -39.425 1.00 28.48 520 VAL B N 1
ATOM 7655 C CA . VAL B 1 482 ? -82.306 1.405 -38.187 1.00 31.65 520 VAL B CA 1
ATOM 7656 C C . VAL B 1 482 ? -82.781 2.217 -36.987 1.00 34.49 520 VAL B C 1
ATOM 7657 O O . VAL B 1 482 ? -82.446 1.882 -35.893 1.00 37.32 520 VAL B O 1
ATOM 7661 N N . THR B 1 483 ? -83.561 3.249 -37.239 1.00 38.71 521 THR B N 1
ATOM 7662 C CA . THR B 1 483 ? -84.120 4.085 -36.159 1.00 44.65 521 THR B CA 1
ATOM 7663 C C . THR B 1 483 ? -85.624 4.229 -36.436 1.00 49.86 521 THR B C 1
ATOM 7664 O O . THR B 1 483 ? -86.002 4.197 -37.626 1.00 58.30 521 THR B O 1
#

Organism: Alteromonas sp. (strain LOR) (NCBI:txid1537994)

Foldseek 3Di:
DQWFFPDKAWQDFFFFWQQAEADEPVPPVPFDPDQGAAAHDHRDAALAAQAWDDDDQKIKGWTFGHGLVGQWIKIWIARNVVRDIFMETAPDGQLADLRPSSYHYNQFYWRWDAQNVFRKIKTKTNAAQFAQDDCPDPSNRNQHQNRTFMKMFGTPQNPDPSVSNYCVRIDAPPDPSHPDDRHRGHQFQANDCVQNVLSGGWTRWYWDAAPVRKIKIKTKHDDFFWIWIWIWTAPSVVNGIDRTDTLADTVLVVVPEPFGKGWAADFDCALRWTKTKTWIATPDQFWQANGTWFIFMWTAPDNRRPANIAAPVRHGADPSHRYRVRRTQDTPVVVDPDGGGNQKYWDAFWYWHAENLRKTKIKTKIWTPDCPDPPTDIFIWIWIAGSPHDGIDIDRPAPTARYWAYDAQWIWGWDDDPQWIWIWIDGRRDPDTDTPDTDDDDFGFDGHDWDADPQWIWTWTWTDDHGTTRIIMTITMRNNND/DQQWFFPDKAWQFFFFFWQQDDADEPVPPVPFDPDQGAAAHDHGDAALAAQAWDDDVQKIKGWTFGWGLVGQFIKIWIARNVVRDIAMETAPDGQLGDLRPSSHHYNQWYWHWDAFPPFRKIKIKTNAAQFAQDDCPDPSNRNQHQNRTFMKMFDTPLNPDDSVSNYCVRIDAPPDPSGPDPRHRGHLFQANDVVQNVLSGGWTRWYWDAAPVRWIKIKTKHDDQFWIWIWIWTAPVVVGGIDGTDTLADTPLVVVDDPWHKDWAWDWDCALRWTKIWTWIATPDQFWQANGTWFIFMWTAPDNRNPARIAEPQSHGAPPSHRDSVRHTQDIPCVVADDTGGNQKYWDAQWYWHAENLRKTKIKTKIWTPPCPDPRTDIFIKIWIDGNPHDGIDIDSPAPTARYWAYDAQKIWGWFFDVQWIWIWIDGRRDPDTDTPGTDDDDFGFPGRYWDDDPQWTFTWTWGDDRGGTRIIMTIIMRSSND

Nearest PDB structures (foldseek):
  6byp-assembly1_A  TM=1.001E+00  e=1.170E-95  Alteromonas sp. LOR
  6byx-assembly1_A  TM=9.997E-01  e=4.028E-95  Alteromonas sp. LOR
  6byt-assembly1_A  TM=9.981E-01  e=1.317E-94  Alteromonas sp. LOR
  6byx-assembly2_B  TM=9.992E-01  e=1.381E-91  Alteromonas sp. LOR
  7drq-assembly2_B  TM=9.598E-01  e=1.074E-61  Catenovulum maritimum

Sequence (965 aa):
SGVLLESQTKITDGALHFDGKKLNHNTFENPSKSQAYDYFFGRRNISAHGDAVKPYKHFVFMTWYKGGKEERNVMLSRFNTKTGVVKTIQFPHRHTGFRGDPLVGESHNTIGLAVSPLNGTIHMVYDMHAYVDDDETGRFKGRFVDDFFRYSFSVAGAADVPDDEFTLEQFVKDTSELSQGADDYKHLTMTGNLQDKENFSALTYPKFYTSDDGELLHYMRWGGNNNGAYYFNKYDAKNQKWTRFTPFNHKDQKTHGNAYNWGLYGQMKYINGKLRVGFQQRSANNDDRFKYQNGVYYAYSDHPDGLGNWKNVDGEDMTWPLVNSDEIKIFEPGDYIDHTAPNSVHIVTGFDWTVTENDDVHFITHVRSTDTKRSDYKEVSIHAFKPANAVDFTITTDFTGADSIYTSGDSIFIIGLKNGYPFVEKAKGGSNDFEVVYQQASGVKFDHGTIHIENGKAYYYLMEKGAGNALPLHLQVIDLGVTTSGVLLESQTKITDGALHFDGKKLNHNTFENPSKSQAYDYFFGRNISAHGDAVKPYKHFVFMTWYKGGKEERNVMLSRFNTKTGVVKTIQFPHRHTGFRGDPLVGESHNTIGLAVSPLNGTIHMVYDMHAYVDDDETGRFKGRFVDDFFRYSFSVAGAADVPDDEFTLEQFVKDTSELSQGADDYKHLTMTGNLQDKENFSALTYPKFYTSDDGELLHYMRWGGNNNGAYYFNKYDAKNQKWTRFTPFNHKDQKTHGNAYNWGLYGQMKYINGKLRVGFQQRSANNDDRFKYQNGVYYAYSDHPDGLGNWKNVDGEDMTWPLVNSDEIKIFEPGDYIDHTAPNSVHIVTGFDWTVTENDDVHFITHVRSTDTKRSDYKEVSIHAFKPANAVDFTITTDFTGADSIYTSGDSIFIIGLKNGYPFVEKAKGGSNDFEVVYQQASGVKFDHGTIHIENGKAYYYLMEKGAGNALPLHLQVIDLGVT

GO terms:
  GO:0005576 extracellular region (C, EXP)

Solvent-accessible surface area: 37726 Å² total; per-residue (Å²): 88,49,13,97,65,93,40,79,26,102,12,26,97,20,0,0,11,0,48,8,106,122,5,72,144,114,61,41,142,123,14,23,176,76,89,32,0,0,20,35,73,28,94,44,3,1,0,60,28,13,2,3,17,20,18,144,67,11,2,0,0,1,9,0,56,12,17,21,96,68,25,12,0,10,0,0,3,9,18,61,164,93,44,62,46,77,48,5,82,1,49,14,103,0,30,0,12,67,15,32,50,60,0,0,1,13,34,0,10,4,0,0,2,12,1,63,101,33,4,1,0,1,0,0,1,0,2,45,35,2,44,54,37,83,100,120,18,153,18,106,25,110,1,67,38,8,1,0,4,6,0,40,1,72,52,31,1,0,62,27,79,44,132,92,1,37,36,138,32,10,50,86,10,127,39,106,47,40,103,35,89,91,6,14,30,29,7,6,4,11,73,81,56,65,18,58,125,33,0,21,17,3,7,90,6,46,2,28,66,13,115,123,11,53,1,6,2,18,0,37,51,36,27,86,35,31,1,0,6,35,6,7,33,5,42,20,175,74,86,99,4,60,121,9,32,34,0,0,30,65,51,0,118,37,24,19,7,96,56,14,0,0,2,57,32,59,0,16,31,35,54,32,66,4,7,0,0,0,1,6,38,12,36,66,100,118,44,56,22,87,76,1,13,0,0,1,4,0,31,1,74,51,101,36,0,78,0,55,3,51,11,37,105,28,105,67,1,23,19,10,0,6,60,0,94,62,2,78,34,23,20,0,0,111,80,13,125,8,124,55,89,45,10,0,33,0,63,94,13,26,9,0,3,1,2,81,97,70,6,5,0,1,0,2,38,1,56,0,32,73,91,95,72,125,85,79,37,92,36,11,0,0,0,15,28,41,29,156,38,133,105,38,66,53,28,63,118,24,139,26,20,115,32,3,40,26,14,41,94,2,0,0,10,9,16,52,136,116,6,26,0,33,0,35,32,5,76,19,15,20,35,110,42,53,94,46,32,74,24,85,87,52,69,78,3,66,18,28,22,30,42,38,71,96,12,47,0,15,8,0,0,0,31,114,53,101,26,22,47,12,14,0,12,1,0,4,0,23,0,28,45,118,167,25,38,16,98,70,100,35,79,26,105,15,24,98,21,0,0,9,0,44,11,62,122,14,77,81,140,59,60,92,85,22,38,93,76,90,36,0,11,19,38,70,27,96,40,3,1,1,60,32,17,3,4,18,17,25,143,76,12,1,0,0,1,12,0,64,8,19,23,71,72,27,14,0,11,0,0,4,12,18,68,102,95,44,67,43,56,51,6,84,1,44,14,106,0,30,0,13,70,14,34,46,69,0,0,1,12,36,0,11,4,0,0,2,12,0,66,90,32,4,1,0,0,0,0,1,0,1,45,35,2,44,66,36,83,88,130,22,167,14,58,21,125,1,67,52,9,5,0,5,1,0,21,1,64,53,32,0,0,62,24,84,47,91,91,1,50,45,92,29,8,47,120,13,114,47,102,48,44,112,35,104,91,10,29,28,22,8,4,0,30,57,80,57,61,21,68,144,34,0,21,16,4,7,81,6,46,2,34,64,18,111,120,12,54,2,5,2,3,0,62,62,53,34,91,33,29,2,1,4,27,4,5,36,4,52,13,118,111,77,31,9,65,117,10,32,31,0,0,26,81,52,0,45,51,25,19,8,95,58,39,0,0,20,66,14,48,0,23,32,31,50,31,70,4,10,0,0,0,1,6,40,13,35,64,100,118,42,54,25,80,68,1,9,0,0,1,4,0,31,1,70,53,103,33,0,79,0,46,2,46,20,37,108,33,106,71,2,24,18,13,0,6,58,0,93,62,2,83,34,25,18,0,0,106,95,12,119,7,116,57,85,47,10,0,30,0,58,87,11,29,5,0,2,1,1,123,93,79,7,10,0,0,0,0,40,0,54,0,38,78,81,186,70,130,64,75,78,92,26,12,0,0,0,15,36,39,29,157,36,88,110,37,65,58,40,78,115,23,138,27,16,118,31,2,43,20,15,19,92,3,0,0,11,12,15,53,129,120,13,28,0,33,0,32,33,4,78,18,16,19,37,110,42,56,103,47,35,72,23,91,84,50,61,83,3,63,15,27,24,30,48,41,59,95,10,42,0,12,10,0,0,0,35,127,50,104,30,20,47,8,17,0,12,0,0,6,0,23,0,28,39,123

B-factor: mean 23.88, std 9.52, range [7.27, 162.07]

Secondary structure (DSSP, 8-state):
---EEEEEEEEEEEEE---S-B--TTTTTS---SSS--BSS-S--SS-SS-EEEETTEEEEEEEBSSTT--EEEEEEEETTT--EEEEEEEEE---BTTBTTSB-TT--EEEEE-TTT--EEEEES-SS-----TTSTTTTTTTT-SS-EEEB-TTGGGS-GGG-SGGGBPP--STT---TT---BS-SSS-GGGGGGGSSEEEEEEEE-TTS-EEEEEEEEETTEEEEEEEEEETTTTEEPPPEESB-SSGGGGT-SS-EEEEEEEEEETTEEEEEEEEEES--SSSBSS-EEEEEEEESSTT-SS-EE-TT-PBPPSSB--GGGGEEE-GGGGS---STT-EE--SS-EEEE-TT--EEEEEEEEES-TTSTT--EEEEEEEE-TT-SS-EEES-----S--EEETTEEEEEEEETTEEEEEEEETT----EEEEE--SSS-EEEEEEEEETTEEEEEEEE--SSSEEEEEEEEEE-S--/---EEEEEEEEEEEEEEB--SPBP-TTTTTS---SSS-EESS-SB-SS-SS-EEEETTEEEEEEEBSSTT--EEEEEEEETTT--EEEEEEEEE---BTTBTTEE-TT--EEEEE-TTT--EEEEES-BS-----TTSTTTTSSTT-SS-EEEBPTTGGGS-GGG-SGGGBPP--STT--STT---BS-SSS-GGGGGGGSS-EEEEEEE-TTS-EEEEEEEEETTEEEEEEEEEETTTTEEPPPEESB-SSGGGTT-SS-EEEEEEEEEETTEEEEEEEEEES-SSSSBSS-EEEEEEEESSTTSSS-EE-TTSPBPPSSB--GGGGEEE-GGGGS---STT-EE--SS-EEEE-TT--EEEEEEEEES-TTSTT--EEEEEEEE-TT-SS-EEES-----S--EEETTEEEEEEEETTEEEEEEEETT----EEEEE--SSS-EEEEEEEEETTEEEEEEEE--SSSEEEEEEEEEEES--

Radius of gyration: 33.54 Å; Cα contacts (8 Å, |Δi|>4): 2660; chains: 2; bounding box: 94×62×84 Å